Protein AF-0000000086187983 (afdb_homodimer)

Solvent-accessible surface area (backbone atoms only — not comparable to full-atom values): 62541 Å² total; per-residue (Å²): 116,78,70,62,81,81,54,65,48,66,53,49,62,38,44,38,61,68,25,40,53,49,27,27,38,53,52,40,39,47,38,56,24,41,35,38,50,60,63,46,42,76,66,40,73,38,88,91,38,87,52,28,30,36,44,61,20,70,83,64,60,54,38,35,35,32,39,43,46,84,44,76,66,56,34,48,51,56,46,49,88,50,54,45,35,81,78,67,68,79,44,50,64,57,53,50,63,36,28,26,71,57,59,58,41,47,70,84,48,36,51,59,51,47,40,31,42,28,27,23,42,46,46,37,7,39,56,61,58,44,94,72,70,48,25,67,55,45,67,76,42,56,41,66,58,46,54,29,64,61,71,79,64,52,85,66,44,70,52,44,58,13,52,53,74,50,22,44,65,46,41,59,32,48,33,18,63,50,63,33,79,38,51,41,30,34,29,34,31,24,50,92,39,36,49,78,33,49,25,91,89,56,50,71,69,61,47,46,43,71,74,46,45,70,55,47,55,50,49,39,48,55,34,44,75,71,74,41,64,51,89,52,41,43,79,46,57,35,36,55,65,31,41,43,51,38,46,50,38,62,38,30,68,41,41,43,67,59,40,35,36,68,70,35,63,46,88,56,37,24,30,36,33,87,78,47,39,34,28,43,31,69,69,47,51,72,42,49,26,42,33,32,14,34,84,32,35,41,64,23,30,64,40,50,28,43,24,79,67,39,54,34,31,12,51,33,32,50,51,50,52,52,50,44,72,69,33,66,68,42,48,68,37,52,50,42,74,40,42,42,45,29,23,37,18,44,56,58,62,71,48,52,74,44,38,64,90,84,40,68,78,48,8,64,44,18,32,35,30,26,50,38,68,57,74,74,55,56,90,82,50,43,49,34,46,44,45,46,51,72,32,56,23,96,87,63,43,37,27,42,59,36,21,38,60,63,41,67,54,55,53,68,59,45,48,49,38,36,41,46,18,52,49,46,46,51,49,47,35,33,62,76,42,28,32,36,62,60,68,42,37,80,32,28,34,33,34,30,47,68,47,33,42,62,22,28,33,43,38,67,52,65,84,32,42,38,32,48,37,85,85,46,86,64,60,82,66,35,47,80,39,53,46,94,55,59,79,91,55,55,58,41,51,48,52,42,49,40,40,60,61,40,46,45,56,44,34,49,52,34,30,74,68,69,63,38,54,48,68,58,48,37,46,52,53,28,47,53,55,49,50,52,32,68,76,34,64,93,46,42,83,76,59,72,84,46,40,63,55,46,75,28,72,27,67,54,61,33,40,48,72,29,50,70,64,48,65,56,83,91,38,66,73,81,44,59,38,72,63,66,65,33,62,34,71,29,31,88,53,51,79,82,76,85,76,76,80,78,75,84,74,137,120,79,71,63,81,80,55,63,46,66,52,49,63,38,43,38,61,69,26,41,52,50,27,27,36,53,51,40,39,48,38,55,22,42,35,37,50,60,63,44,44,78,66,40,72,37,89,91,39,88,52,28,31,35,44,61,20,71,82,63,60,52,38,36,36,32,39,42,47,82,44,74,66,57,35,48,52,54,47,50,89,50,55,46,35,81,77,63,70,81,45,50,63,60,51,51,64,37,30,26,71,58,59,58,42,46,68,82,49,36,49,60,51,47,41,31,42,28,26,22,40,47,47,36,6,39,55,59,60,43,94,72,68,48,24,67,57,46,66,77,41,54,43,66,59,47,52,28,64,60,71,78,63,50,83,66,43,70,51,43,58,13,52,51,75,50,22,44,64,46,41,59,32,46,32,20,65,51,61,33,79,38,51,41,30,34,29,35,31,26,49,93,40,36,51,77,32,49,26,92,89,58,48,73,69,61,47,46,44,71,75,47,45,71,55,48,56,52,50,38,48,54,33,42,75,71,73,40,64,52,89,52,41,43,80,45,59,36,38,53,66,31,42,43,50,38,47,50,36,63,41,33,67,41,41,45,66,60,39,34,36,70,71,36,63,46,90,55,37,24,30,36,34,88,79,48,39,32,27,44,32,71,67,47,50,72,42,49,26,43,33,30,14,34,85,32,33,43,66,23,30,65,41,48,28,44,25,79,66,38,52,33,30,13,52,34,32,50,51,48,52,51,50,44,71,68,32,66,68,41,48,70,35,51,50,42,74,41,44,43,45,28,24,37,17,42,56,60,60,70,47,54,73,43,39,64,91,84,39,69,77,48,8,65,44,17,31,35,32,25,50,37,68,58,76,74,55,58,89,83,51,45,50,35,46,43,45,46,50,71,32,55,25,94,88,64,43,38,27,43,58,36,22,38,60,62,41,70,55,56,54,68,59,46,49,49,39,36,39,48,17,52,49,47,47,52,48,49,36,33,62,75,40,28,33,37,62,59,66,42,37,82,32,27,34,33,34,29,48,69,47,31,42,63,23,27,34,42,38,67,52,65,84,32,44,37,33,48,38,85,82,47,88,65,59,82,66,34,48,81,38,52,46,93,56,59,78,90,54,53,58,42,51,46,52,41,51,42,40,59,62,41,45,46,55,45,34,50,50,34,31,74,67,71,63,40,54,47,69,60,48,37,46,52,52,29,48,52,54,49,50,52,32,68,76,36,64,92,43,43,85,75,61,72,84,46,40,62,56,45,74,30,71,29,66,53,61,32,40,49,71,30,49,70,64,46,65,56,86,89,38,66,72,79,45,59,39,71,63,67,64,33,62,34,71,30,31,86,52,50,79,81,77,85,75,74,79,77,76,81,70,133

Secondary structure (DSSP, 8-state):
---SPSSGGGGGTT--HHHHHHHHHHHHHHHHHHHHHTTS--PEEPTTSTTEEEEE-TTS--EEEEEEEEEGGGEEEE-GGG-EETTSS--HHHHHHHTTTTTT--TTTHHHHHHHHHHHHHHHHHHHHS----HHHHHTS-HHHHHHT--S-SSS-SS-S--BT--HHHHHHHSGGG---BPPEEEEEEGGGEEEEE-TT--HHHHHHHHHTHHHHHHHHHHHHTT--GGGEEEEEE-HHHIIIIIHHHTHHHHHTTSEEEEEE-SS-EEE-TTSSEEEESS-TTS-EEEE-EEEEETTEEE---HHHHTTHHHHHHHHHHHHHH-HHHHHHT-EE--EEEEEEE--HHHHHHS-TT-GGGSSSEEEEE--SGGGPPTT-EEEEGGGGG-B-TTS-BHHHHHHHHHTS-HHHHHHHHHHHHHHHHHHHHHHH-EEE---GGGEEEEEETTEEEEEEE--TTTSEEE--TTS---GGGGGGB----HHHHTHHHIIIIIIIIIHHHHHHHHHTTSS-HHHHHHHHHHHHHHHHHH-TTTTTS--TT-SEEEEE-HHHHHHH-SSS---TT-TTTT--EEEEEE-TTGGG-------------/---SPSSGGGGGTT--HHHHHHHHHHHHHHHHHHHHHTTS--PEEPTTSTTEEEEE-TTS--EEEEEEEEEGGGEEEE-GGG-EETTSS--HHHHHHHTTTTTT--TTTHHHHHHHHHHHHHHHHHHHHS----HHHHHTS-HHHHHHT--S-SSS-SS-S--BT--HHHHHHHSGGG---BPPEEEEEEGGGEEEEE-TT--HHHHHHHHHTHHHHHHHHHHHHTT--GGGEEEEEE-HHHIIIIIHHHTHHHHHTTSEEEEEE-SS-EEE-TTSSEEEESS-TTS-EEEE-EEEEETTEEE---HHHHTTHHHHHHHHHHHHHH-HHHHHHT-EE--EEEEEEE--HHHHHHS-TT-GGGSSSEEEEE--SGGGPPTT-EEEEGGGGG-B-TTS-BHHHHHHHHHTS-HHHHHHHHHHHHHHHHHHHHHHH-EEE---GGGEEEEEETTEEEEEEE--TTTSEEE--TTS---GGGGGGB----HHHHTHHHIIIIIIIIIHHHHHHHHHTTSS-HHHHHHHHHHHHHHHHHH-TTTTTS--TT-SEEEEE-HHHHHHH-SSS---TT-TTTT--EEEEEE-TTGGG-------------

Foldseek 3Di:
DDPFDDDPCVLVVLVDVVLLQVLLLLLVQLCVFQCVLQVLFPWDDDPVDPQKTWTAFPVRDKIWIFGWDADASRGTHTDSVGIAIPVGGRDNLVVCVRRVVSLVFDPVQSVVVSLLLVQLSVLLSNLSSDDADALLVLLPDAALNQQLRFRNAFSNASSFQGWAPDRSRRCCAQASNNQHWFWWWKKWAFPVFKDKAFAPVDDQVRQCCVQAPCVVVQLQVQCVVVVHHSVRTHMFTAGPSLCVPPCVPVVVVCPVVRNMDTRGTGPFIWHAGNVSQWTQGPRCNQFWIKGWADQIAGLQDGRFAARVLCRLQNQQQNVVQVVCVVDPQSVVLVEAEWGQGMKMAGHPPVVPVVDDPPDRVRGSGMMITTGRCVVVADPQKHKYQQSQQLDHTPVRDHSLLSLCVQLVDASLVLLLQVCSQPVLSQVCCCLVFVKFFLPRSRQKMFIDHSSGGNHIYGYPGLLGMAGADPPHDDPPSSCLRYDHDDLQCSCCSCVVRPVNRPVSSSQSSCCVVVRDHSLSSLLSVLVSLVVSCVVPVVRNPSDDLLDQKHWDWRSNSLCSVRSNHRDDSSHPPVNTDTDGIGGRSSNVNHDDDPPDPPPPDD/DDPFDDDPCVLVVLVDVVLLQVLLLLLVQLCVFQCCLQVLFPWDDDPVDPQKTWTAFPVRDKIWIWGWDADASRGTHTDSVGIAIPVGGRDNLVVCVRRVVSLVFDPVQSVVVSLLLVQLSVLLSNLSSDDADALLVLLPDAALNQQLRFRNAFSNASSFQGWAPDRSRRCCAQAQNNQHWFWWWKKWAFPVFKDKAFAPVDDQVRQCCVQQPCVVVQLQVQCVVVVHHSVRTHMFTAGPSLCVPPCVPVVVVCPVVRNMDTRGTGPFIWHAGNVSQWTQGPRCNQFWIKGWADQIAGLQDGRFAARVLCRLQNQLQNVVQVVCVVDPQSVVLVEAEWGQGMKMAGHPPVVPVVDDPPDRVRGSGMMITTGRCVVVADPQKHKYQQSQQLDHIPVRHHSLLSLCVQLVDASLVLLLQVCSQPVLSQVCCCLVFVKFFLPRSRQKMFIDHSSGGNHIYGYPGLLGMAGADPPHDDDPSSCLRYDHDDLLCSCCSCCVRPVVRPVSSSQSSCCVVVRDHSLSSLLSNLVSLVVSCVVPVVRNPSDDLLDQKHWDWRSNSQCSVRSNHRDDSSHPPVNTDTDGIGGRSSNVNHDDPPPDPPPPDD

Sequence (1204 aa):
MNPYPSPPSAAAAHYRPDAWDAANRILLAKALCEFAHERLIEPAPDPDAPGWFTVTSDDGTPAYRFAARRMPLRHWQIDPGSITCDGGRLDAVGFVLGLREALGLGPDMLPAYLEEISSTLSSLSFKLSLPQPSAADLVTADFQTVEAAMLAGHPCFVANSGRIGFGAHESQAFAPEAARDVRLIWLAAHRSHADFSSCRDTTYADFLRAELGPQREQFDADLRDRGLDPDDYLLIPVHPWQWWNRLSITFAADIAQDRLVPLGESRDVYQAQQSVRTFFNRTRQDRHYVKTAVSVVNMGFVRGLSAAYMAATPAINDWLADLFASDATLRATGALLIRERAAIGYHPEAYEAATPAGSPYRKMLAALWRESPVPLLEPDRRLATMAALLHRDPDGQSYAAALIAHAGVAPTTWLRSYLDAYLQPLLHALYRYGLAFMPHGENVILVLHQGNVERVILKDLAEEIVVMRPDTHLPTEAERVRAQVPSDLQALSIFTDVFDCFFRHLAALLNADGVLPWDDFWRTVADVVADYQAAHPELADRYDLFAAQFPLSCLNRLQLRDNRQMVDLADPAGALQLLGTLDNPLAAHAPVSAVSPVSAGRMNPYPSPPSAAAAHYRPDAWDAANRILLAKALCEFAHERLIEPAPDPDAPGWFTVTSDDGTPAYRFAARRMPLRHWQIDPGSITCDGGRLDAVGFVLGLREALGLGPDMLPAYLEEISSTLSSLSFKLSLPQPSAADLVTADFQTVEAAMLAGHPCFVANSGRIGFGAHESQAFAPEAARDVRLIWLAAHRSHADFSSCRDTTYADFLRAELGPQREQFDADLRDRGLDPDDYLLIPVHPWQWWNRLSITFAADIAQDRLVPLGESRDVYQAQQSVRTFFNRTRQDRHYVKTAVSVVNMGFVRGLSAAYMAATPAINDWLADLFASDATLRATGALLIRERAAIGYHPEAYEAATPAGSPYRKMLAALWRESPVPLLEPDRRLATMAALLHRDPDGQSYAAALIAHAGVAPTTWLRSYLDAYLQPLLHALYRYGLAFMPHGENVILVLHQGNVERVILKDLAEEIVVMRPDTHLPTEAERVRAQVPSDLQALSIFTDVFDCFFRHLAALLNADGVLPWDDFWRTVADVVADYQAAHPELADRYDLFAAQFPLSCLNRLQLRDNRQMVDLADPAGALQLLGTLDNPLAAHAPVSAVSPVSAGR

Structure (mmCIF, N/CA/C/O backbone):
data_AF-0000000086187983-model_v1
#
loop_
_entity.id
_entity.type
_entity.pdbx_description
1 polymer 'IucA/IucC family siderophore biosynthesis protein'
#
loop_
_atom_site.group_PDB
_atom_site.id
_atom_site.type_symbol
_atom_site.label_atom_id
_atom_site.label_alt_id
_atom_site.label_comp_id
_atom_site.label_asym_id
_atom_site.label_entity_id
_atom_site.label_seq_id
_atom_site.pdbx_PDB_ins_code
_atom_site.Cartn_x
_atom_site.Cartn_y
_atom_site.Cartn_z
_atom_site.occupancy
_atom_site.B_iso_or_equiv
_atom_site.auth_seq_id
_atom_site.auth_comp_id
_atom_site.auth_asym_id
_atom_site.auth_atom_id
_atom_site.pdbx_PDB_model_num
ATOM 1 N N . MET A 1 1 ? -4.262 16.812 -14.234 1 67.88 1 MET A N 1
ATOM 2 C CA . MET A 1 1 ? -4.855 15.734 -15.016 1 67.88 1 MET A CA 1
ATOM 3 C C . MET A 1 1 ? -5.27 14.578 -14.109 1 67.88 1 MET A C 1
ATOM 5 O O . MET A 1 1 ? -4.605 14.297 -13.109 1 67.88 1 MET A O 1
ATOM 9 N N . ASN A 1 2 ? -6.445 13.984 -14.297 1 82.62 2 ASN A N 1
ATOM 10 C CA . ASN A 1 2 ? -6.957 12.797 -13.625 1 82.62 2 ASN A CA 1
ATOM 11 C C . ASN A 1 2 ? -6.121 11.562 -13.945 1 82.62 2 ASN A C 1
ATOM 13 O O . ASN A 1 2 ? -5.992 11.18 -15.109 1 82.62 2 ASN A O 1
ATOM 17 N N . PRO A 1 3 ? -5.531 11.047 -12.938 1 88.19 3 PRO A N 1
ATOM 18 C CA . PRO A 1 3 ? -4.613 9.938 -13.219 1 88.19 3 PRO A CA 1
ATOM 19 C C . PRO A 1 3 ? -5.34 8.617 -13.445 1 88.19 3 PRO A C 1
ATOM 21 O O . PRO A 1 3 ? -4.695 7.578 -13.625 1 88.19 3 PRO A O 1
ATOM 24 N N . TYR A 1 4 ? -6.703 8.609 -13.43 1 92.06 4 TYR A N 1
ATOM 25 C CA . TYR A 1 4 ? -7.457 7.363 -13.539 1 92.06 4 TYR A CA 1
ATOM 26 C C . TYR A 1 4 ? -8.352 7.375 -14.773 1 92.06 4 TYR A C 1
ATOM 28 O O . TYR A 1 4 ? -8.695 8.438 -15.289 1 92.06 4 TYR A O 1
ATOM 36 N N . PRO A 1 5 ? -8.703 6.133 -15.266 1 87 5 PRO A N 1
ATOM 37 C CA . PRO A 1 5 ? -9.719 6.039 -16.312 1 87 5 PRO A CA 1
ATOM 38 C C . PRO A 1 5 ? -11.102 6.48 -15.828 1 87 5 PRO A C 1
ATOM 40 O O . PRO A 1 5 ? -11.492 6.18 -14.695 1 87 5 PRO A O 1
ATOM 43 N N . SER A 1 6 ? -11.805 7.391 -16.578 1 85.88 6 SER A N 1
ATOM 44 C CA . SER A 1 6 ? -13.195 7.738 -16.312 1 85.88 6 SER A CA 1
ATOM 45 C C . SER A 1 6 ? -14.148 6.805 -17.047 1 85.88 6 SER A C 1
ATOM 47 O O . SER A 1 6 ? -13.797 6.262 -18.109 1 85.88 6 SER A O 1
ATOM 49 N N . PRO A 1 7 ? -15.375 6.578 -16.656 1 94 7 PRO A N 1
ATOM 50 C CA . PRO A 1 7 ? -15.984 7.031 -15.398 1 94 7 PRO A CA 1
ATOM 51 C C . PRO A 1 7 ? -15.578 6.176 -14.203 1 94 7 PRO A C 1
ATOM 53 O O . PRO A 1 7 ? -15.023 5.086 -14.375 1 94 7 PRO A O 1
ATOM 56 N N . PRO A 1 8 ? -15.875 6.57 -12.969 1 93.5 8 PRO A N 1
ATOM 57 C CA . PRO A 1 8 ? -15.547 5.773 -11.789 1 93.5 8 PRO A CA 1
ATOM 58 C C . PRO A 1 8 ? -16.109 4.352 -11.859 1 93.5 8 PRO A C 1
ATOM 60 O O . PRO A 1 8 ? -15.523 3.426 -11.289 1 93.5 8 PRO A O 1
ATOM 63 N N . SER A 1 9 ? -17.172 4.191 -12.578 1 95.31 9 SER A N 1
ATOM 64 C CA . SER A 1 9 ? -17.812 2.885 -12.688 1 95.31 9 SER A CA 1
ATOM 65 C C . SER A 1 9 ? -16.906 1.886 -13.398 1 95.31 9 SER A C 1
ATOM 67 O O . SER A 1 9 ? -17.094 0.674 -13.281 1 95.31 9 SER A O 1
ATOM 69 N N . ALA A 1 10 ? -15.953 2.342 -14.148 1 93.88 10 ALA A N 1
ATOM 70 C CA . ALA A 1 10 ? -15.031 1.464 -14.859 1 93.88 10 ALA A CA 1
ATOM 71 C C . ALA A 1 10 ? -14.258 0.576 -13.883 1 93.88 10 ALA A C 1
ATOM 73 O O . ALA A 1 10 ? -13.906 -0.559 -14.211 1 93.88 10 ALA A O 1
ATOM 74 N N . ALA A 1 11 ? -14.016 1.055 -12.633 1 94.81 11 ALA A N 1
ATOM 75 C CA . ALA A 1 11 ? -13.289 0.297 -11.617 1 94.81 11 ALA A CA 1
ATOM 76 C C . ALA A 1 11 ? -14.094 -0.917 -11.156 1 94.81 11 ALA A C 1
ATOM 78 O O . ALA A 1 11 ? -13.531 -1.886 -10.641 1 94.81 11 ALA A O 1
ATOM 79 N N . ALA A 1 12 ? -15.406 -0.92 -11.367 1 95.38 12 ALA A N 1
ATOM 80 C CA . ALA A 1 12 ? -16.297 -1.93 -10.805 1 95.38 12 ALA A CA 1
ATOM 81 C C . ALA A 1 12 ? -17.094 -2.629 -11.898 1 95.38 12 ALA A C 1
ATOM 83 O O . ALA A 1 12 ? -18.016 -3.393 -11.609 1 95.38 12 ALA A O 1
ATOM 84 N N . ALA A 1 13 ? -16.812 -2.41 -13.133 1 94.5 13 ALA A N 1
ATOM 85 C CA . ALA A 1 13 ? -17.609 -2.891 -14.258 1 94.5 13 ALA A CA 1
ATOM 86 C C . ALA A 1 13 ? -17.656 -4.414 -14.281 1 94.5 13 ALA A C 1
ATOM 88 O O . ALA A 1 13 ? -18.625 -5.004 -14.742 1 94.5 13 ALA A O 1
ATOM 89 N N . HIS A 1 14 ? -16.656 -5.051 -13.695 1 95.5 14 HIS A N 1
ATOM 90 C CA . HIS A 1 14 ? -16.547 -6.504 -13.789 1 95.5 14 HIS A CA 1
ATOM 91 C C . HIS A 1 14 ? -17.297 -7.188 -12.656 1 95.5 14 HIS A C 1
ATOM 93 O O . HIS A 1 14 ? -17.391 -8.414 -12.617 1 95.5 14 HIS A O 1
ATOM 99 N N . TYR A 1 15 ? -17.906 -6.426 -11.781 1 96.94 15 TYR A N 1
ATOM 100 C CA . TYR A 1 15 ? -18.719 -7.012 -10.719 1 96.94 15 TYR A CA 1
ATOM 101 C C . TYR A 1 15 ? -20.156 -7.242 -11.188 1 96.94 15 TYR A C 1
ATOM 103 O O . TYR A 1 15 ? -21.109 -6.836 -10.516 1 96.94 15 TYR A O 1
ATOM 111 N N . ARG A 1 16 ? -20.312 -7.91 -12.297 1 94.81 16 ARG A N 1
ATOM 112 C CA . ARG A 1 16 ? -21.625 -8.367 -12.75 1 94.81 16 ARG A CA 1
ATOM 113 C C . ARG A 1 16 ? -22.188 -9.422 -11.812 1 94.81 16 ARG A C 1
ATOM 115 O O . ARG A 1 16 ? -21.453 -10.305 -11.352 1 94.81 16 ARG A O 1
ATOM 122 N N . PRO A 1 17 ? -23.469 -9.406 -11.617 1 93.12 17 PRO A N 1
ATOM 123 C CA . PRO A 1 17 ? -24.062 -10.375 -10.688 1 93.12 17 PRO A CA 1
ATOM 124 C C . PRO A 1 17 ? -23.734 -11.82 -11.055 1 93.12 17 PRO A C 1
ATOM 126 O O . PRO A 1 17 ? -23.391 -12.617 -10.18 1 93.12 17 PRO A O 1
ATOM 129 N N . ASP A 1 18 ? -23.812 -12.133 -12.32 1 93.56 18 ASP A N 1
ATOM 130 C CA . ASP A 1 18 ? -23.562 -13.5 -12.75 1 93.56 18 ASP A CA 1
ATOM 131 C C . ASP A 1 18 ? -22.094 -13.883 -12.508 1 93.56 18 ASP A C 1
ATOM 133 O O . ASP A 1 18 ? -21.812 -14.969 -11.992 1 93.56 18 ASP A O 1
ATOM 137 N N . ALA A 1 19 ? -21.156 -12.984 -12.836 1 95.31 19 ALA A N 1
ATOM 138 C CA . ALA A 1 19 ? -19.734 -13.234 -12.656 1 95.31 19 ALA A CA 1
ATOM 139 C C . ALA A 1 19 ? -19.375 -13.336 -11.172 1 95.31 19 ALA A C 1
ATOM 141 O O . ALA A 1 19 ? -18.594 -14.195 -10.773 1 95.31 19 ALA A O 1
ATOM 142 N N . TRP A 1 20 ? -19.969 -12.492 -10.383 1 96.69 20 TRP A N 1
ATOM 143 C CA . TRP A 1 20 ? -19.688 -12.477 -8.953 1 96.69 20 TRP A CA 1
ATOM 144 C C . TRP A 1 20 ? -20.188 -13.75 -8.281 1 96.69 20 TRP A C 1
ATOM 146 O O . TRP A 1 20 ? -19.484 -14.344 -7.461 1 96.69 20 TRP A O 1
ATOM 156 N N . ASP A 1 21 ? -21.391 -14.18 -8.633 1 95.5 21 ASP A N 1
ATOM 157 C CA . ASP A 1 21 ? -21.953 -15.406 -8.086 1 95.5 21 ASP A CA 1
ATOM 158 C C . ASP A 1 21 ? -21.094 -16.609 -8.461 1 95.5 21 ASP A C 1
ATOM 160 O O . ASP A 1 21 ? -20.828 -17.484 -7.625 1 95.5 21 ASP A O 1
ATOM 164 N N . ALA A 1 22 ? -20.734 -16.609 -9.703 1 94.75 22 ALA A N 1
ATOM 165 C CA . ALA A 1 22 ? -19.891 -17.703 -10.172 1 94.75 22 ALA A CA 1
ATOM 166 C C . ALA A 1 22 ? -18.547 -17.703 -9.445 1 94.75 22 ALA A C 1
ATOM 168 O O . ALA A 1 22 ? -18.016 -18.766 -9.086 1 94.75 22 ALA A O 1
ATOM 169 N N . ALA A 1 23 ? -17.953 -16.547 -9.242 1 95.88 23 ALA A N 1
ATOM 170 C CA . ALA A 1 23 ? -16.672 -16.406 -8.539 1 95.88 23 ALA A CA 1
ATOM 171 C C . ALA A 1 23 ? -16.766 -16.953 -7.121 1 95.88 23 ALA A C 1
ATOM 173 O O . ALA A 1 23 ? -15.883 -17.688 -6.676 1 95.88 23 ALA A O 1
ATOM 174 N N . ASN A 1 24 ? -17.844 -16.609 -6.441 1 97.31 24 ASN A N 1
ATOM 175 C CA . ASN A 1 24 ? -18.031 -17.094 -5.086 1 97.31 24 ASN A CA 1
ATOM 176 C C . ASN A 1 24 ? -18.172 -18.625 -5.055 1 97.31 24 ASN A C 1
ATOM 178 O O . ASN A 1 24 ? -17.578 -19.281 -4.195 1 97.31 24 ASN A O 1
ATOM 182 N N . ARG A 1 25 ? -18.906 -19.125 -5.969 1 95.94 25 ARG A N 1
ATOM 183 C CA . ARG A 1 25 ? -19.109 -20.578 -6.027 1 95.94 25 ARG A CA 1
ATOM 184 C C . ARG A 1 25 ? -17.797 -21.312 -6.285 1 95.94 25 ARG A C 1
ATOM 186 O O . ARG A 1 25 ? -17.516 -22.312 -5.637 1 95.94 25 ARG A O 1
ATOM 193 N N . ILE A 1 26 ? -17.047 -20.812 -7.188 1 95.56 26 ILE A N 1
ATOM 194 C CA . ILE A 1 26 ? -15.758 -21.406 -7.539 1 95.56 26 ILE A CA 1
ATOM 195 C C . ILE A 1 26 ? -14.828 -21.375 -6.332 1 95.56 26 ILE A C 1
ATOM 197 O O . ILE A 1 26 ? -14.211 -22.391 -5.984 1 95.56 26 ILE A O 1
ATOM 201 N N . LEU A 1 27 ? -14.727 -20.234 -5.695 1 97 27 LEU A N 1
ATOM 202 C CA . LEU A 1 27 ? -13.797 -20.094 -4.578 1 97 27 LEU A CA 1
ATOM 203 C C . LEU A 1 27 ? -14.25 -20.922 -3.383 1 97 27 LEU A C 1
ATOM 205 O O . LEU A 1 27 ? -13.422 -21.5 -2.674 1 97 27 LEU A O 1
ATOM 209 N N . LEU A 1 28 ? -15.57 -21 -3.139 1 97.75 28 LEU A N 1
ATOM 210 C CA . LEU A 1 28 ? -16.094 -21.781 -2.031 1 97.75 28 LEU A CA 1
ATOM 211 C C . LEU A 1 28 ? -15.828 -23.266 -2.256 1 97.75 28 LEU A C 1
ATOM 213 O O . LEU A 1 28 ? -15.484 -24 -1.316 1 97.75 28 LEU A O 1
ATOM 217 N N . ALA A 1 29 ? -16.031 -23.719 -3.471 1 97.38 29 ALA A N 1
ATOM 218 C CA . ALA A 1 29 ? -15.734 -25.109 -3.783 1 97.38 29 ALA A CA 1
ATOM 219 C C . ALA A 1 29 ? -14.266 -25.438 -3.494 1 97.38 29 ALA A C 1
ATOM 221 O O . ALA A 1 29 ? -13.953 -26.484 -2.916 1 97.38 29 ALA A O 1
ATOM 222 N N . LYS A 1 30 ? -13.414 -24.547 -3.867 1 97.44 30 LYS A N 1
ATOM 223 C CA . LYS A 1 30 ? -11.984 -24.719 -3.607 1 97.44 30 LYS A CA 1
ATOM 224 C C . LYS A 1 30 ? -11.695 -24.688 -2.109 1 97.44 30 LYS A C 1
ATOM 226 O O . LYS A 1 30 ? -10.922 -25.516 -1.609 1 97.44 30 LYS A O 1
ATOM 231 N N . ALA A 1 31 ? -12.289 -23.719 -1.431 1 98.25 31 ALA A N 1
ATOM 232 C CA . ALA A 1 31 ? -12.062 -23.594 0.005 1 98.25 31 ALA A CA 1
ATOM 233 C C . ALA A 1 31 ? -12.516 -24.844 0.751 1 98.25 31 ALA A C 1
ATOM 235 O O . ALA A 1 31 ? -11.789 -25.359 1.605 1 98.25 31 ALA A O 1
ATOM 236 N N . LEU A 1 32 ? -13.695 -25.312 0.408 1 98.56 32 LEU A N 1
ATOM 237 C CA . LEU A 1 32 ? -14.219 -26.516 1.041 1 98.56 32 LEU A CA 1
ATOM 238 C C . LEU A 1 32 ? -13.305 -27.719 0.773 1 98.56 32 LEU A C 1
ATOM 240 O O . LEU A 1 32 ? -13 -28.484 1.688 1 98.56 32 LEU A O 1
ATOM 244 N N . CYS A 1 33 ? -12.836 -27.812 -0.423 1 98.38 33 CYS A N 1
ATOM 245 C CA . CYS A 1 33 ? -11.969 -28.922 -0.815 1 98.38 33 CYS A CA 1
ATOM 246 C C . CYS A 1 33 ? -10.633 -28.844 -0.081 1 98.38 33 CYS A C 1
ATOM 248 O O . CYS A 1 33 ? -10.25 -29.797 0.601 1 98.38 33 CYS A O 1
ATOM 250 N N . GLU A 1 34 ? -9.977 -27.719 -0.107 1 98.31 34 GLU A N 1
ATOM 251 C CA . GLU A 1 34 ? -8.602 -27.609 0.363 1 98.31 34 GLU A CA 1
ATOM 252 C C . GLU A 1 34 ? -8.539 -27.531 1.886 1 98.31 34 GLU A C 1
ATOM 254 O O . GLU A 1 34 ? -7.613 -28.047 2.504 1 98.31 34 GLU A O 1
ATOM 259 N N . PHE A 1 35 ? -9.539 -26.844 2.523 1 98.38 35 PHE A N 1
ATOM 260 C CA . PHE A 1 35 ? -9.547 -26.812 3.98 1 98.38 35 PHE A CA 1
ATOM 261 C C . PHE A 1 35 ? -9.867 -28.188 4.551 1 98.38 35 PHE A C 1
ATOM 263 O O . PHE A 1 35 ? -9.359 -28.562 5.613 1 98.38 35 PHE A O 1
ATOM 270 N N . ALA A 1 36 ? -10.734 -28.953 3.863 1 98.38 36 ALA A N 1
ATOM 271 C CA . ALA A 1 36 ? -10.984 -30.328 4.281 1 98.38 36 ALA A CA 1
ATOM 272 C C . ALA A 1 36 ? -9.758 -31.203 4.055 1 98.38 36 ALA A C 1
ATOM 274 O O . ALA A 1 36 ? -9.391 -32 4.918 1 98.38 36 ALA A O 1
ATOM 275 N N . HIS A 1 37 ? -9.125 -31.031 2.928 1 98.25 37 HIS A N 1
ATOM 276 C CA . HIS A 1 37 ? -7.91 -31.766 2.592 1 98.25 37 HIS A CA 1
ATOM 277 C C . HIS A 1 37 ? -6.832 -31.578 3.652 1 98.25 37 HIS A C 1
ATOM 279 O O . HIS A 1 37 ? -6.172 -32.531 4.059 1 98.25 37 HIS A O 1
ATOM 285 N N . GLU A 1 38 ? -6.711 -30.391 4.137 1 97.44 38 GLU A N 1
ATOM 286 C CA . GLU A 1 38 ? -5.656 -30.047 5.086 1 97.44 38 GLU A CA 1
ATOM 287 C C . GLU A 1 38 ? -6.141 -30.203 6.527 1 97.44 38 GLU A C 1
ATOM 289 O O . GLU A 1 38 ? -5.461 -29.781 7.465 1 97.44 38 GLU A O 1
ATOM 294 N N . ARG A 1 39 ? -7.312 -30.719 6.707 1 96.88 39 ARG A N 1
ATOM 295 C CA . ARG A 1 39 ? -7.879 -31.062 8.008 1 96.88 39 ARG A CA 1
ATOM 296 C C . ARG A 1 39 ? -8.141 -29.812 8.836 1 96.88 39 ARG A C 1
ATOM 298 O O . ARG A 1 39 ? -8.016 -29.844 10.062 1 96.88 39 ARG A O 1
ATOM 305 N N . LEU A 1 40 ? -8.352 -28.719 8.18 1 97.19 40 LEU A N 1
ATOM 306 C CA . LEU A 1 40 ? -8.789 -27.5 8.852 1 97.19 40 LEU A CA 1
ATOM 307 C C . LEU A 1 40 ? -10.266 -27.578 9.219 1 97.19 40 LEU A C 1
ATOM 309 O O . LEU A 1 40 ? -10.695 -27.016 10.227 1 97.19 40 LEU A O 1
ATOM 313 N N . ILE A 1 41 ? -11.008 -28.203 8.312 1 97.81 41 ILE A N 1
ATOM 314 C CA . ILE A 1 41 ? -12.414 -28.484 8.57 1 97.81 41 ILE A CA 1
ATOM 315 C C . ILE A 1 41 ? -12.688 -29.969 8.344 1 97.81 41 ILE A C 1
ATOM 317 O O . ILE A 1 41 ? -11.922 -30.656 7.664 1 97.81 41 ILE A O 1
ATOM 321 N N . GLU A 1 42 ? -13.742 -30.469 8.914 1 97.25 42 GLU A N 1
ATOM 322 C CA . GLU A 1 42 ? -14.172 -31.859 8.773 1 97.25 42 GLU A CA 1
ATOM 323 C C . GLU A 1 42 ? -15.633 -31.938 8.359 1 97.25 42 GLU A C 1
ATOM 325 O O . GLU A 1 42 ? -16.531 -32.031 9.203 1 97.25 42 GLU A O 1
ATOM 330 N N . PRO A 1 43 ? -15.914 -31.938 7.055 1 98.12 43 PRO A N 1
ATOM 331 C CA . PRO A 1 43 ? -17.297 -32.031 6.602 1 98.12 43 PRO A CA 1
ATOM 332 C C . PRO A 1 43 ? -18.016 -33.281 7.133 1 98.12 43 PRO A C 1
ATOM 334 O O . PRO A 1 43 ? -17.453 -34.375 7.094 1 98.12 43 PRO A O 1
ATOM 337 N N . ALA A 1 44 ? -19.203 -33.094 7.621 1 97.81 44 ALA A N 1
ATOM 338 C CA . ALA A 1 44 ? -20 -34.188 8.172 1 97.81 44 ALA A CA 1
ATOM 339 C C . ALA A 1 44 ? -20.891 -34.812 7.094 1 97.81 44 ALA A C 1
ATOM 341 O O . ALA A 1 44 ? -21.609 -34.094 6.391 1 97.81 44 ALA A O 1
ATOM 342 N N . PRO A 1 45 ? -20.844 -36.125 6.969 1 97.44 45 PRO A N 1
ATOM 343 C CA . PRO A 1 45 ? -21.734 -36.75 6.004 1 97.44 45 PRO A CA 1
ATOM 344 C C . PRO A 1 45 ? -23.203 -36.625 6.414 1 97.44 45 PRO A C 1
ATOM 346 O O . PRO A 1 45 ? -23.531 -36.719 7.602 1 97.44 45 PRO A O 1
ATOM 349 N N . ASP A 1 46 ? -23.984 -36.375 5.434 1 94 46 ASP A N 1
ATOM 350 C CA . ASP A 1 46 ? -25.422 -36.438 5.664 1 94 46 ASP A CA 1
ATOM 351 C C . ASP A 1 46 ? -25.906 -37.875 5.773 1 94 46 ASP A C 1
ATOM 353 O O . ASP A 1 46 ? -25.812 -38.656 4.809 1 94 46 ASP A O 1
ATOM 357 N N . PRO A 1 47 ? -26.438 -38.312 6.848 1 92 47 PRO A N 1
ATOM 358 C CA . PRO A 1 47 ? -26.859 -39.688 7.012 1 92 47 PRO A CA 1
ATOM 359 C C . PRO A 1 47 ? -27.984 -40.094 6.059 1 92 47 PRO A C 1
ATOM 361 O O . PRO A 1 47 ? -28.109 -41.25 5.691 1 92 47 PRO A O 1
ATOM 364 N N . ASP A 1 48 ? -28.812 -39.188 5.633 1 93.56 48 ASP A N 1
ATOM 365 C CA . ASP A 1 48 ? -30 -39.469 4.84 1 93.56 48 ASP A CA 1
ATOM 366 C C . ASP A 1 48 ? -29.734 -39.25 3.352 1 93.56 48 ASP A C 1
ATOM 368 O O . ASP A 1 48 ? -30.594 -39.531 2.516 1 93.56 48 ASP A O 1
ATOM 372 N N . ALA A 1 49 ? -28.625 -38.75 3.035 1 95.31 49 ALA A N 1
ATOM 373 C CA . ALA A 1 49 ? -28.297 -38.469 1.638 1 95.31 49 ALA A CA 1
ATOM 374 C C . ALA A 1 49 ? -26.844 -38.812 1.329 1 95.31 49 ALA A C 1
ATOM 376 O O . ALA A 1 49 ? -25.969 -37.938 1.349 1 95.31 49 ALA A O 1
ATOM 377 N N . PRO A 1 50 ? -26.672 -40.062 0.914 1 94.31 50 PRO A N 1
ATOM 378 C CA . PRO A 1 50 ? -25.312 -40.5 0.602 1 94.31 50 PRO A CA 1
ATOM 379 C C . PRO A 1 50 ? -24.625 -39.562 -0.411 1 94.31 50 PRO A C 1
ATOM 381 O O . PRO A 1 50 ? -25.25 -39.188 -1.406 1 94.31 50 PRO A O 1
ATOM 384 N N . GLY A 1 51 ? -23.422 -39.125 -0.105 1 96.44 51 GLY A N 1
ATOM 385 C CA . GLY A 1 51 ? -22.656 -38.25 -0.997 1 96.44 51 GLY A CA 1
ATOM 386 C C . GLY A 1 51 ? -22.797 -36.781 -0.662 1 96.44 51 GLY A C 1
ATOM 387 O O . GLY A 1 51 ? -22.156 -35.938 -1.285 1 96.44 51 GLY A O 1
ATOM 388 N N . TRP A 1 52 ? -23.688 -36.531 0.286 1 97.81 52 TRP A N 1
ATOM 389 C CA . TRP A 1 52 ? -23.875 -35.156 0.71 1 97.81 52 TRP A CA 1
ATOM 390 C C . TRP A 1 52 ? -23.188 -34.906 2.045 1 97.81 52 TRP A C 1
ATOM 392 O O . TRP A 1 52 ? -23.125 -35.781 2.902 1 97.81 52 TRP A O 1
ATOM 402 N N . PHE A 1 53 ? -22.625 -33.719 2.193 1 98.38 53 PHE A N 1
ATOM 403 C CA . PHE A 1 53 ? -21.859 -33.312 3.377 1 98.38 53 PHE A CA 1
ATOM 404 C C . PHE A 1 53 ? -22.266 -31.922 3.846 1 98.38 53 PHE A C 1
ATOM 406 O O . PHE A 1 53 ? -22.844 -31.156 3.078 1 98.38 53 PHE A O 1
ATOM 413 N N . THR A 1 54 ? -21.984 -31.641 5.133 1 97.75 54 THR A N 1
ATOM 414 C CA . THR A 1 54 ? -22.297 -30.344 5.707 1 97.75 54 THR A CA 1
ATOM 415 C C . THR A 1 54 ? -21.109 -29.812 6.5 1 97.75 54 THR A C 1
ATOM 417 O O . THR A 1 54 ? -20.422 -30.562 7.195 1 97.75 54 THR A O 1
ATOM 420 N N . VAL A 1 55 ? -20.766 -28.594 6.316 1 97.75 55 VAL A N 1
ATOM 421 C CA . VAL A 1 55 ? -19.844 -27.844 7.16 1 97.75 55 VAL A CA 1
ATOM 422 C C . VAL A 1 55 ? -20.578 -26.703 7.855 1 97.75 55 VAL A C 1
ATOM 424 O O . VAL A 1 55 ? -21.234 -25.891 7.203 1 97.75 55 VAL A O 1
ATOM 427 N N . THR A 1 56 ? -20.5 -26.672 9.141 1 96.94 56 THR A N 1
ATOM 428 C CA . THR A 1 56 ? -21.156 -25.625 9.922 1 96.94 56 THR A CA 1
ATOM 429 C C . THR A 1 56 ? -20.141 -24.609 10.445 1 96.94 56 THR A C 1
ATOM 431 O O . THR A 1 56 ? -19.031 -24.984 10.836 1 96.94 56 THR A O 1
ATOM 434 N N . SER A 1 57 ? -20.516 -23.344 10.375 1 96.12 57 SER A N 1
ATOM 435 C CA . SER A 1 57 ? -19.672 -22.281 10.906 1 96.12 57 SER A CA 1
ATOM 436 C C . SER A 1 57 ? -19.375 -22.484 12.391 1 96.12 57 SER A C 1
ATOM 438 O O . SER A 1 57 ? -20.078 -23.25 13.062 1 96.12 57 SER A O 1
ATOM 440 N N . ASP A 1 58 ? -18.406 -21.812 12.883 1 96.94 58 ASP A N 1
ATOM 441 C CA . ASP A 1 58 ? -17.906 -21.969 14.242 1 96.94 58 ASP A CA 1
ATOM 442 C C . ASP A 1 58 ? -19.031 -21.766 15.266 1 96.94 58 ASP A C 1
ATOM 444 O O . ASP A 1 58 ? -19.094 -22.469 16.266 1 96.94 58 ASP A O 1
ATOM 448 N N . ASP A 1 59 ? -19.906 -20.812 14.961 1 94.38 59 ASP A N 1
ATOM 449 C CA . ASP A 1 59 ? -20.953 -20.469 15.922 1 94.38 59 ASP A CA 1
ATOM 450 C C . ASP A 1 59 ? -22.234 -21.266 15.641 1 94.38 59 ASP A C 1
ATOM 452 O O . ASP A 1 59 ? -23.281 -20.969 16.219 1 94.38 59 ASP A O 1
ATOM 456 N N . GLY A 1 60 ? -22.203 -22.141 14.711 1 93.44 60 GLY A N 1
ATOM 457 C CA . GLY A 1 60 ? -23.312 -23.047 14.461 1 93.44 60 GLY A CA 1
ATOM 458 C C . GLY A 1 60 ? -24.125 -22.656 13.234 1 93.44 60 GLY A C 1
ATOM 459 O O . GLY A 1 60 ? -24.906 -23.453 12.727 1 93.44 60 GLY A O 1
ATOM 460 N N . THR A 1 61 ? -24.062 -21.406 12.82 1 91.88 61 THR A N 1
ATOM 461 C CA . THR A 1 61 ? -24.734 -20.938 11.609 1 91.88 61 THR A CA 1
ATOM 462 C C . THR A 1 61 ? -23.875 -19.922 10.867 1 91.88 61 THR A C 1
ATOM 464 O O . THR A 1 61 ? -23.156 -19.125 11.492 1 91.88 61 THR A O 1
ATOM 467 N N . PRO A 1 62 ? -23.969 -20 9.508 1 94.25 62 PRO A N 1
ATOM 468 C CA . PRO A 1 62 ? -24.734 -20.875 8.617 1 94.25 62 PRO A CA 1
ATOM 469 C C . PRO A 1 62 ? -24.047 -22.234 8.391 1 94.25 62 PRO A C 1
ATOM 471 O O . PRO A 1 62 ? -22.906 -22.422 8.828 1 94.25 62 PRO A O 1
ATOM 474 N N . ALA A 1 63 ? -24.812 -23.062 7.848 1 96.5 63 ALA A N 1
ATOM 475 C CA . ALA A 1 63 ? -24.266 -24.344 7.402 1 96.5 63 ALA A CA 1
ATOM 476 C C . ALA A 1 63 ? -24.203 -24.422 5.879 1 96.5 63 ALA A C 1
ATOM 478 O O . ALA A 1 63 ? -25.109 -23.938 5.188 1 96.5 63 ALA A O 1
ATOM 479 N N . TYR A 1 64 ? -23.156 -24.969 5.398 1 97.44 64 TYR A N 1
ATOM 480 C CA . TYR A 1 64 ? -22.953 -25.203 3.971 1 97.44 64 TYR A CA 1
ATOM 481 C C . TYR A 1 64 ? -23.156 -26.672 3.629 1 97.44 64 TYR A C 1
ATOM 483 O O . TYR A 1 64 ? -22.594 -27.562 4.289 1 97.44 64 TYR A O 1
ATOM 491 N N . ARG A 1 65 ? -24 -26.922 2.713 1 97.44 65 ARG A N 1
ATOM 492 C CA . ARG A 1 65 ? -24.266 -28.266 2.232 1 97.44 65 ARG A CA 1
ATOM 493 C C . ARG A 1 65 ? -23.797 -28.438 0.792 1 97.44 65 ARG A C 1
ATOM 495 O O . ARG A 1 65 ? -23.953 -27.531 -0.03 1 97.44 65 ARG A O 1
ATOM 502 N N . PHE A 1 66 ? -23.234 -29.594 0.484 1 98.19 66 PHE A N 1
ATOM 503 C CA . PHE A 1 66 ? -22.703 -29.812 -0.857 1 98.19 66 PHE A CA 1
ATOM 504 C C . PHE A 1 66 ? -22.547 -31.297 -1.152 1 98.19 66 PHE A C 1
ATOM 506 O O . PHE A 1 66 ? -22.453 -32.125 -0.232 1 98.19 66 PHE A O 1
ATOM 513 N N . ALA A 1 67 ? -22.594 -31.609 -2.398 1 98.19 67 ALA A N 1
ATOM 514 C CA . ALA A 1 67 ? -22.297 -32.969 -2.867 1 98.19 67 ALA A CA 1
ATOM 515 C C . ALA A 1 67 ? -20.812 -33.125 -3.189 1 98.19 67 ALA A C 1
ATOM 517 O O . ALA A 1 67 ? -20.188 -32.219 -3.764 1 98.19 67 ALA A O 1
ATOM 518 N N . ALA A 1 68 ? -20.25 -34.219 -2.725 1 97.75 68 ALA A N 1
ATOM 519 C CA . ALA A 1 68 ? -18.828 -34.469 -2.982 1 97.75 68 ALA A CA 1
ATOM 520 C C . ALA A 1 68 ? -18.531 -35.938 -3.084 1 97.75 68 ALA A C 1
ATOM 522 O O . ALA A 1 68 ? -19.266 -36.781 -2.531 1 97.75 68 ALA A O 1
ATOM 523 N N . ARG A 1 69 ? -17.609 -36.219 -3.828 1 95.88 69 ARG A N 1
ATOM 524 C CA . ARG A 1 69 ? -17 -37.531 -3.859 1 95.88 69 ARG A CA 1
ATOM 525 C C . ARG A 1 69 ? -15.594 -37.5 -3.268 1 95.88 69 ARG A C 1
ATOM 527 O O . ARG A 1 69 ? -14.766 -36.688 -3.648 1 95.88 69 ARG A O 1
ATOM 534 N N . ARG A 1 70 ? -15.352 -38.375 -2.328 1 96 70 ARG A N 1
ATOM 535 C CA . ARG A 1 70 ? -14.016 -38.5 -1.746 1 96 70 ARG A CA 1
ATOM 536 C C . ARG A 1 70 ? -13.102 -39.344 -2.633 1 96 70 ARG A C 1
ATOM 538 O O . ARG A 1 70 ? -13.492 -40.406 -3.086 1 96 70 ARG A O 1
ATOM 545 N N . MET A 1 71 ? -11.961 -38.844 -2.885 1 96.88 71 MET A N 1
ATOM 546 C CA . MET A 1 71 ? -11 -39.469 -3.773 1 96.88 71 MET A CA 1
ATOM 547 C C . MET A 1 71 ? -9.664 -39.688 -3.072 1 96.88 71 MET A C 1
ATOM 549 O O . MET A 1 71 ? -9.492 -39.25 -1.926 1 96.88 71 MET A O 1
ATOM 553 N N . PRO A 1 72 ? -8.727 -40.406 -3.744 1 96.94 72 PRO A N 1
ATOM 554 C CA . PRO A 1 72 ? -7.406 -40.594 -3.145 1 96.94 72 PRO A CA 1
ATOM 555 C C . PRO A 1 72 ? -6.746 -39.281 -2.752 1 96.94 72 PRO A C 1
ATOM 557 O O . PRO A 1 72 ? -7.039 -38.219 -3.348 1 96.94 72 PRO A O 1
ATOM 560 N N . LEU A 1 73 ? -5.867 -39.344 -1.685 1 98.19 73 LEU A N 1
ATOM 561 C CA . LEU A 1 73 ? -5.125 -38.188 -1.149 1 98.19 73 LEU A CA 1
ATOM 562 C C . LEU A 1 73 ? -6.062 -37.219 -0.47 1 98.19 73 LEU A C 1
ATOM 564 O O . LEU A 1 73 ? -5.828 -36 -0.506 1 98.19 73 LEU A O 1
ATOM 568 N N . ARG A 1 74 ? -7.156 -37.719 0.011 1 97.38 74 ARG A N 1
ATOM 569 C CA . ARG A 1 74 ? -8.148 -36.938 0.732 1 97.38 74 ARG A CA 1
ATOM 570 C C . ARG A 1 74 ? -8.648 -35.75 -0.121 1 97.38 74 ARG A C 1
ATOM 572 O O . ARG A 1 74 ? -8.805 -34.656 0.375 1 97.38 74 ARG A O 1
ATOM 579 N N . HIS A 1 75 ? -8.719 -36.031 -1.416 1 98.19 75 HIS A N 1
ATOM 580 C CA . HIS A 1 75 ? -9.305 -35.031 -2.311 1 98.19 75 HIS A CA 1
ATOM 581 C C . HIS A 1 75 ? -10.828 -35.062 -2.242 1 98.19 75 HIS A C 1
ATOM 583 O O . HIS A 1 75 ? -11.438 -36.125 -2.252 1 98.19 75 HIS A O 1
ATOM 589 N N . TRP A 1 76 ? -11.398 -33.875 -2.113 1 97.69 76 TRP A N 1
ATOM 590 C CA . TRP A 1 76 ? -12.852 -33.719 -2.145 1 97.69 76 TRP A CA 1
ATOM 591 C C . TRP A 1 76 ? -13.312 -33.156 -3.484 1 97.69 76 TRP A C 1
ATOM 593 O O . TRP A 1 76 ? -13.195 -31.953 -3.734 1 97.69 76 TRP A O 1
ATOM 603 N N . GLN A 1 77 ? -13.758 -34.031 -4.312 1 96.62 77 GLN A N 1
ATOM 604 C CA . GLN A 1 77 ? -14.352 -33.562 -5.559 1 96.62 77 GLN A CA 1
ATOM 605 C C . GLN A 1 77 ? -15.75 -33 -5.324 1 96.62 77 GLN A C 1
ATOM 607 O O . GLN A 1 77 ? -16.719 -33.75 -5.27 1 96.62 77 GLN A O 1
ATOM 612 N N . ILE A 1 78 ? -15.836 -31.734 -5.363 1 96.75 78 ILE A N 1
ATOM 613 C CA . ILE A 1 78 ? -17.078 -31.062 -5.031 1 96.75 78 ILE A CA 1
ATOM 614 C C . ILE A 1 78 ? -17.719 -30.516 -6.301 1 96.75 78 ILE A C 1
ATOM 616 O O . ILE A 1 78 ? -17.047 -29.938 -7.152 1 96.75 78 ILE A O 1
ATOM 620 N N . ASP A 1 79 ? -18.984 -30.766 -6.457 1 93.69 79 ASP A N 1
ATOM 621 C CA . ASP A 1 79 ? -19.781 -30.094 -7.484 1 93.69 79 ASP A CA 1
ATOM 622 C C . ASP A 1 79 ? -20.125 -28.672 -7.066 1 93.69 79 ASP A C 1
ATOM 624 O O . ASP A 1 79 ? -20.984 -28.453 -6.211 1 93.69 79 ASP A O 1
ATOM 628 N N . PRO A 1 80 ? -19.5 -27.734 -7.727 1 93.81 80 PRO A N 1
ATOM 629 C CA . PRO A 1 80 ? -19.75 -26.359 -7.285 1 93.81 80 PRO A CA 1
ATOM 630 C C . PRO A 1 80 ? -21.234 -25.984 -7.328 1 93.81 80 PRO A C 1
ATOM 632 O O . PRO A 1 80 ? -21.703 -25.203 -6.492 1 93.81 80 PRO A O 1
ATOM 635 N N . GLY A 1 81 ? -21.984 -26.5 -8.273 1 94 81 GLY A N 1
ATOM 636 C CA . GLY A 1 81 ? -23.406 -26.188 -8.422 1 94 81 GLY A CA 1
ATOM 637 C C . GLY A 1 81 ? -24.25 -26.734 -7.281 1 94 81 GLY A C 1
ATOM 638 O O . GLY A 1 81 ? -25.375 -26.297 -7.078 1 94 81 GLY A O 1
ATOM 639 N N . SER A 1 82 ? -23.672 -27.656 -6.504 1 96.81 82 SER A N 1
ATOM 640 C CA . SER A 1 82 ? -24.422 -28.297 -5.426 1 96.81 82 SER A CA 1
ATOM 641 C C . SER A 1 82 ? -24.344 -27.469 -4.137 1 96.81 82 SER A C 1
ATOM 643 O O . SER A 1 82 ? -25.109 -27.703 -3.203 1 96.81 82 SER A O 1
ATOM 645 N N . ILE A 1 83 ? -23.438 -26.578 -4.039 1 97.75 83 ILE A N 1
ATOM 646 C CA . ILE A 1 83 ? -23.172 -25.891 -2.785 1 97.75 83 ILE A CA 1
ATOM 647 C C . ILE A 1 83 ? -24.344 -24.969 -2.439 1 97.75 83 ILE A C 1
ATOM 649 O O . ILE A 1 83 ? -24.766 -24.172 -3.27 1 97.75 83 ILE A O 1
ATOM 653 N N . THR A 1 84 ? -24.844 -25.094 -1.302 1 97.06 84 THR A N 1
ATOM 654 C CA . THR A 1 84 ? -25.875 -24.219 -0.777 1 97.06 84 THR A CA 1
ATOM 655 C C . THR A 1 84 ? -25.531 -23.75 0.637 1 97.06 84 THR A C 1
ATOM 657 O O . THR A 1 84 ? -24.703 -24.359 1.306 1 97.06 84 THR A O 1
ATOM 660 N N . CYS A 1 85 ? -26 -22.703 1.003 1 95.81 85 CYS A N 1
ATOM 661 C CA . CYS A 1 85 ? -25.844 -22.141 2.338 1 95.81 85 CYS A CA 1
ATOM 662 C C . CYS A 1 85 ? -27.203 -21.781 2.939 1 95.81 85 CYS A C 1
ATOM 664 O O . CYS A 1 85 ? -28.031 -21.156 2.275 1 95.81 85 CYS A O 1
ATOM 666 N N . ASP A 1 86 ? -27.641 -22.266 4.09 1 91.62 86 ASP A N 1
ATOM 667 C CA . ASP A 1 86 ? -28.938 -22 4.707 1 91.62 86 ASP A CA 1
ATOM 668 C C . ASP A 1 86 ? -29.156 -20.5 4.91 1 91.62 86 ASP A C 1
ATOM 670 O O . ASP A 1 86 ? -30.297 -20.031 5.02 1 91.62 86 ASP A O 1
ATOM 674 N N . GLY A 1 87 ? -28.312 -19.578 4.715 1 79.81 87 GLY A N 1
ATOM 675 C CA . GLY A 1 87 ? -28.469 -18.125 4.719 1 79.81 87 GLY A CA 1
ATOM 676 C C . GLY A 1 87 ? -28.781 -17.562 3.35 1 79.81 87 GLY A C 1
ATOM 677 O O . GLY A 1 87 ? -29.078 -16.375 3.221 1 79.81 87 GLY A O 1
ATOM 678 N N . GLY A 1 88 ? -28.859 -18.406 2.383 1 82.06 88 GLY A N 1
ATOM 679 C CA . GLY A 1 88 ? -29.297 -18.156 1.02 1 82.06 88 GLY A CA 1
ATOM 680 C C . GLY A 1 88 ? -28.172 -17.734 0.091 1 82.06 88 GLY A C 1
ATOM 681 O O . GLY A 1 88 ? -28.047 -18.25 -1.016 1 82.06 88 GLY A O 1
ATOM 682 N N . ARG A 1 89 ? -27.312 -16.703 0.377 1 87.88 89 ARG A N 1
ATOM 683 C CA . ARG A 1 89 ? -26.328 -16.266 -0.612 1 87.88 89 ARG A CA 1
ATOM 684 C C . ARG A 1 89 ? -24.953 -16.844 -0.312 1 87.88 89 ARG A C 1
ATOM 686 O O . ARG A 1 89 ? -24.531 -16.891 0.846 1 87.88 89 ARG A O 1
ATOM 693 N N . LEU A 1 90 ? -24.281 -17.422 -1.395 1 95.75 90 LEU A N 1
ATOM 694 C CA . LEU A 1 90 ? -22.906 -17.875 -1.251 1 95.75 90 LEU A CA 1
ATOM 695 C C . LEU A 1 90 ? -21.953 -16.688 -1.154 1 95.75 90 LEU A C 1
ATOM 697 O O . LEU A 1 90 ? -22 -15.789 -1.987 1 95.75 90 LEU A O 1
ATOM 701 N N . ASP A 1 91 ? -21.219 -16.672 -0.125 1 96 91 ASP A N 1
ATOM 702 C CA . ASP A 1 91 ? -20.297 -15.586 0.19 1 96 91 ASP A CA 1
ATOM 703 C C . ASP A 1 91 ? -19 -16.125 0.793 1 96 91 ASP A C 1
ATOM 705 O O . ASP A 1 91 ? -18.953 -16.469 1.976 1 96 91 ASP A O 1
ATOM 709 N N . ALA A 1 92 ? -17.969 -16.062 -0.017 1 97.44 92 ALA A N 1
ATOM 710 C CA . ALA A 1 92 ? -16.703 -16.656 0.418 1 97.44 92 ALA A CA 1
ATOM 711 C C . ALA A 1 92 ? -16.109 -15.875 1.595 1 97.44 92 ALA A C 1
ATOM 713 O O . ALA A 1 92 ? -15.492 -16.453 2.48 1 97.44 92 ALA A O 1
ATOM 714 N N . VAL A 1 93 ? -16.297 -14.547 1.591 1 97.19 93 VAL A N 1
ATOM 715 C CA . VAL A 1 93 ? -15.828 -13.727 2.703 1 97.19 93 VAL A CA 1
ATOM 716 C C . VAL A 1 93 ? -16.547 -14.133 3.986 1 97.19 93 VAL A C 1
ATOM 718 O O . VAL A 1 93 ? -15.914 -14.336 5.023 1 97.19 93 VAL A O 1
ATOM 721 N N . GLY A 1 94 ? -17.891 -14.281 3.898 1 96 94 GLY A N 1
ATOM 722 C CA . GLY A 1 94 ? -18.688 -14.734 5.031 1 96 94 GLY A CA 1
ATOM 723 C C . GLY A 1 94 ? -18.312 -16.141 5.492 1 96 94 GLY A C 1
ATOM 724 O O . GLY A 1 94 ? -18.328 -16.422 6.691 1 96 94 GLY A O 1
ATOM 725 N N . PHE A 1 95 ? -17.953 -17.016 4.566 1 97.31 95 PHE A N 1
ATOM 726 C CA . PHE A 1 95 ? -17.531 -18.375 4.863 1 97.31 95 PHE A CA 1
ATOM 727 C C . PHE A 1 95 ? -16.266 -18.391 5.715 1 97.31 95 PHE A C 1
ATOM 729 O O . PHE A 1 95 ? -16.219 -19.062 6.746 1 97.31 95 PHE A O 1
ATOM 736 N N . VAL A 1 96 ? -15.242 -17.578 5.32 1 97.5 96 VAL A N 1
ATOM 737 C CA . VAL A 1 96 ? -13.977 -17.5 6.055 1 97.5 96 VAL A CA 1
ATOM 738 C C . VAL A 1 96 ? -14.219 -16.891 7.43 1 97.5 96 VAL A C 1
ATOM 740 O O . VAL A 1 96 ? -13.711 -17.391 8.438 1 97.5 96 VAL A O 1
ATOM 743 N N . LEU A 1 97 ? -15.008 -15.844 7.441 1 96.38 97 LEU A N 1
ATOM 744 C CA . LEU A 1 97 ? -15.328 -15.172 8.695 1 96.38 97 LEU A CA 1
ATOM 745 C C . LEU A 1 97 ? -16.016 -16.125 9.664 1 96.38 97 LEU A C 1
ATOM 747 O O . LEU A 1 97 ? -15.703 -16.141 10.859 1 96.38 97 LEU A O 1
ATOM 751 N N . GLY A 1 98 ? -16.922 -16.922 9.172 1 96.19 98 GLY A N 1
ATOM 752 C CA . GLY A 1 98 ? -17.688 -17.859 9.992 1 96.19 98 GLY A CA 1
ATOM 753 C C . GLY A 1 98 ? -16.844 -19.016 10.516 1 96.19 98 GLY A C 1
ATOM 754 O O . GLY A 1 98 ? -17.234 -19.656 11.492 1 96.19 98 GLY A O 1
ATOM 755 N N . LEU A 1 99 ? -15.727 -19.266 9.859 1 97.44 99 LEU A N 1
ATOM 756 C CA . LEU A 1 99 ? -14.875 -20.406 10.227 1 97.44 99 LEU A CA 1
ATOM 757 C C . LEU A 1 99 ? -13.539 -19.922 10.773 1 97.44 99 LEU A C 1
ATOM 759 O O . LEU A 1 99 ? -12.555 -20.656 10.758 1 97.44 99 LEU A O 1
ATOM 763 N N . ARG A 1 100 ? -13.438 -18.672 11.219 1 96.38 100 ARG A N 1
ATOM 764 C CA . ARG A 1 100 ? -12.172 -18.062 11.609 1 96.38 100 ARG A CA 1
ATOM 765 C C . ARG A 1 100 ? -11.5 -18.859 12.719 1 96.38 100 ARG A C 1
ATOM 767 O O . ARG A 1 100 ? -10.273 -18.984 12.742 1 96.38 100 ARG A O 1
ATOM 774 N N . GLU A 1 101 ? -12.242 -19.484 13.641 1 96 101 GLU A N 1
ATOM 775 C CA . GLU A 1 101 ? -11.664 -20.297 14.711 1 96 101 GLU A CA 1
ATOM 776 C C . GLU A 1 101 ? -11.125 -21.625 14.172 1 96 101 GLU A C 1
ATOM 778 O O . GLU A 1 101 ? -10 -22.016 14.484 1 96 101 GLU A O 1
ATOM 783 N N . ALA A 1 102 ? -11.922 -22.25 13.367 1 96.38 102 ALA A N 1
ATOM 784 C CA . ALA A 1 102 ? -11.492 -23.516 12.773 1 96.38 102 ALA A CA 1
ATOM 785 C C . ALA A 1 102 ? -10.234 -23.328 11.938 1 96.38 102 ALA A C 1
ATOM 787 O O . ALA A 1 102 ? -9.375 -24.219 11.883 1 96.38 102 ALA A O 1
ATOM 788 N N . LEU A 1 103 ? -10.148 -22.188 11.289 1 96.5 103 LEU A N 1
ATOM 789 C CA . LEU A 1 103 ? -9.031 -21.906 10.398 1 96.5 103 LEU A CA 1
ATOM 790 C C . LEU A 1 103 ? -7.836 -21.359 11.172 1 96.5 103 LEU A C 1
ATOM 792 O O . LEU A 1 103 ? -6.754 -21.172 10.609 1 96.5 103 LEU A O 1
ATOM 796 N N . GLY A 1 104 ? -8.039 -21.078 12.414 1 93.62 104 GLY A N 1
ATOM 797 C CA . GLY A 1 104 ? -6.953 -20.578 13.242 1 93.62 104 GLY A CA 1
ATOM 798 C C . GLY A 1 104 ? -6.574 -19.141 12.922 1 93.62 104 GLY A C 1
ATOM 799 O O . GLY A 1 104 ? -5.414 -18.75 13.062 1 93.62 104 GLY A O 1
ATOM 800 N N . LEU A 1 105 ? -7.5 -18.344 12.438 1 93.06 105 LEU A N 1
ATOM 801 C CA . LEU A 1 105 ? -7.238 -16.953 12.086 1 93.06 105 LEU A CA 1
ATOM 802 C C . LEU A 1 105 ? -7.438 -16.047 13.289 1 93.06 105 LEU A C 1
ATOM 804 O O . LEU A 1 105 ? -8.562 -15.852 13.75 1 93.06 105 LEU A O 1
ATOM 808 N N . GLY A 1 106 ? -6.336 -15.508 13.773 1 88.06 106 GLY A N 1
ATOM 809 C CA . GLY A 1 106 ? -6.406 -14.547 14.867 1 88.06 106 GLY A CA 1
ATOM 810 C C . GLY A 1 106 ? -6.844 -13.164 14.414 1 88.06 106 GLY A C 1
ATOM 811 O O . GLY A 1 106 ? -6.945 -12.898 13.219 1 88.06 106 GLY A O 1
ATOM 812 N N . PRO A 1 107 ? -7.062 -12.297 15.367 1 86.31 107 PRO A N 1
ATOM 813 C CA . PRO A 1 107 ? -7.598 -10.969 15.07 1 86.31 107 PRO A CA 1
ATOM 814 C C . PRO A 1 107 ? -6.656 -10.133 14.203 1 86.31 107 PRO A C 1
ATOM 816 O O . PRO A 1 107 ? -7.113 -9.273 13.438 1 86.31 107 PRO A O 1
ATOM 819 N N . ASP A 1 108 ? -5.406 -10.398 14.297 1 84 108 ASP A N 1
ATOM 820 C CA . ASP A 1 108 ? -4.434 -9.602 13.562 1 84 108 ASP A CA 1
ATOM 821 C C . ASP A 1 108 ? -4.352 -10.039 12.102 1 84 108 ASP A C 1
ATOM 823 O O . ASP A 1 108 ? -4.113 -9.219 11.219 1 84 108 ASP A O 1
ATOM 827 N N . MET A 1 109 ? -4.66 -11.32 11.891 1 88.5 109 MET A N 1
ATOM 828 C CA . MET A 1 109 ? -4.469 -11.875 10.555 1 88.5 109 MET A CA 1
ATOM 829 C C . MET A 1 109 ? -5.785 -11.891 9.773 1 88.5 109 MET A C 1
ATOM 831 O O . MET A 1 109 ? -5.785 -11.805 8.547 1 88.5 109 MET A O 1
ATOM 835 N N . LEU A 1 110 ? -6.828 -11.945 10.5 1 94.06 110 LEU A N 1
ATOM 836 C CA . LEU A 1 110 ? -8.133 -12.188 9.898 1 94.06 110 LEU A CA 1
ATOM 837 C C . LEU A 1 110 ? -8.492 -11.086 8.906 1 94.06 110 LEU A C 1
ATOM 839 O O . LEU A 1 110 ? -8.828 -11.367 7.75 1 94.06 110 LEU A O 1
ATOM 843 N N . PRO A 1 111 ? -8.359 -9.773 9.266 1 92.56 111 PRO A N 1
ATOM 844 C CA . PRO A 1 111 ? -8.773 -8.75 8.305 1 92.56 111 PRO A CA 1
ATOM 845 C C . PRO A 1 111 ? -7.91 -8.742 7.047 1 92.56 111 PRO A C 1
ATOM 847 O O . PRO A 1 111 ? -8.422 -8.539 5.941 1 92.56 111 PRO A O 1
ATOM 850 N N . ALA A 1 112 ? -6.66 -8.984 7.211 1 90.75 112 ALA A N 1
ATOM 851 C CA . ALA A 1 112 ? -5.766 -9.039 6.059 1 90.75 112 ALA A CA 1
ATOM 852 C C . ALA A 1 112 ? -6.117 -10.211 5.145 1 90.75 112 ALA A C 1
ATOM 854 O O . ALA A 1 112 ? -6.047 -10.094 3.92 1 90.75 112 ALA A O 1
ATOM 855 N N . TYR A 1 113 ? -6.426 -11.344 5.727 1 94.31 113 TYR A N 1
ATOM 856 C CA . TYR A 1 113 ? -6.797 -12.5 4.926 1 94.31 113 TYR A CA 1
ATOM 857 C C . TYR A 1 113 ? -8.117 -12.258 4.195 1 94.31 113 TYR A C 1
ATOM 859 O O . TYR A 1 113 ? -8.266 -12.648 3.035 1 94.31 113 TYR A O 1
ATOM 867 N N . LEU A 1 114 ? -9.094 -11.602 4.84 1 95.69 114 LEU A N 1
ATOM 868 C CA . LEU A 1 114 ? -10.359 -11.273 4.191 1 95.69 114 LEU A CA 1
ATOM 869 C C . LEU A 1 114 ? -10.133 -10.352 2.996 1 95.69 114 LEU A C 1
ATOM 871 O O . LEU A 1 114 ? -10.805 -10.484 1.97 1 95.69 114 LEU A O 1
ATOM 875 N N . GLU A 1 115 ? -9.242 -9.445 3.188 1 93.69 115 GLU A N 1
ATOM 876 C CA . GLU A 1 115 ? -8.898 -8.562 2.074 1 93.69 115 GLU A CA 1
ATOM 877 C C . GLU A 1 115 ? -8.328 -9.359 0.899 1 93.69 115 GLU A C 1
ATOM 879 O O . GLU A 1 115 ? -8.648 -9.07 -0.258 1 93.69 115 GLU A O 1
ATOM 884 N N . GLU A 1 116 ? -7.539 -10.359 1.162 1 94.12 116 GLU A N 1
ATOM 885 C CA . GLU A 1 116 ? -6.984 -11.203 0.108 1 94.12 116 GLU A CA 1
ATOM 886 C C . GLU A 1 116 ? -8.078 -12.008 -0.581 1 94.12 116 GLU A C 1
ATOM 888 O O . GLU A 1 116 ? -8.039 -12.219 -1.796 1 94.12 116 GLU A O 1
ATOM 893 N N . ILE A 1 117 ? -9.008 -12.453 0.224 1 96.62 117 ILE A N 1
ATOM 894 C CA . ILE A 1 117 ? -10.133 -13.195 -0.338 1 96.62 117 ILE A CA 1
ATOM 895 C C . ILE A 1 117 ? -10.945 -12.281 -1.254 1 96.62 117 ILE A C 1
ATOM 897 O O . ILE A 1 117 ? -11.305 -12.664 -2.369 1 96.62 117 ILE A O 1
ATOM 901 N N . SER A 1 118 ? -11.148 -11.062 -0.8 1 96.69 118 SER A N 1
ATOM 902 C CA . SER A 1 118 ? -11.883 -10.094 -1.611 1 96.69 118 SER A CA 1
ATOM 903 C C . SER A 1 118 ? -11.148 -9.805 -2.918 1 96.69 118 SER A C 1
ATOM 905 O O . SER A 1 118 ? -11.773 -9.719 -3.979 1 96.69 118 SER A O 1
ATOM 907 N N . SER A 1 119 ? -9.891 -9.656 -2.803 1 95.62 119 SER A N 1
ATOM 908 C CA . SER A 1 119 ? -9.078 -9.391 -3.986 1 95.62 119 SER A CA 1
ATOM 909 C C . SER A 1 119 ? -9.086 -10.578 -4.941 1 95.62 119 SER A C 1
ATOM 911 O O . SER A 1 119 ? -9.094 -10.406 -6.16 1 95.62 119 SER A O 1
ATOM 913 N N . THR A 1 120 ? -9.039 -11.773 -4.402 1 96.56 120 THR A N 1
ATOM 914 C CA . THR A 1 120 ? -9.125 -12.992 -5.207 1 96.56 120 THR A CA 1
ATOM 915 C C . THR A 1 120 ? -10.469 -13.062 -5.938 1 96.56 120 THR A C 1
ATOM 917 O O . THR A 1 120 ? -10.516 -13.375 -7.129 1 96.56 120 THR A O 1
ATOM 920 N N . LEU A 1 121 ? -11.523 -12.727 -5.215 1 97.25 121 LEU A N 1
ATOM 921 C CA . LEU A 1 121 ? -12.852 -12.711 -5.816 1 97.25 121 LEU A CA 1
ATOM 922 C C . LEU A 1 121 ? -12.938 -11.656 -6.914 1 97.25 121 LEU A C 1
ATOM 924 O O . LEU A 1 121 ? -13.531 -11.898 -7.969 1 97.25 121 LEU A O 1
ATOM 928 N N . SER A 1 122 ? -12.367 -10.523 -6.613 1 96.69 122 SER A N 1
ATOM 929 C CA . SER A 1 122 ? -12.344 -9.453 -7.613 1 96.69 122 SER A CA 1
ATOM 930 C C . SER A 1 122 ? -11.648 -9.914 -8.891 1 96.69 122 SER A C 1
ATOM 932 O O . SER A 1 122 ? -12.156 -9.703 -9.992 1 96.69 122 SER A O 1
ATOM 934 N N . SER A 1 123 ? -10.539 -10.562 -8.734 1 95.44 123 SER A N 1
ATOM 935 C CA . SER A 1 123 ? -9.789 -11.078 -9.875 1 95.44 123 SER A CA 1
ATOM 936 C C . SER A 1 123 ? -10.586 -12.133 -10.633 1 95.44 123 SER A C 1
ATOM 938 O O . SER A 1 123 ? -10.633 -12.117 -11.867 1 95.44 123 SER A O 1
ATOM 940 N N . LEU A 1 124 ? -11.219 -13.023 -9.914 1 95.5 124 LEU A N 1
ATOM 941 C CA . LEU A 1 124 ? -12.023 -14.07 -10.531 1 95.5 124 LEU A CA 1
ATOM 942 C C . LEU A 1 124 ? -13.203 -13.477 -11.289 1 95.5 124 LEU A C 1
ATOM 944 O O . LEU A 1 124 ? -13.508 -13.898 -12.406 1 95.5 124 LEU A O 1
ATOM 948 N N . SER A 1 125 ? -13.844 -12.523 -10.641 1 96.44 125 SER A N 1
ATOM 949 C CA . SER A 1 125 ? -14.961 -11.852 -11.297 1 96.44 125 SER A CA 1
ATOM 950 C C . SER A 1 125 ? -14.523 -11.188 -12.594 1 96.44 125 SER A C 1
ATOM 952 O O . SER A 1 125 ? -15.25 -11.211 -13.586 1 96.44 125 SER A O 1
ATOM 954 N N . PHE A 1 126 ? -13.406 -10.586 -12.594 1 96.12 126 PHE A N 1
ATOM 955 C CA . PHE A 1 126 ? -12.867 -9.945 -13.789 1 96.12 126 PHE A CA 1
ATOM 956 C C . PHE A 1 126 ? -12.633 -10.969 -14.891 1 96.12 126 PHE A C 1
ATOM 958 O O . PHE A 1 126 ? -13.062 -10.773 -16.031 1 96.12 126 PHE A O 1
ATOM 965 N N . LYS A 1 127 ? -11.977 -12.055 -14.539 1 95.25 127 LYS A N 1
ATOM 966 C CA . LYS A 1 127 ? -11.719 -13.117 -15.508 1 95.25 127 LYS A CA 1
ATOM 967 C C . LYS A 1 127 ? -13.023 -13.625 -16.125 1 95.25 127 LYS A C 1
ATOM 969 O O . LYS A 1 127 ? -13.109 -13.805 -17.344 1 95.25 127 LYS A O 1
ATOM 974 N N . LEU A 1 128 ? -14.008 -13.789 -15.328 1 94.69 128 LEU A N 1
ATOM 975 C CA . LEU A 1 128 ? -15.281 -14.352 -15.75 1 94.69 128 LEU A CA 1
ATOM 976 C C . LEU A 1 128 ? -16.078 -13.336 -16.562 1 94.69 128 LEU A C 1
ATOM 978 O O . LEU A 1 128 ? -17.031 -13.711 -17.266 1 94.69 128 LEU A O 1
ATOM 982 N N . SER A 1 129 ? -15.727 -12.078 -16.391 1 93.75 129 SER A N 1
ATOM 983 C CA . SER A 1 129 ? -16.438 -11.031 -17.125 1 93.75 129 SER A CA 1
ATOM 984 C C . SER A 1 129 ? -15.906 -10.883 -18.547 1 93.75 129 SER A C 1
ATOM 986 O O . SER A 1 129 ? -16.562 -10.266 -19.391 1 93.75 129 SER A O 1
ATOM 988 N N . LEU A 1 130 ? -14.75 -11.398 -18.844 1 92 130 LEU A N 1
ATOM 989 C CA . LEU A 1 130 ? -14.133 -11.32 -20.156 1 92 130 LEU A CA 1
ATOM 990 C C . LEU A 1 130 ? -14.562 -12.492 -21.031 1 92 130 LEU A C 1
ATOM 992 O O . LEU A 1 130 ? -14.938 -13.547 -20.516 1 92 130 LEU A O 1
ATOM 996 N N . PRO A 1 131 ? -14.523 -12.234 -22.359 1 91.19 131 PRO A N 1
ATOM 997 C CA . PRO A 1 131 ? -14.688 -13.406 -23.219 1 91.19 131 PRO A CA 1
ATOM 998 C C . PRO A 1 131 ? -13.602 -14.461 -23 1 91.19 131 PRO A C 1
ATOM 1000 O O . PRO A 1 131 ? -12.414 -14.125 -22.953 1 91.19 131 PRO A O 1
ATOM 1003 N N . GLN A 1 132 ? -13.984 -15.703 -22.781 1 92.25 132 GLN A N 1
ATOM 1004 C CA . GLN A 1 132 ? -13.047 -16.797 -22.516 1 92.25 132 GLN A CA 1
ATOM 1005 C C . GLN A 1 132 ? -13.094 -17.828 -23.641 1 92.25 132 GLN A C 1
ATOM 1007 O O . GLN A 1 132 ? -14.164 -18.156 -24.141 1 92.25 132 GLN A O 1
ATOM 1012 N N . PRO A 1 133 ? -11.93 -18.266 -24.031 1 95.94 133 PRO A N 1
ATOM 1013 C CA . PRO A 1 133 ? -11.93 -19.359 -25.016 1 95.94 133 PRO A CA 1
ATOM 1014 C C . PRO A 1 133 ? -12.438 -20.672 -24.453 1 95.94 133 PRO A C 1
ATOM 1016 O O . PRO A 1 133 ? -12.305 -20.922 -23.25 1 95.94 133 PRO A O 1
ATOM 1019 N N . SER A 1 134 ? -13 -21.5 -25.312 1 97.25 134 SER A N 1
ATOM 1020 C CA . SER A 1 134 ? -13.359 -22.844 -24.906 1 97.25 134 SER A CA 1
ATOM 1021 C C . SER A 1 134 ? -12.117 -23.719 -24.734 1 97.25 134 SER A C 1
ATOM 1023 O O . SER A 1 134 ? -11.047 -23.391 -25.25 1 97.25 134 SER A O 1
ATOM 1025 N N . ALA A 1 135 ? -12.289 -24.781 -24 1 97.69 135 ALA A N 1
ATOM 1026 C CA . ALA A 1 135 ? -11.195 -25.75 -23.859 1 97.69 135 ALA A CA 1
ATOM 1027 C C . ALA A 1 135 ? -10.75 -26.266 -25.219 1 97.69 135 ALA A C 1
ATOM 1029 O O . ALA A 1 135 ? -9.555 -26.438 -25.469 1 97.69 135 ALA A O 1
ATOM 1030 N N . ALA A 1 136 ? -11.68 -26.547 -26.094 1 97.31 136 ALA A N 1
ATOM 1031 C CA . ALA A 1 136 ? -11.375 -27.047 -27.438 1 97.31 136 ALA A CA 1
ATOM 1032 C C . ALA A 1 136 ? -10.578 -26.031 -28.234 1 97.31 136 ALA A C 1
ATOM 1034 O O . ALA A 1 136 ? -9.641 -26.375 -28.953 1 97.31 136 ALA A O 1
ATOM 1035 N N . ASP A 1 137 ? -10.977 -24.734 -28.094 1 97.5 137 ASP A N 1
ATOM 1036 C CA . ASP A 1 137 ? -10.266 -23.672 -28.797 1 97.5 137 ASP A CA 1
ATOM 1037 C C . ASP A 1 137 ? -8.836 -23.531 -28.281 1 97.5 137 ASP A C 1
ATOM 1039 O O . ASP A 1 137 ? -7.922 -23.219 -29.031 1 97.5 137 ASP A O 1
ATOM 1043 N N . LEU A 1 138 ? -8.641 -23.75 -27.016 1 97.94 138 LEU A N 1
ATOM 1044 C CA . LEU A 1 138 ? -7.336 -23.594 -26.391 1 97.94 138 LEU A CA 1
ATOM 1045 C C . LEU A 1 138 ? -6.355 -24.641 -26.891 1 97.94 138 LEU A C 1
ATOM 1047 O O . LEU A 1 138 ? -5.141 -24.422 -26.891 1 97.94 138 LEU A O 1
ATOM 1051 N N . VAL A 1 139 ? -6.848 -25.797 -27.312 1 97.75 139 VAL A N 1
ATOM 1052 C CA . VAL A 1 139 ? -6.004 -26.906 -27.766 1 97.75 139 VAL A CA 1
ATOM 1053 C C . VAL A 1 139 ? -5.121 -26.438 -28.922 1 97.75 139 VAL A C 1
ATOM 1055 O O . VAL A 1 139 ? -3.967 -26.859 -29.047 1 97.75 139 VAL A O 1
ATOM 1058 N N . THR A 1 140 ? -5.641 -25.578 -29.719 1 96.25 140 THR A N 1
ATOM 1059 C CA . THR A 1 140 ? -4.883 -25.141 -30.891 1 96.25 140 THR A CA 1
ATOM 1060 C C . THR A 1 140 ? -4.488 -23.672 -30.766 1 96.25 140 THR A C 1
ATOM 1062 O O . THR A 1 140 ? -4.008 -23.062 -31.719 1 96.25 140 THR A O 1
ATOM 1065 N N . ALA A 1 141 ? -4.727 -23.062 -29.625 1 96.94 141 ALA A N 1
ATOM 1066 C CA . ALA A 1 141 ? -4.402 -21.656 -29.406 1 96.94 141 ALA A CA 1
ATOM 1067 C C . ALA A 1 141 ? -2.896 -21.453 -29.25 1 96.94 141 ALA A C 1
ATOM 1069 O O . ALA A 1 141 ? -2.16 -22.422 -29.016 1 96.94 141 ALA A O 1
ATOM 1070 N N . ASP A 1 142 ? -2.463 -20.219 -29.484 1 95.94 142 ASP A N 1
ATOM 1071 C CA . ASP A 1 142 ? -1.052 -19.906 -29.281 1 95.94 142 ASP A CA 1
ATOM 1072 C C . ASP A 1 142 ? -0.706 -19.875 -27.797 1 95.94 142 ASP A C 1
ATOM 1074 O O . ASP A 1 142 ? -1.597 -19.781 -26.938 1 95.94 142 ASP A O 1
ATOM 1078 N N . PHE A 1 143 ? 0.561 -19.891 -27.516 1 97.25 143 PHE A N 1
ATOM 1079 C CA . PHE A 1 143 ? 1.133 -20.031 -26.188 1 97.25 143 PHE A CA 1
ATOM 1080 C C . PHE A 1 143 ? 0.57 -18.984 -25.234 1 97.25 143 PHE A C 1
ATOM 1082 O O . PHE A 1 143 ? 0.064 -19.328 -24.156 1 97.25 143 PHE A O 1
ATOM 1089 N N . GLN A 1 144 ? 0.592 -17.719 -25.594 1 97.19 144 GLN A N 1
ATOM 1090 C CA . GLN A 1 144 ? 0.221 -16.641 -24.688 1 97.19 144 GLN A CA 1
ATOM 1091 C C . GLN A 1 144 ? -1.294 -16.547 -24.516 1 97.19 144 GLN A C 1
ATOM 1093 O O . GLN A 1 144 ? -1.786 -16.078 -23.484 1 97.19 144 GLN A O 1
ATOM 1098 N N . THR A 1 145 ? -2.041 -17 -25.5 1 97.06 145 THR A N 1
ATOM 1099 C CA . THR A 1 145 ? -3.482 -17.125 -25.328 1 97.06 145 THR A CA 1
ATOM 1100 C C . THR A 1 145 ? -3.811 -18.125 -24.234 1 97.06 145 THR A C 1
ATOM 1102 O O . THR A 1 145 ? -4.664 -17.875 -23.391 1 97.06 145 THR A O 1
ATOM 1105 N N . VAL A 1 146 ? -3.135 -19.297 -24.25 1 97.19 146 VAL A N 1
ATOM 1106 C CA . VAL A 1 146 ? -3.334 -20.297 -23.219 1 97.19 146 VAL A CA 1
ATOM 1107 C C . VAL A 1 146 ? -2.934 -19.734 -21.859 1 97.19 146 VAL A C 1
ATOM 1109 O O . VAL A 1 146 ? -3.654 -19.906 -20.859 1 97.19 146 VAL A O 1
ATOM 1112 N N . GLU A 1 147 ? -1.84 -19.016 -21.859 1 96 147 GLU A N 1
ATOM 1113 C CA . GLU A 1 147 ? -1.322 -18.406 -20.641 1 96 147 GLU A CA 1
ATOM 1114 C C . GLU A 1 147 ? -2.342 -17.453 -20.016 1 96 147 GLU A C 1
ATOM 1116 O O . GLU A 1 147 ? -2.531 -17.453 -18.797 1 96 147 GLU A O 1
ATOM 1121 N N . ALA A 1 148 ? -3.018 -16.703 -20.766 1 95.38 148 ALA A N 1
ATOM 1122 C CA . ALA A 1 148 ? -3.906 -15.648 -20.281 1 95.38 148 ALA A CA 1
ATOM 1123 C C . ALA A 1 148 ? -5.277 -16.219 -19.922 1 95.38 148 ALA A C 1
ATOM 1125 O O . ALA A 1 148 ? -6.059 -15.555 -19.219 1 95.38 148 ALA A O 1
ATOM 1126 N N . ALA A 1 149 ? -5.562 -17.438 -20.328 1 95.62 149 ALA A N 1
ATOM 1127 C CA . ALA A 1 149 ? -6.91 -17.984 -20.188 1 95.62 149 ALA A CA 1
ATOM 1128 C C . ALA A 1 149 ? -7.086 -18.672 -18.844 1 95.62 149 ALA A C 1
ATOM 1130 O O . ALA A 1 149 ? -8.18 -19.125 -18.516 1 95.62 149 ALA A O 1
ATOM 1131 N N . MET A 1 150 ? -6.023 -18.703 -18 1 93.69 150 MET A N 1
ATOM 1132 C CA . MET A 1 150 ? -6.066 -19.422 -16.719 1 93.69 150 MET A CA 1
ATOM 1133 C C . MET A 1 150 ? -6.992 -18.719 -15.734 1 93.69 150 MET A C 1
ATOM 1135 O O . MET A 1 150 ? -6.801 -17.547 -15.414 1 93.69 150 MET A O 1
ATOM 1139 N N . LEU A 1 151 ? -7.945 -19.453 -15.211 1 90.5 151 LEU A N 1
ATOM 1140 C CA . LEU A 1 151 ? -8.984 -18.859 -14.367 1 90.5 151 LEU A CA 1
ATOM 1141 C C . LEU A 1 151 ? -8.703 -19.141 -12.891 1 90.5 151 LEU A C 1
ATOM 1143 O O . LEU A 1 151 ? -8.797 -18.234 -12.062 1 90.5 151 LEU A O 1
ATOM 1147 N N . ALA A 1 152 ? -8.258 -20.297 -12.539 1 86.81 152 ALA A N 1
ATOM 1148 C CA . ALA A 1 152 ? -8.391 -20.781 -11.164 1 86.81 152 ALA A CA 1
ATOM 1149 C C . ALA A 1 152 ? -7.164 -20.422 -10.336 1 86.81 152 ALA A C 1
ATOM 1151 O O . ALA A 1 152 ? -7.207 -20.469 -9.102 1 86.81 152 ALA A O 1
ATOM 1152 N N . GLY A 1 153 ? -6.074 -20.031 -10.953 1 87.75 153 GLY A N 1
ATOM 1153 C CA . GLY A 1 153 ? -4.859 -19.812 -10.188 1 87.75 153 GLY A CA 1
ATOM 1154 C C . GLY A 1 153 ? -4.277 -21.094 -9.602 1 87.75 153 GLY A C 1
ATOM 1155 O O . GLY A 1 153 ? -4.484 -22.172 -10.148 1 87.75 153 GLY A O 1
ATOM 1156 N N . HIS A 1 154 ? -3.475 -20.953 -8.562 1 91.62 154 HIS A N 1
ATOM 1157 C CA . HIS A 1 154 ? -2.881 -22.109 -7.914 1 91.62 154 HIS A CA 1
ATOM 1158 C C . HIS A 1 154 ? -3.955 -23.062 -7.406 1 91.62 154 HIS A C 1
ATOM 1160 O O . HIS A 1 154 ? -4.902 -22.641 -6.738 1 91.62 154 HIS A O 1
ATOM 1166 N N . PRO A 1 155 ? -3.828 -24.281 -7.656 1 94.75 155 PRO A N 1
ATOM 1167 C CA . PRO A 1 155 ? -4.926 -25.203 -7.359 1 94.75 155 PRO A CA 1
ATOM 1168 C C . PRO A 1 155 ? -5.137 -25.406 -5.859 1 94.75 155 PRO A C 1
ATOM 1170 O O . PRO A 1 155 ? -6.25 -25.719 -5.426 1 94.75 155 PRO A O 1
ATOM 1173 N N . CYS A 1 156 ? -4.145 -25.172 -5.059 1 95.88 156 CYS A N 1
ATOM 1174 C CA . CYS A 1 156 ? -4.223 -25.531 -3.646 1 95.88 156 CYS A CA 1
ATOM 1175 C C . CYS A 1 156 ? -4.555 -24.312 -2.791 1 95.88 156 CYS A C 1
ATOM 1177 O O . CYS A 1 156 ? -5.344 -24.406 -1.851 1 95.88 156 CYS A O 1
ATOM 1179 N N . PHE A 1 157 ? -3.982 -23.203 -3.074 1 94.75 157 PHE A N 1
ATOM 1180 C CA . PHE A 1 157 ? -4.18 -22.016 -2.262 1 94.75 157 PHE A CA 1
ATOM 1181 C C . PHE A 1 157 ? -5.562 -21.422 -2.5 1 94.75 157 PHE A C 1
ATOM 1183 O O . PHE A 1 157 ? -5.969 -21.203 -3.645 1 94.75 157 PHE A O 1
ATOM 1190 N N . VAL A 1 158 ? -6.207 -21.078 -1.403 1 96.19 158 VAL A N 1
ATOM 1191 C CA . VAL A 1 158 ? -7.527 -20.469 -1.52 1 96.19 158 VAL A CA 1
ATOM 1192 C C . VAL A 1 158 ? -7.395 -19 -1.905 1 96.19 158 VAL A C 1
ATOM 1194 O O . VAL A 1 158 ? -7.953 -18.562 -2.916 1 96.19 158 VAL A O 1
ATOM 1197 N N . ALA A 1 159 ? -6.703 -18.234 -1.094 1 94.06 159 ALA A N 1
ATOM 1198 C CA . ALA A 1 159 ? -6.332 -16.891 -1.511 1 94.06 159 ALA A CA 1
ATOM 1199 C C . ALA A 1 159 ? -5.145 -16.922 -2.469 1 94.06 159 ALA A C 1
ATOM 1201 O O . ALA A 1 159 ? -3.992 -16.969 -2.035 1 94.06 159 ALA A O 1
ATOM 1202 N N . ASN A 1 160 ? -5.395 -16.812 -3.74 1 92 160 ASN A N 1
ATOM 1203 C CA . ASN A 1 160 ? -4.309 -17.188 -4.633 1 92 160 ASN A CA 1
ATOM 1204 C C . ASN A 1 160 ? -4.07 -16.141 -5.715 1 92 160 ASN A C 1
ATOM 1206 O O . ASN A 1 160 ? -3.023 -16.141 -6.363 1 92 160 ASN A O 1
ATOM 1210 N N . SER A 1 161 ? -4.996 -15.234 -5.926 1 89.75 161 SER A N 1
ATOM 1211 C CA . SER A 1 161 ? -4.809 -14.312 -7.035 1 89.75 161 SER A CA 1
ATOM 1212 C C . SER A 1 161 ? -5.09 -12.875 -6.609 1 89.75 161 SER A C 1
ATOM 1214 O O . SER A 1 161 ? -5.402 -12.023 -7.445 1 89.75 161 SER A O 1
ATOM 1216 N N . GLY A 1 162 ? -5.074 -12.711 -5.387 1 89.12 162 GLY A N 1
ATOM 1217 C CA . GLY A 1 162 ? -5.152 -11.344 -4.895 1 89.12 162 GLY A CA 1
ATOM 1218 C C . GLY A 1 162 ? -3.846 -10.586 -5.035 1 89.12 162 GLY A C 1
ATOM 1219 O O . GLY A 1 162 ? -2.773 -11.125 -4.75 1 89.12 162 GLY A O 1
ATOM 1220 N N . ARG A 1 163 ? -3.914 -9.422 -5.594 1 91.94 163 ARG A N 1
ATOM 1221 C CA . ARG A 1 163 ? -2.736 -8.578 -5.742 1 91.94 163 ARG A CA 1
ATOM 1222 C C . ARG A 1 163 ? -2.896 -7.273 -4.969 1 91.94 163 ARG A C 1
ATOM 1224 O O . ARG A 1 163 ? -3.182 -6.227 -5.551 1 91.94 163 ARG A O 1
ATOM 1231 N N . ILE A 1 164 ? -2.6 -7.371 -3.678 1 89.81 164 ILE A N 1
ATOM 1232 C CA . ILE A 1 164 ? -2.773 -6.207 -2.812 1 89.81 164 ILE A CA 1
ATOM 1233 C C . ILE A 1 164 ? -1.681 -5.184 -3.102 1 89.81 164 ILE A C 1
ATOM 1235 O O . ILE A 1 164 ? -0.491 -5.484 -2.992 1 89.81 164 ILE A O 1
ATOM 1239 N N . GLY A 1 165 ? -2.047 -4.047 -3.467 1 91.56 165 GLY A N 1
ATOM 1240 C CA . GLY A 1 165 ? -1.175 -2.98 -3.939 1 91.56 165 GLY A CA 1
ATOM 1241 C C . GLY A 1 165 ? -1.647 -2.355 -5.238 1 91.56 165 GLY A C 1
ATOM 1242 O O . GLY A 1 165 ? -1.604 -1.133 -5.395 1 91.56 165 GLY A O 1
ATOM 1243 N N . PHE A 1 166 ? -2.109 -3.279 -6.176 1 94.81 166 PHE A N 1
ATOM 1244 C CA . PHE A 1 166 ? -2.678 -2.783 -7.422 1 94.81 166 PHE A CA 1
ATOM 1245 C C . PHE A 1 166 ? -4.02 -2.104 -7.172 1 94.81 166 PHE A C 1
ATOM 1247 O O . PHE A 1 166 ? -4.879 -2.654 -6.484 1 94.81 166 PHE A O 1
ATOM 1254 N N . GLY A 1 167 ? -4.168 -0.906 -7.652 1 95 167 GLY A N 1
ATOM 1255 C CA . GLY A 1 167 ? -5.516 -0.39 -7.824 1 95 167 GLY A CA 1
ATOM 1256 C C . GLY A 1 167 ? -6.281 -1.082 -8.938 1 95 167 GLY A C 1
ATOM 1257 O O . GLY A 1 167 ? -5.719 -1.886 -9.68 1 95 167 GLY A O 1
ATOM 1258 N N . ALA A 1 168 ? -7.551 -0.809 -9.031 1 95.62 168 ALA A N 1
ATOM 1259 C CA . ALA A 1 168 ? -8.383 -1.434 -10.055 1 95.62 168 ALA A CA 1
ATOM 1260 C C . ALA A 1 168 ? -7.828 -1.168 -11.453 1 95.62 168 ALA A C 1
ATOM 1262 O O . ALA A 1 168 ? -7.797 -2.066 -12.297 1 95.62 168 ALA A O 1
ATOM 1263 N N . HIS A 1 169 ? -7.383 0.076 -11.695 1 94.88 169 HIS A N 1
ATOM 1264 C CA . HIS A 1 169 ? -6.863 0.469 -13 1 94.88 169 HIS A CA 1
ATOM 1265 C C . HIS A 1 169 ? -5.551 -0.244 -13.305 1 94.88 169 HIS A C 1
ATOM 1267 O O . HIS A 1 169 ? -5.285 -0.597 -14.461 1 94.88 169 HIS A O 1
ATOM 1273 N N . GLU A 1 170 ? -4.785 -0.466 -12.297 1 95.88 170 GLU A N 1
ATOM 1274 C CA . GLU A 1 170 ? -3.508 -1.15 -12.461 1 95.88 170 GLU A CA 1
ATOM 1275 C C . GLU A 1 170 ? -3.705 -2.65 -12.648 1 95.88 170 GLU A C 1
ATOM 1277 O O . GLU A 1 170 ? -3.016 -3.277 -13.461 1 95.88 170 GLU A O 1
ATOM 1282 N N . SER A 1 171 ? -4.668 -3.244 -11.898 1 94.38 171 SER A N 1
ATOM 1283 C CA . SER A 1 171 ? -5.004 -4.648 -12.102 1 94.38 171 SER A CA 1
ATOM 1284 C C . SER A 1 171 ? -5.465 -4.906 -13.531 1 94.38 171 SER A C 1
ATOM 1286 O O . SER A 1 171 ? -5.102 -5.922 -14.133 1 94.38 171 SER A O 1
ATOM 1288 N N . GLN A 1 172 ? -6.211 -4.012 -14.086 1 93 172 GLN A N 1
ATOM 1289 C CA . GLN A 1 172 ? -6.742 -4.16 -15.438 1 93 172 GLN A CA 1
ATOM 1290 C C . GLN A 1 172 ? -5.645 -3.979 -16.484 1 93 172 GLN A C 1
ATOM 1292 O O . GLN A 1 172 ? -5.777 -4.438 -17.625 1 93 172 GLN A O 1
ATOM 1297 N N . ALA A 1 173 ? -4.559 -3.344 -16.047 1 94.5 173 ALA A N 1
ATOM 1298 C CA . ALA A 1 173 ? -3.479 -3.061 -16.984 1 94.5 173 ALA A CA 1
ATOM 1299 C C . ALA A 1 173 ? -2.406 -4.145 -16.938 1 94.5 173 ALA A C 1
ATOM 1301 O O . ALA A 1 173 ? -1.797 -4.477 -17.953 1 94.5 173 ALA A O 1
ATOM 1302 N N . PHE A 1 174 ? -2.182 -4.734 -15.727 1 95.69 174 PHE A N 1
ATOM 1303 C CA . PHE A 1 174 ? -0.934 -5.473 -15.578 1 95.69 174 PHE A CA 1
ATOM 1304 C C . PHE A 1 174 ? -1.205 -6.918 -15.18 1 95.69 174 PHE A C 1
ATOM 1306 O O . PHE A 1 174 ? -0.294 -7.75 -15.18 1 95.69 174 PHE A O 1
ATOM 1313 N N . ALA A 1 175 ? -2.465 -7.27 -14.812 1 93.88 175 ALA A N 1
ATOM 1314 C CA . ALA A 1 175 ? -2.77 -8.648 -14.445 1 93.88 175 ALA A CA 1
ATOM 1315 C C . ALA A 1 175 ? -2.615 -9.586 -15.641 1 93.88 175 ALA A C 1
ATOM 1317 O O . ALA A 1 175 ? -2.916 -9.203 -16.781 1 93.88 175 ALA A O 1
ATOM 1318 N N . PRO A 1 176 ? -2.193 -10.82 -15.398 1 94.38 176 PRO A N 1
ATOM 1319 C CA . PRO A 1 176 ? -2.012 -11.797 -16.484 1 94.38 176 PRO A CA 1
ATOM 1320 C C . PRO A 1 176 ? -3.287 -12.023 -17.281 1 94.38 176 PRO A C 1
ATOM 1322 O O . PRO A 1 176 ? -3.234 -12.133 -18.516 1 94.38 176 PRO A O 1
ATOM 1325 N N . GLU A 1 177 ? -4.414 -12.047 -16.594 1 93.06 177 GLU A N 1
ATOM 1326 C CA . GLU A 1 177 ? -5.688 -12.352 -17.234 1 93.06 177 GLU A CA 1
ATOM 1327 C C . GLU A 1 177 ? -6.145 -11.195 -18.125 1 93.06 177 GLU A C 1
ATOM 1329 O O . GLU A 1 177 ? -7.023 -11.367 -18.969 1 93.06 177 GLU A O 1
ATOM 1334 N N . ALA A 1 178 ? -5.602 -10.047 -17.891 1 92.19 178 ALA A N 1
ATOM 1335 C CA . ALA A 1 178 ? -5.938 -8.914 -18.75 1 92.19 178 ALA A CA 1
ATOM 1336 C C . ALA A 1 178 ? -5.316 -9.062 -20.125 1 92.19 178 ALA A C 1
ATOM 1338 O O . ALA A 1 178 ? -5.836 -8.523 -21.109 1 92.19 178 ALA A O 1
ATOM 1339 N N . ALA A 1 179 ? -4.176 -9.742 -20.219 1 94.12 179 ALA A N 1
ATOM 1340 C CA . ALA A 1 179 ? -3.455 -10 -21.469 1 94.12 179 ALA A CA 1
ATOM 1341 C C . ALA A 1 179 ? -3.217 -8.703 -22.234 1 94.12 179 ALA A C 1
ATOM 1343 O O . ALA A 1 179 ? -3.371 -8.664 -23.453 1 94.12 179 ALA A O 1
ATOM 1344 N N . ARG A 1 180 ? -2.887 -7.613 -21.531 1 94.5 180 ARG A N 1
ATOM 1345 C CA . ARG A 1 180 ? -2.672 -6.316 -22.172 1 94.5 180 ARG A CA 1
ATOM 1346 C C . ARG A 1 180 ? -1.196 -6.105 -22.5 1 94.5 180 ARG A C 1
ATOM 1348 O O . ARG A 1 180 ? -0.33 -6.777 -21.938 1 94.5 180 ARG A O 1
ATOM 1355 N N . ASP A 1 181 ? -0.979 -5.18 -23.438 1 96.81 181 ASP A N 1
ATOM 1356 C CA . ASP A 1 181 ? 0.378 -4.781 -23.797 1 96.81 181 ASP A CA 1
ATOM 1357 C C . ASP A 1 181 ? 1.045 -4.023 -22.656 1 96.81 181 ASP A C 1
ATOM 1359 O O . ASP A 1 181 ? 0.474 -3.07 -22.109 1 96.81 181 ASP A O 1
ATOM 1363 N N . VAL A 1 182 ? 2.193 -4.488 -22.266 1 97.25 182 VAL A N 1
ATOM 1364 C CA . VAL A 1 182 ? 2.967 -3.801 -21.234 1 97.25 182 VAL A CA 1
ATOM 1365 C C . VAL A 1 182 ? 4.312 -3.363 -21.797 1 97.25 182 VAL A C 1
ATOM 1367 O O . VAL A 1 182 ? 4.992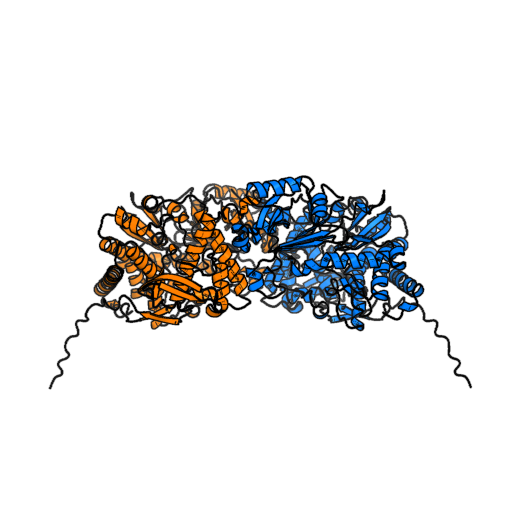 -4.145 -22.469 1 97.25 182 VAL A O 1
ATOM 1370 N N . ARG A 1 183 ? 4.688 -2.189 -21.688 1 97.75 183 ARG A N 1
ATOM 1371 C CA . ARG A 1 183 ? 6.039 -1.708 -21.953 1 97.75 183 ARG A CA 1
ATOM 1372 C C . ARG A 1 183 ? 6.82 -1.511 -20.656 1 97.75 183 ARG A C 1
ATOM 1374 O O . ARG A 1 183 ? 6.395 -0.766 -19.781 1 97.75 183 ARG A O 1
ATOM 1381 N N . LEU A 1 184 ? 7.934 -2.17 -20.484 1 98.06 184 LEU A N 1
ATOM 1382 C CA . LEU A 1 184 ? 8.766 -2.047 -19.297 1 98.06 184 LEU A CA 1
ATOM 1383 C C . LEU A 1 184 ? 9.5 -0.71 -19.281 1 98.06 184 LEU A C 1
ATOM 1385 O O . LEU A 1 184 ? 9.742 -0.118 -20.344 1 98.06 184 LEU A O 1
ATOM 1389 N N . ILE A 1 185 ? 9.773 -0.263 -18.156 1 98.19 185 ILE A N 1
ATOM 1390 C CA . ILE A 1 185 ? 10.531 0.969 -18 1 98.19 185 ILE A CA 1
ATOM 1391 C C . ILE A 1 185 ? 12.008 0.636 -17.75 1 98.19 185 ILE A C 1
ATOM 1393 O O . ILE A 1 185 ? 12.328 -0.25 -16.953 1 98.19 185 ILE A O 1
ATOM 1397 N N . TRP A 1 186 ? 12.836 1.306 -18.438 1 98.62 186 TRP A N 1
ATOM 1398 C CA . TRP A 1 186 ? 14.266 1.059 -18.281 1 98.62 186 TRP A CA 1
ATOM 1399 C C . TRP A 1 186 ? 14.93 2.176 -17.484 1 98.62 186 TRP A C 1
ATOM 1401 O O . TRP A 1 186 ? 14.641 3.355 -17.703 1 98.62 186 TRP A O 1
ATOM 1411 N N . LEU A 1 187 ? 15.766 1.807 -16.562 1 98.69 187 LEU A N 1
ATOM 1412 C CA . LEU A 1 187 ? 16.609 2.711 -15.781 1 98.69 187 LEU A CA 1
ATOM 1413 C C . LEU A 1 187 ? 18.078 2.428 -16.016 1 98.69 187 LEU A C 1
ATOM 1415 O O . LEU A 1 187 ? 18.453 1.303 -16.359 1 98.69 187 LEU A O 1
ATOM 1419 N N . ALA A 1 188 ? 18.891 3.418 -15.945 1 98.81 188 ALA A N 1
ATOM 1420 C CA . ALA A 1 188 ? 20.344 3.262 -15.836 1 98.81 188 ALA A CA 1
ATOM 1421 C C . ALA A 1 188 ? 20.781 3.314 -14.375 1 98.81 188 ALA A C 1
ATOM 1423 O O . ALA A 1 188 ? 20.516 4.293 -13.672 1 98.81 188 ALA A O 1
ATOM 1424 N N . ALA A 1 189 ? 21.375 2.271 -13.906 1 98.62 189 ALA A N 1
ATOM 1425 C CA . ALA A 1 189 ? 21.891 2.178 -12.547 1 98.62 189 ALA A CA 1
ATOM 1426 C C . ALA A 1 189 ? 23.406 2.318 -12.523 1 98.62 189 ALA A C 1
ATOM 1428 O O . ALA A 1 189 ? 24.109 1.607 -13.25 1 98.62 189 ALA A O 1
ATOM 1429 N N . HIS A 1 190 ? 23.922 3.215 -11.758 1 98.5 190 HIS A N 1
ATOM 1430 C CA . HIS A 1 190 ? 25.359 3.41 -11.688 1 98.5 190 HIS A CA 1
ATOM 1431 C C . HIS A 1 190 ? 26.062 2.133 -11.242 1 98.5 190 HIS A C 1
ATOM 1433 O O . HIS A 1 190 ? 25.625 1.472 -10.297 1 98.5 190 HIS A O 1
ATOM 1439 N N . ARG A 1 191 ? 27.172 1.789 -11.828 1 97.44 191 ARG A N 1
ATOM 1440 C CA . ARG A 1 191 ? 27.875 0.523 -11.656 1 97.44 191 ARG A CA 1
ATOM 1441 C C . ARG A 1 191 ? 28.344 0.337 -10.219 1 97.44 191 ARG A C 1
ATOM 1443 O O . ARG A 1 191 ? 28.469 -0.794 -9.742 1 97.44 191 ARG A O 1
ATOM 1450 N N . SER A 1 192 ? 28.531 1.456 -9.547 1 97.19 192 SER A N 1
ATOM 1451 C CA . SER A 1 192 ? 28.984 1.367 -8.164 1 97.19 192 SER A CA 1
ATOM 1452 C C . SER A 1 192 ? 27.875 0.85 -7.254 1 97.19 192 SER A C 1
ATOM 1454 O O . SER A 1 192 ? 28.141 0.453 -6.113 1 97.19 192 SER A O 1
ATOM 1456 N N . HIS A 1 193 ? 26.641 0.795 -7.715 1 97 193 HIS A N 1
ATOM 1457 C CA . HIS A 1 193 ? 25.516 0.384 -6.879 1 97 193 HIS A CA 1
ATOM 1458 C C . HIS A 1 193 ? 24.734 -0.76 -7.523 1 97 193 HIS A C 1
ATOM 1460 O O . HIS A 1 193 ? 23.609 -1.055 -7.117 1 97 193 HIS A O 1
ATOM 1466 N N . ALA A 1 194 ? 25.219 -1.309 -8.523 1 97.12 194 ALA A N 1
ATOM 1467 C CA . ALA A 1 194 ? 24.5 -2.365 -9.227 1 97.12 194 ALA A CA 1
ATOM 1468 C C . ALA A 1 194 ? 25.438 -3.486 -9.648 1 97.12 194 ALA A C 1
ATOM 1470 O O . ALA A 1 194 ? 26.625 -3.248 -9.906 1 97.12 194 ALA A O 1
ATOM 1471 N N . ASP A 1 195 ? 24.875 -4.625 -9.688 1 95.75 195 ASP A N 1
ATOM 1472 C CA . ASP A 1 195 ? 25.641 -5.789 -10.133 1 95.75 195 ASP A CA 1
ATOM 1473 C C . ASP A 1 195 ? 24.906 -6.504 -11.273 1 95.75 195 ASP A C 1
ATOM 1475 O O . ASP A 1 195 ? 23.688 -6.668 -11.234 1 95.75 195 ASP A O 1
ATOM 1479 N N . PHE A 1 196 ? 25.688 -6.797 -12.289 1 96.88 196 PHE A N 1
ATOM 1480 C CA . PHE A 1 196 ? 25.203 -7.617 -13.391 1 96.88 196 PHE A CA 1
ATOM 1481 C C . PHE A 1 196 ? 25.922 -8.969 -13.422 1 96.88 196 PHE A C 1
ATOM 1483 O O . PHE A 1 196 ? 27.125 -9.047 -13.188 1 96.88 196 PHE A O 1
ATOM 1490 N N . SER A 1 197 ? 25.172 -10.008 -13.547 1 96.31 197 SER A N 1
ATOM 1491 C CA . SER A 1 197 ? 25.703 -11.352 -13.727 1 96.31 197 SER A CA 1
ATOM 1492 C C . SER A 1 197 ? 25.109 -12.023 -14.961 1 96.31 197 SER A C 1
ATOM 1494 O O . SER A 1 197 ? 23.969 -11.734 -15.336 1 96.31 197 SER A O 1
ATOM 1496 N N . SER A 1 198 ? 25.844 -12.828 -15.602 1 96.75 198 SER A N 1
ATOM 1497 C CA . SER A 1 198 ? 25.375 -13.547 -16.781 1 96.75 198 SER A CA 1
ATOM 1498 C C . SER A 1 198 ? 25.984 -14.938 -16.875 1 96.75 198 SER A C 1
ATOM 1500 O O . SER A 1 198 ? 26.969 -15.234 -16.172 1 96.75 198 SER A O 1
ATOM 1502 N N . CYS A 1 199 ? 25.359 -15.742 -17.672 1 96.25 199 CYS A N 1
ATOM 1503 C CA . CYS A 1 199 ? 25.922 -17.047 -18 1 96.25 199 CYS A CA 1
ATOM 1504 C C . CYS A 1 199 ? 27.281 -16.891 -18.688 1 96.25 199 CYS A C 1
ATOM 1506 O O . CYS A 1 199 ? 27.609 -15.82 -19.203 1 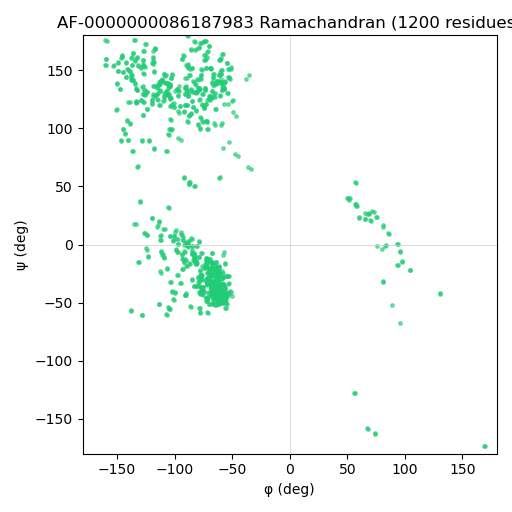96.25 199 CYS A O 1
ATOM 1508 N N . ARG A 1 200 ? 28.078 -17.953 -18.641 1 94.38 200 ARG A N 1
ATOM 1509 C CA . ARG A 1 200 ? 29.469 -17.938 -19.062 1 94.38 200 ARG A CA 1
ATOM 1510 C C . ARG A 1 200 ? 29.594 -17.625 -20.547 1 94.38 200 ARG A C 1
ATOM 1512 O O . ARG A 1 200 ? 30.625 -17.109 -20.984 1 94.38 200 ARG A O 1
ATOM 1519 N N . ASP A 1 201 ? 28.609 -17.766 -21.312 1 93.44 201 ASP A N 1
ATOM 1520 C CA . ASP A 1 201 ? 28.719 -17.688 -22.766 1 93.44 201 ASP A CA 1
ATOM 1521 C C . ASP A 1 201 ? 28.297 -16.328 -23.281 1 93.44 201 ASP A C 1
ATOM 1523 O O . ASP A 1 201 ? 28.031 -16.156 -24.484 1 93.44 201 ASP A O 1
ATOM 1527 N N . THR A 1 202 ? 28.109 -15.375 -22.422 1 94.44 202 THR A N 1
ATOM 1528 C CA . THR A 1 202 ? 27.719 -14.039 -22.875 1 94.44 202 THR A CA 1
ATOM 1529 C C . THR A 1 202 ? 28.344 -12.969 -21.969 1 94.44 202 THR A C 1
ATOM 1531 O O . THR A 1 202 ? 28.906 -13.281 -20.922 1 94.44 202 THR A O 1
ATOM 1534 N N . THR A 1 203 ? 28.406 -11.727 -22.453 1 95.75 203 THR A N 1
ATOM 1535 C CA . THR A 1 203 ? 28.844 -10.539 -21.719 1 95.75 203 THR A CA 1
ATOM 1536 C C . THR A 1 203 ? 27.719 -9.516 -21.625 1 95.75 203 THR A C 1
ATOM 1538 O O . THR A 1 203 ? 26.719 -9.617 -22.328 1 95.75 203 THR A O 1
ATOM 1541 N N . TYR A 1 204 ? 27.938 -8.578 -20.781 1 96.62 204 TYR A N 1
ATOM 1542 C CA . TYR A 1 204 ? 26.953 -7.523 -20.625 1 96.62 204 TYR A CA 1
ATOM 1543 C C . TYR A 1 204 ? 26.672 -6.836 -21.953 1 96.62 204 TYR A C 1
ATOM 1545 O O . TYR A 1 204 ? 25.516 -6.668 -22.344 1 96.62 204 TYR A O 1
ATOM 1553 N N . ALA A 1 205 ? 27.703 -6.441 -22.625 1 95.75 205 ALA A N 1
ATOM 1554 C CA . ALA A 1 205 ? 27.578 -5.688 -23.859 1 95.75 205 ALA A CA 1
ATOM 1555 C C . ALA A 1 205 ? 26.844 -6.5 -24.922 1 95.75 205 ALA A C 1
ATOM 1557 O O . ALA A 1 205 ? 25.938 -5.992 -25.594 1 95.75 205 ALA A O 1
ATOM 1558 N N . ASP A 1 206 ? 27.234 -7.75 -25.109 1 96.25 206 ASP A N 1
ATOM 1559 C CA . ASP A 1 206 ? 26.625 -8.609 -26.109 1 96.25 206 ASP A CA 1
ATOM 1560 C C . ASP A 1 206 ? 25.156 -8.891 -25.766 1 96.25 206 ASP A C 1
ATOM 1562 O O . ASP A 1 206 ? 24.297 -8.898 -26.656 1 96.25 206 ASP A O 1
ATOM 1566 N N . PHE A 1 207 ? 24.984 -9.117 -24.531 1 96.56 207 PHE A N 1
ATOM 1567 C CA . PHE A 1 207 ? 23.656 -9.453 -24.047 1 96.56 207 PHE A CA 1
ATOM 1568 C C . PHE A 1 207 ? 22.688 -8.305 -24.328 1 96.56 207 PHE A C 1
ATOM 1570 O O . PHE A 1 207 ? 21.609 -8.508 -24.891 1 96.56 207 PHE A O 1
ATOM 1577 N N . LEU A 1 208 ? 23.031 -7.09 -23.938 1 95.94 208 LEU A N 1
ATOM 1578 C CA . LEU A 1 208 ? 22.141 -5.941 -24.062 1 95.94 208 LEU A CA 1
ATOM 1579 C C . LEU A 1 208 ? 21.938 -5.578 -25.531 1 95.94 208 LEU A C 1
ATOM 1581 O O . LEU A 1 208 ? 20.875 -5.109 -25.922 1 95.94 208 LEU A O 1
ATOM 1585 N N . ARG A 1 209 ? 22.969 -5.719 -26.297 1 94.94 209 ARG A N 1
ATOM 1586 C CA . ARG A 1 209 ? 22.812 -5.488 -27.734 1 94.94 209 ARG A CA 1
ATOM 1587 C C . ARG A 1 209 ? 21.781 -6.418 -28.344 1 94.94 209 ARG A C 1
ATOM 1589 O O . ARG A 1 209 ? 20.953 -5.996 -29.156 1 94.94 209 ARG A O 1
ATOM 1596 N N . ALA A 1 210 ? 21.844 -7.617 -27.922 1 95.44 210 ALA A N 1
ATOM 1597 C CA . ALA A 1 210 ? 20.891 -8.602 -28.438 1 95.44 210 ALA A CA 1
ATOM 1598 C C . ALA A 1 210 ? 19.484 -8.312 -27.953 1 95.44 210 ALA A C 1
ATOM 1600 O O . ALA A 1 210 ? 18.5 -8.5 -28.688 1 95.44 210 ALA A O 1
ATOM 1601 N N . GLU A 1 211 ? 19.328 -7.844 -26.719 1 96.06 211 GLU A N 1
ATOM 1602 C CA . GLU A 1 211 ? 18.031 -7.664 -26.078 1 96.06 211 GLU A CA 1
ATOM 1603 C C . GLU A 1 211 ? 17.375 -6.355 -26.516 1 96.06 211 GLU A C 1
ATOM 1605 O O . GLU A 1 211 ? 16.156 -6.27 -26.609 1 96.06 211 GLU A O 1
ATOM 1610 N N . LEU A 1 212 ? 18.188 -5.309 -26.734 1 96 212 LEU A N 1
ATOM 1611 C CA . LEU A 1 212 ? 17.625 -3.979 -26.938 1 96 212 LEU A CA 1
ATOM 1612 C C . LEU A 1 212 ? 17.844 -3.502 -28.375 1 96 212 LEU A C 1
ATOM 1614 O O . LEU A 1 212 ? 17.141 -2.607 -28.844 1 96 212 LEU A O 1
ATOM 1618 N N . GLY A 1 213 ? 18.844 -4 -29.078 1 94.06 213 GLY A N 1
ATOM 1619 C CA . GLY A 1 213 ? 19.172 -3.521 -30.406 1 94.06 213 GLY A CA 1
ATOM 1620 C C . GLY A 1 213 ? 19.453 -2.031 -30.453 1 94.06 213 GLY A C 1
ATOM 1621 O O . GLY A 1 213 ? 20.234 -1.514 -29.656 1 94.06 213 GLY A O 1
ATOM 1622 N N . PRO A 1 214 ? 18.766 -1.334 -31.359 1 94.62 214 PRO A N 1
ATOM 1623 C CA . PRO A 1 214 ? 19.016 0.097 -31.547 1 94.62 214 PRO A CA 1
ATOM 1624 C C . PRO A 1 214 ? 18.609 0.928 -30.328 1 94.62 214 PRO A C 1
ATOM 1626 O O . PRO A 1 214 ? 19.109 2.047 -30.156 1 94.62 214 PRO A O 1
ATOM 1629 N N . GLN A 1 215 ? 17.734 0.406 -29.609 1 97 215 GLN A N 1
ATOM 1630 C CA . GLN A 1 215 ? 17.266 1.156 -28.438 1 97 215 GLN A CA 1
ATOM 1631 C C . GLN A 1 215 ? 18.406 1.375 -27.453 1 97 215 GLN A C 1
ATOM 1633 O O . GLN A 1 215 ? 18.406 2.354 -26.703 1 97 215 GLN A O 1
ATOM 1638 N N . ARG A 1 216 ? 19.375 0.448 -27.422 1 96.81 216 ARG A N 1
ATOM 1639 C CA . ARG A 1 216 ? 20.547 0.616 -26.578 1 96.81 216 ARG A CA 1
ATOM 1640 C C . ARG A 1 216 ? 21.297 1.905 -26.906 1 96.81 216 ARG A C 1
ATOM 1642 O O . ARG A 1 216 ? 21.703 2.641 -26.016 1 96.81 216 ARG A O 1
ATOM 1649 N N . GLU A 1 217 ? 21.406 2.201 -28.156 1 96.56 217 GLU A N 1
ATOM 1650 C CA . GLU A 1 217 ? 22.078 3.418 -28.609 1 96.56 217 GLU A CA 1
ATOM 1651 C C . GLU A 1 217 ? 21.312 4.664 -28.188 1 96.56 217 GLU A C 1
ATOM 1653 O O . GLU A 1 217 ? 21.906 5.68 -27.828 1 96.56 217 GLU A O 1
ATOM 1658 N N . GLN A 1 218 ? 20.094 4.539 -28.297 1 97.38 218 GLN A N 1
ATOM 1659 C CA . GLN A 1 218 ? 19.25 5.648 -27.859 1 97.38 218 GLN A CA 1
ATOM 1660 C C . GLN A 1 218 ? 19.422 5.922 -26.375 1 97.38 218 GLN A C 1
ATOM 1662 O O . GLN A 1 218 ? 19.5 7.078 -25.953 1 97.38 218 GLN A O 1
ATOM 1667 N N . PHE A 1 219 ? 19.438 4.867 -25.531 1 98.06 219 PHE A N 1
ATOM 1668 C CA . PHE A 1 219 ? 19.625 5.023 -24.094 1 98.06 219 PHE A CA 1
ATOM 1669 C C . PHE A 1 219 ? 21 5.641 -23.812 1 98.06 219 PHE A C 1
ATOM 1671 O O . PHE A 1 219 ? 21.125 6.492 -22.922 1 98.06 219 PHE A O 1
ATOM 1678 N N . ASP A 1 220 ? 21.984 5.184 -24.578 1 97.88 220 ASP A N 1
ATOM 1679 C CA . ASP A 1 220 ? 23.312 5.777 -24.438 1 97.88 220 ASP A CA 1
ATOM 1680 C C . ASP A 1 220 ? 23.281 7.27 -24.766 1 97.88 220 ASP A C 1
ATOM 1682 O O . ASP A 1 220 ? 23.906 8.078 -24.078 1 97.88 220 ASP A O 1
ATOM 1686 N N . ALA A 1 221 ? 22.641 7.594 -25.812 1 98.06 221 ALA A N 1
ATOM 1687 C CA . ALA A 1 221 ? 22.516 8.992 -26.219 1 98.06 221 ALA A CA 1
ATOM 1688 C C . ALA A 1 221 ? 21.812 9.812 -25.141 1 98.06 221 ALA A C 1
ATOM 1690 O O . ALA A 1 221 ? 22.188 10.953 -24.859 1 98.06 221 ALA A O 1
ATOM 1691 N N . ASP A 1 222 ? 20.75 9.219 -24.594 1 97.56 222 ASP A N 1
ATOM 1692 C CA . ASP A 1 222 ? 20.016 9.891 -23.531 1 97.56 222 ASP A CA 1
ATOM 1693 C C . ASP A 1 222 ? 20.922 10.195 -22.344 1 97.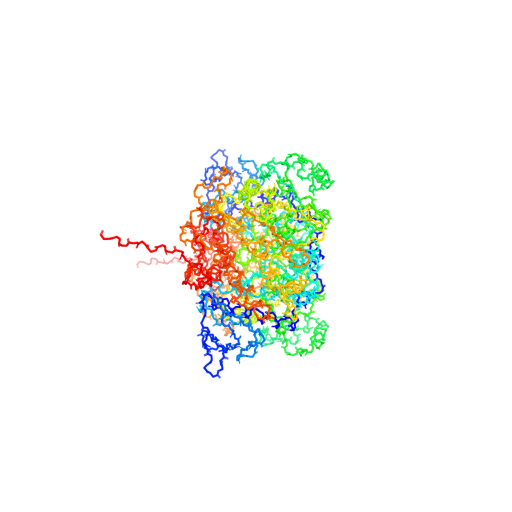56 222 ASP A C 1
ATOM 1695 O O . ASP A 1 222 ? 20.828 11.273 -21.75 1 97.56 222 ASP A O 1
ATOM 1699 N N . LEU A 1 223 ? 21.75 9.227 -21.938 1 98.38 223 LEU A N 1
ATOM 1700 C CA . LEU A 1 223 ? 22.688 9.43 -20.844 1 98.38 223 LEU A CA 1
ATOM 1701 C C . LEU A 1 223 ? 23.688 10.531 -21.188 1 98.38 223 LEU A C 1
ATOM 1703 O O . LEU A 1 223 ? 23.969 11.414 -20.375 1 98.38 223 LEU A O 1
ATOM 1707 N N . ARG A 1 224 ? 24.219 10.492 -22.422 1 98.38 224 ARG A N 1
ATOM 1708 C CA . ARG A 1 224 ? 25.188 11.5 -22.859 1 98.38 224 ARG A CA 1
ATOM 1709 C C . ARG A 1 224 ? 24.562 12.891 -22.875 1 98.38 224 ARG A C 1
ATOM 1711 O O . ARG A 1 224 ? 25.203 13.875 -22.5 1 98.38 224 ARG A O 1
ATOM 1718 N N . ASP A 1 225 ? 23.375 12.969 -23.297 1 97.31 225 ASP A N 1
ATOM 1719 C CA . ASP A 1 225 ? 22.656 14.242 -23.328 1 97.31 225 ASP A CA 1
ATOM 1720 C C . ASP A 1 225 ? 22.547 14.836 -21.922 1 97.31 225 ASP A C 1
ATOM 1722 O O . ASP A 1 225 ? 22.453 16.047 -21.766 1 97.31 225 ASP A O 1
ATOM 1726 N N . ARG A 1 226 ? 22.578 13.977 -20.922 1 95.56 226 ARG A N 1
ATOM 1727 C CA . ARG A 1 226 ? 22.5 14.422 -19.531 1 95.56 226 ARG A CA 1
ATOM 1728 C C . ARG A 1 226 ? 23.906 14.664 -18.969 1 95.56 226 ARG A C 1
ATOM 1730 O O . ARG A 1 226 ? 24.047 14.977 -17.797 1 95.56 226 ARG A O 1
ATOM 1737 N N . GLY A 1 227 ? 24.891 14.477 -19.797 1 97.44 227 GLY A N 1
ATOM 1738 C CA . GLY A 1 227 ? 26.266 14.672 -19.375 1 97.44 227 GLY A CA 1
ATOM 1739 C C . GLY A 1 227 ? 26.844 13.484 -18.625 1 97.44 227 GLY A C 1
ATOM 1740 O O . GLY A 1 227 ? 27.828 13.625 -17.891 1 97.44 227 GLY A O 1
ATOM 1741 N N . LEU A 1 228 ? 26.156 12.352 -18.734 1 98.44 228 LEU A N 1
ATOM 1742 C CA . LEU A 1 228 ? 26.594 11.148 -18.047 1 98.44 228 LEU A CA 1
ATOM 1743 C C . LEU A 1 228 ? 27.281 10.188 -19.016 1 98.44 228 LEU A C 1
ATOM 1745 O O . LEU A 1 228 ? 26.906 10.109 -20.188 1 98.44 228 LEU A O 1
ATOM 1749 N N . ASP A 1 229 ? 28.281 9.445 -18.594 1 98.56 229 ASP A N 1
ATOM 1750 C CA . ASP A 1 229 ? 28.969 8.445 -19.391 1 98.56 229 ASP A CA 1
ATOM 1751 C C . ASP A 1 229 ? 28.219 7.109 -19.359 1 98.56 229 ASP A C 1
ATOM 1753 O O . ASP A 1 229 ? 28.156 6.457 -18.312 1 98.56 229 ASP A O 1
ATOM 1757 N N . PRO A 1 230 ? 27.781 6.676 -20.484 1 98.19 230 PRO A N 1
ATOM 1758 C CA . PRO A 1 230 ? 27.047 5.41 -20.5 1 98.19 230 PRO A CA 1
ATOM 1759 C C . PRO A 1 230 ? 27.844 4.246 -19.922 1 98.19 230 PRO A C 1
ATOM 1761 O O . PRO A 1 230 ? 27.266 3.311 -19.359 1 98.19 230 PRO A O 1
ATOM 1764 N N . ASP A 1 231 ? 29.141 4.258 -19.984 1 97.69 231 ASP A N 1
ATOM 1765 C CA . ASP A 1 231 ? 29.984 3.17 -19.516 1 97.69 231 ASP A CA 1
ATOM 1766 C C . ASP A 1 231 ? 29.969 3.086 -17.984 1 97.69 231 ASP A C 1
ATOM 1768 O O . ASP A 1 231 ? 30.391 2.084 -17.422 1 97.69 231 ASP A O 1
ATOM 1772 N N . ASP A 1 232 ? 29.469 4.105 -17.344 1 98.44 232 ASP A N 1
ATOM 1773 C CA . ASP A 1 232 ? 29.406 4.113 -15.883 1 98.44 232 ASP A CA 1
ATOM 1774 C C . ASP A 1 232 ? 28.094 3.502 -15.391 1 98.44 232 ASP A C 1
ATOM 1776 O O . ASP A 1 232 ? 27.844 3.43 -14.188 1 98.44 232 ASP A O 1
ATOM 1780 N N . TYR A 1 233 ? 27.266 3.057 -16.328 1 98.62 233 TYR A N 1
ATOM 1781 C CA . TYR A 1 233 ? 25.922 2.625 -15.922 1 98.62 233 TYR A CA 1
ATOM 1782 C C . TYR A 1 233 ? 25.609 1.236 -16.469 1 98.62 233 TYR A C 1
ATOM 1784 O O . TYR A 1 233 ? 26.172 0.825 -17.484 1 98.62 233 TYR A O 1
ATOM 1792 N N . LEU A 1 234 ? 24.766 0.523 -15.758 1 98.38 234 LEU A N 1
ATOM 1793 C CA . LEU A 1 234 ? 24.109 -0.702 -16.203 1 98.38 234 LEU A CA 1
ATOM 1794 C C . LEU A 1 234 ? 22.609 -0.475 -16.406 1 98.38 234 LEU A C 1
ATOM 1796 O O . LEU A 1 234 ? 21.984 0.252 -15.633 1 98.38 234 LEU A O 1
ATOM 1800 N N . LEU A 1 235 ? 22.047 -1.071 -17.438 1 98.62 235 LEU A N 1
ATOM 1801 C CA . LEU A 1 235 ? 20.641 -0.896 -17.734 1 98.62 235 LEU A CA 1
ATOM 1802 C C . LEU A 1 235 ? 19.797 -1.952 -17.031 1 98.62 235 LEU A C 1
ATOM 1804 O O . LEU A 1 235 ? 20.141 -3.135 -17.031 1 98.62 235 LEU A O 1
ATOM 1808 N N . ILE A 1 236 ? 18.703 -1.549 -16.375 1 98.31 236 ILE A N 1
ATOM 1809 C CA . ILE A 1 236 ? 17.844 -2.459 -15.617 1 98.31 236 ILE A CA 1
ATOM 1810 C C . ILE A 1 236 ? 16.375 -2.197 -15.977 1 98.31 236 ILE A C 1
ATOM 1812 O O . ILE A 1 236 ? 15.906 -1.064 -15.875 1 98.31 236 ILE A O 1
ATOM 1816 N N . PRO A 1 237 ? 15.641 -3.189 -16.453 1 98.5 237 PRO A N 1
ATOM 1817 C CA . PRO A 1 237 ? 14.203 -3.043 -16.688 1 98.5 237 PRO A CA 1
ATOM 1818 C C . PRO A 1 237 ? 13.383 -3.119 -15.398 1 98.5 237 PRO A C 1
ATOM 1820 O O . PRO A 1 237 ? 13.75 -3.854 -14.477 1 98.5 237 PRO A O 1
ATOM 1823 N N . VAL A 1 238 ? 12.32 -2.369 -15.359 1 98.19 238 VAL A N 1
ATOM 1824 C CA . VAL A 1 238 ? 11.5 -2.266 -14.156 1 98.19 238 VAL A CA 1
ATOM 1825 C C . VAL A 1 238 ? 10.023 -2.342 -14.531 1 98.19 238 VAL A C 1
ATOM 1827 O O . VAL A 1 238 ? 9.617 -1.839 -15.586 1 98.19 238 VAL A O 1
ATOM 1830 N N . HIS A 1 239 ? 9.227 -3.031 -13.695 1 97.75 239 HIS A N 1
ATOM 1831 C CA . HIS A 1 239 ? 7.773 -3 -13.836 1 97.75 239 HIS A CA 1
ATOM 1832 C C . HIS A 1 239 ? 7.242 -1.572 -13.758 1 97.75 239 HIS A C 1
ATOM 1834 O O . HIS A 1 239 ? 7.633 -0.81 -12.867 1 97.75 239 HIS A O 1
ATOM 1840 N N . PRO A 1 240 ? 6.301 -1.186 -14.688 1 97.56 240 PRO A N 1
ATOM 1841 C CA . PRO A 1 240 ? 5.789 0.185 -14.641 1 97.56 240 PRO A CA 1
ATOM 1842 C C . PRO A 1 240 ? 5.188 0.544 -13.289 1 97.56 240 PRO A C 1
ATOM 1844 O O . PRO A 1 240 ? 5.438 1.634 -12.766 1 97.56 240 PRO A O 1
ATOM 1847 N N . TRP A 1 241 ? 4.391 -0.348 -12.688 1 97.06 241 TRP A N 1
ATOM 1848 C CA . TRP A 1 241 ? 3.811 -0.093 -11.375 1 97.06 241 TRP A CA 1
ATOM 1849 C C . TRP A 1 241 ? 4.898 0.171 -10.344 1 97.06 241 TRP A C 1
ATOM 1851 O O . TRP A 1 241 ? 4.773 1.083 -9.523 1 97.06 241 TRP A O 1
ATOM 1861 N N . GLN A 1 242 ? 5.941 -0.654 -10.328 1 97.56 242 GLN A N 1
ATOM 1862 C CA . GLN A 1 242 ? 7.039 -0.537 -9.375 1 97.56 242 GLN A CA 1
ATOM 1863 C C . GLN A 1 242 ? 7.719 0.823 -9.484 1 97.56 242 GLN A C 1
ATOM 1865 O O . GLN A 1 242 ? 8.086 1.425 -8.477 1 97.56 242 GLN A O 1
ATOM 1870 N N . TRP A 1 243 ? 7.918 1.261 -10.711 1 98 243 TRP A N 1
ATOM 1871 C CA . TRP A 1 243 ? 8.562 2.551 -10.938 1 98 243 TRP A CA 1
ATOM 1872 C C . TRP A 1 243 ? 7.703 3.689 -10.398 1 98 243 TRP A C 1
ATOM 1874 O O . TRP A 1 243 ? 8.164 4.5 -9.594 1 98 243 TRP A O 1
ATOM 1884 N N . TRP A 1 244 ? 6.477 3.73 -10.766 1 97.19 244 TRP A N 1
ATOM 1885 C CA . TRP A 1 244 ? 5.621 4.887 -10.516 1 97.19 244 TRP A CA 1
ATOM 1886 C C . TRP A 1 244 ? 5.16 4.918 -9.062 1 97.19 244 TRP A C 1
ATOM 1888 O O . TRP A 1 244 ? 4.926 5.992 -8.508 1 97.19 244 TRP A O 1
ATOM 1898 N N . ASN A 1 245 ? 5.078 3.756 -8.414 1 96.5 245 ASN A N 1
ATOM 1899 C CA . ASN A 1 245 ? 4.449 3.709 -7.098 1 96.5 245 ASN A CA 1
ATOM 1900 C C . ASN A 1 245 ? 5.484 3.537 -5.988 1 96.5 245 ASN A C 1
ATOM 1902 O O . ASN A 1 245 ? 5.207 3.828 -4.824 1 96.5 245 ASN A O 1
ATOM 1906 N N . ARG A 1 246 ? 6.691 3.041 -6.312 1 96.5 246 ARG A N 1
ATOM 1907 C CA . ARG A 1 246 ? 7.617 2.707 -5.234 1 96.5 246 ARG A CA 1
ATOM 1908 C C . ARG A 1 246 ? 8.977 3.357 -5.461 1 96.5 246 ARG A C 1
ATOM 1910 O O . ARG A 1 246 ? 9.352 4.289 -4.746 1 96.5 246 ARG A O 1
ATOM 1917 N N . LEU A 1 247 ? 9.664 3.055 -6.555 1 97.81 247 LEU A N 1
ATOM 1918 C CA . LEU A 1 247 ? 11.062 3.424 -6.742 1 97.81 247 LEU A CA 1
ATOM 1919 C C . LEU A 1 247 ? 11.219 4.934 -6.879 1 97.81 247 LEU A C 1
ATOM 1921 O O . LEU A 1 247 ? 12.141 5.523 -6.32 1 97.81 247 LEU A O 1
ATOM 1925 N N . SER A 1 248 ? 10.32 5.551 -7.602 1 97.69 248 SER A N 1
ATOM 1926 C CA . SER A 1 248 ? 10.43 6.977 -7.887 1 97.69 248 SER A CA 1
ATOM 1927 C C . SER A 1 248 ? 10.336 7.809 -6.609 1 97.69 248 SER A C 1
ATOM 1929 O O . SER A 1 248 ? 10.719 8.977 -6.598 1 97.69 248 SER A O 1
ATOM 1931 N N . ILE A 1 249 ? 9.875 7.211 -5.512 1 96.56 249 ILE A N 1
ATOM 1932 C CA . ILE A 1 249 ? 9.719 7.949 -4.262 1 96.56 249 ILE A CA 1
ATOM 1933 C C . ILE A 1 249 ? 10.695 7.414 -3.219 1 96.56 249 ILE A C 1
ATOM 1935 O O . ILE A 1 249 ? 11.5 8.172 -2.668 1 96.56 249 ILE A O 1
ATOM 1939 N N . THR A 1 250 ? 10.695 6.113 -3.041 1 96.25 250 THR A N 1
ATOM 1940 C CA . THR A 1 250 ? 11.516 5.48 -2.012 1 96.25 250 THR A CA 1
ATOM 1941 C C . THR A 1 250 ? 13 5.648 -2.318 1 96.25 250 THR A C 1
ATOM 1943 O O . THR A 1 250 ? 13.82 5.773 -1.403 1 96.25 250 THR A O 1
ATOM 1946 N N . PHE A 1 251 ? 13.336 5.68 -3.602 1 97.38 251 PHE A N 1
ATOM 1947 C CA . PHE A 1 251 ? 14.727 5.832 -4.008 1 97.38 251 PHE A CA 1
ATOM 1948 C C . PHE A 1 251 ? 14.984 7.238 -4.531 1 97.38 251 PHE A C 1
ATOM 1950 O O . PHE A 1 251 ? 15.797 7.426 -5.445 1 97.38 251 PHE A O 1
ATOM 1957 N N . ALA A 1 252 ? 14.297 8.219 -4.012 1 97.19 252 ALA A N 1
ATOM 1958 C CA . ALA A 1 252 ? 14.391 9.602 -4.469 1 97.19 252 ALA A CA 1
ATOM 1959 C C . ALA A 1 252 ? 15.836 10.094 -4.441 1 97.19 252 ALA A C 1
ATOM 1961 O O . ALA A 1 252 ? 16.297 10.758 -5.375 1 97.19 252 ALA A O 1
ATOM 1962 N N . ALA A 1 253 ? 16.594 9.82 -3.406 1 96.69 253 ALA A N 1
ATOM 1963 C CA . ALA A 1 253 ? 17.984 10.266 -3.279 1 96.69 253 ALA A CA 1
ATOM 1964 C C . ALA A 1 253 ? 18.844 9.688 -4.395 1 96.69 253 ALA A C 1
ATOM 1966 O O . ALA A 1 253 ? 19.688 10.383 -4.957 1 96.69 253 ALA A O 1
ATOM 1967 N N . ASP A 1 254 ? 18.641 8.406 -4.703 1 97 254 ASP A N 1
ATOM 1968 C CA . ASP A 1 254 ? 19.391 7.742 -5.762 1 97 254 ASP A CA 1
ATOM 1969 C C . ASP A 1 254 ? 19.109 8.383 -7.117 1 97 254 ASP A C 1
ATOM 1971 O O . ASP A 1 254 ? 20.016 8.523 -7.941 1 97 254 ASP A O 1
ATOM 1975 N N . ILE A 1 255 ? 17.906 8.734 -7.344 1 97.69 255 ILE A N 1
ATOM 1976 C CA . ILE A 1 255 ? 17.5 9.352 -8.602 1 97.69 255 ILE A CA 1
ATOM 1977 C C . ILE A 1 255 ? 18.062 10.773 -8.672 1 97.69 255 ILE A C 1
ATOM 1979 O O . ILE A 1 255 ? 18.656 11.156 -9.688 1 97.69 255 ILE A O 1
ATOM 1983 N N . ALA A 1 256 ? 17.938 11.523 -7.578 1 96.5 256 ALA A N 1
ATOM 1984 C CA . ALA A 1 256 ? 18.406 12.906 -7.535 1 96.5 256 ALA A CA 1
ATOM 1985 C C . ALA A 1 256 ? 19.906 12.977 -7.738 1 96.5 256 ALA A C 1
ATOM 1987 O O . ALA A 1 256 ? 20.422 13.969 -8.266 1 96.5 256 ALA A O 1
ATOM 1988 N N . GLN A 1 257 ? 20.641 11.961 -7.391 1 95.12 257 GLN A N 1
ATOM 1989 C CA . GLN A 1 257 ? 22.094 11.945 -7.461 1 95.12 257 GLN A CA 1
ATOM 1990 C C . GLN A 1 257 ? 22.578 11.195 -8.703 1 95.12 257 GLN A C 1
ATOM 1992 O O . GLN A 1 257 ? 23.75 10.836 -8.805 1 95.12 257 GLN A O 1
ATOM 1997 N N . ASP A 1 258 ? 21.734 10.805 -9.594 1 96.88 258 ASP A N 1
ATOM 1998 C CA . ASP A 1 258 ? 22 10.156 -10.875 1 96.88 258 ASP A CA 1
ATOM 1999 C C . ASP A 1 258 ? 22.625 8.773 -10.672 1 96.88 258 ASP A C 1
ATOM 2001 O O . ASP A 1 258 ? 23.359 8.281 -11.523 1 96.88 258 ASP A O 1
ATOM 2005 N N . ARG A 1 259 ? 22.406 8.203 -9.461 1 97.5 259 ARG A N 1
ATOM 2006 C CA . ARG A 1 259 ? 22.734 6.797 -9.297 1 97.5 259 ARG A CA 1
ATOM 2007 C C . ARG A 1 259 ? 21.75 5.902 -10.031 1 97.5 259 ARG A C 1
ATOM 2009 O O . ARG A 1 259 ? 22.109 4.805 -10.469 1 97.5 259 ARG A O 1
ATOM 2016 N N . LEU A 1 260 ? 20.516 6.344 -10.07 1 98.06 260 LEU A N 1
ATOM 2017 C CA . LEU A 1 260 ? 19.438 5.777 -10.891 1 98.06 260 LEU A CA 1
ATOM 2018 C C . LEU A 1 260 ? 18.891 6.816 -11.859 1 98.06 260 LEU A C 1
ATOM 2020 O O . LEU A 1 260 ? 18.469 7.898 -11.438 1 98.06 260 LEU A O 1
ATOM 2024 N N . VAL A 1 261 ? 18.891 6.527 -13.133 1 98.38 261 VAL A N 1
ATOM 2025 C CA . VAL A 1 261 ? 18.453 7.473 -14.156 1 98.38 261 VAL A CA 1
ATOM 2026 C C . VAL A 1 261 ? 17.344 6.852 -14.992 1 98.38 261 VAL A C 1
ATOM 2028 O O . VAL A 1 261 ? 17.531 5.816 -15.633 1 98.38 261 VAL A O 1
ATOM 2031 N N . PRO A 1 262 ? 16.141 7.465 -14.93 1 98.12 262 PRO A N 1
ATOM 2032 C CA . PRO A 1 262 ? 15.094 6.938 -15.812 1 98.12 262 PRO A CA 1
ATOM 2033 C C . PRO A 1 262 ? 15.391 7.195 -17.297 1 98.12 262 PRO A C 1
ATOM 2035 O O . PRO A 1 262 ? 15.758 8.312 -17.656 1 98.12 262 PRO A O 1
ATOM 2038 N N . LEU A 1 263 ? 15.312 6.387 -18.141 1 97.69 263 LEU A N 1
ATOM 2039 C CA . LEU A 1 263 ? 15.609 6.527 -19.562 1 97.69 263 LEU A CA 1
ATOM 2040 C C . LEU A 1 263 ? 14.328 6.539 -20.391 1 97.69 263 LEU A C 1
ATOM 2042 O O . LEU A 1 263 ? 14.133 7.434 -21.219 1 97.69 263 LEU A O 1
ATOM 2046 N N . GLY A 1 264 ? 13.445 5.426 -20.344 1 95.88 264 GLY A N 1
ATOM 2047 C CA . GLY A 1 264 ? 12.211 5.352 -21.094 1 95.88 264 GLY A CA 1
ATOM 2048 C C . GLY A 1 264 ? 11.586 3.971 -21.094 1 95.88 264 GLY A C 1
ATOM 2049 O O . GLY A 1 264 ? 12.031 3.086 -20.359 1 95.88 264 GLY A O 1
ATOM 2050 N N . GLU A 1 265 ? 10.539 3.883 -21.906 1 97.19 265 GLU A N 1
ATOM 2051 C CA . GLU A 1 265 ? 9.836 2.611 -22.062 1 97.19 265 GLU A CA 1
ATOM 2052 C C . GLU A 1 265 ? 10.5 1.732 -23.109 1 97.19 265 GLU A C 1
ATOM 2054 O O . GLU A 1 265 ? 11.156 2.238 -24.031 1 97.19 265 GLU A O 1
ATOM 2059 N N . SER A 1 266 ? 10.344 0.488 -22.922 1 97.44 266 SER A N 1
ATOM 2060 C CA . SER A 1 266 ? 10.812 -0.444 -23.938 1 97.44 266 SER A CA 1
ATOM 2061 C C . SER A 1 266 ? 10.094 -0.218 -25.266 1 97.44 266 SER A C 1
ATOM 2063 O O . SER A 1 266 ? 8.914 0.131 -25.297 1 97.44 266 SER A O 1
ATOM 2065 N N . ARG A 1 267 ? 10.805 -0.419 -26.375 1 96.75 267 ARG A N 1
ATOM 2066 C CA . ARG A 1 267 ? 10.172 -0.434 -27.688 1 96.75 267 ARG A CA 1
ATOM 2067 C C . ARG A 1 267 ? 9.312 -1.678 -27.875 1 96.75 267 ARG A C 1
ATOM 2069 O O . ARG A 1 267 ? 8.219 -1.606 -28.438 1 96.75 267 ARG A O 1
ATOM 2076 N N . ASP A 1 268 ? 9.852 -2.822 -27.391 1 97.44 268 ASP A N 1
ATOM 2077 C CA . ASP A 1 268 ? 9.102 -4.074 -27.453 1 97.44 268 ASP A CA 1
ATOM 2078 C C . ASP A 1 268 ? 7.91 -4.035 -26.5 1 97.44 268 ASP A C 1
ATOM 2080 O O . ASP A 1 268 ? 7.945 -3.344 -25.469 1 97.44 268 ASP A O 1
ATOM 2084 N N . VAL A 1 269 ? 6.914 -4.797 -26.891 1 97.38 269 VAL A N 1
ATOM 2085 C CA . VAL A 1 269 ? 5.723 -4.988 -26.078 1 97.38 269 VAL A CA 1
ATOM 2086 C C . VAL A 1 269 ? 5.77 -6.363 -25.406 1 97.38 269 VAL A C 1
ATOM 2088 O O . VAL A 1 269 ? 6.176 -7.348 -26.031 1 97.38 269 VAL A O 1
ATOM 2091 N N . TYR A 1 270 ? 5.402 -6.324 -24.125 1 98 270 TYR A N 1
ATOM 2092 C CA . TYR A 1 270 ? 5.453 -7.555 -23.344 1 98 270 TYR A CA 1
ATOM 2093 C C . TYR A 1 270 ? 4.07 -7.93 -22.828 1 98 270 TYR A C 1
ATOM 2095 O O . TYR A 1 270 ? 3.152 -7.109 -22.844 1 98 270 TYR A O 1
ATOM 2103 N N . GLN A 1 271 ? 3.889 -9.164 -22.453 1 97.81 271 GLN A N 1
ATOM 2104 C CA . GLN A 1 271 ? 2.693 -9.672 -21.781 1 97.81 271 GLN A CA 1
ATOM 2105 C C . GLN A 1 271 ? 3.045 -10.336 -20.453 1 97.81 271 GLN A C 1
ATOM 2107 O O . GLN A 1 271 ? 3.963 -11.156 -20.391 1 97.81 271 GLN A O 1
ATOM 2112 N N . ALA A 1 272 ? 2.273 -9.922 -19.438 1 97 272 ALA A N 1
ATOM 2113 C CA . ALA A 1 272 ? 2.494 -10.516 -18.125 1 97 272 ALA A CA 1
ATOM 2114 C C . ALA A 1 272 ? 2.131 -12 -18.125 1 97 272 ALA A C 1
ATOM 2116 O O . ALA A 1 272 ? 1.12 -12.391 -18.703 1 97 272 ALA A O 1
ATOM 2117 N N . GLN A 1 273 ? 3.014 -12.82 -17.469 1 96.5 273 GLN A N 1
ATOM 2118 C CA . GLN A 1 273 ? 2.723 -14.234 -17.25 1 96.5 273 GLN A CA 1
ATOM 2119 C C . GLN A 1 273 ? 1.97 -14.438 -15.938 1 96.5 273 GLN A C 1
ATOM 2121 O O . GLN A 1 273 ? 1.704 -13.469 -15.211 1 96.5 273 GLN A O 1
ATOM 2126 N N . GLN A 1 274 ? 1.616 -15.633 -15.562 1 93.06 274 GLN A N 1
ATOM 2127 C CA . GLN A 1 274 ? 0.772 -15.945 -14.414 1 93.06 274 GLN A CA 1
ATOM 2128 C C . GLN A 1 274 ? 1.419 -15.477 -13.109 1 93.06 274 GLN A C 1
ATOM 2130 O O . GLN A 1 274 ? 0.725 -15.211 -12.125 1 93.06 274 GLN A O 1
ATOM 2135 N N . SER A 1 275 ? 2.701 -15.242 -13.117 1 90.44 275 SER A N 1
ATOM 2136 C CA . SER A 1 275 ? 3.391 -14.781 -11.922 1 90.44 275 SER A CA 1
ATOM 2137 C C . SER A 1 275 ? 3.254 -13.273 -11.742 1 90.44 275 SER A C 1
ATOM 2139 O O . SER A 1 275 ? 3.639 -12.727 -10.703 1 90.44 275 SER A O 1
ATOM 2141 N N . VAL A 1 276 ? 2.76 -12.516 -12.672 1 92.31 276 VAL A N 1
ATOM 2142 C CA . VAL A 1 276 ? 2.48 -11.086 -12.656 1 92.31 276 VAL A CA 1
ATOM 2143 C C . VAL A 1 276 ? 3.764 -10.305 -12.93 1 92.31 276 VAL A C 1
ATOM 2145 O O . VAL A 1 276 ? 3.732 -9.25 -13.562 1 92.31 276 VAL A O 1
ATOM 2148 N N . ARG A 1 277 ? 4.902 -10.828 -12.523 1 95.12 277 ARG A N 1
ATOM 2149 C CA . ARG A 1 277 ? 6.129 -10.039 -12.586 1 95.12 277 ARG A CA 1
ATOM 2150 C C . ARG A 1 277 ? 7.098 -10.609 -13.609 1 95.12 277 ARG A C 1
ATOM 2152 O O . ARG A 1 277 ? 8.273 -10.234 -13.648 1 95.12 277 ARG A O 1
ATOM 2159 N N . THR A 1 278 ? 6.738 -11.633 -14.344 1 97.19 278 THR A N 1
ATOM 2160 C CA . THR A 1 278 ? 7.469 -12.156 -15.492 1 97.19 278 THR A CA 1
ATOM 2161 C C . THR A 1 278 ? 6.754 -11.797 -16.797 1 97.19 278 THR A C 1
ATOM 2163 O O . THR A 1 278 ? 5.527 -11.914 -16.891 1 97.19 278 THR A O 1
ATOM 2166 N N . PHE A 1 279 ? 7.547 -11.414 -17.844 1 98.31 279 PHE A N 1
ATOM 2167 C CA . PHE A 1 279 ? 6.957 -10.875 -19.062 1 98.31 279 PHE A CA 1
ATOM 2168 C C . PHE A 1 279 ? 7.469 -11.625 -20.297 1 98.31 279 PHE A C 1
ATOM 2170 O O . PHE A 1 279 ? 8.672 -11.805 -20.453 1 98.31 279 PHE A O 1
ATOM 2177 N N . PHE A 1 280 ? 6.566 -12.055 -21.109 1 98.5 280 PHE A N 1
ATOM 2178 C CA . PHE A 1 280 ? 6.867 -12.633 -22.422 1 98.5 280 PHE A CA 1
ATOM 2179 C C . PHE A 1 280 ? 6.934 -11.547 -23.484 1 98.5 280 PHE A C 1
ATOM 2181 O O . PHE A 1 280 ? 6.043 -10.695 -23.562 1 98.5 280 PHE A O 1
ATOM 2188 N N . ASN A 1 281 ? 8.023 -11.492 -24.266 1 98.5 281 ASN A N 1
ATOM 2189 C CA . ASN A 1 281 ? 8.164 -10.516 -25.344 1 98.5 281 ASN A CA 1
ATOM 2190 C C . ASN A 1 281 ? 7.258 -10.852 -26.531 1 98.5 281 ASN A C 1
ATOM 2192 O O . ASN A 1 281 ? 7.562 -11.758 -27.312 1 98.5 281 ASN A O 1
ATOM 2196 N N . ARG A 1 282 ? 6.215 -10.125 -26.703 1 97.62 282 ARG A N 1
ATOM 2197 C CA . ARG A 1 282 ? 5.262 -10.398 -27.781 1 97.62 282 ARG A CA 1
ATOM 2198 C C . ARG A 1 282 ? 5.793 -9.906 -29.125 1 97.62 282 ARG A C 1
ATOM 2200 O O . ARG A 1 282 ? 5.449 -10.453 -30.172 1 97.62 282 ARG A O 1
ATOM 2207 N N . THR A 1 283 ? 6.598 -8.828 -29.078 1 97.56 283 THR A N 1
ATOM 2208 C CA . THR A 1 283 ? 7.156 -8.25 -30.297 1 97.56 283 THR A CA 1
ATOM 2209 C C . THR A 1 283 ? 8.242 -9.156 -30.875 1 97.56 283 THR A C 1
ATOM 2211 O O . THR A 1 283 ? 8.266 -9.406 -32.094 1 97.56 283 THR A O 1
ATOM 2214 N N . ARG A 1 284 ? 9.109 -9.555 -30.062 1 97.69 284 ARG A N 1
ATOM 2215 C CA . ARG A 1 284 ? 10.219 -10.445 -30.406 1 97.69 284 ARG A CA 1
ATOM 2216 C C . ARG A 1 284 ? 10.188 -11.711 -29.547 1 97.69 284 ARG A C 1
ATOM 2218 O O . ARG A 1 284 ? 10.906 -11.805 -28.547 1 97.69 284 ARG A O 1
ATOM 2225 N N . GLN A 1 285 ? 9.477 -12.672 -30.062 1 97.38 285 GLN A N 1
ATOM 2226 C CA . GLN A 1 285 ? 9.203 -13.859 -29.266 1 97.38 285 GLN A CA 1
ATOM 2227 C C . GLN A 1 285 ? 10.453 -14.719 -29.094 1 97.38 285 GLN A C 1
ATOM 2229 O O . GLN A 1 285 ? 10.5 -15.617 -28.266 1 97.38 285 GLN A O 1
ATOM 2234 N N . ASP A 1 286 ? 11.484 -14.469 -29.891 1 96.75 286 ASP A N 1
ATOM 2235 C CA . ASP A 1 286 ? 12.75 -15.18 -29.797 1 96.75 286 ASP A CA 1
ATOM 2236 C C . ASP A 1 286 ? 13.625 -14.617 -28.672 1 96.75 286 ASP A C 1
ATOM 2238 O O . ASP A 1 286 ? 14.609 -15.242 -28.281 1 96.75 286 ASP A O 1
ATOM 2242 N N . ARG A 1 287 ? 13.312 -13.445 -28.188 1 97.44 287 ARG A N 1
ATOM 2243 C CA . ARG A 1 287 ? 14.086 -12.812 -27.109 1 97.44 287 ARG A CA 1
ATOM 2244 C C . ARG A 1 287 ? 13.641 -13.328 -25.75 1 97.44 287 ARG A C 1
ATOM 2246 O O . ARG A 1 287 ? 12.75 -14.18 -25.656 1 97.44 287 ARG A O 1
ATOM 2253 N N . HIS A 1 288 ? 14.336 -12.898 -24.75 1 98.31 288 HIS A N 1
ATOM 2254 C CA . HIS A 1 288 ? 14.195 -13.461 -23.406 1 98.31 288 HIS A CA 1
ATOM 2255 C C . HIS A 1 288 ? 12.938 -12.953 -22.734 1 98.31 288 HIS A C 1
ATOM 2257 O O . HIS A 1 288 ? 12.469 -11.844 -23.016 1 98.31 288 HIS A O 1
ATOM 2263 N N . TYR A 1 289 ? 12.352 -13.828 -21.797 1 98.19 289 TYR A N 1
ATOM 2264 C CA . TYR A 1 289 ? 11.477 -13.305 -20.75 1 98.19 289 TYR A CA 1
ATOM 2265 C C . TYR A 1 289 ? 12.211 -12.289 -19.891 1 98.19 289 TYR A C 1
ATOM 2267 O O . TYR A 1 289 ? 13.422 -12.391 -19.688 1 98.19 289 TYR A O 1
ATOM 2275 N N . VAL A 1 290 ? 11.445 -11.359 -19.375 1 98.44 290 VAL A N 1
ATOM 2276 C CA . VAL A 1 290 ? 12 -10.445 -18.375 1 98.44 290 VAL A CA 1
ATOM 2277 C C . VAL A 1 290 ? 11.227 -10.578 -17.062 1 98.44 290 VAL A C 1
ATOM 2279 O O . VAL A 1 290 ? 10 -10.484 -17.047 1 98.44 290 VAL A O 1
ATOM 2282 N N . LYS A 1 291 ? 11.867 -10.898 -16.031 1 97.44 291 LYS A N 1
ATOM 2283 C CA . LYS A 1 291 ? 11.289 -10.938 -14.688 1 97.44 291 LYS A CA 1
ATOM 2284 C C . LYS A 1 291 ? 11.758 -9.75 -13.852 1 97.44 291 LYS A C 1
ATOM 2286 O O . LYS A 1 291 ? 12.953 -9.461 -13.797 1 97.44 291 LYS A O 1
ATOM 2291 N N . THR A 1 292 ? 10.852 -9.039 -13.234 1 97.56 292 THR A N 1
ATOM 2292 C CA . THR A 1 292 ? 11.18 -7.855 -12.453 1 97.56 292 THR A CA 1
ATOM 2293 C C . THR A 1 292 ? 10.594 -7.953 -11.047 1 97.56 292 THR A C 1
ATOM 2295 O O . THR A 1 292 ? 9.797 -8.852 -10.766 1 97.56 292 THR A O 1
ATOM 2298 N N . ALA A 1 293 ? 11.062 -7.062 -10.188 1 95.94 293 ALA A N 1
ATOM 2299 C CA . ALA A 1 293 ? 10.461 -6.941 -8.859 1 95.94 293 ALA A CA 1
ATOM 2300 C C . ALA A 1 293 ? 9.18 -6.117 -8.914 1 95.94 293 ALA A C 1
ATOM 2302 O O . ALA A 1 293 ? 9.078 -5.16 -9.688 1 95.94 293 ALA A O 1
ATOM 2303 N N . VAL A 1 294 ? 8.219 -6.477 -8.172 1 95.56 294 VAL A N 1
ATOM 2304 C CA . VAL A 1 294 ? 7.012 -5.688 -7.961 1 95.56 294 VAL A CA 1
ATOM 2305 C C . VAL A 1 294 ? 6.586 -5.777 -6.496 1 95.56 294 VAL A C 1
ATOM 2307 O O . VAL A 1 294 ? 6.402 -6.871 -5.961 1 95.56 294 VAL A O 1
ATOM 2310 N N . SER A 1 295 ? 6.461 -4.68 -5.758 1 93.69 295 SER A N 1
ATOM 2311 C CA . SER A 1 295 ? 6.18 -4.629 -4.328 1 93.69 295 SER A CA 1
ATOM 2312 C C . SER A 1 295 ? 4.688 -4.77 -4.051 1 93.69 295 SER A C 1
ATOM 2314 O O . SER A 1 295 ? 4.109 -3.967 -3.314 1 93.69 295 SER A O 1
ATOM 2316 N N . VAL A 1 296 ? 4.035 -5.742 -4.598 1 91.75 296 VAL A N 1
ATOM 2317 C CA . VAL A 1 296 ? 2.641 -6.094 -4.367 1 91.75 296 VAL A CA 1
ATOM 2318 C C . VAL A 1 296 ? 2.559 -7.402 -3.58 1 91.75 296 VAL A C 1
ATOM 2320 O O . VAL A 1 296 ? 3.416 -8.273 -3.727 1 91.75 296 VAL A O 1
ATOM 2323 N N . VAL A 1 297 ? 1.537 -7.484 -2.758 1 84.44 297 VAL A N 1
ATOM 2324 C CA . VAL A 1 297 ? 1.349 -8.695 -1.968 1 84.44 297 VAL A CA 1
ATOM 2325 C C . VAL A 1 297 ? 0.455 -9.672 -2.729 1 84.44 297 VAL A C 1
ATOM 2327 O O . VAL A 1 297 ? -0.673 -9.336 -3.094 1 84.44 297 VAL A O 1
ATOM 2330 N N . ASN A 1 298 ? 1.002 -10.742 -2.955 1 80.81 298 ASN A N 1
ATOM 2331 C CA . ASN A 1 298 ? 0.31 -11.875 -3.568 1 80.81 298 ASN A CA 1
ATOM 2332 C C . ASN A 1 298 ? 0.595 -13.172 -2.824 1 80.81 298 ASN A C 1
ATOM 2334 O O . ASN A 1 298 ? 1.754 -13.562 -2.668 1 80.81 298 ASN A O 1
ATOM 2338 N N . MET A 1 299 ? -0.46 -13.805 -2.369 1 70.81 299 MET A N 1
ATOM 2339 C CA . MET A 1 299 ? -0.382 -15.055 -1.621 1 70.81 299 MET A CA 1
ATOM 2340 C C . MET A 1 299 ? 0.479 -14.891 -0.374 1 70.81 299 MET A C 1
ATOM 2342 O O . MET A 1 299 ? 1.312 -15.75 -0.072 1 70.81 299 MET A O 1
ATOM 2346 N N . GLY A 1 300 ? 0.396 -13.688 0.208 1 66.19 300 GLY A N 1
ATOM 2347 C CA . GLY A 1 300 ? 1.056 -13.438 1.479 1 66.19 300 GLY A CA 1
ATOM 2348 C C . GLY A 1 300 ? 2.51 -13.039 1.33 1 66.19 300 GLY A C 1
ATOM 2349 O O . GLY A 1 300 ? 3.25 -12.984 2.314 1 66.19 300 GLY A O 1
ATOM 2350 N N . PHE A 1 301 ? 2.934 -12.758 0.035 1 69.5 301 PHE A N 1
ATOM 2351 C CA . PHE A 1 301 ? 4.324 -12.391 -0.207 1 69.5 301 PHE A CA 1
ATOM 2352 C C . PHE A 1 301 ? 4.406 -11.102 -1.01 1 69.5 301 PHE A C 1
ATOM 2354 O O . PHE A 1 301 ? 3.621 -10.883 -1.935 1 69.5 301 PHE A O 1
ATOM 2361 N N . VAL A 1 302 ? 5.383 -10.289 -0.446 1 69.31 302 VAL A N 1
ATOM 2362 C CA . VAL A 1 302 ? 5.793 -9.219 -1.346 1 69.31 302 VAL A CA 1
ATOM 2363 C C . VAL A 1 302 ? 6.652 -9.789 -2.473 1 69.31 302 VAL A C 1
ATOM 2365 O O . VAL A 1 302 ? 7.586 -10.555 -2.223 1 69.31 302 VAL A O 1
ATOM 2368 N N . ARG A 1 303 ? 6.363 -9.414 -3.672 1 76.88 303 ARG A N 1
ATOM 2369 C CA . ARG A 1 303 ? 6.996 -10.031 -4.836 1 76.88 303 ARG A CA 1
ATOM 2370 C C . ARG A 1 303 ? 8.25 -9.266 -5.246 1 76.88 303 ARG A C 1
ATOM 2372 O O . ARG A 1 303 ? 8.414 -8.914 -6.418 1 76.88 303 ARG A O 1
ATOM 2379 N N . GLY A 1 304 ? 9.203 -9.141 -4.289 1 81.88 304 GLY A N 1
ATOM 2380 C CA . GLY A 1 304 ? 10.492 -8.516 -4.527 1 81.88 304 GLY A CA 1
ATOM 2381 C C . GLY A 1 304 ? 11.523 -9.477 -5.098 1 81.88 304 GLY A C 1
ATOM 2382 O O . GLY A 1 304 ? 11.211 -10.633 -5.367 1 81.88 304 GLY A O 1
ATOM 2383 N N . LEU A 1 305 ? 12.609 -8.922 -5.562 1 83.38 305 LEU A N 1
ATOM 2384 C CA . LEU A 1 305 ? 13.773 -9.672 -6.016 1 83.38 305 LEU A CA 1
ATOM 2385 C C . LEU A 1 305 ? 15.055 -9.148 -5.363 1 83.38 305 LEU A C 1
ATOM 2387 O O . LEU A 1 305 ? 15.367 -7.961 -5.469 1 83.38 305 LEU A O 1
ATOM 2391 N N . SER A 1 306 ? 15.781 -10.031 -4.719 1 79.56 306 SER A N 1
ATOM 2392 C CA . SER A 1 306 ? 17 -9.617 -4.023 1 79.56 306 SER A CA 1
ATOM 2393 C C . SER A 1 306 ? 18.188 -9.562 -4.973 1 79.56 306 SER A C 1
ATOM 2395 O O . SER A 1 306 ? 18.453 -10.523 -5.699 1 79.56 306 SER A O 1
ATOM 2397 N N . ALA A 1 307 ? 18.844 -8.516 -4.91 1 81 307 ALA A N 1
ATOM 2398 C CA . ALA A 1 307 ? 20.047 -8.359 -5.734 1 81 307 ALA A CA 1
ATOM 2399 C C . ALA A 1 307 ? 21.094 -9.414 -5.391 1 81 307 ALA A C 1
ATOM 2401 O O . ALA A 1 307 ? 21.656 -10.055 -6.281 1 81 307 ALA A O 1
ATOM 2402 N N . ALA A 1 308 ? 21.281 -9.609 -4.145 1 77.94 308 ALA A N 1
ATOM 2403 C CA . ALA A 1 308 ? 22.281 -10.578 -3.693 1 77.94 308 ALA A CA 1
ATOM 2404 C C . ALA A 1 308 ? 21.891 -12 -4.109 1 77.94 308 ALA A C 1
ATOM 2406 O O . ALA A 1 308 ? 22.734 -12.781 -4.531 1 77.94 308 ALA A O 1
ATOM 2407 N N . TYR A 1 309 ? 20.656 -12.203 -4.066 1 75.19 309 TYR A N 1
ATOM 2408 C CA . TYR A 1 309 ? 20.125 -13.523 -4.402 1 75.19 309 TYR A CA 1
ATOM 2409 C C . TYR A 1 309 ? 20.234 -13.789 -5.898 1 75.19 309 TYR A C 1
ATOM 2411 O O . TYR A 1 309 ? 20.562 -14.898 -6.316 1 75.19 309 TYR A O 1
ATOM 2419 N N . MET A 1 310 ? 20.109 -12.742 -6.676 1 84.19 310 MET A N 1
ATOM 2420 C CA . MET A 1 310 ? 20.047 -12.883 -8.125 1 84.19 310 MET A CA 1
ATOM 2421 C C . MET A 1 310 ? 21.453 -13.031 -8.711 1 84.19 310 MET A C 1
ATOM 2423 O O . MET A 1 310 ? 21.625 -13.531 -9.828 1 84.19 310 MET A O 1
ATOM 2427 N N . ALA A 1 311 ? 22.422 -12.727 -7.953 1 87.19 311 ALA A N 1
ATOM 2428 C CA . ALA A 1 311 ? 23.781 -12.695 -8.461 1 87.19 311 ALA A CA 1
ATOM 2429 C C . ALA A 1 311 ? 24.25 -14.094 -8.859 1 87.19 311 ALA A C 1
ATOM 2431 O O . ALA A 1 311 ? 25 -14.25 -9.828 1 87.19 311 ALA A O 1
ATOM 2432 N N . ALA A 1 312 ? 23.812 -15.086 -8.211 1 91 312 ALA A N 1
ATOM 2433 C CA . ALA A 1 312 ? 24.266 -16.453 -8.438 1 91 312 ALA A CA 1
ATOM 2434 C C . ALA A 1 312 ? 23.406 -17.156 -9.477 1 91 312 ALA A C 1
ATOM 2436 O O . ALA A 1 312 ? 23.734 -18.266 -9.938 1 91 312 ALA A O 1
ATOM 2437 N N . THR A 1 313 ? 22.391 -16.531 -9.883 1 93.88 313 THR A N 1
ATOM 2438 C CA . THR A 1 313 ? 21.344 -17.156 -10.688 1 93.88 313 THR A CA 1
ATOM 2439 C C . THR A 1 313 ? 21.922 -17.703 -11.984 1 93.88 313 THR A C 1
ATOM 2441 O O . THR A 1 313 ? 21.734 -18.891 -12.305 1 93.88 313 THR A O 1
ATOM 2444 N N . PRO A 1 314 ? 22.781 -16.969 -12.758 1 95.69 314 PRO A N 1
ATOM 2445 C CA . PRO A 1 314 ? 23.297 -17.5 -14.023 1 95.69 314 PRO A CA 1
ATOM 2446 C C . PRO A 1 314 ? 24.219 -18.703 -13.836 1 95.69 314 PRO A C 1
ATOM 2448 O O . PRO A 1 314 ? 24.156 -19.656 -14.625 1 95.69 314 PRO A O 1
ATOM 2451 N N . ALA A 1 315 ? 24.969 -18.688 -12.773 1 95.69 315 ALA A N 1
ATOM 2452 C CA . ALA A 1 315 ? 25.891 -19.797 -12.516 1 95.69 315 ALA A CA 1
ATOM 2453 C C . ALA A 1 315 ? 25.125 -21.078 -12.219 1 95.69 315 ALA A C 1
ATOM 2455 O O . ALA A 1 315 ? 25.531 -22.172 -12.633 1 95.69 315 ALA A O 1
ATOM 2456 N N . ILE A 1 316 ? 24.094 -20.969 -11.516 1 96.81 316 ILE A N 1
ATOM 2457 C CA . ILE A 1 316 ? 23.234 -22.109 -11.211 1 96.81 316 ILE A CA 1
ATOM 2458 C C . ILE A 1 316 ? 22.641 -22.672 -12.5 1 96.81 316 ILE A C 1
ATOM 2460 O O . ILE A 1 316 ? 22.594 -23.891 -12.688 1 96.81 316 ILE A O 1
ATOM 2464 N N . ASN A 1 317 ? 22.25 -21.797 -13.344 1 97.44 317 ASN A N 1
ATOM 2465 C CA . ASN A 1 317 ? 21.672 -22.219 -14.617 1 97.44 317 ASN A CA 1
ATOM 2466 C C . ASN A 1 317 ? 22.703 -22.891 -15.508 1 97.44 317 ASN A C 1
ATOM 2468 O O . ASN A 1 317 ? 22.391 -23.859 -16.203 1 97.44 317 ASN A O 1
ATOM 2472 N N . ASP A 1 318 ? 23.953 -22.375 -15.531 1 97.25 318 ASP A N 1
ATOM 2473 C CA . ASP A 1 318 ? 25.031 -23.031 -16.266 1 97.25 318 ASP A CA 1
ATOM 2474 C C . ASP A 1 318 ? 25.25 -24.453 -15.758 1 97.25 318 ASP A C 1
ATOM 2476 O O . ASP A 1 318 ? 25.391 -25.391 -16.562 1 97.25 318 ASP A O 1
ATOM 2480 N N . TRP A 1 319 ? 25.281 -24.578 -14.477 1 97.38 319 TRP A N 1
ATOM 2481 C CA . TRP A 1 319 ? 25.469 -25.891 -13.867 1 97.38 319 TRP A CA 1
ATOM 2482 C C . TRP A 1 319 ? 24.344 -26.844 -14.281 1 97.38 319 TRP A C 1
ATOM 2484 O O . TRP A 1 319 ? 24.609 -27.984 -14.672 1 97.38 319 TRP A O 1
ATOM 2494 N N . LEU A 1 320 ? 23.141 -26.406 -14.188 1 97.38 320 LEU A N 1
ATOM 2495 C CA . LEU A 1 320 ? 22 -27.234 -14.539 1 97.38 320 LEU A CA 1
ATOM 2496 C C . LEU A 1 320 ? 22.031 -27.625 -16.016 1 97.38 320 LEU A C 1
ATOM 2498 O O . LEU A 1 320 ? 21.719 -28.75 -16.375 1 97.38 320 LEU A O 1
ATOM 2502 N N . ALA A 1 321 ? 22.328 -26.641 -16.844 1 96.88 321 ALA A N 1
ATOM 2503 C CA . ALA A 1 321 ? 22.422 -26.906 -18.266 1 96.88 321 ALA A CA 1
ATOM 2504 C C . ALA A 1 321 ? 23.469 -28 -18.562 1 96.88 321 ALA A C 1
ATOM 2506 O O . ALA A 1 321 ? 23.219 -28.891 -19.375 1 96.88 321 ALA A O 1
ATOM 2507 N N . ASP A 1 322 ? 24.625 -27.875 -17.922 1 97.25 322 ASP A N 1
ATOM 2508 C CA . ASP A 1 322 ? 25.672 -28.875 -18.094 1 97.25 322 ASP A CA 1
ATOM 2509 C C . ASP A 1 322 ? 25.219 -30.25 -17.609 1 97.25 322 ASP A C 1
ATOM 2511 O O . ASP A 1 322 ? 25.5 -31.266 -18.25 1 97.25 322 ASP A O 1
ATOM 2515 N N . LEU A 1 323 ? 24.562 -30.219 -16.484 1 97.12 323 LEU A N 1
ATOM 2516 C CA . LEU A 1 323 ? 24.062 -31.469 -15.922 1 97.12 323 LEU A CA 1
ATOM 2517 C C . LEU A 1 323 ? 23.094 -32.156 -16.875 1 97.12 323 LEU A C 1
ATOM 2519 O O . LEU A 1 323 ? 23.219 -33.344 -17.156 1 97.12 323 LEU A O 1
ATOM 2523 N N . PHE A 1 324 ? 22.109 -31.469 -17.406 1 97.38 324 PHE A N 1
ATOM 2524 C CA . PHE A 1 324 ? 21.109 -32.031 -18.312 1 97.38 324 PHE A CA 1
ATOM 2525 C C . PHE A 1 324 ? 21.75 -32.5 -19.609 1 97.38 324 PHE A C 1
ATOM 2527 O O . PHE A 1 324 ? 21.344 -33.5 -20.188 1 97.38 324 PHE A O 1
ATOM 2534 N N . ALA A 1 325 ? 22.734 -31.781 -20.062 1 96.62 325 ALA A N 1
ATOM 2535 C CA . ALA A 1 325 ? 23.406 -32.125 -21.312 1 96.62 325 ALA A CA 1
ATOM 2536 C C . ALA A 1 325 ? 24.266 -33.375 -21.141 1 96.62 325 ALA A C 1
ATOM 2538 O O . ALA A 1 325 ? 24.438 -34.156 -22.094 1 96.62 325 ALA A O 1
ATOM 2539 N N . SER A 1 326 ? 24.75 -33.594 -19.984 1 97.06 326 SER A N 1
ATOM 2540 C CA . SER A 1 326 ? 25.734 -34.656 -19.781 1 97.06 326 SER A CA 1
ATOM 2541 C C . SER A 1 326 ? 25.047 -35.969 -19.359 1 97.06 326 SER A C 1
ATOM 2543 O O . SER A 1 326 ? 25.625 -37.062 -19.5 1 97.06 326 SER A O 1
ATOM 2545 N N . ASP A 1 327 ? 23.891 -35.875 -18.859 1 97.75 327 ASP A N 1
ATOM 2546 C CA . ASP A 1 327 ? 23.203 -37.062 -18.344 1 97.75 327 ASP A CA 1
ATOM 2547 C C . ASP A 1 327 ? 22.391 -37.75 -19.438 1 97.75 327 ASP A C 1
ATOM 2549 O O . ASP A 1 327 ? 21.422 -37.156 -19.938 1 97.75 327 ASP A O 1
ATOM 2553 N N . ALA A 1 328 ? 22.656 -38.906 -19.719 1 97.56 328 ALA A N 1
ATOM 2554 C CA . ALA A 1 328 ? 22.031 -39.625 -20.828 1 97.56 328 ALA A CA 1
ATOM 2555 C C . ALA A 1 328 ? 20.547 -39.844 -20.562 1 97.56 328 ALA A C 1
ATOM 2557 O O . ALA A 1 328 ? 19.734 -39.812 -21.484 1 97.56 328 ALA A O 1
ATOM 2558 N N . THR A 1 329 ? 20.219 -40.156 -19.344 1 97.25 329 THR A N 1
ATOM 2559 C CA . THR A 1 329 ? 18.828 -40.375 -19 1 97.25 329 THR A CA 1
ATOM 2560 C C . THR A 1 329 ? 18 -39.125 -19.172 1 97.25 329 THR A C 1
ATOM 2562 O O . THR A 1 329 ? 16.906 -39.156 -19.75 1 97.25 329 THR A O 1
ATOM 2565 N N . LEU A 1 330 ? 18.516 -38 -18.641 1 97.56 330 LEU A N 1
ATOM 2566 C CA . LEU A 1 330 ? 17.812 -36.719 -18.781 1 97.56 330 LEU A CA 1
ATOM 2567 C C . LEU A 1 330 ? 17.672 -36.344 -20.25 1 97.56 330 LEU A C 1
ATOM 2569 O O . LEU A 1 330 ? 16.609 -35.906 -20.688 1 97.56 330 LEU A O 1
ATOM 2573 N N . ARG A 1 331 ? 18.688 -36.562 -21.016 1 97.25 331 ARG A N 1
ATOM 2574 C CA . ARG A 1 331 ? 18.625 -36.281 -22.453 1 97.25 331 ARG A CA 1
ATOM 2575 C C . ARG A 1 331 ? 17.562 -37.125 -23.141 1 97.25 331 ARG A C 1
ATOM 2577 O O . ARG A 1 331 ? 16.844 -36.656 -24.016 1 97.25 331 ARG A O 1
ATOM 2584 N N . ALA A 1 332 ? 17.484 -38.344 -22.703 1 96.69 332 ALA A N 1
ATOM 2585 C CA . ALA A 1 332 ? 16.562 -39.312 -23.344 1 96.69 332 ALA A CA 1
ATOM 2586 C C . ALA A 1 332 ? 15.117 -38.906 -23.078 1 96.69 332 ALA A C 1
ATOM 2588 O O . ALA A 1 332 ? 14.242 -39.188 -23.906 1 96.69 332 ALA A O 1
ATOM 2589 N N . THR A 1 333 ? 14.836 -38.312 -22 1 95.31 333 THR A N 1
ATOM 2590 C CA . THR A 1 333 ? 13.477 -37.875 -21.688 1 95.31 333 THR A CA 1
ATOM 2591 C C . THR A 1 333 ? 13.055 -36.719 -22.625 1 95.31 333 THR A C 1
ATOM 2593 O O . THR A 1 333 ? 11.859 -36.5 -22.812 1 95.31 333 THR A O 1
ATOM 2596 N N . GLY A 1 334 ? 14.016 -36 -23.125 1 95.88 334 GLY A N 1
ATOM 2597 C CA . GLY A 1 334 ? 13.742 -34.844 -23.953 1 95.88 334 GLY A CA 1
ATOM 2598 C C . GLY A 1 334 ? 13.445 -33.594 -23.156 1 95.88 334 GLY A C 1
ATOM 2599 O O . GLY A 1 334 ? 13.172 -32.531 -23.734 1 95.88 334 GLY A O 1
ATOM 2600 N N . ALA A 1 335 ? 13.438 -33.656 -21.812 1 97.25 335 ALA A N 1
ATOM 2601 C CA . ALA A 1 335 ? 13.18 -32.469 -20.969 1 97.25 335 ALA A CA 1
ATOM 2602 C C . ALA A 1 335 ? 14.188 -31.359 -21.25 1 97.25 335 ALA A C 1
ATOM 2604 O O . ALA A 1 335 ? 15.375 -31.641 -21.453 1 97.25 335 ALA A O 1
ATOM 2605 N N . LEU A 1 336 ? 13.688 -30.156 -21.344 1 96.88 336 LEU A N 1
ATOM 2606 C CA . LEU A 1 336 ? 14.539 -29 -21.625 1 96.88 336 LEU A CA 1
ATOM 2607 C C . LEU A 1 336 ? 14.492 -27.984 -20.484 1 96.88 336 LEU A C 1
ATOM 2609 O O . LEU A 1 336 ? 13.594 -28.047 -19.641 1 96.88 336 LEU A O 1
ATOM 2613 N N . LEU A 1 337 ? 15.461 -27.203 -20.406 1 97.31 337 LEU A N 1
ATOM 2614 C CA . LEU A 1 337 ? 15.547 -26.078 -19.484 1 97.31 337 LEU A CA 1
ATOM 2615 C C . LEU A 1 337 ? 15.586 -24.766 -20.25 1 97.31 337 LEU A C 1
ATOM 2617 O O . LEU A 1 337 ? 16.219 -24.672 -21.312 1 97.31 337 LEU A O 1
ATOM 2621 N N . ILE A 1 338 ? 14.844 -23.828 -19.828 1 97.81 338 ILE A N 1
ATOM 2622 C CA . ILE A 1 338 ? 15.133 -22.469 -20.266 1 97.81 338 ILE A CA 1
ATOM 2623 C C . ILE A 1 338 ? 15.836 -21.688 -19.156 1 97.81 338 ILE A C 1
ATOM 2625 O O . ILE A 1 338 ? 15.266 -21.469 -18.094 1 97.81 338 ILE A O 1
ATOM 2629 N N . ARG A 1 339 ? 17.047 -21.25 -19.469 1 97.44 339 ARG A N 1
ATOM 2630 C CA . ARG A 1 339 ? 17.984 -20.734 -18.484 1 97.44 339 ARG A CA 1
ATOM 2631 C C . ARG A 1 339 ? 17.719 -19.25 -18.203 1 97.44 339 ARG A C 1
ATOM 2633 O O . ARG A 1 339 ? 17.359 -18.5 -19.109 1 97.44 339 ARG A O 1
ATOM 2640 N N . GLU A 1 340 ? 17.844 -18.922 -16.922 1 97.5 340 GLU A N 1
ATOM 2641 C CA . GLU A 1 340 ? 18.062 -17.516 -16.594 1 97.5 340 GLU A CA 1
ATOM 2642 C C . GLU A 1 340 ? 19.453 -17.062 -16.984 1 97.5 340 GLU A C 1
ATOM 2644 O O . GLU A 1 340 ? 20.422 -17.312 -16.25 1 97.5 340 GLU A O 1
ATOM 2649 N N . ARG A 1 341 ? 19.516 -16.297 -18.047 1 97.06 341 ARG A N 1
ATOM 2650 C CA . ARG A 1 341 ? 20.766 -16.031 -18.75 1 97.06 341 ARG A CA 1
ATOM 2651 C C . ARG A 1 341 ? 21.516 -14.875 -18.094 1 97.06 341 ARG A C 1
ATOM 2653 O O . ARG A 1 341 ? 22.75 -14.797 -18.172 1 97.06 341 ARG A O 1
ATOM 2660 N N . ALA A 1 342 ? 20.797 -14.023 -17.547 1 97.69 342 ALA A N 1
ATOM 2661 C CA . ALA A 1 342 ? 21.391 -12.836 -16.938 1 97.69 342 ALA A CA 1
ATOM 2662 C C . ALA A 1 342 ? 20.516 -12.297 -15.805 1 97.69 342 ALA A C 1
ATOM 2664 O O . ALA A 1 342 ? 19.312 -12.57 -15.758 1 97.69 342 ALA A O 1
ATOM 2665 N N . ALA A 1 343 ? 21.094 -11.625 -14.891 1 97.06 343 ALA A N 1
ATOM 2666 C CA . ALA A 1 343 ? 20.422 -10.969 -13.773 1 97.06 343 ALA A CA 1
ATOM 2667 C C . ALA A 1 343 ? 21.109 -9.664 -13.406 1 97.06 343 ALA A C 1
ATOM 2669 O O . ALA A 1 343 ? 22.312 -9.5 -13.648 1 97.06 343 ALA A O 1
ATOM 2670 N N . ILE A 1 344 ? 20.375 -8.797 -12.961 1 97.5 344 ILE A N 1
ATOM 2671 C CA . ILE A 1 344 ? 20.906 -7.523 -12.492 1 97.5 344 ILE A CA 1
ATOM 2672 C C . ILE A 1 344 ? 20.203 -7.121 -11.195 1 97.5 344 ILE A C 1
ATOM 2674 O O . ILE A 1 344 ? 19.031 -7.43 -10.992 1 97.5 344 ILE A O 1
ATOM 2678 N N . GLY A 1 345 ? 20.922 -6.551 -10.266 1 96.81 345 GLY A N 1
ATOM 2679 C CA . GLY A 1 345 ? 20.391 -6.066 -9.008 1 96.81 345 GLY A CA 1
ATOM 2680 C C . GLY A 1 345 ? 20.953 -4.719 -8.594 1 96.81 345 GLY A C 1
ATOM 2681 O O . GLY A 1 345 ? 22.109 -4.414 -8.883 1 96.81 345 GLY A O 1
ATOM 2682 N N . TYR A 1 346 ? 20.141 -3.893 -7.996 1 97.38 346 TYR A N 1
ATOM 2683 C CA . TYR A 1 346 ? 20.531 -2.59 -7.469 1 97.38 346 TYR A CA 1
ATOM 2684 C C . TYR A 1 346 ? 20.656 -2.631 -5.949 1 97.38 346 TYR A C 1
ATOM 2686 O O . TYR A 1 346 ? 19.844 -3.262 -5.273 1 97.38 346 TYR A O 1
ATOM 2694 N N . HIS A 1 347 ? 21.656 -2.018 -5.441 1 95.62 347 HIS A N 1
ATOM 2695 C CA . HIS A 1 347 ? 21.922 -1.975 -4.008 1 95.62 347 HIS A CA 1
ATOM 2696 C C . HIS A 1 347 ? 21.594 -0.606 -3.426 1 95.62 347 HIS A C 1
ATOM 2698 O O . HIS A 1 347 ? 22.422 0.311 -3.465 1 95.62 347 HIS A O 1
ATOM 2704 N N . PRO A 1 348 ? 20.375 -0.505 -2.893 1 93.69 348 PRO A N 1
ATOM 2705 C CA . PRO A 1 348 ? 20.062 0.752 -2.207 1 93.69 348 PRO A CA 1
ATOM 2706 C C . PRO A 1 348 ? 20.812 0.9 -0.882 1 93.69 348 PRO A C 1
ATOM 2708 O O . PRO A 1 348 ? 20.328 0.432 0.154 1 93.69 348 PRO A O 1
ATOM 2711 N N . GLU A 1 349 ? 21.844 1.599 -0.848 1 93.56 349 GLU A N 1
ATOM 2712 C CA . GLU A 1 349 ? 22.828 1.627 0.227 1 93.56 349 GLU A CA 1
ATOM 2713 C C . GLU A 1 349 ? 22.172 1.962 1.565 1 93.56 349 GLU A C 1
ATOM 2715 O O . GLU A 1 349 ? 22.422 1.291 2.568 1 93.56 349 GLU A O 1
ATOM 2720 N N . ALA A 1 350 ? 21.359 2.957 1.608 1 93.44 350 ALA A N 1
ATOM 2721 C CA . ALA A 1 350 ? 20.75 3.395 2.861 1 93.44 350 ALA A CA 1
ATOM 2722 C C . ALA A 1 350 ? 19.859 2.303 3.455 1 93.44 350 ALA A C 1
ATOM 2724 O O . ALA A 1 350 ? 19.891 2.061 4.664 1 93.44 350 ALA A O 1
ATOM 2725 N N . TYR A 1 351 ? 19.125 1.61 2.646 1 94.19 351 TYR A N 1
ATOM 2726 C CA . TYR A 1 351 ? 18.203 0.588 3.129 1 94.19 351 TYR A CA 1
ATOM 2727 C C . TYR A 1 351 ? 18.938 -0.705 3.449 1 94.19 351 TYR A C 1
ATOM 2729 O O . TYR A 1 351 ? 18.547 -1.444 4.355 1 94.19 351 TYR A O 1
ATOM 2737 N N . GLU A 1 352 ? 20 -0.991 2.707 1 94.25 352 GLU A N 1
ATOM 2738 C CA . GLU A 1 352 ? 20.828 -2.137 3.076 1 94.25 352 GLU A CA 1
ATOM 2739 C C . GLU A 1 352 ? 21.484 -1.928 4.438 1 94.25 352 GLU A C 1
ATOM 2741 O O . GLU A 1 352 ? 21.594 -2.867 5.227 1 94.25 352 GLU A O 1
ATOM 2746 N N . ALA A 1 353 ? 21.875 -0.689 4.688 1 93.88 353 ALA A N 1
ATOM 2747 C CA . ALA A 1 353 ? 22.469 -0.364 5.977 1 93.88 353 ALA A CA 1
ATOM 2748 C C . ALA A 1 353 ? 21.438 -0.422 7.094 1 93.88 353 ALA A C 1
ATOM 2750 O O . ALA A 1 353 ? 21.766 -0.752 8.234 1 93.88 353 ALA A O 1
ATOM 2751 N N . ALA A 1 354 ? 20.203 -0.165 6.766 1 94.62 354 ALA A N 1
ATOM 2752 C CA . ALA A 1 354 ? 19.141 -0 7.762 1 94.62 354 ALA A CA 1
ATOM 2753 C C . ALA A 1 354 ? 18.469 -1.332 8.062 1 94.62 354 ALA A C 1
ATOM 2755 O O . ALA A 1 354 ? 17.734 -1.45 9.047 1 94.62 354 ALA A O 1
ATOM 2756 N N . THR A 1 355 ? 18.688 -2.354 7.281 1 93.31 355 THR A N 1
ATOM 2757 C CA . THR A 1 355 ? 17.859 -3.559 7.402 1 93.31 355 THR A CA 1
ATOM 2758 C C . THR A 1 355 ? 18.734 -4.809 7.316 1 93.31 355 THR A C 1
ATOM 2760 O O . THR A 1 355 ? 19.828 -4.773 6.762 1 93.31 355 THR A O 1
ATOM 2763 N N . PRO A 1 356 ? 18.203 -5.895 7.938 1 89.06 356 PRO A N 1
ATOM 2764 C CA . PRO A 1 356 ? 18.891 -7.172 7.758 1 89.06 356 PRO A CA 1
ATOM 2765 C C . PRO A 1 356 ? 18.672 -7.777 6.375 1 89.06 356 PRO A C 1
ATOM 2767 O O . PRO A 1 356 ? 17.828 -7.285 5.613 1 89.06 356 PRO A O 1
ATOM 2770 N N . ALA A 1 357 ? 19.375 -8.852 6.191 1 83.81 357 ALA A N 1
ATOM 2771 C CA . ALA A 1 357 ? 19.172 -9.602 4.957 1 83.81 357 ALA A CA 1
ATOM 2772 C C . ALA A 1 357 ? 17.75 -10.133 4.859 1 83.81 357 ALA A C 1
ATOM 2774 O O . ALA A 1 357 ? 17.172 -10.57 5.859 1 83.81 357 ALA A O 1
ATOM 2775 N N . GLY A 1 358 ? 17.188 -10.055 3.697 1 82.12 358 GLY A N 1
ATOM 2776 C CA . GLY A 1 358 ? 15.844 -10.57 3.496 1 82.12 358 GLY A CA 1
ATOM 2777 C C . GLY A 1 358 ? 14.773 -9.5 3.566 1 82.12 358 GLY A C 1
ATOM 2778 O O . GLY A 1 358 ? 13.641 -9.719 3.127 1 82.12 358 GLY A O 1
ATOM 2779 N N . SER A 1 359 ? 15.133 -8.344 4.082 1 88.31 359 SER A N 1
ATOM 2780 C CA . SER A 1 359 ? 14.164 -7.258 4.18 1 88.31 359 SER A CA 1
ATOM 2781 C C . SER A 1 359 ? 13.562 -6.93 2.816 1 88.31 359 SER A C 1
ATOM 2783 O O . SER A 1 359 ? 14.266 -6.926 1.806 1 88.31 359 SER A O 1
ATOM 2785 N N . PRO A 1 360 ? 12.258 -6.652 2.793 1 88.62 360 PRO A N 1
ATOM 2786 C CA . PRO A 1 360 ? 11.625 -6.254 1.533 1 88.62 360 PRO A CA 1
ATOM 2787 C C . PRO A 1 360 ? 12.258 -5 0.928 1 88.62 360 PRO A C 1
ATOM 2789 O O . PRO A 1 360 ? 12.234 -4.824 -0.293 1 88.62 360 PRO A O 1
ATOM 2792 N N . TYR A 1 361 ? 12.906 -4.168 1.715 1 91.25 361 TYR A N 1
ATOM 2793 C CA . TYR A 1 361 ? 13.492 -2.924 1.23 1 91.25 361 TYR A CA 1
ATOM 2794 C C . TYR A 1 361 ? 14.727 -3.199 0.387 1 91.25 361 TYR A C 1
ATOM 2796 O O . TYR A 1 361 ? 15.195 -2.324 -0.347 1 91.25 361 TYR A O 1
ATOM 2804 N N . ARG A 1 362 ? 15.211 -4.418 0.479 1 91.88 362 ARG A N 1
ATOM 2805 C CA . ARG A 1 362 ? 16.391 -4.805 -0.287 1 91.88 362 ARG A CA 1
ATOM 2806 C C . ARG A 1 362 ? 16 -5.516 -1.578 1 91.88 362 ARG A C 1
ATOM 2808 O O . ARG A 1 362 ? 16.859 -5.863 -2.389 1 91.88 362 ARG A O 1
ATOM 2815 N N . LYS A 1 363 ? 14.68 -5.652 -1.771 1 93.31 363 LYS A N 1
ATOM 2816 C CA . LYS A 1 363 ? 14.195 -6.492 -2.867 1 93.31 363 LYS A CA 1
ATOM 2817 C C . LYS A 1 363 ? 13.359 -5.688 -3.85 1 93.31 363 LYS A C 1
ATOM 2819 O O . LYS A 1 363 ? 12.609 -6.254 -4.648 1 93.31 363 LYS A O 1
ATOM 2824 N N . MET A 1 364 ? 13.555 -4.402 -3.879 1 95.19 364 MET A N 1
ATOM 2825 C CA . MET A 1 364 ? 12.641 -3.541 -4.621 1 95.19 364 MET A CA 1
ATOM 2826 C C . MET A 1 364 ? 13.109 -3.367 -6.062 1 95.19 364 MET A C 1
ATOM 2828 O O . MET A 1 364 ? 12.32 -2.975 -6.93 1 95.19 364 MET A O 1
ATOM 2832 N N . LEU A 1 365 ? 14.438 -3.668 -6.324 1 97.44 365 LEU A N 1
ATOM 2833 C CA . LEU A 1 365 ? 14.922 -3.367 -7.664 1 97.44 365 LEU A CA 1
ATOM 2834 C C . LEU A 1 365 ? 15.938 -4.406 -8.125 1 97.44 365 LEU A C 1
ATOM 2836 O O . LEU A 1 365 ? 17.125 -4.309 -7.797 1 97.44 365 LEU A O 1
ATOM 2840 N N . ALA A 1 366 ? 15.5 -5.289 -8.867 1 97.19 366 ALA A N 1
ATOM 2841 C CA . ALA A 1 366 ? 16.281 -6.328 -9.547 1 97.19 366 ALA A CA 1
ATOM 2842 C C . ALA A 1 366 ? 15.508 -6.895 -10.734 1 97.19 366 ALA A C 1
ATOM 2844 O O . ALA A 1 366 ? 14.297 -6.68 -10.867 1 97.19 366 ALA A O 1
ATOM 2845 N N . ALA A 1 367 ? 16.188 -7.504 -11.648 1 97.56 367 ALA A N 1
ATOM 2846 C CA . ALA A 1 367 ? 15.586 -8.141 -12.812 1 97.56 367 ALA A CA 1
ATOM 2847 C C . ALA A 1 367 ? 16.406 -9.336 -13.281 1 97.56 367 ALA A C 1
ATOM 2849 O O . ALA A 1 367 ? 17.594 -9.445 -12.945 1 97.56 367 ALA A O 1
ATOM 2850 N N . LEU A 1 368 ? 15.805 -10.203 -13.953 1 97.31 368 LEU A N 1
ATOM 2851 C CA . LEU A 1 368 ? 16.516 -11.297 -14.617 1 97.31 368 LEU A CA 1
ATOM 2852 C C . LEU A 1 368 ? 15.898 -11.594 -15.977 1 97.31 368 LEU A C 1
ATOM 2854 O O . LEU A 1 368 ? 14.742 -11.25 -16.234 1 97.31 368 LEU A O 1
ATOM 2858 N N . TRP A 1 369 ? 16.703 -12.086 -16.891 1 98.12 369 TRP A N 1
ATOM 2859 C CA . TRP A 1 369 ? 16.297 -12.492 -18.234 1 98.12 369 TRP A CA 1
ATOM 2860 C C . TRP A 1 369 ? 16.359 -14.008 -18.391 1 98.12 369 TRP A C 1
ATOM 2862 O O . TRP A 1 369 ? 17.391 -14.625 -18.141 1 98.12 369 TRP A O 1
ATOM 2872 N N . ARG A 1 370 ? 15.234 -14.57 -18.766 1 98.06 370 ARG A N 1
ATOM 2873 C CA . ARG A 1 370 ? 15.102 -16.016 -18.984 1 98.06 370 ARG A CA 1
ATOM 2874 C C . ARG A 1 370 ? 14.875 -16.328 -20.453 1 98.06 370 ARG A C 1
ATOM 2876 O O . ARG A 1 370 ? 14.102 -15.648 -21.125 1 98.06 370 ARG A O 1
ATOM 2883 N N . GLU A 1 371 ? 15.516 -17.344 -20.969 1 98.06 371 GLU A N 1
ATOM 2884 C CA . GLU A 1 371 ? 15.375 -17.734 -22.359 1 98.06 371 GLU A CA 1
ATOM 2885 C C . GLU A 1 371 ? 13.906 -17.953 -22.734 1 98.06 371 GLU A C 1
ATOM 2887 O O . GLU A 1 371 ? 13.117 -18.406 -21.906 1 98.06 371 GLU A O 1
ATOM 2892 N N . SER A 1 372 ? 13.562 -17.594 -23.953 1 98.25 372 SER A N 1
ATOM 2893 C CA . SER A 1 372 ? 12.258 -17.938 -24.516 1 98.25 372 SER A CA 1
ATOM 2894 C C . SER A 1 372 ? 12.211 -19.391 -24.953 1 98.25 372 SER A C 1
ATOM 2896 O O . SER A 1 372 ? 13.188 -19.906 -25.5 1 98.25 372 SER A O 1
ATOM 2898 N N . PRO A 1 373 ? 11.094 -20.047 -24.766 1 98.12 373 PRO A N 1
ATOM 2899 C CA . PRO A 1 373 ? 10.977 -21.422 -25.25 1 98.12 373 PRO A CA 1
ATOM 2900 C C . PRO A 1 373 ? 10.711 -21.484 -26.766 1 98.12 373 PRO A C 1
ATOM 2902 O O . PRO A 1 373 ? 10.828 -22.562 -27.359 1 98.12 373 PRO A O 1
ATOM 2905 N N . VAL A 1 374 ? 10.414 -20.406 -27.359 1 97.69 374 VAL A N 1
ATOM 2906 C CA . VAL A 1 374 ? 9.891 -20.391 -28.719 1 97.69 374 VAL A CA 1
ATOM 2907 C C . VAL A 1 374 ? 10.969 -20.875 -29.688 1 97.69 374 VAL A C 1
ATOM 2909 O O . VAL A 1 374 ? 10.688 -21.703 -30.578 1 97.69 374 VAL A O 1
ATOM 2912 N N . PRO A 1 375 ? 12.227 -20.422 -29.516 1 96.56 375 PRO A N 1
ATOM 2913 C CA . PRO A 1 375 ? 13.258 -20.875 -30.453 1 96.56 375 PRO A CA 1
ATOM 2914 C C . PRO A 1 375 ? 13.539 -22.375 -30.344 1 96.56 375 PRO A C 1
ATOM 2916 O O . PRO A 1 375 ? 14.172 -22.953 -31.234 1 96.56 375 PRO A O 1
ATOM 2919 N N . LEU A 1 376 ? 13.141 -23.016 -29.281 1 95.06 376 LEU A N 1
ATOM 2920 C CA . LEU A 1 376 ? 13.406 -24.438 -29.047 1 95.06 376 LEU A CA 1
ATOM 2921 C C . LEU A 1 376 ? 12.359 -25.297 -29.734 1 95.06 376 LEU A C 1
ATOM 2923 O O . LEU A 1 376 ? 12.484 -26.531 -29.766 1 95.06 376 LEU A O 1
ATOM 2927 N N . LEU A 1 377 ? 11.398 -24.719 -30.297 1 94.69 377 LEU A N 1
ATOM 2928 C CA . LEU A 1 377 ? 10.242 -25.438 -30.781 1 94.69 377 LEU A CA 1
ATOM 2929 C C . LEU A 1 377 ? 10.461 -25.891 -32.219 1 94.69 377 LEU A C 1
ATOM 2931 O O . LEU A 1 377 ? 10.875 -25.109 -33.062 1 94.69 377 LEU A O 1
ATOM 2935 N N . GLU A 1 378 ? 10.203 -27.156 -32.5 1 93.81 378 GLU A N 1
ATOM 2936 C CA . GLU A 1 378 ? 10.125 -27.672 -33.844 1 93.81 378 GLU A CA 1
ATOM 2937 C C . GLU A 1 378 ? 8.828 -27.234 -34.531 1 93.81 378 GLU A C 1
ATOM 2939 O O . GLU A 1 378 ? 7.852 -26.891 -33.875 1 93.81 378 GLU A O 1
ATOM 2944 N N . PRO A 1 379 ? 8.844 -27.359 -35.875 1 92.75 379 PRO A N 1
ATOM 2945 C CA . PRO A 1 379 ? 7.602 -27.016 -36.562 1 92.75 379 PRO A CA 1
ATOM 2946 C C . PRO A 1 379 ? 6.422 -27.875 -36.125 1 92.75 379 PRO A C 1
ATOM 2948 O O . PRO A 1 379 ? 6.598 -29.062 -35.812 1 92.75 379 PRO A O 1
ATOM 2951 N N . ASP A 1 380 ? 5.219 -27.438 -36.062 1 92.88 380 ASP A N 1
ATOM 2952 C CA . ASP A 1 380 ? 3.949 -28.109 -35.781 1 92.88 380 ASP A CA 1
ATOM 2953 C C . ASP A 1 380 ? 3.805 -28.406 -34.281 1 92.88 380 ASP A C 1
ATOM 2955 O O . ASP A 1 380 ? 2.857 -29.078 -33.875 1 92.88 380 ASP A O 1
ATOM 2959 N N . ARG A 1 381 ? 4.816 -28.062 -33.438 1 96.44 381 ARG A N 1
ATOM 2960 C CA . ARG A 1 381 ? 4.664 -28.156 -32 1 96.44 381 ARG A CA 1
ATOM 2961 C C . ARG A 1 381 ? 4.094 -26.875 -31.422 1 96.44 381 ARG A C 1
ATOM 2963 O O . ARG A 1 381 ? 4.277 -25.797 -31.984 1 96.44 381 ARG A O 1
ATOM 2970 N N . ARG A 1 382 ? 3.424 -27.031 -30.359 1 96.44 382 ARG A N 1
ATOM 2971 C CA . ARG A 1 382 ? 2.822 -25.922 -29.641 1 96.44 382 ARG A CA 1
ATOM 2972 C C . ARG A 1 382 ? 3.217 -25.938 -28.172 1 96.44 382 ARG A C 1
ATOM 2974 O O . ARG A 1 382 ? 3.607 -26.969 -27.625 1 96.44 382 ARG A O 1
ATOM 2981 N N . LEU A 1 383 ? 3.164 -24.75 -27.609 1 98.12 383 LEU A N 1
ATOM 2982 C CA . LEU A 1 383 ? 3.498 -24.609 -26.188 1 98.12 383 LEU A CA 1
ATOM 2983 C C . LEU A 1 383 ? 2.248 -24.344 -25.359 1 98.12 383 LEU A C 1
ATOM 2985 O O . LEU A 1 383 ? 1.319 -23.672 -25.828 1 98.12 383 LEU A O 1
ATOM 2989 N N . ALA A 1 384 ? 2.221 -24.859 -24.141 1 98.19 384 ALA A N 1
ATOM 2990 C CA . ALA A 1 384 ? 1.195 -24.547 -23.156 1 98.19 384 ALA A CA 1
ATOM 2991 C C . ALA A 1 384 ? 1.756 -24.641 -21.734 1 98.19 384 ALA A C 1
ATOM 2993 O O . ALA A 1 384 ? 2.568 -25.516 -21.438 1 98.19 384 ALA A O 1
ATOM 2994 N N . THR A 1 385 ? 1.362 -23.672 -20.891 1 97.75 385 THR A N 1
ATOM 2995 C CA . THR A 1 385 ? 1.686 -23.844 -19.469 1 97.75 385 THR A CA 1
ATOM 2996 C C . THR A 1 385 ? 1.063 -25.125 -18.938 1 97.75 385 THR A C 1
ATOM 2998 O O . THR A 1 385 ? -0.069 -25.469 -19.281 1 97.75 385 THR A O 1
ATOM 3001 N N . MET A 1 386 ? 1.759 -25.875 -18.094 1 98.25 386 MET A N 1
ATOM 3002 C CA . MET A 1 386 ? 1.194 -27.094 -17.516 1 98.25 386 MET A CA 1
ATOM 3003 C C . MET A 1 386 ? -0.001 -26.766 -16.625 1 98.25 386 MET A C 1
ATOM 3005 O O . MET A 1 386 ? -0.897 -27.594 -16.469 1 98.25 386 MET A O 1
ATOM 3009 N N . ALA A 1 387 ? -0.025 -25.578 -16.094 1 97.25 387 ALA A N 1
ATOM 3010 C CA . ALA A 1 387 ? -1.161 -25.141 -15.281 1 97.25 387 ALA A CA 1
ATOM 3011 C C . ALA A 1 387 ? -2.473 -25.312 -16.031 1 97.25 387 ALA A C 1
ATOM 3013 O O . ALA A 1 387 ? -3.523 -25.531 -15.438 1 97.25 387 ALA A O 1
ATOM 3014 N N . ALA A 1 388 ? -2.432 -25.266 -17.312 1 97.88 388 ALA A N 1
ATOM 3015 C CA . ALA A 1 388 ? -3.627 -25.328 -18.156 1 97.88 388 ALA A CA 1
ATOM 3016 C C . ALA A 1 388 ? -4.273 -26.703 -18.078 1 97.88 388 ALA A C 1
ATOM 3018 O O . ALA A 1 388 ? -5.461 -26.859 -18.375 1 97.88 388 ALA A O 1
ATOM 3019 N N . LEU A 1 389 ? -3.49 -27.703 -17.703 1 98.44 389 LEU A N 1
ATOM 3020 C CA . LEU A 1 389 ? -4.047 -29.047 -17.625 1 98.44 389 LEU A CA 1
ATOM 3021 C C . LEU A 1 389 ? -5.164 -29.109 -16.578 1 98.44 389 LEU A C 1
ATOM 3023 O O . LEU A 1 389 ? -6.027 -29.984 -16.641 1 98.44 389 LEU A O 1
ATOM 3027 N N . LEU A 1 390 ? -5.16 -28.141 -15.672 1 97.81 390 LEU A N 1
ATOM 3028 C CA . LEU A 1 390 ? -6.184 -28.109 -14.633 1 97.81 390 LEU A CA 1
ATOM 3029 C C . LEU A 1 390 ? -7.27 -27.094 -14.953 1 97.81 390 LEU A C 1
ATOM 3031 O O . LEU A 1 390 ? -8.195 -26.891 -14.164 1 97.81 390 LEU A O 1
ATOM 3035 N N . HIS A 1 391 ? -7.184 -26.469 -16.078 1 97.19 391 HIS A N 1
ATOM 3036 C CA . HIS A 1 391 ? -8.117 -25.422 -16.469 1 97.19 391 HIS A CA 1
ATOM 3037 C C . HIS A 1 391 ? -9.438 -26 -16.953 1 97.19 391 HIS A C 1
ATOM 3039 O O . HIS A 1 391 ? -9.453 -27 -17.672 1 97.19 391 HIS A O 1
ATOM 3045 N N . ARG A 1 392 ? -10.5 -25.438 -16.484 1 95.5 392 ARG A N 1
ATOM 3046 C CA . ARG A 1 392 ? -11.844 -25.641 -17.016 1 95.5 392 ARG A CA 1
ATOM 3047 C C . ARG A 1 392 ? -12.398 -24.359 -17.625 1 95.5 392 ARG A C 1
ATOM 3049 O O . ARG A 1 392 ? -12.336 -23.297 -17.016 1 95.5 392 ARG A O 1
ATOM 3056 N N . ASP A 1 393 ? -12.883 -24.484 -18.812 1 94.12 393 ASP A N 1
ATOM 3057 C CA . ASP A 1 393 ? -13.469 -23.312 -19.438 1 94.12 393 ASP A CA 1
ATOM 3058 C C . ASP A 1 393 ? -14.828 -22.969 -18.797 1 94.12 393 ASP A C 1
ATOM 3060 O O . ASP A 1 393 ? -15.281 -23.672 -17.906 1 94.12 393 ASP A O 1
ATOM 3064 N N . PRO A 1 394 ? -15.461 -21.906 -19.141 1 86.25 394 PRO A N 1
ATOM 3065 C CA . PRO A 1 394 ? -16.703 -21.469 -18.484 1 86.25 394 PRO A CA 1
ATOM 3066 C C . PRO A 1 394 ? -17.828 -22.484 -18.641 1 86.25 394 PRO A C 1
ATOM 3068 O O . PRO A 1 394 ? -18.766 -22.5 -17.844 1 86.25 394 PRO A O 1
ATOM 3071 N N . ASP A 1 395 ? -17.781 -23.328 -19.625 1 88.5 395 ASP A N 1
ATOM 3072 C CA . ASP A 1 395 ? -18.812 -24.344 -19.828 1 88.5 395 ASP A CA 1
ATOM 3073 C C . ASP A 1 395 ? -18.484 -25.625 -19.062 1 88.5 395 ASP A C 1
ATOM 3075 O O . ASP A 1 395 ? -19.219 -26.609 -19.141 1 88.5 395 ASP A O 1
ATOM 3079 N N . GLY A 1 396 ? -17.344 -25.609 -18.375 1 90.81 396 GLY A N 1
ATOM 3080 C CA . GLY A 1 396 ? -16.984 -26.719 -17.5 1 90.81 396 GLY A CA 1
ATOM 3081 C C . GLY A 1 396 ? -16.109 -27.766 -18.188 1 90.81 396 GLY A C 1
ATOM 3082 O O . GLY A 1 396 ? -15.727 -28.75 -17.562 1 90.81 396 GLY A O 1
ATOM 3083 N N . GLN A 1 397 ? -15.805 -27.531 -19.438 1 95.56 397 GLN A N 1
ATOM 3084 C CA . GLN A 1 397 ? -14.945 -28.484 -20.141 1 95.56 397 GLN A CA 1
ATOM 3085 C C . GLN A 1 397 ? -13.477 -28.266 -19.781 1 95.56 397 GLN A C 1
ATOM 3087 O O . GLN A 1 397 ? -13.023 -27.141 -19.625 1 95.56 397 GLN A O 1
ATOM 3092 N N . SER A 1 398 ? -12.836 -29.391 -19.516 1 97.44 398 SER A N 1
ATOM 3093 C CA . SER A 1 398 ? -11.445 -29.266 -19.094 1 97.44 398 SER A CA 1
ATOM 3094 C C . SER A 1 398 ? -10.492 -29.281 -20.281 1 97.44 398 SER A C 1
ATOM 3096 O O . SER A 1 398 ? -10.781 -29.906 -21.312 1 97.44 398 SER A O 1
ATOM 3098 N N . TYR A 1 399 ? -9.469 -28.562 -20.281 1 98.06 399 TYR A N 1
ATOM 3099 C CA . TYR A 1 399 ? -8.422 -28.484 -21.297 1 98.06 399 TYR A CA 1
ATOM 3100 C C . TYR A 1 399 ? -7.762 -29.859 -21.484 1 98.06 399 TYR A C 1
ATOM 3102 O O . T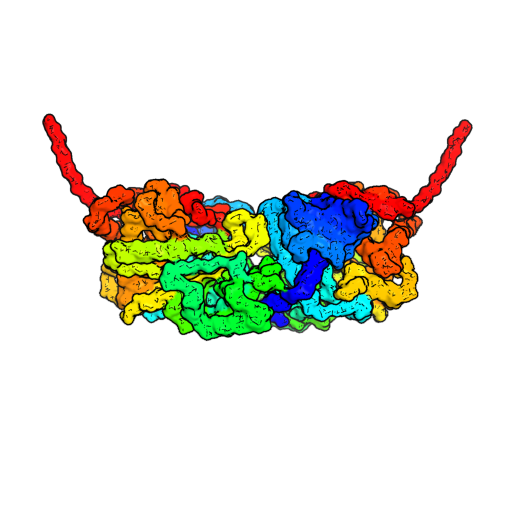YR A 1 399 ? -7.535 -30.281 -22.625 1 98.06 399 TYR A O 1
ATOM 3110 N N . ALA A 1 400 ? -7.426 -30.578 -20.359 1 98.62 400 ALA A N 1
ATOM 3111 C CA . ALA A 1 400 ? -6.789 -31.891 -20.422 1 98.62 400 ALA A CA 1
ATOM 3112 C C . ALA A 1 400 ? -7.641 -32.875 -21.219 1 98.62 400 ALA A C 1
ATOM 3114 O O . ALA A 1 400 ? -7.125 -33.594 -22.062 1 98.62 400 ALA A O 1
ATOM 3115 N N . ALA A 1 401 ? -8.914 -32.844 -20.922 1 98.56 401 ALA A N 1
ATOM 3116 C CA . ALA A 1 401 ? -9.812 -33.75 -21.672 1 98.56 401 ALA A CA 1
ATOM 3117 C C . ALA A 1 401 ? -9.828 -33.375 -23.156 1 98.56 401 ALA A C 1
ATOM 3119 O O . ALA A 1 401 ? -9.859 -34.281 -24.016 1 98.56 401 ALA A O 1
ATOM 3120 N N . ALA A 1 402 ? -9.867 -32.094 -23.391 1 98.62 402 ALA A N 1
ATOM 3121 C CA . ALA A 1 402 ? -9.859 -31.609 -24.781 1 98.62 402 ALA A CA 1
ATOM 3122 C C . ALA A 1 402 ? -8.57 -32.031 -25.484 1 98.62 402 ALA A C 1
ATOM 3124 O O . ALA A 1 402 ? -8.602 -32.406 -26.672 1 98.62 402 ALA A O 1
ATOM 3125 N N . LEU A 1 403 ? -7.457 -31.969 -24.812 1 98.62 403 LEU A N 1
ATOM 3126 C CA . LEU A 1 403 ? -6.184 -32.406 -25.375 1 98.62 403 LEU A CA 1
ATOM 3127 C C . LEU A 1 403 ? -6.219 -33.906 -25.703 1 98.62 403 LEU A C 1
ATOM 3129 O O . LEU A 1 403 ? -5.766 -34.312 -26.781 1 98.62 403 LEU A O 1
ATOM 3133 N N . ILE A 1 404 ? -6.715 -34.719 -24.797 1 98.62 404 ILE A N 1
ATOM 3134 C CA . ILE A 1 404 ? -6.789 -36.156 -24.969 1 98.62 404 ILE A CA 1
ATOM 3135 C C . ILE A 1 404 ? -7.68 -36.5 -26.172 1 98.62 404 ILE A C 1
ATOM 3137 O O . ILE A 1 404 ? -7.324 -37.312 -27 1 98.62 404 ILE A O 1
ATOM 3141 N N . ALA A 1 405 ? -8.773 -35.781 -26.234 1 98.31 405 ALA A N 1
ATOM 3142 C CA . ALA A 1 405 ? -9.688 -36 -27.359 1 98.31 405 ALA A CA 1
ATOM 3143 C C . ALA A 1 405 ? -9.008 -35.625 -28.672 1 98.31 405 ALA A C 1
ATOM 3145 O O . ALA A 1 405 ? -9.164 -36.344 -29.672 1 98.31 405 ALA A O 1
ATOM 3146 N N . HIS A 1 406 ? -8.336 -34.594 -28.688 1 98.06 406 HIS A N 1
ATOM 3147 C CA . HIS A 1 406 ? -7.648 -34.125 -29.891 1 98.06 406 HIS A CA 1
ATOM 3148 C C . HIS A 1 406 ? -6.555 -35.094 -30.297 1 98.06 406 HIS A C 1
ATOM 3150 O O . HIS A 1 406 ? -6.328 -35.312 -31.484 1 98.06 406 HIS A O 1
ATOM 3156 N N . ALA A 1 407 ? -5.844 -35.594 -29.312 1 97.88 407 ALA A N 1
ATOM 3157 C CA . ALA A 1 407 ? -4.777 -36.562 -29.594 1 97.88 407 ALA A CA 1
ATOM 3158 C C . ALA A 1 407 ? -5.336 -37.812 -30.219 1 97.88 407 ALA A C 1
ATOM 3160 O O . ALA A 1 407 ? -4.645 -38.5 -30.984 1 97.88 407 ALA A O 1
ATOM 3161 N N . GLY A 1 408 ? -6.504 -38.219 -29.875 1 97.75 408 GLY A N 1
ATOM 3162 C CA . GLY A 1 408 ? -7.168 -39.375 -30.453 1 97.75 408 GLY A CA 1
ATOM 3163 C C . GLY A 1 408 ? -6.602 -40.719 -29.969 1 97.75 408 GLY A C 1
ATOM 3164 O O . GLY A 1 408 ? -6.664 -41.719 -30.688 1 97.75 408 GLY A O 1
ATOM 3165 N N . VAL A 1 409 ? -6.008 -40.75 -28.859 1 98.06 409 VAL A N 1
ATOM 3166 C CA . VAL A 1 409 ? -5.469 -41.969 -28.281 1 98.06 409 VAL A CA 1
ATOM 3167 C C . VAL A 1 409 ? -6.188 -42.281 -26.969 1 98.06 409 VAL A C 1
ATOM 3169 O O . VAL A 1 409 ? -6.969 -41.469 -26.469 1 98.06 409 VAL A O 1
ATOM 3172 N N . ALA A 1 410 ? -5.934 -43.5 -26.5 1 98.12 410 ALA A N 1
ATOM 3173 C CA . ALA A 1 410 ? -6.508 -43.875 -25.203 1 98.12 410 ALA A CA 1
ATOM 3174 C C . ALA A 1 410 ? -5.984 -42.938 -24.094 1 98.12 410 ALA A C 1
ATOM 3176 O O . ALA A 1 410 ? -4.809 -42.562 -24.094 1 98.12 410 ALA A O 1
ATOM 3177 N N . PRO A 1 411 ? -6.871 -42.562 -23.172 1 98.56 411 PRO A N 1
ATOM 3178 C CA . PRO A 1 411 ? -6.461 -41.656 -22.094 1 98.56 411 PRO A CA 1
ATOM 3179 C C . PRO A 1 411 ? -5.211 -42.125 -21.375 1 98.56 411 PRO A C 1
ATOM 3181 O O . PRO A 1 411 ? -4.352 -41.312 -21.016 1 98.56 411 PRO A O 1
ATOM 3184 N N . THR A 1 412 ? -5.07 -43.406 -21.109 1 98.5 412 THR A N 1
ATOM 3185 C CA . THR A 1 412 ? -3.906 -43.938 -20.422 1 98.5 412 THR A CA 1
ATOM 3186 C C . THR A 1 412 ? -2.646 -43.75 -21.266 1 98.5 412 THR A C 1
ATOM 3188 O O . THR A 1 412 ? -1.559 -43.531 -20.719 1 98.5 412 THR A O 1
ATOM 3191 N N . THR A 1 413 ? -2.805 -43.938 -22.594 1 98.38 413 THR A N 1
ATOM 3192 C CA . THR A 1 413 ? -1.684 -43.688 -23.5 1 98.38 413 THR A CA 1
ATOM 3193 C C . THR A 1 413 ? -1.24 -42.25 -23.453 1 98.38 413 THR A C 1
ATOM 3195 O O . THR A 1 413 ? -0.043 -41.938 -23.406 1 98.38 413 THR A O 1
ATOM 3198 N N . TRP A 1 414 ? -2.195 -41.312 -23.5 1 98.75 414 TRP A N 1
ATOM 3199 C CA . TRP A 1 414 ? -1.897 -39.906 -23.375 1 98.75 414 TRP A CA 1
ATOM 3200 C C . TRP A 1 414 ? -1.205 -39.594 -22.062 1 98.75 414 TRP A C 1
ATOM 3202 O O . TRP A 1 414 ? -0.194 -38.875 -22.031 1 98.75 414 TRP A O 1
ATOM 3212 N N . LEU A 1 415 ? -1.782 -40.156 -20.953 1 98.81 415 LEU A N 1
ATOM 3213 C CA . LEU A 1 415 ? -1.218 -39.938 -19.625 1 98.81 415 LEU A CA 1
ATOM 3214 C C . LEU A 1 415 ? 0.215 -40.438 -19.547 1 98.81 415 LEU A C 1
ATOM 3216 O O . LEU A 1 415 ? 1.085 -39.812 -18.969 1 98.81 415 LEU A O 1
ATOM 3220 N N . ARG A 1 416 ? 0.464 -41.625 -20.109 1 98.31 416 ARG A N 1
ATOM 3221 C CA . ARG A 1 416 ? 1.804 -42.188 -20.109 1 98.31 416 ARG A CA 1
ATOM 3222 C C . ARG A 1 416 ? 2.799 -41.25 -20.797 1 98.31 416 ARG A C 1
ATOM 3224 O O . ARG A 1 416 ? 3.895 -41.031 -20.297 1 98.31 416 ARG A O 1
ATOM 3231 N N . SER A 1 417 ? 2.389 -40.75 -21.938 1 97.88 417 SER A N 1
ATOM 3232 C CA . SER A 1 417 ? 3.26 -39.812 -22.656 1 97.88 417 SER A CA 1
ATOM 3233 C C . SER A 1 417 ? 3.568 -38.594 -21.828 1 97.88 417 SER A C 1
ATOM 3235 O O . SER A 1 417 ? 4.711 -38.125 -21.797 1 97.88 417 SER A O 1
ATOM 3237 N N . TYR A 1 418 ? 2.578 -38.062 -21.172 1 98.56 418 TYR A N 1
ATOM 3238 C CA . TYR A 1 418 ? 2.736 -36.906 -20.297 1 98.56 418 TYR A CA 1
ATOM 3239 C C . TYR A 1 418 ? 3.666 -37.219 -19.141 1 98.56 418 TYR A C 1
ATOM 3241 O O . TYR A 1 418 ? 4.562 -36.438 -18.812 1 98.56 418 TYR A O 1
ATOM 3249 N N . LEU A 1 419 ? 3.475 -38.344 -18.453 1 98.69 419 LEU A N 1
ATOM 3250 C CA . LEU A 1 419 ? 4.262 -38.719 -17.281 1 98.69 419 LEU A CA 1
ATOM 3251 C C . LEU A 1 419 ? 5.715 -39 -17.672 1 98.69 419 LEU A C 1
ATOM 3253 O O . LEU A 1 419 ? 6.633 -38.656 -16.938 1 98.69 419 LEU A O 1
ATOM 3257 N N . ASP A 1 420 ? 5.926 -39.594 -18.828 1 97.94 420 ASP A N 1
ATOM 3258 C CA . ASP A 1 420 ? 7.281 -39.812 -19.312 1 97.94 420 ASP A CA 1
ATOM 3259 C C . ASP A 1 420 ? 8 -38.5 -19.547 1 97.94 420 ASP A C 1
ATOM 3261 O O . ASP A 1 420 ? 9.195 -38.375 -19.266 1 97.94 420 ASP A O 1
ATOM 3265 N N . ALA A 1 421 ? 7.25 -37.562 -20.031 1 97.94 421 ALA A N 1
ATOM 3266 C CA . ALA A 1 421 ? 7.82 -36.25 -20.344 1 97.94 421 ALA A CA 1
ATOM 3267 C C . ALA A 1 421 ? 8.062 -35.438 -19.078 1 97.94 421 ALA A C 1
ATOM 3269 O O . ALA A 1 421 ? 9.047 -34.719 -18.969 1 97.94 421 ALA A O 1
ATOM 3270 N N . TYR A 1 422 ? 7.184 -35.562 -18.109 1 98.38 422 TYR A N 1
ATOM 3271 C CA . TYR A 1 422 ? 7.164 -34.688 -16.953 1 98.38 422 TYR A CA 1
ATOM 3272 C C . TYR A 1 422 ? 7.734 -35.375 -15.727 1 98.38 422 TYR A C 1
ATOM 3274 O O . TYR A 1 422 ? 8.727 -34.938 -15.148 1 98.38 422 TYR A O 1
ATOM 3282 N N . LEU A 1 423 ? 7.266 -36.5 -15.305 1 98.5 423 LEU A N 1
ATOM 3283 C CA . LEU A 1 423 ? 7.59 -37.156 -14.039 1 98.5 423 LEU A CA 1
ATOM 3284 C C . LEU A 1 423 ? 8.969 -37.812 -14.102 1 98.5 423 LEU A C 1
ATOM 3286 O O . LEU A 1 423 ? 9.742 -37.75 -13.148 1 98.5 423 LEU A O 1
ATOM 3290 N N . GLN A 1 424 ? 9.297 -38.5 -15.227 1 98 424 GLN A N 1
ATOM 3291 C CA . GLN A 1 424 ? 10.531 -39.281 -15.32 1 98 424 GLN A CA 1
ATOM 3292 C C . GLN A 1 424 ? 11.758 -38.406 -15.094 1 98 424 GLN A C 1
ATOM 3294 O O . GLN A 1 424 ? 12.656 -38.75 -14.336 1 98 424 GLN A O 1
ATOM 3299 N N . PRO A 1 425 ? 11.82 -37.219 -15.781 1 98.19 425 PRO A N 1
ATOM 3300 C CA . PRO A 1 425 ? 12.992 -36.406 -15.508 1 98.19 425 PRO A CA 1
ATOM 3301 C C . PRO A 1 425 ? 13.062 -35.938 -14.055 1 98.19 425 PRO A C 1
ATOM 3303 O O . PRO A 1 425 ? 14.156 -35.781 -13.5 1 98.19 425 PRO A O 1
ATOM 3306 N N . LEU A 1 426 ? 11.961 -35.656 -13.406 1 98.38 426 LEU A N 1
ATOM 3307 C CA . LEU A 1 426 ? 11.953 -35.25 -12.008 1 98.38 426 LEU A CA 1
ATOM 3308 C C . LEU A 1 426 ? 12.445 -36.406 -11.117 1 98.38 426 LEU A C 1
ATOM 3310 O O . LEU A 1 426 ? 13.203 -36.156 -10.172 1 98.38 426 LEU A O 1
ATOM 3314 N N . LEU A 1 427 ? 12 -37.594 -11.422 1 98 427 LEU A N 1
ATOM 3315 C CA . LEU A 1 427 ? 12.469 -38.781 -10.68 1 98 427 LEU A CA 1
ATOM 3316 C C . LEU A 1 427 ? 13.977 -38.938 -10.797 1 98 427 LEU A C 1
ATOM 3318 O O . LEU A 1 427 ? 14.672 -39.094 -9.789 1 98 427 LEU A O 1
ATOM 3322 N N . HIS A 1 428 ? 14.445 -38.875 -12.031 1 98.12 428 HIS A N 1
ATOM 3323 C CA . HIS A 1 428 ? 15.867 -39.094 -12.25 1 98.12 428 HIS A CA 1
ATOM 3324 C C . HIS A 1 428 ? 16.703 -38.031 -11.555 1 98.12 428 HIS A C 1
ATOM 3326 O O . HIS A 1 428 ? 17.734 -38.344 -10.953 1 98.12 428 HIS A O 1
ATOM 3332 N N . ALA A 1 429 ? 16.281 -36.781 -11.672 1 97.94 429 ALA A N 1
ATOM 3333 C CA . ALA A 1 429 ? 17 -35.688 -10.992 1 97.94 429 ALA A CA 1
ATOM 3334 C C . ALA A 1 429 ? 17.062 -35.969 -9.484 1 97.94 429 ALA A C 1
ATOM 3336 O O . ALA A 1 429 ? 18.109 -35.75 -8.867 1 97.94 429 ALA A O 1
ATOM 3337 N N . LEU A 1 430 ? 15.969 -36.344 -8.898 1 97.44 430 LEU A N 1
ATOM 3338 C CA . LEU A 1 430 ? 15.93 -36.594 -7.465 1 97.44 430 LEU A CA 1
ATOM 3339 C C . LEU A 1 430 ? 16.781 -37.812 -7.117 1 97.44 430 LEU A C 1
ATOM 3341 O O . LEU A 1 430 ? 17.641 -37.75 -6.234 1 97.44 430 LEU A O 1
ATOM 3345 N N . TYR A 1 431 ? 16.594 -38.969 -7.836 1 97 431 TYR A N 1
ATOM 3346 C CA . TYR A 1 431 ? 17.234 -40.25 -7.508 1 97 431 TYR A CA 1
ATOM 3347 C C . TYR A 1 431 ? 18.75 -40.156 -7.715 1 97 431 TYR A C 1
ATOM 3349 O O . TYR A 1 431 ? 19.516 -40.594 -6.867 1 97 431 TYR A O 1
ATOM 3357 N N . ARG A 1 432 ? 19.109 -39.594 -8.82 1 97.25 432 ARG A N 1
ATOM 3358 C CA . ARG A 1 432 ? 20.516 -39.625 -9.188 1 97.25 432 ARG A CA 1
ATOM 3359 C C . ARG A 1 432 ? 21.281 -38.5 -8.484 1 97.25 432 ARG A C 1
ATOM 3361 O O . ARG A 1 432 ? 22.438 -38.688 -8.07 1 97.25 432 ARG A O 1
ATOM 3368 N N . TYR A 1 433 ? 20.672 -37.344 -8.289 1 96.94 433 TYR A N 1
ATOM 3369 C CA . TYR A 1 433 ? 21.453 -36.156 -7.898 1 96.94 433 TYR A CA 1
ATOM 3370 C C . TYR A 1 433 ? 20.922 -35.562 -6.605 1 96.94 433 TYR A C 1
ATOM 3372 O O . TYR A 1 433 ? 21.516 -34.656 -6.047 1 96.94 433 TYR A O 1
ATOM 3380 N N . GLY A 1 434 ? 19.859 -36.031 -6.047 1 96.75 434 GLY A N 1
ATOM 3381 C CA . GLY A 1 434 ? 19.219 -35.344 -4.941 1 96.75 434 GLY A CA 1
ATOM 3382 C C . GLY A 1 434 ? 18.75 -33.938 -5.309 1 96.75 434 GLY A C 1
ATOM 3383 O O . GLY A 1 434 ? 18.703 -33.062 -4.457 1 96.75 434 GLY A O 1
ATOM 3384 N N . LEU A 1 435 ? 18.531 -33.688 -6.559 1 97.44 435 LEU A N 1
ATOM 3385 C CA . LEU A 1 435 ? 18.062 -32.438 -7.098 1 97.44 435 LEU A CA 1
ATOM 3386 C C . LEU A 1 435 ? 16.547 -32.406 -7.199 1 97.44 435 LEU A C 1
ATOM 3388 O O . LEU A 1 435 ? 15.953 -33.25 -7.887 1 97.44 435 LEU A O 1
ATOM 3392 N N . ALA A 1 436 ? 15.953 -31.562 -6.438 1 96.94 436 ALA A N 1
ATOM 3393 C CA . ALA A 1 436 ? 14.5 -31.391 -6.484 1 96.94 436 ALA A CA 1
ATOM 3394 C C . ALA A 1 436 ? 14.125 -30.078 -7.148 1 96.94 436 ALA A C 1
ATOM 3396 O O . ALA A 1 436 ? 14.703 -29.031 -6.844 1 96.94 436 ALA A O 1
ATOM 3397 N N . PHE A 1 437 ? 13.219 -30.109 -8.102 1 95.75 437 PHE A N 1
ATOM 3398 C CA . PHE A 1 437 ? 12.594 -28.922 -8.68 1 95.75 437 PHE A CA 1
ATOM 3399 C C . PHE A 1 437 ? 11.297 -28.594 -7.953 1 95.75 437 PHE A C 1
ATOM 3401 O O . PHE A 1 437 ? 10.844 -29.359 -7.102 1 95.75 437 PHE A O 1
ATOM 3408 N N . MET A 1 438 ? 10.766 -27.406 -8.094 1 90.19 438 MET A N 1
ATOM 3409 C CA . MET A 1 438 ? 9.43 -27 -7.68 1 90.19 438 MET A CA 1
ATOM 3410 C C . MET A 1 438 ? 8.516 -26.812 -8.883 1 90.19 438 MET A C 1
ATOM 3412 O O . MET A 1 438 ? 8.164 -25.688 -9.234 1 90.19 438 MET A O 1
ATOM 3416 N N . PRO A 1 439 ? 8.07 -27.953 -9.281 1 88.62 439 PRO A N 1
ATOM 3417 C CA . PRO A 1 439 ? 7.457 -27.969 -10.609 1 88.62 439 PRO A CA 1
ATOM 3418 C C . PRO A 1 439 ? 5.977 -27.609 -10.578 1 88.62 439 PRO A C 1
ATOM 3420 O O . PRO A 1 439 ? 5.145 -28.344 -11.125 1 88.62 439 PRO A O 1
ATOM 3423 N N . HIS A 1 440 ? 5.664 -26.469 -9.992 1 88.06 440 HIS A N 1
ATOM 3424 C CA . HIS A 1 440 ? 4.301 -25.953 -10.078 1 88.06 440 HIS A CA 1
ATOM 3425 C C . HIS A 1 440 ? 3.852 -25.844 -11.531 1 88.06 440 HIS A C 1
ATOM 3427 O O . HIS A 1 440 ? 4.68 -25.766 -12.438 1 88.06 440 HIS A O 1
ATOM 3433 N N . GLY A 1 441 ? 2.611 -25.875 -11.672 1 92 441 GLY A N 1
ATOM 3434 C CA . GLY A 1 441 ? 2.064 -25.844 -13.023 1 92 441 GLY A CA 1
ATOM 3435 C C . GLY A 1 441 ? 2.57 -24.688 -13.852 1 92 441 GLY A C 1
ATOM 3436 O O . GLY A 1 441 ? 2.83 -24.828 -15.047 1 92 441 GLY A O 1
ATOM 3437 N N . GLU A 1 442 ? 2.809 -23.609 -13.258 1 92.81 442 GLU A N 1
ATOM 3438 C CA . GLU A 1 442 ? 3.217 -22.422 -13.992 1 92.81 442 GLU A CA 1
ATOM 3439 C C . GLU A 1 442 ? 4.711 -22.453 -14.305 1 92.81 442 GLU A C 1
ATOM 3441 O O . GLU A 1 442 ? 5.188 -21.703 -15.156 1 92.81 442 GLU A O 1
ATOM 3446 N N . ASN A 1 443 ? 5.445 -23.312 -13.688 1 96.19 443 ASN A N 1
ATOM 3447 C CA . ASN A 1 443 ? 6.887 -23.391 -13.891 1 96.19 443 ASN A CA 1
ATOM 3448 C C . ASN A 1 443 ? 7.258 -24.469 -14.898 1 96.19 443 ASN A C 1
ATOM 3450 O O . ASN A 1 443 ? 8.438 -24.766 -15.102 1 96.19 443 ASN A O 1
ATOM 3454 N N . VAL A 1 444 ? 6.289 -25.078 -15.484 1 98 444 VAL A N 1
ATOM 3455 C CA . VAL A 1 444 ? 6.496 -26.125 -16.5 1 98 444 VAL A CA 1
ATOM 3456 C C . VAL A 1 444 ? 5.738 -25.75 -17.766 1 98 444 VAL A C 1
ATOM 3458 O O . VAL A 1 444 ? 4.555 -25.406 -17.719 1 98 444 VAL A O 1
ATOM 3461 N N . ILE A 1 445 ? 6.434 -25.797 -18.859 1 98.44 445 ILE A N 1
ATOM 3462 C CA . ILE A 1 445 ? 5.824 -25.578 -20.156 1 98.44 445 ILE A CA 1
ATOM 3463 C C . ILE A 1 445 ? 5.73 -26.906 -20.922 1 98.44 445 ILE A C 1
ATOM 3465 O O . ILE A 1 445 ? 6.715 -27.641 -21 1 98.44 445 ILE A O 1
ATOM 3469 N N . LEU A 1 446 ? 4.582 -27.234 -21.422 1 98.5 446 LEU A N 1
ATOM 3470 C CA . LEU A 1 446 ? 4.375 -28.422 -22.25 1 98.5 446 LEU A CA 1
ATOM 3471 C C . LEU A 1 446 ? 4.691 -28.141 -23.703 1 98.5 446 LEU A C 1
ATOM 3473 O O . LEU A 1 446 ? 4.352 -27.078 -24.219 1 98.5 446 LEU A O 1
ATOM 3477 N N . VAL A 1 447 ? 5.406 -29.016 -24.281 1 98.44 447 VAL A N 1
ATOM 3478 C CA . VAL A 1 447 ? 5.516 -29.047 -25.75 1 98.44 447 VAL A CA 1
ATOM 3479 C C . VAL A 1 447 ? 4.535 -30.078 -26.312 1 98.44 447 VAL A C 1
ATOM 3481 O O . VAL A 1 447 ? 4.691 -31.281 -26.094 1 98.44 447 VAL A O 1
ATOM 3484 N N . LEU A 1 448 ? 3.592 -29.578 -27.031 1 98.25 448 LEU A N 1
ATOM 3485 C CA . LEU A 1 448 ? 2.492 -30.406 -27.516 1 98.25 448 LEU A CA 1
ATOM 3486 C C . LEU A 1 448 ? 2.65 -30.688 -29.016 1 98.25 448 LEU A C 1
ATOM 3488 O O . LEU A 1 448 ? 3.062 -29.828 -29.781 1 98.25 448 LEU A O 1
ATOM 3492 N N . HIS A 1 449 ? 2.404 -31.906 -29.391 1 97.25 449 HIS A N 1
ATOM 3493 C CA . HIS A 1 449 ? 2.307 -32.344 -30.781 1 97.25 449 HIS A CA 1
ATOM 3494 C C . HIS A 1 449 ? 1.012 -33.094 -31.031 1 97.25 449 HIS A C 1
ATOM 3496 O O . HIS A 1 449 ? 0.848 -34.219 -30.547 1 97.25 449 HIS A O 1
ATOM 3502 N N . GLN A 1 450 ? 0.077 -32.594 -31.766 1 95.69 450 GLN A N 1
ATOM 3503 C CA . GLN A 1 450 ? -1.229 -33.156 -32.062 1 95.69 450 GLN A CA 1
ATOM 3504 C C . GLN A 1 450 ? -1.947 -33.594 -30.797 1 95.69 450 GLN A C 1
ATOM 3506 O O . GLN A 1 450 ? -2.467 -34.688 -30.719 1 95.69 450 GLN A O 1
ATOM 3511 N N . GLY A 1 451 ? -1.784 -32.75 -29.781 1 96.25 451 GLY A N 1
ATOM 3512 C CA . GLY A 1 451 ? -2.512 -32.969 -28.547 1 96.25 451 GLY A CA 1
ATOM 3513 C C . GLY A 1 451 ? -1.73 -33.781 -27.531 1 96.25 451 GLY A C 1
ATOM 3514 O O . GLY A 1 451 ? -2.08 -33.812 -26.344 1 96.25 451 GLY A O 1
ATOM 3515 N N . ASN A 1 452 ? -0.699 -34.469 -27.969 1 97.44 452 ASN A N 1
ATOM 3516 C CA . ASN A 1 452 ? 0.134 -35.25 -27.062 1 97.44 452 ASN A CA 1
ATOM 3517 C C . ASN A 1 452 ? 1.241 -34.406 -26.438 1 97.44 452 ASN A C 1
ATOM 3519 O O . ASN A 1 452 ? 1.768 -33.5 -27.078 1 97.44 452 ASN A O 1
ATOM 3523 N N . VAL A 1 453 ? 1.566 -34.719 -25.203 1 98.25 453 VAL A N 1
ATOM 3524 C CA . VAL A 1 453 ? 2.73 -34.094 -24.594 1 98.25 453 VAL A CA 1
ATOM 3525 C C . VAL A 1 453 ? 4.004 -34.812 -25.047 1 98.25 453 VAL A C 1
ATOM 3527 O O . VAL A 1 453 ? 4.191 -36 -24.766 1 98.25 453 VAL A O 1
ATOM 3530 N N . GLU A 1 454 ? 4.816 -34.156 -25.75 1 97.62 454 GLU A N 1
ATOM 3531 C CA . GLU A 1 454 ? 6.047 -34.75 -26.266 1 97.62 454 GLU A CA 1
ATOM 3532 C C . GLU A 1 454 ? 7.199 -34.562 -25.281 1 97.62 454 GLU A C 1
ATOM 3534 O O . GLU A 1 454 ? 7.984 -35.5 -25.078 1 97.62 454 GLU A O 1
ATOM 3539 N N . ARG A 1 455 ? 7.348 -33.5 -24.703 1 97.38 455 ARG A N 1
ATOM 3540 C CA . ARG A 1 455 ? 8.352 -33.188 -23.703 1 97.38 455 ARG A CA 1
ATOM 3541 C C . ARG A 1 455 ? 7.938 -31.953 -22.875 1 97.38 455 ARG A C 1
ATOM 3543 O O . ARG A 1 455 ? 6.871 -31.391 -23.109 1 97.38 455 ARG A O 1
ATOM 3550 N N . VAL A 1 456 ? 8.727 -31.625 -21.875 1 98.31 456 VAL A N 1
ATOM 3551 C CA . VAL A 1 456 ? 8.438 -30.469 -21.031 1 98.31 456 VAL A CA 1
ATOM 3552 C C . VAL A 1 456 ? 9.664 -29.547 -20.984 1 98.31 456 VAL A C 1
ATOM 3554 O O . VAL A 1 456 ? 10.781 -30 -21.234 1 98.31 456 VAL A O 1
ATOM 3557 N N . ILE A 1 457 ? 9.406 -28.281 -20.75 1 98.31 457 ILE A N 1
ATOM 3558 C CA . ILE A 1 457 ? 10.43 -27.266 -20.5 1 98.31 457 ILE A CA 1
ATOM 3559 C C . ILE A 1 457 ? 10.312 -26.766 -19.062 1 98.31 457 ILE A C 1
ATOM 3561 O O . ILE A 1 457 ? 9.258 -26.281 -18.656 1 98.31 457 ILE A O 1
ATOM 3565 N N . LEU A 1 458 ? 11.391 -26.938 -18.281 1 98.06 458 LEU A N 1
ATOM 3566 C CA . LEU A 1 458 ? 11.43 -26.438 -16.906 1 98.06 458 LEU A CA 1
ATOM 3567 C C . LEU A 1 458 ? 11.977 -25.016 -16.859 1 98.06 458 LEU A C 1
ATOM 3569 O O . LEU A 1 458 ? 12.922 -24.688 -17.578 1 98.06 458 LEU A O 1
ATOM 3573 N N . LYS A 1 459 ? 11.305 -24.219 -16.062 1 96.62 459 LYS A N 1
ATOM 3574 C CA . LYS A 1 459 ? 11.734 -22.828 -15.914 1 96.62 459 LYS A CA 1
ATOM 3575 C C . LYS A 1 459 ? 11.727 -22.406 -14.453 1 96.62 459 LYS A C 1
ATOM 3577 O O . LYS A 1 459 ? 11.297 -23.172 -13.586 1 96.62 459 LYS A O 1
ATOM 3582 N N . ASP A 1 460 ? 12.211 -21.125 -14.203 1 93.75 460 ASP A N 1
ATOM 3583 C CA . ASP A 1 460 ? 12.375 -20.578 -12.852 1 93.75 460 ASP A CA 1
ATOM 3584 C C . ASP A 1 460 ? 13.297 -21.469 -12.023 1 93.75 460 ASP A C 1
ATOM 3586 O O . ASP A 1 460 ? 12.945 -21.875 -10.914 1 93.75 460 ASP A O 1
ATOM 3590 N N . LEU A 1 461 ? 14.422 -21.734 -12.523 1 92.94 461 LEU A N 1
ATOM 3591 C CA . LEU A 1 461 ? 15.312 -22.781 -12.062 1 92.94 461 LEU A CA 1
ATOM 3592 C C . LEU A 1 461 ? 16.062 -22.359 -10.805 1 92.94 461 LEU A C 1
ATOM 3594 O O . LEU A 1 461 ? 15.93 -22.984 -9.758 1 92.94 461 LEU A O 1
ATOM 3598 N N . ALA A 1 462 ? 16.719 -21.266 -10.844 1 89.38 462 ALA A N 1
ATOM 3599 C CA . ALA A 1 462 ? 17.625 -20.891 -9.758 1 89.38 462 ALA A CA 1
ATOM 3600 C C . ALA A 1 462 ? 16.844 -20.672 -8.461 1 89.38 462 ALA A C 1
ATOM 3602 O O . ALA A 1 462 ? 17.359 -20.922 -7.371 1 89.38 462 ALA A O 1
ATOM 3603 N N . GLU A 1 463 ? 15.625 -20.234 -8.602 1 85.62 463 GLU A N 1
ATOM 3604 C CA . GLU A 1 463 ? 14.844 -19.906 -7.414 1 85.62 463 GLU A CA 1
ATOM 3605 C C . GLU A 1 463 ? 14.008 -21.094 -6.957 1 85.62 463 GLU A C 1
ATOM 3607 O O . GLU A 1 463 ? 13.516 -21.125 -5.828 1 85.62 463 GLU A O 1
ATOM 3612 N N . GLU A 1 464 ? 13.883 -22.094 -7.754 1 90.06 464 GLU A N 1
ATOM 3613 C CA . GLU A 1 464 ? 12.891 -23.125 -7.48 1 90.06 464 GLU A CA 1
ATOM 3614 C C . GLU A 1 464 ? 13.516 -24.516 -7.555 1 90.06 464 GLU A C 1
ATOM 3616 O O . GLU A 1 464 ? 12.922 -25.438 -8.117 1 90.06 464 GLU A O 1
ATOM 3621 N N . ILE A 1 465 ? 14.797 -24.625 -7.059 1 94.25 465 ILE A N 1
ATOM 3622 C CA . ILE A 1 465 ? 15.398 -25.953 -6.945 1 94.25 465 ILE A CA 1
ATOM 3623 C C . ILE A 1 465 ? 16.109 -26.078 -5.602 1 94.25 465 ILE A C 1
ATOM 3625 O O . ILE A 1 465 ? 16.359 -25.078 -4.926 1 94.25 465 ILE A O 1
ATOM 3629 N N . VAL A 1 466 ? 16.422 -27.297 -5.234 1 95.19 466 VAL A N 1
ATOM 3630 C CA . VAL A 1 466 ? 17.219 -27.594 -4.055 1 95.19 466 VAL A CA 1
ATOM 3631 C C . VAL A 1 466 ? 18.062 -28.859 -4.305 1 95.19 466 VAL A C 1
ATOM 3633 O O . VAL A 1 466 ? 17.578 -29.812 -4.934 1 95.19 466 VAL A O 1
ATOM 3636 N N . VAL A 1 467 ? 19.266 -28.797 -3.967 1 96.62 467 VAL A N 1
ATOM 3637 C CA . VAL A 1 467 ? 20.125 -29.969 -3.982 1 96.62 467 VAL A CA 1
ATOM 3638 C C . VAL A 1 467 ? 20.281 -30.516 -2.566 1 96.62 467 VAL A C 1
ATOM 3640 O O . VAL A 1 467 ? 20.859 -29.859 -1.698 1 96.62 467 VAL A O 1
ATOM 3643 N N . MET A 1 468 ? 19.828 -31.75 -2.408 1 95.69 468 MET A N 1
ATOM 3644 C CA . MET A 1 468 ? 19.703 -32.25 -1.048 1 95.69 468 MET A CA 1
ATOM 3645 C C . MET A 1 468 ? 20.766 -33.312 -0.76 1 95.69 468 MET A C 1
ATOM 3647 O O . MET A 1 468 ? 20.938 -33.719 0.389 1 95.69 468 MET A O 1
ATOM 3651 N N . ARG A 1 469 ? 21.469 -33.812 -1.736 1 92.38 469 ARG A N 1
ATOM 3652 C CA . ARG A 1 469 ? 22.516 -34.812 -1.531 1 92.38 469 ARG A CA 1
ATOM 3653 C C . ARG A 1 469 ? 23.891 -34.156 -1.454 1 92.38 469 ARG A C 1
ATOM 3655 O O . ARG A 1 469 ? 24.266 -33.344 -2.332 1 92.38 469 ARG A O 1
ATOM 3662 N N . PRO A 1 470 ? 24.641 -34.531 -0.481 1 90.81 470 PRO A N 1
ATOM 3663 C CA . PRO A 1 470 ? 25.953 -33.906 -0.307 1 90.81 470 PRO A CA 1
ATOM 3664 C C . PRO A 1 470 ? 26.953 -34.312 -1.386 1 90.81 470 PRO A C 1
ATOM 3666 O O . PRO A 1 470 ? 27.906 -33.562 -1.658 1 90.81 470 PRO A O 1
ATOM 3669 N N . ASP A 1 471 ? 26.75 -35.406 -1.97 1 92.06 471 ASP A N 1
ATOM 3670 C CA . ASP A 1 471 ? 27.734 -35.938 -2.914 1 92.06 471 ASP A CA 1
ATOM 3671 C C . ASP A 1 471 ? 27.516 -35.344 -4.309 1 92.06 471 ASP A C 1
ATOM 3673 O O . ASP A 1 471 ? 28.328 -35.562 -5.211 1 92.06 471 ASP A O 1
ATOM 3677 N N . THR A 1 472 ? 26.484 -34.625 -4.461 1 95.12 472 THR A N 1
ATOM 3678 C CA . THR A 1 472 ? 26.297 -33.938 -5.727 1 95.12 472 THR A CA 1
ATOM 3679 C C . THR A 1 472 ? 27.219 -32.719 -5.793 1 95.12 472 THR A C 1
ATOM 3681 O O . THR A 1 472 ? 27.094 -31.797 -4.969 1 95.12 472 THR A O 1
ATOM 3684 N N . HIS A 1 473 ? 28.062 -32.688 -6.766 1 94.12 473 HIS A N 1
ATOM 3685 C CA . HIS A 1 473 ? 29.047 -31.625 -6.887 1 94.12 473 HIS A CA 1
ATOM 3686 C C . HIS A 1 473 ? 28.406 -30.359 -7.453 1 94.12 473 HIS A C 1
ATOM 3688 O O . HIS A 1 473 ? 27.781 -30.406 -8.508 1 94.12 473 HIS A O 1
ATOM 3694 N N . LEU A 1 474 ? 28.547 -29.312 -6.75 1 95.19 474 LEU A N 1
ATOM 3695 C CA . LEU A 1 474 ? 28.125 -27.984 -7.164 1 95.19 474 LEU A CA 1
ATOM 3696 C C . LEU A 1 474 ? 29.312 -27.031 -7.266 1 95.19 474 LEU A C 1
ATOM 3698 O O . LEU A 1 474 ? 30.219 -27.078 -6.438 1 95.19 474 LEU A O 1
ATOM 3702 N N . PRO A 1 475 ? 29.312 -26.266 -8.328 1 93.38 475 PRO A N 1
ATOM 3703 C CA . PRO A 1 475 ? 30.312 -25.172 -8.273 1 93.38 475 PRO A CA 1
ATOM 3704 C C . PRO A 1 475 ? 30.078 -24.234 -7.09 1 93.38 475 PRO A C 1
ATOM 3706 O O . PRO A 1 475 ? 28.969 -24.141 -6.574 1 93.38 475 PRO A O 1
ATOM 3709 N N . THR A 1 476 ? 31.109 -23.516 -6.727 1 93.19 476 THR A N 1
ATOM 3710 C CA . THR A 1 476 ? 31.094 -22.641 -5.562 1 93.19 476 THR A CA 1
ATOM 3711 C C . THR A 1 476 ? 29.969 -21.609 -5.664 1 93.19 476 THR A C 1
ATOM 3713 O O . THR A 1 476 ? 29.266 -21.359 -4.691 1 93.19 476 THR A O 1
ATOM 3716 N N . GLU A 1 477 ? 29.719 -21.094 -6.809 1 91.62 477 GLU A N 1
ATOM 3717 C CA . GLU A 1 477 ? 28.75 -20.031 -7.023 1 91.62 477 GLU A CA 1
ATOM 3718 C C . GLU A 1 477 ? 27.312 -20.562 -6.91 1 91.62 477 GLU A C 1
ATOM 3720 O O . GLU A 1 477 ? 26.375 -19.797 -6.695 1 91.62 477 GLU A O 1
ATOM 3725 N N . ALA A 1 478 ? 27.156 -21.859 -6.988 1 92.69 478 ALA A N 1
ATOM 3726 C CA . ALA A 1 478 ? 25.828 -22.453 -7.012 1 92.69 478 ALA A CA 1
ATOM 3727 C C . ALA A 1 478 ? 25.484 -23.078 -5.668 1 92.69 478 ALA A C 1
ATOM 3729 O O . ALA A 1 478 ? 24.406 -23.672 -5.508 1 92.69 478 ALA A O 1
ATOM 3730 N N . GLU A 1 479 ? 26.312 -22.875 -4.695 1 92.88 479 GLU A N 1
ATOM 3731 C CA . GLU A 1 479 ? 26.172 -23.578 -3.422 1 92.88 479 GLU A CA 1
ATOM 3732 C C . GLU A 1 479 ? 24.922 -23.125 -2.674 1 92.88 479 GLU A C 1
ATOM 3734 O O . GLU A 1 479 ? 24.438 -23.828 -1.775 1 92.88 479 GLU A O 1
ATOM 3739 N N . ARG A 1 480 ? 24.391 -22.062 -3.066 1 88.69 480 ARG A N 1
ATOM 3740 C CA . ARG A 1 480 ? 23.234 -21.531 -2.357 1 88.69 480 ARG A CA 1
ATOM 3741 C C . ARG A 1 480 ? 22.031 -22.469 -2.488 1 88.69 480 ARG A C 1
ATOM 3743 O O . ARG A 1 480 ? 21.109 -22.406 -1.674 1 88.69 480 ARG A O 1
ATOM 3750 N N . VAL A 1 481 ? 22 -23.344 -3.533 1 92.94 481 VAL A N 1
ATOM 3751 C CA . VAL A 1 481 ? 20.828 -24.188 -3.756 1 92.94 481 VAL A CA 1
ATOM 3752 C C . VAL A 1 481 ? 20.984 -25.484 -2.959 1 92.94 481 VAL A C 1
ATOM 3754 O O . VAL A 1 481 ? 20.125 -26.359 -3.027 1 92.94 481 VAL A O 1
ATOM 3757 N N . ARG A 1 482 ? 22.062 -25.594 -2.189 1 94.44 482 ARG A N 1
ATOM 3758 C CA . ARG A 1 482 ? 22.25 -26.75 -1.317 1 94.44 482 ARG A CA 1
ATOM 3759 C C . ARG A 1 482 ? 21.453 -26.594 -0.024 1 94.44 482 ARG A C 1
ATOM 3761 O O . ARG A 1 482 ? 21.422 -25.516 0.565 1 94.44 482 ARG A O 1
ATOM 3768 N N . ALA A 1 483 ? 20.75 -27.594 0.323 1 91.31 483 ALA A N 1
ATOM 3769 C CA . ALA A 1 483 ? 20.031 -27.594 1.589 1 91.31 483 ALA A CA 1
ATOM 3770 C C . ALA A 1 483 ? 20.141 -28.938 2.289 1 91.31 483 ALA A C 1
ATOM 3772 O O . ALA A 1 483 ? 20.188 -29.984 1.633 1 91.31 483 ALA A O 1
ATOM 3773 N N . GLN A 1 484 ? 20.172 -28.875 3.586 1 90.31 484 GLN A N 1
ATOM 3774 C CA . GLN A 1 484 ? 20.109 -30.094 4.387 1 90.31 484 GLN A CA 1
ATOM 3775 C C . GLN A 1 484 ? 18.672 -30.5 4.688 1 90.31 484 GLN A C 1
ATOM 3777 O O . GLN A 1 484 ? 17.984 -29.844 5.477 1 90.31 484 GLN A O 1
ATOM 3782 N N . VAL A 1 485 ? 18.266 -31.5 4.004 1 90.81 485 VAL A N 1
ATOM 3783 C CA . VAL A 1 485 ? 16.922 -32.031 4.199 1 90.81 485 VAL A CA 1
ATOM 3784 C C . VAL A 1 485 ? 17 -33.438 4.719 1 90.81 485 VAL A C 1
ATOM 3786 O O . VAL A 1 485 ? 17.703 -34.281 4.148 1 90.81 485 VAL A O 1
ATOM 3789 N N . PRO A 1 486 ? 16.266 -33.688 5.832 1 89.5 486 PRO A N 1
ATOM 3790 C CA . PRO A 1 486 ? 16.234 -35.094 6.316 1 89.5 486 PRO A CA 1
ATOM 3791 C C . PRO A 1 486 ? 15.82 -36.094 5.234 1 89.5 486 PRO A C 1
ATOM 3793 O O . PRO A 1 486 ? 14.938 -35.781 4.422 1 89.5 486 PRO A O 1
ATOM 3796 N N . SER A 1 487 ? 16.438 -37.25 5.289 1 87.88 487 SER A N 1
ATOM 3797 C CA . SER A 1 487 ? 16.266 -38.25 4.242 1 87.88 487 SER A CA 1
ATOM 3798 C C . SER A 1 487 ? 14.805 -38.625 4.098 1 87.88 487 SER A C 1
ATOM 3800 O O . SER A 1 487 ? 14.328 -38.875 2.988 1 87.88 487 SER A O 1
ATOM 3802 N N . ASP A 1 488 ? 14.133 -38.625 5.215 1 87.5 488 ASP A N 1
ATOM 3803 C CA . ASP A 1 488 ? 12.75 -39.062 5.211 1 87.5 488 ASP A CA 1
ATOM 3804 C C . ASP A 1 488 ? 11.82 -38 4.645 1 87.5 488 ASP A C 1
ATOM 3806 O O . ASP A 1 488 ? 10.664 -38.281 4.32 1 87.5 488 ASP A O 1
ATOM 3810 N N . LEU A 1 489 ? 12.359 -36.812 4.395 1 92 489 LEU A N 1
ATOM 3811 C CA . LEU A 1 489 ? 11.523 -35.719 3.889 1 92 489 LEU A CA 1
ATOM 3812 C C . LEU A 1 489 ? 11.859 -35.406 2.438 1 92 489 LEU A C 1
ATOM 3814 O O . LEU A 1 489 ? 11.133 -34.688 1.773 1 92 489 LEU A O 1
ATOM 3818 N N . GLN A 1 490 ? 12.891 -36 1.938 1 94.12 490 GLN A N 1
ATOM 3819 C CA . GLN A 1 490 ? 13.375 -35.625 0.609 1 94.12 490 GLN A CA 1
ATOM 3820 C C . GLN A 1 490 ? 12.375 -36.062 -0.47 1 94.12 490 GLN A C 1
ATOM 3822 O O . GLN A 1 490 ? 12.172 -35.312 -1.444 1 94.12 490 GLN A O 1
ATOM 3827 N N . ALA A 1 491 ? 11.664 -37.188 -0.234 1 95.19 491 ALA A N 1
ATOM 3828 C CA . ALA A 1 491 ? 10.711 -37.688 -1.218 1 95.19 491 ALA A CA 1
ATOM 3829 C C . ALA A 1 491 ? 9.469 -36.812 -1.298 1 95.19 491 ALA A C 1
ATOM 3831 O O . ALA A 1 491 ? 8.68 -36.938 -2.24 1 95.19 491 ALA A O 1
ATOM 3832 N N . LEU A 1 492 ? 9.289 -35.875 -0.343 1 95.19 492 LEU A N 1
ATOM 3833 C CA . LEU A 1 492 ? 8.148 -34.969 -0.363 1 95.19 492 LEU A CA 1
ATOM 3834 C C . LEU A 1 492 ? 8.203 -34.062 -1.58 1 95.19 492 LEU A C 1
ATOM 3836 O O . LEU A 1 492 ? 7.18 -33.5 -2.002 1 95.19 492 LEU A O 1
ATOM 3840 N N . SER A 1 493 ? 9.414 -33.938 -2.162 1 95.44 493 SER A N 1
ATOM 3841 C CA . SER A 1 493 ? 9.531 -33.156 -3.389 1 95.44 493 SER A CA 1
ATOM 3842 C C . SER A 1 493 ? 8.727 -33.781 -4.523 1 95.44 493 SER A C 1
ATOM 3844 O O . SER A 1 493 ? 8.32 -33.094 -5.461 1 95.44 493 SER A O 1
ATOM 3846 N N . ILE A 1 494 ? 8.438 -35.094 -4.422 1 97.44 494 ILE A N 1
ATOM 3847 C CA . ILE A 1 494 ? 7.582 -35.781 -5.383 1 97.44 494 ILE A CA 1
ATOM 3848 C C . ILE A 1 494 ? 6.184 -35.938 -4.793 1 97.44 494 ILE A C 1
ATOM 3850 O O . ILE A 1 494 ? 5.188 -35.562 -5.414 1 97.44 494 ILE A O 1
ATOM 3854 N N . PHE A 1 495 ? 6.113 -36.406 -3.547 1 97.44 495 PHE A N 1
ATOM 3855 C CA . PHE A 1 495 ? 4.84 -36.719 -2.908 1 97.44 495 PHE A CA 1
ATOM 3856 C C . PHE A 1 495 ? 3.984 -35.469 -2.775 1 97.44 495 PHE A C 1
ATOM 3858 O O . PHE A 1 495 ? 2.797 -35.469 -3.107 1 97.44 495 PHE A O 1
ATOM 3865 N N . THR A 1 496 ? 4.57 -34.375 -2.336 1 95.94 496 THR A N 1
ATOM 3866 C CA . THR A 1 496 ? 3.814 -33.156 -2.111 1 95.94 496 THR A CA 1
ATOM 3867 C C . THR A 1 496 ? 3.707 -32.344 -3.396 1 95.94 496 THR A C 1
ATOM 3869 O O . THR A 1 496 ? 2.605 -32.062 -3.873 1 95.94 496 THR A O 1
ATOM 3872 N N . ASP A 1 497 ? 4.809 -32.062 -4.043 1 95.44 497 ASP A N 1
ATOM 3873 C CA . ASP A 1 497 ? 4.848 -31.062 -5.121 1 95.44 497 ASP A CA 1
ATOM 3874 C C . ASP A 1 497 ? 4.234 -31.625 -6.398 1 95.44 497 ASP A C 1
ATOM 3876 O O . ASP A 1 497 ? 3.666 -30.875 -7.199 1 95.44 497 ASP A O 1
ATOM 3880 N N . VAL A 1 498 ? 4.324 -32.938 -6.605 1 98 498 VAL A N 1
ATOM 3881 C CA . VAL A 1 498 ? 3.84 -33.531 -7.844 1 98 498 VAL A CA 1
ATOM 3882 C C . VAL A 1 498 ? 2.52 -34.281 -7.59 1 98 498 VAL A C 1
ATOM 3884 O O . VAL A 1 498 ? 1.5 -33.938 -8.203 1 98 498 VAL A O 1
ATOM 3887 N N . PHE A 1 499 ? 2.52 -35.188 -6.617 1 98.19 499 PHE A N 1
ATOM 3888 C CA . PHE A 1 499 ? 1.336 -36 -6.379 1 98.19 499 PHE A CA 1
ATOM 3889 C C . PHE A 1 499 ? 0.219 -35.188 -5.758 1 98.19 499 PHE A C 1
ATOM 3891 O O . PHE A 1 499 ? -0.838 -35 -6.363 1 98.19 499 PHE A O 1
ATOM 3898 N N . ASP A 1 500 ? 0.496 -34.625 -4.648 1 97.81 500 ASP A N 1
ATOM 3899 C CA . ASP A 1 500 ? -0.552 -34 -3.852 1 97.81 500 ASP A CA 1
ATOM 3900 C C . ASP A 1 500 ? -0.964 -32.656 -4.449 1 97.81 500 ASP A C 1
ATOM 3902 O O . ASP A 1 500 ? -2.148 -32.312 -4.465 1 97.81 500 ASP A O 1
ATOM 3906 N N . CYS A 1 501 ? -0.021 -31.891 -4.969 1 97.06 501 CYS A N 1
ATOM 3907 C CA . CYS A 1 501 ? -0.317 -30.516 -5.336 1 97.06 501 CYS A CA 1
ATOM 3908 C C . CYS A 1 501 ? -0.71 -30.406 -6.805 1 97.06 501 CYS A C 1
ATOM 3910 O O . CYS A 1 501 ? -1.242 -29.391 -7.238 1 97.06 501 CYS A O 1
ATOM 3912 N N . PHE A 1 502 ? -0.574 -31.484 -7.594 1 98 502 PHE A N 1
ATOM 3913 C CA . PHE A 1 502 ? -0.943 -31.344 -9 1 98 502 PHE A CA 1
ATOM 3914 C C . PHE A 1 502 ? -1.703 -32.562 -9.477 1 98 502 PHE A C 1
ATOM 3916 O O . PHE A 1 502 ? -2.82 -32.469 -9.992 1 98 502 PHE A O 1
ATOM 3923 N N . PHE A 1 503 ? -1.094 -33.812 -9.344 1 98.62 503 PHE A N 1
ATOM 3924 C CA . PHE A 1 503 ? -1.732 -35.031 -9.836 1 98.62 503 PHE A CA 1
ATOM 3925 C C . PHE A 1 503 ? -3.061 -35.281 -9.133 1 98.62 503 PHE A C 1
ATOM 3927 O O . PHE A 1 503 ? -4.008 -35.781 -9.734 1 98.62 503 PHE A O 1
ATOM 3934 N N . ARG A 1 504 ? -3.129 -34.938 -7.84 1 98.56 504 ARG A N 1
ATOM 3935 C CA . ARG A 1 504 ? -4.375 -35.062 -7.094 1 98.56 504 ARG A CA 1
ATOM 3936 C C . ARG A 1 504 ? -5.516 -34.344 -7.828 1 98.56 504 ARG A C 1
ATOM 3938 O O . ARG A 1 504 ? -6.586 -34.938 -8.016 1 98.56 504 ARG A O 1
ATOM 3945 N N . HIS A 1 505 ? -5.273 -33.219 -8.336 1 98.12 505 HIS A N 1
ATOM 3946 C CA . HIS A 1 505 ? -6.277 -32.406 -9.016 1 98.12 505 HIS A CA 1
ATOM 3947 C C . HIS A 1 505 ? -6.527 -32.906 -10.43 1 98.12 505 HIS A C 1
ATOM 3949 O O . HIS A 1 505 ? -7.672 -32.938 -10.898 1 98.12 505 HIS A O 1
ATOM 3955 N N . LEU A 1 506 ? -5.469 -33.281 -11.141 1 98.56 506 LEU A N 1
ATOM 3956 C CA . LEU A 1 506 ? -5.617 -33.781 -12.508 1 98.56 506 LEU A CA 1
ATOM 3957 C C . LEU A 1 506 ? -6.383 -35.094 -12.539 1 98.56 506 LEU A C 1
ATOM 3959 O O . LEU A 1 506 ? -7.254 -35.281 -13.391 1 98.56 506 LEU A O 1
ATOM 3963 N N . ALA A 1 507 ? -6.023 -36.031 -11.617 1 98.5 507 ALA A N 1
ATOM 3964 C CA . ALA A 1 507 ? -6.723 -37.281 -11.523 1 98.5 507 ALA A CA 1
ATOM 3965 C C . ALA A 1 507 ? -8.211 -37.094 -11.25 1 98.5 507 ALA A C 1
ATOM 3967 O O . ALA A 1 507 ? -9.055 -37.75 -11.867 1 98.5 507 ALA A O 1
ATOM 3968 N N . ALA A 1 508 ? -8.477 -36.188 -10.344 1 97.5 508 ALA A N 1
ATOM 3969 C CA . ALA A 1 508 ? -9.867 -35.906 -10.008 1 97.5 508 ALA A CA 1
ATOM 3970 C C . ALA A 1 508 ? -10.609 -35.312 -11.203 1 97.5 508 ALA A C 1
ATOM 3972 O O . ALA A 1 508 ? -11.766 -35.656 -11.461 1 97.5 508 ALA A O 1
ATOM 3973 N N . LEU A 1 509 ? -9.969 -34.406 -11.891 1 97.25 509 LEU A N 1
ATOM 3974 C CA . LEU A 1 509 ? -10.562 -33.75 -13.039 1 97.25 509 LEU A CA 1
ATOM 3975 C C . LEU A 1 509 ? -10.906 -34.75 -14.141 1 97.25 509 LEU A C 1
ATOM 3977 O O . LEU A 1 509 ? -12.031 -34.75 -14.641 1 97.25 509 LEU A O 1
ATOM 3981 N N . LEU A 1 510 ? -9.992 -35.625 -14.516 1 98.31 510 LEU A N 1
ATOM 3982 C CA . LEU A 1 510 ? -10.203 -36.594 -15.586 1 98.31 510 LEU A CA 1
ATOM 3983 C C . LEU A 1 510 ? -11.25 -37.625 -15.18 1 98.31 510 LEU A C 1
ATOM 3985 O O . LEU A 1 510 ? -12.039 -38.062 -16.016 1 98.31 510 LEU A O 1
ATOM 3989 N N . ASN A 1 511 ? -11.18 -38 -13.906 1 97.31 511 ASN A N 1
ATOM 3990 C CA . ASN A 1 511 ? -12.18 -38.906 -13.391 1 97.31 511 ASN A CA 1
ATOM 3991 C C . ASN A 1 511 ? -13.586 -38.312 -13.477 1 97.31 511 ASN A C 1
ATOM 3993 O O . ASN A 1 511 ? -14.516 -39 -13.93 1 97.31 511 ASN A O 1
ATOM 3997 N N . ALA A 1 512 ? -13.758 -37.125 -13.047 1 94.88 512 ALA A N 1
ATOM 3998 C CA . ALA A 1 512 ? -15.047 -36.438 -13.047 1 94.88 512 ALA A CA 1
ATOM 3999 C C . ALA A 1 512 ? -15.594 -36.281 -14.461 1 94.88 512 ALA A C 1
ATOM 4001 O O . ALA A 1 512 ? -16.812 -36.344 -14.672 1 94.88 512 ALA A O 1
ATOM 4002 N N . ASP A 1 513 ? -14.703 -36.156 -15.422 1 96.31 513 ASP A N 1
ATOM 4003 C CA . ASP A 1 513 ? -15.109 -35.969 -16.812 1 96.31 513 ASP A CA 1
ATOM 4004 C C . ASP A 1 513 ? -15.383 -37.312 -17.484 1 96.31 513 ASP A C 1
ATOM 4006 O O . ASP A 1 513 ? -15.789 -37.344 -18.656 1 96.31 513 ASP A O 1
ATOM 4010 N N . GLY A 1 514 ? -15.203 -38.344 -16.797 1 96.81 514 GLY A N 1
ATOM 4011 C CA . GLY A 1 514 ? -15.398 -39.656 -17.359 1 96.81 514 GLY A CA 1
ATOM 4012 C C . GLY A 1 514 ? -14.352 -40.031 -18.391 1 96.81 514 GLY A C 1
ATOM 4013 O O . GLY A 1 514 ? -14.594 -40.875 -19.25 1 96.81 514 GLY A O 1
ATOM 4014 N N . VAL A 1 515 ? -13.227 -39.375 -18.328 1 98.31 515 VAL A N 1
ATOM 4015 C CA . VAL A 1 515 ? -12.18 -39.594 -19.312 1 98.31 515 VAL A CA 1
ATOM 4016 C C . VAL A 1 515 ? -11.242 -40.688 -18.844 1 98.31 515 VAL A C 1
ATOM 4018 O O . VAL A 1 515 ? -10.82 -41.531 -19.641 1 98.31 515 VAL A O 1
ATOM 4021 N N . LEU A 1 516 ? -10.852 -40.688 -17.594 1 98.56 516 LEU A N 1
ATOM 4022 C CA . LEU A 1 516 ? -9.914 -41.656 -17 1 98.56 516 LEU A CA 1
ATOM 4023 C C . LEU A 1 516 ? -10.211 -41.875 -15.523 1 98.56 516 LEU A C 1
ATOM 4025 O O . LEU A 1 516 ? -10.094 -40.938 -14.719 1 98.56 516 LEU A O 1
ATOM 4029 N N . PRO A 1 517 ? -10.602 -43.125 -15.117 1 97.94 517 PRO A N 1
ATOM 4030 C CA . PRO A 1 517 ? -10.789 -43.375 -13.695 1 97.94 517 PRO A CA 1
ATOM 4031 C C . PRO A 1 517 ? -9.508 -43.156 -12.883 1 97.94 517 PRO A C 1
ATOM 4033 O O . PRO A 1 517 ? -8.414 -43.438 -13.367 1 97.94 517 PRO A O 1
ATOM 4036 N N . TRP A 1 518 ? -9.656 -42.719 -11.602 1 97.38 518 TRP A N 1
ATOM 4037 C CA . TRP A 1 518 ? -8.492 -42.344 -10.805 1 97.38 518 TRP A CA 1
ATOM 4038 C C . TRP A 1 518 ? -7.602 -43.562 -10.562 1 97.38 518 TRP A C 1
ATOM 4040 O O . TRP A 1 518 ? -6.379 -43.438 -10.461 1 97.38 518 TRP A O 1
ATOM 4050 N N . ASP A 1 519 ? -8.195 -44.75 -10.484 1 97.19 519 ASP A N 1
ATOM 4051 C CA . ASP A 1 519 ? -7.391 -45.969 -10.266 1 97.19 519 ASP A CA 1
ATOM 4052 C C . ASP A 1 519 ? -6.445 -46.188 -11.445 1 97.19 519 ASP A C 1
ATOM 4054 O O . ASP A 1 519 ? -5.281 -46.562 -11.25 1 97.19 519 ASP A O 1
ATOM 4058 N N . ASP A 1 520 ? -6.984 -46.031 -12.641 1 98.31 520 ASP A N 1
ATOM 4059 C CA . ASP A 1 520 ? -6.148 -46.156 -13.828 1 98.31 520 ASP A CA 1
ATOM 4060 C C . ASP A 1 520 ? -5.078 -45.062 -13.883 1 98.31 520 ASP A C 1
ATOM 4062 O O . ASP A 1 520 ? -3.959 -45.312 -14.328 1 98.31 520 ASP A O 1
ATOM 4066 N N . PHE A 1 521 ? -5.48 -43.875 -13.469 1 98.69 521 PHE A N 1
ATOM 4067 C CA . PHE A 1 521 ? -4.523 -42.781 -13.406 1 98.69 521 PHE A CA 1
ATOM 4068 C C . PHE A 1 521 ? -3.332 -43.156 -12.531 1 98.69 521 PHE A C 1
ATOM 4070 O O . PHE A 1 521 ? -2.186 -43.094 -12.984 1 98.69 521 PHE A O 1
ATOM 4077 N N . TRP A 1 522 ? -3.543 -43.562 -11.312 1 98.62 522 TRP A N 1
ATOM 4078 C CA . TRP A 1 522 ? -2.486 -43.844 -10.344 1 98.62 522 TRP A CA 1
ATOM 4079 C C . TRP A 1 522 ? -1.734 -45.125 -10.711 1 98.62 522 TRP A C 1
ATOM 4081 O O . TRP A 1 522 ? -0.53 -45.219 -10.469 1 98.62 522 TRP A O 1
ATOM 4091 N N . ARG A 1 523 ? -2.43 -46.062 -11.336 1 98.19 523 ARG A N 1
ATOM 4092 C CA . ARG A 1 523 ? -1.738 -47.25 -11.859 1 98.19 523 ARG A CA 1
ATOM 4093 C C . ARG A 1 523 ? -0.715 -46.844 -12.914 1 98.19 523 ARG A C 1
ATOM 4095 O O . ARG A 1 523 ? 0.396 -47.375 -12.945 1 98.19 523 ARG A O 1
ATOM 4102 N N . THR A 1 524 ? -1.157 -45.969 -13.773 1 98.56 524 THR A N 1
ATOM 4103 C CA . THR A 1 524 ? -0.241 -45.531 -14.812 1 98.56 524 THR A CA 1
ATOM 4104 C C . THR A 1 524 ? 0.954 -44.812 -14.195 1 98.56 524 THR A C 1
ATOM 4106 O O . THR A 1 524 ? 2.088 -44.969 -14.648 1 98.56 524 THR A O 1
ATOM 4109 N N . VAL A 1 525 ? 0.717 -43.969 -13.148 1 98.75 525 VAL A N 1
ATOM 4110 C CA . VAL A 1 525 ? 1.805 -43.312 -12.438 1 98.75 525 VAL A CA 1
ATOM 4111 C C . VAL A 1 525 ? 2.736 -44.344 -11.828 1 98.75 525 VAL A C 1
ATOM 4113 O O . VAL A 1 525 ? 3.959 -44.219 -11.938 1 98.75 525 VAL A O 1
ATOM 4116 N N . ALA A 1 526 ? 2.178 -45.344 -11.211 1 98.31 526 ALA A N 1
ATOM 4117 C CA . ALA A 1 526 ? 2.947 -46.438 -10.602 1 98.31 526 ALA A CA 1
ATOM 4118 C C . ALA A 1 526 ? 3.809 -47.156 -11.633 1 98.31 526 ALA A C 1
ATOM 4120 O O . ALA A 1 526 ? 4.961 -47.469 -11.367 1 98.31 526 ALA A O 1
ATOM 4121 N N . ASP A 1 527 ? 3.244 -47.375 -12.742 1 98 527 ASP A N 1
ATOM 4122 C CA . ASP A 1 527 ? 3.973 -48.031 -13.82 1 98 527 ASP A CA 1
ATOM 4123 C C . ASP A 1 527 ? 5.203 -47.219 -14.234 1 98 527 ASP A C 1
ATOM 4125 O O . ASP A 1 527 ? 6.27 -47.781 -14.469 1 98 527 ASP A O 1
ATOM 4129 N N . VAL A 1 528 ? 5.039 -45.969 -14.344 1 97.88 528 VAL A N 1
ATOM 4130 C CA . VAL A 1 528 ? 6.141 -45.094 -14.75 1 97.88 528 VAL A CA 1
ATOM 4131 C C . VAL A 1 528 ? 7.242 -45.125 -13.688 1 97.88 528 VAL A C 1
ATOM 4133 O O . VAL A 1 528 ? 8.43 -45.188 -14.023 1 97.88 528 VAL A O 1
ATOM 4136 N N . VAL A 1 529 ? 6.852 -45.062 -12.438 1 97.81 529 VAL A N 1
ATOM 4137 C CA . VAL A 1 529 ? 7.816 -45.094 -11.344 1 97.81 529 VAL A CA 1
ATOM 4138 C C . VAL A 1 529 ? 8.531 -46.469 -11.359 1 97.81 529 VAL A C 1
ATOM 4140 O O . VAL A 1 529 ? 9.758 -46.5 -11.242 1 97.81 529 VAL A O 1
ATOM 4143 N N . ALA A 1 530 ? 7.801 -47.531 -11.516 1 97 530 ALA A N 1
ATOM 4144 C CA . ALA A 1 530 ? 8.367 -48.875 -11.547 1 97 530 ALA A CA 1
ATOM 4145 C C . ALA A 1 530 ? 9.312 -49.031 -12.727 1 97 530 ALA A C 1
ATOM 4147 O O . ALA A 1 530 ? 10.383 -49.656 -12.594 1 97 530 ALA A O 1
ATOM 4148 N N . ASP A 1 531 ? 8.867 -48.625 -13.852 1 97.19 531 ASP A N 1
ATOM 4149 C CA . ASP A 1 531 ? 9.695 -48.719 -15.047 1 97.19 531 ASP A CA 1
ATOM 4150 C C . ASP A 1 531 ? 11.008 -47.969 -14.859 1 97.19 531 ASP A C 1
ATOM 4152 O O . ASP A 1 531 ? 12.07 -48.438 -15.266 1 97.19 531 ASP A O 1
ATOM 4156 N N . TYR A 1 532 ? 10.938 -46.781 -14.328 1 97.25 532 TYR A N 1
ATOM 4157 C CA . TYR A 1 532 ? 12.148 -46.031 -14.062 1 97.25 532 TYR A CA 1
ATOM 4158 C C . TYR A 1 532 ? 13.086 -46.781 -13.125 1 97.25 532 TYR A C 1
ATOM 4160 O O . TYR A 1 532 ? 14.289 -46.844 -13.367 1 97.25 532 TYR A O 1
ATOM 4168 N N . GLN A 1 533 ? 12.531 -47.312 -12.047 1 96.25 533 GLN A N 1
ATOM 4169 C CA . GLN A 1 533 ? 13.336 -48.031 -11.078 1 96.25 533 GLN A CA 1
ATOM 4170 C C . GLN A 1 533 ? 13.961 -49.281 -11.711 1 96.25 533 GLN A C 1
ATOM 4172 O O . GLN A 1 533 ? 15.109 -49.625 -11.422 1 96.25 533 GLN A O 1
ATOM 4177 N N . ALA A 1 534 ? 13.242 -49.906 -12.539 1 96.06 534 ALA A N 1
ATOM 4178 C CA . ALA A 1 534 ? 13.75 -51.094 -13.234 1 96.06 534 ALA A CA 1
ATOM 4179 C C . ALA A 1 534 ? 14.883 -50.719 -14.18 1 96.06 534 ALA A C 1
ATOM 4181 O O . ALA A 1 534 ? 15.836 -51.5 -14.359 1 96.06 534 ALA A O 1
ATOM 4182 N N . ALA A 1 535 ? 14.758 -49.594 -14.766 1 96.75 535 ALA A N 1
ATOM 4183 C CA . ALA A 1 535 ? 15.766 -49.125 -15.711 1 96.75 535 ALA A CA 1
ATOM 4184 C C . ALA A 1 535 ? 17.016 -48.625 -14.992 1 96.75 535 ALA A C 1
ATOM 4186 O O . ALA A 1 535 ? 18.078 -48.531 -15.586 1 96.75 535 ALA A O 1
ATOM 4187 N N . HIS A 1 536 ? 16.859 -48.344 -13.711 1 96.88 536 HIS A N 1
ATOM 4188 C CA . HIS A 1 536 ? 17.969 -47.844 -12.914 1 96.88 536 HIS A CA 1
ATOM 4189 C C . HIS A 1 536 ? 18.078 -48.594 -11.586 1 96.88 536 HIS A C 1
ATOM 4191 O O . HIS A 1 536 ? 17.984 -47.969 -10.516 1 96.88 536 HIS A O 1
ATOM 4197 N N . PRO A 1 537 ? 18.391 -49.812 -11.57 1 95.31 537 PRO A N 1
ATOM 4198 C CA . PRO A 1 537 ? 18.391 -50.625 -10.344 1 95.31 537 PRO A CA 1
ATOM 4199 C C . PRO A 1 537 ? 19.422 -50.125 -9.32 1 95.31 537 PRO A C 1
ATOM 4201 O O . PRO A 1 537 ? 19.219 -50.281 -8.117 1 95.31 537 PRO A O 1
ATOM 4204 N N . GLU A 1 538 ? 20.438 -49.5 -9.758 1 94.94 538 GLU A N 1
ATOM 4205 C CA . GLU A 1 538 ? 21.484 -48.969 -8.891 1 94.94 538 GLU A CA 1
ATOM 4206 C C . GLU A 1 538 ? 20.969 -47.812 -8.031 1 94.94 538 GLU A C 1
ATOM 4208 O O . GLU A 1 538 ? 21.578 -47.5 -7.012 1 94.94 538 GLU A O 1
ATOM 4213 N N . LEU A 1 539 ? 19.828 -47.219 -8.398 1 94 539 LEU A N 1
ATOM 4214 C CA . LEU A 1 539 ? 19.281 -46.062 -7.695 1 94 539 LEU A CA 1
ATOM 4215 C C . LEU A 1 539 ? 18 -46.438 -6.969 1 94 539 LEU A C 1
ATOM 4217 O O . LEU A 1 539 ? 17.484 -45.656 -6.164 1 94 539 LEU A O 1
ATOM 4221 N N . ALA A 1 540 ? 17.516 -47.562 -7.129 1 85.88 540 ALA A N 1
ATOM 4222 C CA . ALA A 1 540 ? 16.141 -47.938 -6.816 1 85.88 540 ALA A CA 1
ATOM 4223 C C . ALA A 1 540 ? 15.875 -47.875 -5.316 1 85.88 540 ALA A C 1
ATOM 4225 O O . ALA A 1 540 ? 14.758 -47.594 -4.883 1 85.88 540 ALA A O 1
ATOM 4226 N N . ASP A 1 541 ? 16.906 -48.031 -4.461 1 85.31 541 ASP A N 1
ATOM 4227 C CA . ASP A 1 541 ? 16.688 -48.125 -3.021 1 85.31 541 ASP A CA 1
ATOM 4228 C C . ASP A 1 541 ? 16.844 -46.75 -2.354 1 85.31 541 ASP A C 1
ATOM 4230 O O . ASP A 1 541 ? 16.734 -46.656 -1.132 1 85.31 541 ASP A O 1
ATOM 4234 N N . ARG A 1 542 ? 16.953 -45.781 -3.096 1 90.25 542 ARG A N 1
ATOM 4235 C CA . ARG A 1 542 ? 17.219 -44.469 -2.518 1 90.25 542 ARG A CA 1
ATOM 4236 C C . ARG A 1 542 ? 15.961 -43.844 -1.907 1 90.25 542 ARG A C 1
ATOM 4238 O O . ARG A 1 542 ? 16.016 -43.188 -0.872 1 90.25 542 ARG A O 1
ATOM 4245 N N . TYR A 1 543 ? 14.812 -43.969 -2.613 1 94.25 543 TYR A N 1
ATOM 4246 C CA . TYR A 1 543 ? 13.531 -43.469 -2.133 1 94.25 543 TYR A CA 1
ATOM 4247 C C . TYR A 1 543 ? 12.43 -44.5 -2.334 1 94.25 543 TYR A C 1
ATOM 4249 O O . TYR A 1 543 ? 12.398 -45.188 -3.354 1 94.25 543 TYR A O 1
ATOM 4257 N N . ASP A 1 544 ? 11.602 -44.625 -1.361 1 94.31 544 ASP A N 1
ATOM 4258 C CA . ASP A 1 544 ? 10.453 -45.5 -1.478 1 94.31 544 ASP A CA 1
ATOM 4259 C C . ASP A 1 544 ? 9.211 -44.75 -1.923 1 94.31 544 ASP A C 1
ATOM 4261 O O . ASP A 1 544 ? 8.383 -44.344 -1.095 1 94.31 544 ASP A O 1
ATOM 4265 N N . LEU A 1 545 ? 8.969 -44.656 -3.225 1 96.81 545 LEU A N 1
ATOM 4266 C CA . LEU A 1 545 ? 7.816 -43.938 -3.758 1 96.81 545 LEU A CA 1
ATOM 4267 C C . LEU A 1 545 ? 6.555 -44.781 -3.68 1 96.81 545 LEU A C 1
ATOM 4269 O O . LEU A 1 545 ? 5.461 -44.312 -3.998 1 96.81 545 LEU A O 1
ATOM 4273 N N . PHE A 1 546 ? 6.645 -46 -3.188 1 97.12 546 PHE A N 1
ATOM 4274 C CA . PHE A 1 546 ? 5.488 -46.875 -3.016 1 97.12 546 PHE A CA 1
ATOM 4275 C C . PHE A 1 546 ? 5.16 -47.062 -1.537 1 97.12 546 PHE A C 1
ATOM 4277 O O . PHE A 1 546 ? 4.434 -47.969 -1.163 1 97.12 546 PHE A O 1
ATOM 4284 N N . ALA A 1 547 ? 5.773 -46.188 -0.674 1 96.12 547 ALA A N 1
ATOM 4285 C CA . ALA A 1 547 ? 5.438 -46.219 0.747 1 96.12 547 ALA A CA 1
ATOM 4286 C C . ALA A 1 547 ? 3.926 -46.156 0.956 1 96.12 547 ALA A C 1
ATOM 4288 O O . ALA A 1 547 ? 3.209 -45.531 0.159 1 96.12 547 ALA A O 1
ATOM 4289 N N . ALA A 1 548 ? 3.42 -46.688 2.037 1 97.25 548 ALA A N 1
ATOM 4290 C CA . ALA A 1 548 ? 1.986 -46.75 2.305 1 97.25 548 ALA A CA 1
ATOM 4291 C C . ALA A 1 548 ? 1.403 -45.375 2.516 1 97.25 548 ALA A C 1
ATOM 4293 O O . ALA A 1 548 ? 0.281 -45.094 2.09 1 97.25 548 ALA A O 1
ATOM 4294 N N . GLN A 1 549 ? 2.156 -44.562 3.262 1 97.75 549 GLN A N 1
ATOM 4295 C CA . GLN A 1 549 ? 1.728 -43.188 3.598 1 97.75 549 GLN A CA 1
ATOM 4296 C C . GLN A 1 549 ? 2.883 -42.219 3.475 1 97.75 549 GLN A C 1
ATOM 4298 O O . GLN A 1 549 ? 4.047 -42.625 3.4 1 97.75 549 GLN A O 1
ATOM 4303 N N . PHE A 1 550 ? 2.633 -41.031 3.365 1 97 550 PHE A N 1
ATOM 4304 C CA . PHE A 1 550 ? 3.609 -39.938 3.449 1 97 550 PHE A CA 1
ATOM 4305 C C . PHE A 1 550 ? 3.02 -38.75 4.164 1 97 550 PHE A C 1
ATOM 4307 O O . PHE A 1 550 ? 1.799 -38.594 4.242 1 97 550 PHE A O 1
ATOM 4314 N N . PRO A 1 551 ? 3.852 -37.875 4.738 1 96.19 551 PRO A N 1
ATOM 4315 C CA . PRO A 1 551 ? 3.367 -36.719 5.496 1 96.19 551 PRO A CA 1
ATOM 4316 C C . PRO A 1 551 ? 2.57 -35.75 4.637 1 96.19 551 PRO A C 1
ATOM 4318 O O . PRO A 1 551 ? 2.924 -35.5 3.48 1 96.19 551 PRO A O 1
ATOM 4321 N N . LEU A 1 552 ? 1.5 -35.188 5.18 1 96.94 552 LEU A N 1
ATOM 4322 C CA . LEU A 1 552 ? 0.699 -34.156 4.527 1 96.94 552 LEU A CA 1
ATOM 4323 C C . LEU A 1 552 ? 1.288 -32.781 4.773 1 96.94 552 LEU A C 1
ATOM 4325 O O . LEU A 1 552 ? 1.338 -32.312 5.914 1 96.94 552 LEU A O 1
ATOM 4329 N N . SER A 1 553 ? 1.786 -32.188 3.717 1 94.44 553 SER A N 1
ATOM 4330 C CA . SER A 1 553 ? 2.211 -30.797 3.766 1 94.44 553 SER A CA 1
ATOM 4331 C C . SER A 1 553 ? 1.036 -29.859 3.527 1 94.44 553 SER A C 1
ATOM 4333 O O . SER A 1 553 ? 0.356 -29.953 2.504 1 94.44 553 SER A O 1
ATOM 4335 N N . CYS A 1 554 ? 0.776 -28.938 4.453 1 94.5 554 CYS A N 1
ATOM 4336 C CA . CYS A 1 554 ? -0.407 -28.094 4.422 1 94.5 554 CYS A CA 1
ATOM 4337 C C . CYS A 1 554 ? -0.053 -26.688 3.951 1 94.5 554 CYS A C 1
ATOM 4339 O O . CYS A 1 554 ? 0.478 -25.875 4.723 1 94.5 554 CYS A O 1
ATOM 4341 N N . LEU A 1 555 ? -0.446 -26.359 2.756 1 92.31 555 LEU A N 1
ATOM 4342 C CA . LEU A 1 555 ? -0.084 -25.094 2.127 1 92.31 555 LEU A CA 1
ATOM 4343 C C . LEU A 1 555 ? -0.932 -23.953 2.678 1 92.31 555 LEU A C 1
ATOM 4345 O O . LEU A 1 555 ? -0.418 -22.875 2.943 1 92.31 555 LEU A O 1
ATOM 4349 N N . ASN A 1 556 ? -2.201 -24.188 2.887 1 94.31 556 ASN A N 1
ATOM 4350 C CA . ASN A 1 556 ? -3.074 -23.125 3.387 1 94.31 556 ASN A CA 1
ATOM 4351 C C . ASN A 1 556 ? -2.795 -22.812 4.855 1 94.31 556 ASN A C 1
ATOM 4353 O O . ASN A 1 556 ? -2.918 -21.672 5.285 1 94.31 556 ASN A O 1
ATOM 4357 N N . ARG A 1 557 ? -2.41 -23.844 5.594 1 92.12 557 ARG A N 1
ATOM 4358 C CA . ARG A 1 557 ? -2.041 -23.594 6.984 1 92.12 557 ARG A CA 1
ATOM 4359 C C . ARG A 1 557 ? -0.842 -22.656 7.066 1 92.12 557 ARG A C 1
ATOM 4361 O O . ARG A 1 557 ? -0.747 -21.844 7.984 1 92.12 557 ARG A O 1
ATOM 4368 N N . LEU A 1 558 ? 0.002 -22.812 6.133 1 87.94 558 LEU A N 1
ATOM 4369 C CA . LEU A 1 558 ? 1.144 -21.906 6.043 1 87.94 558 LEU A CA 1
ATOM 4370 C C . LEU A 1 558 ? 0.687 -20.484 5.762 1 87.94 558 LEU A C 1
ATOM 4372 O O . LEU A 1 558 ? 1.174 -19.531 6.383 1 87.94 558 LEU A O 1
ATOM 4376 N N . GLN A 1 559 ? -0.208 -20.266 4.871 1 87.06 559 GLN A N 1
ATOM 4377 C CA . GLN A 1 559 ? -0.734 -18.953 4.492 1 87.06 559 GLN A CA 1
ATOM 4378 C C . GLN A 1 559 ? -1.533 -18.328 5.633 1 87.06 559 GLN A C 1
ATOM 4380 O O . GLN A 1 559 ? -1.46 -17.125 5.859 1 87.06 559 GLN A O 1
ATOM 4385 N N . LEU A 1 560 ? -2.25 -19.141 6.379 1 89.31 560 LEU A N 1
ATOM 4386 C CA . LEU A 1 560 ? -3.145 -18.672 7.43 1 89.31 560 LEU A CA 1
ATOM 4387 C C . LEU A 1 560 ? -2.359 -18.297 8.68 1 89.31 560 LEU A C 1
ATOM 4389 O O . LEU A 1 560 ? -2.818 -17.469 9.484 1 89.31 560 LEU A O 1
ATOM 4393 N N . ARG A 1 561 ? -1.194 -18.875 8.891 1 79.81 561 ARG A N 1
ATOM 4394 C CA . ARG A 1 561 ? -0.367 -18.578 10.055 1 79.81 561 ARG A CA 1
ATOM 4395 C C . ARG A 1 561 ? 0.255 -17.188 9.953 1 79.81 561 ARG A C 1
ATOM 4397 O O . ARG A 1 561 ? 0.276 -16.438 10.938 1 79.81 561 ARG A O 1
ATOM 4404 N N . ASP A 1 562 ? 0.796 -16.906 8.852 1 71.44 562 ASP A N 1
ATOM 4405 C CA . ASP A 1 562 ? 1.379 -15.594 8.594 1 71.44 562 ASP A CA 1
ATOM 4406 C C . ASP A 1 562 ? 1.141 -15.156 7.152 1 71.44 562 ASP A C 1
ATOM 4408 O O . ASP A 1 562 ? 1.929 -15.477 6.262 1 71.44 562 ASP A O 1
ATOM 4412 N N . ASN A 1 563 ? 0.158 -14.453 7.039 1 58.41 563 ASN A N 1
ATOM 4413 C CA . ASN A 1 563 ? -0.228 -14.07 5.684 1 58.41 563 ASN A CA 1
ATOM 4414 C C . ASN A 1 563 ? 0.538 -12.844 5.207 1 58.41 563 ASN A C 1
ATOM 4416 O O . ASN A 1 563 ? 0.302 -12.344 4.102 1 58.41 563 ASN A O 1
ATOM 4420 N N . ARG A 1 564 ? 1.456 -12.391 5.984 1 58.5 564 ARG A N 1
ATOM 4421 C CA . ARG A 1 564 ? 2.279 -11.266 5.562 1 58.5 564 ARG A CA 1
ATOM 4422 C C . ARG A 1 564 ? 3.662 -11.727 5.121 1 58.5 564 ARG A C 1
ATOM 4424 O O . ARG A 1 564 ? 4.281 -11.117 4.25 1 58.5 564 ARG A O 1
ATOM 4431 N N . GLN A 1 565 ? 4.164 -12.781 5.727 1 50.97 565 GLN A N 1
ATOM 4432 C CA . GLN A 1 565 ? 5.422 -13.414 5.344 1 50.97 565 GLN A CA 1
ATOM 4433 C C . GLN A 1 565 ? 5.371 -14.922 5.582 1 50.97 565 GLN A C 1
ATOM 4435 O O . GLN A 1 565 ? 5.766 -15.398 6.645 1 50.97 565 GLN A O 1
ATOM 4440 N N . MET A 1 566 ? 4.922 -15.633 4.547 1 45.78 566 MET A N 1
ATOM 4441 C CA . MET A 1 566 ? 4.594 -17.047 4.715 1 45.78 566 MET A CA 1
ATOM 4442 C C . MET A 1 566 ? 5.855 -17.875 4.914 1 45.78 566 MET A C 1
ATOM 4444 O O . MET A 1 566 ? 5.895 -18.766 5.773 1 45.78 566 MET A O 1
ATOM 4448 N N . VAL A 1 567 ? 6.895 -17.719 3.99 1 48.91 567 VAL A N 1
ATOM 4449 C CA . VAL A 1 567 ? 8.016 -18.656 3.98 1 48.91 567 VAL A CA 1
ATOM 4450 C C . VAL A 1 567 ? 9.336 -17.891 3.93 1 48.91 567 VAL A C 1
ATOM 4452 O O . VAL A 1 567 ? 9.414 -16.812 3.33 1 48.91 567 VAL A O 1
ATOM 4455 N N . ASP A 1 568 ? 10.234 -18.328 4.812 1 49.94 568 ASP A N 1
ATOM 4456 C CA . ASP A 1 568 ? 11.633 -17.938 4.629 1 49.94 568 ASP A CA 1
ATOM 4457 C C . ASP A 1 568 ? 12.305 -18.812 3.566 1 49.94 568 ASP A C 1
ATOM 4459 O O . ASP A 1 568 ? 12.547 -20 3.791 1 49.94 568 ASP A O 1
ATOM 4463 N N . LEU A 1 569 ? 12.492 -18.312 2.391 1 49.62 569 LEU A N 1
ATOM 4464 C CA . LEU A 1 569 ? 13.062 -19.094 1.291 1 49.62 569 LEU A CA 1
ATOM 4465 C C . LEU A 1 569 ? 14.414 -19.672 1.687 1 49.62 569 LEU A C 1
ATOM 4467 O O . LEU A 1 569 ? 14.875 -20.641 1.073 1 49.62 569 LEU A O 1
ATOM 4471 N N . ALA A 1 570 ? 15.016 -19.156 2.764 1 48.25 570 ALA A N 1
ATOM 4472 C CA . ALA A 1 570 ? 16.328 -19.609 3.213 1 48.25 570 ALA A CA 1
ATOM 4473 C C . ALA A 1 570 ? 16.219 -20.875 4.059 1 48.25 570 ALA A C 1
ATOM 4475 O O . ALA A 1 570 ? 17.203 -21.562 4.289 1 48.25 570 ALA A O 1
ATOM 4476 N N . ASP A 1 571 ? 15 -21.219 4.449 1 58.31 571 ASP A N 1
ATOM 4477 C CA . ASP A 1 571 ? 14.789 -22.453 5.195 1 58.31 571 ASP A CA 1
ATOM 4478 C C . ASP A 1 571 ? 13.562 -23.203 4.68 1 58.31 571 ASP A C 1
ATOM 4480 O O . ASP A 1 571 ? 12.539 -23.281 5.355 1 58.31 571 ASP A O 1
ATOM 4484 N N . PRO A 1 572 ? 13.805 -23.891 3.611 1 54.03 572 PRO A N 1
ATOM 4485 C CA . PRO A 1 572 ? 12.656 -24.547 2.967 1 54.03 572 PRO A CA 1
ATOM 4486 C C . PRO A 1 572 ? 11.992 -25.594 3.857 1 54.03 572 PRO A C 1
ATOM 4488 O O . PRO A 1 572 ? 10.766 -25.734 3.824 1 54.03 572 PRO A O 1
ATOM 4491 N N . ALA A 1 573 ? 12.727 -26.312 4.629 1 52.25 573 ALA A N 1
ATOM 4492 C CA . ALA A 1 573 ? 12.148 -27.344 5.48 1 52.25 573 ALA A CA 1
ATOM 4493 C C . ALA A 1 573 ? 11.414 -26.734 6.672 1 52.25 573 ALA A C 1
ATOM 4495 O O . ALA A 1 573 ? 10.359 -27.219 7.074 1 52.25 573 ALA A O 1
ATOM 4496 N N . GLY A 1 574 ? 11.977 -25.766 7.207 1 56.06 574 GLY A N 1
ATOM 4497 C CA . GLY A 1 574 ? 11.391 -25.125 8.367 1 56.06 574 GLY A CA 1
ATOM 4498 C C . GLY A 1 574 ? 10.086 -24.406 8.047 1 56.06 574 GLY A C 1
ATOM 4499 O O . GLY A 1 574 ? 9.281 -24.141 8.945 1 56.06 574 GLY A O 1
ATOM 4500 N N . ALA A 1 575 ? 9.898 -24.406 6.797 1 64.31 575 ALA A N 1
ATOM 4501 C CA . ALA A 1 575 ? 8.727 -23.625 6.395 1 64.31 575 ALA A CA 1
ATOM 4502 C C . ALA A 1 575 ? 7.52 -24.531 6.164 1 64.31 575 ALA A C 1
ATOM 4504 O O . ALA A 1 575 ? 6.395 -24.047 6.031 1 64.31 575 ALA A O 1
ATOM 4505 N N . LEU A 1 576 ? 7.766 -25.844 6.281 1 73.56 576 LEU A N 1
ATOM 4506 C CA . LEU A 1 576 ? 6.668 -26.75 5.98 1 73.56 576 LEU A CA 1
ATOM 4507 C C . LEU A 1 576 ? 5.734 -26.891 7.18 1 73.56 576 LEU A C 1
ATOM 4509 O O . LEU A 1 576 ? 6.188 -26.938 8.32 1 73.56 576 LEU A O 1
ATOM 4513 N N . GLN A 1 577 ? 4.465 -26.891 6.957 1 83.56 577 GLN A N 1
ATOM 4514 C CA . GLN A 1 577 ? 3.447 -27.25 7.938 1 83.56 577 GLN A CA 1
ATOM 4515 C C . GLN A 1 577 ? 2.91 -28.656 7.68 1 83.56 577 GLN A C 1
ATOM 4517 O O . GLN A 1 577 ? 2.137 -28.875 6.742 1 83.56 577 GLN A O 1
ATOM 4522 N N . LEU A 1 578 ? 3.473 -29.578 8.445 1 90.38 578 LEU A N 1
ATOM 4523 C CA . LEU A 1 578 ? 3.07 -30.969 8.273 1 90.38 578 LEU A CA 1
ATOM 4524 C C . LEU A 1 578 ? 2.016 -31.359 9.297 1 90.38 578 LEU A C 1
ATOM 4526 O O . LEU A 1 578 ? 2.146 -31.031 10.484 1 90.38 578 LEU A O 1
ATOM 4530 N N . LEU A 1 579 ? 0.933 -31.922 8.828 1 93.12 579 LEU A N 1
ATOM 4531 C CA . LEU A 1 579 ? -0.125 -32.375 9.719 1 93.12 579 LEU A CA 1
ATOM 4532 C C . LEU A 1 579 ? -0.685 -33.719 9.273 1 93.12 579 LEU A C 1
ATOM 4534 O O . LEU A 1 579 ? -1.498 -33.781 8.344 1 93.12 579 LEU A O 1
ATOM 4538 N N . GLY A 1 580 ? -0.275 -34.719 9.977 1 94.38 580 GLY A N 1
ATOM 4539 C CA . GLY A 1 580 ? -0.746 -36.062 9.648 1 94.38 580 GLY A CA 1
ATOM 4540 C C . GLY A 1 580 ? -0.114 -36.625 8.383 1 94.38 580 GLY A C 1
ATOM 4541 O O . GLY A 1 580 ? 0.993 -36.219 8.016 1 94.38 580 GLY A O 1
ATOM 4542 N N . THR A 1 581 ? -0.796 -37.688 7.824 1 97.12 581 THR A N 1
ATOM 4543 C CA . THR A 1 581 ? -0.296 -38.375 6.637 1 97.12 581 THR A CA 1
ATOM 4544 C C . THR A 1 581 ? -1.413 -38.562 5.617 1 97.12 581 THR A C 1
ATOM 4546 O O . THR A 1 581 ? -2.59 -38.375 5.934 1 97.12 581 THR A O 1
ATOM 4549 N N . LEU A 1 582 ? -1.047 -38.781 4.48 1 98 582 LEU A N 1
ATOM 4550 C CA . LEU A 1 582 ? -1.931 -39.219 3.398 1 98 582 LEU A CA 1
ATOM 4551 C C . LEU A 1 582 ? -1.635 -40.656 2.979 1 98 582 LEU A C 1
ATOM 4553 O O . LEU A 1 582 ? -0.476 -41.062 2.969 1 98 582 LEU A O 1
ATOM 4557 N N . ASP A 1 583 ? -2.689 -41.375 2.674 1 98.06 583 ASP A N 1
ATOM 4558 C CA . ASP A 1 583 ? -2.484 -42.688 2.035 1 98.06 583 ASP A CA 1
ATOM 4559 C C . ASP A 1 583 ? -1.902 -42.531 0.633 1 98.06 583 ASP A C 1
ATOM 4561 O O . ASP A 1 583 ? -2.402 -41.719 -0.163 1 98.06 583 ASP A O 1
ATOM 4565 N N . ASN A 1 584 ? -0.839 -43.188 0.378 1 98.19 584 ASN A N 1
ATOM 4566 C CA . ASN A 1 584 ? -0.189 -43.156 -0.927 1 98.19 584 ASN A CA 1
ATOM 4567 C C . ASN A 1 584 ? -0.955 -43.969 -1.966 1 98.19 584 ASN A C 1
ATOM 4569 O O . ASN A 1 584 ? -1.058 -45.188 -1.85 1 98.19 584 ASN A O 1
ATOM 4573 N N . PRO A 1 585 ? -1.41 -43.312 -3.002 1 97.88 585 PRO A N 1
ATOM 4574 C CA . PRO A 1 585 ? -2.186 -44.062 -4 1 97.88 585 PRO A CA 1
ATOM 4575 C C . PRO A 1 585 ? -1.343 -45.062 -4.773 1 97.88 585 PRO A C 1
ATOM 4577 O O . PRO A 1 585 ? -1.887 -45.969 -5.406 1 97.88 585 PRO A O 1
ATOM 4580 N N . LEU A 1 586 ? -0.058 -44.938 -4.801 1 97.88 586 LEU A N 1
ATOM 4581 C CA . LEU A 1 586 ? 0.805 -45.844 -5.539 1 97.88 586 LEU A CA 1
ATOM 4582 C C . LEU A 1 586 ? 0.996 -47.156 -4.773 1 97.88 586 LEU A C 1
ATOM 4584 O O . LEU A 1 586 ? 1.451 -48.156 -5.336 1 97.88 586 LEU A O 1
ATOM 4588 N N . ALA A 1 587 ? 0.792 -47.125 -3.471 1 96.81 587 ALA A N 1
ATOM 4589 C CA . ALA A 1 587 ? 1.109 -48.281 -2.609 1 96.81 587 ALA A CA 1
ATOM 4590 C C . ALA A 1 587 ? 0.437 -49.531 -3.113 1 96.81 587 ALA A C 1
ATOM 4592 O O . ALA A 1 587 ? 1.034 -50.625 -3.082 1 96.81 587 ALA A O 1
ATOM 4593 N N . ALA A 1 588 ? -0.774 -49.438 -3.541 1 94 588 ALA A N 1
ATOM 4594 C CA . ALA A 1 588 ? -1.556 -50.594 -3.969 1 94 588 ALA A CA 1
ATOM 4595 C C . ALA A 1 588 ? -1.028 -51.156 -5.285 1 94 588 ALA A C 1
ATOM 4597 O O . ALA A 1 588 ? -1.357 -52.281 -5.66 1 94 588 ALA A O 1
ATOM 4598 N N . HIS A 1 589 ? -0.181 -50.438 -5.934 1 94.62 589 HIS A N 1
ATOM 4599 C CA . HIS A 1 589 ? 0.31 -50.844 -7.25 1 94.62 589 HIS A CA 1
ATOM 4600 C C . HIS A 1 589 ? 1.804 -51.156 -7.211 1 94.62 589 HIS A C 1
ATOM 4602 O O . HIS A 1 589 ? 2.461 -51.188 -8.25 1 94.62 589 HIS A O 1
ATOM 4608 N N . ALA A 1 590 ? 2.334 -51.344 -6.102 1 92.88 590 ALA A N 1
ATOM 4609 C CA . ALA A 1 590 ? 3.754 -51.656 -5.945 1 92.88 590 ALA A CA 1
ATOM 4610 C C . ALA A 1 590 ? 4.121 -52.938 -6.68 1 92.88 590 ALA A C 1
ATOM 4612 O O . ALA A 1 590 ? 3.359 -53.906 -6.668 1 92.88 590 ALA A O 1
ATOM 4613 N N . PRO A 1 591 ? 5.277 -52.969 -7.344 1 88.5 591 PRO A N 1
ATOM 4614 C CA . PRO A 1 591 ? 5.699 -54.219 -7.984 1 88.5 591 PRO A CA 1
ATOM 4615 C C . PRO A 1 591 ? 5.957 -55.312 -6.977 1 88.5 591 PRO A C 1
ATOM 4617 O O . PRO A 1 591 ? 6.395 -55.062 -5.852 1 88.5 591 PRO A O 1
ATOM 4620 N N . VAL A 1 592 ? 5.57 -56.562 -7.211 1 77.75 592 VAL A N 1
ATOM 4621 C CA . VAL A 1 592 ? 5.746 -57.719 -6.359 1 77.75 592 VAL A CA 1
ATOM 4622 C C . VAL A 1 592 ? 7.234 -58.062 -6.227 1 77.75 592 VAL A C 1
ATOM 4624 O O . VAL A 1 592 ? 7.953 -58.125 -7.227 1 77.75 592 VAL A O 1
ATOM 4627 N N . SER A 1 593 ? 7.891 -57.781 -5.117 1 59.03 593 SER A N 1
ATOM 4628 C CA . SER A 1 593 ? 9.281 -58.156 -4.879 1 59.03 593 SER A CA 1
ATOM 4629 C C . SER A 1 593 ? 9.492 -59.625 -5.168 1 59.03 593 SER A C 1
ATOM 4631 O O . SER A 1 593 ? 8.688 -60.469 -4.77 1 59.03 593 SER A O 1
ATOM 4633 N N . ALA A 1 594 ? 10.438 -60.094 -6.082 1 48.97 594 ALA A N 1
ATOM 4634 C CA . ALA A 1 594 ? 10.906 -61.469 -6.234 1 48.97 594 ALA A CA 1
ATOM 4635 C C . ALA A 1 594 ? 11.562 -62 -4.949 1 48.97 594 ALA A C 1
ATOM 4637 O O . ALA A 1 594 ? 12.711 -61.625 -4.66 1 48.97 594 ALA A O 1
ATOM 4638 N N . VAL A 1 595 ? 11.102 -62.125 -3.73 1 46.16 595 VAL A N 1
ATOM 4639 C CA . VAL A 1 595 ? 11.773 -62.781 -2.613 1 46.16 595 VAL A CA 1
ATOM 4640 C C . VAL A 1 595 ? 12.055 -64.25 -2.969 1 46.16 595 VAL A C 1
ATOM 4642 O O . VAL A 1 595 ? 11.148 -64.938 -3.371 1 46.16 595 VAL A O 1
ATOM 4645 N N . SER A 1 596 ? 13.391 -64.438 -3.264 1 39 596 SER A N 1
ATOM 4646 C CA . SER A 1 596 ? 13.938 -65.812 -3.297 1 39 596 SER A CA 1
ATOM 4647 C C . SER A 1 596 ? 13.711 -66.5 -1.974 1 39 596 SER A C 1
ATOM 4649 O O . SER A 1 596 ? 13.938 -65.938 -0.902 1 39 596 SER A O 1
ATOM 4651 N N . PRO A 1 597 ? 13.016 -67.625 -1.884 1 36.62 597 PRO A N 1
ATOM 4652 C CA . PRO A 1 597 ? 12.922 -68.5 -0.693 1 36.62 597 PRO A CA 1
ATOM 4653 C C . PRO A 1 597 ? 14.281 -69 -0.213 1 36.62 597 PRO A C 1
ATOM 4655 O O . PRO A 1 597 ? 15.047 -69.562 -0.999 1 36.62 597 PRO A O 1
ATOM 4658 N N . VAL A 1 598 ? 15.086 -68.25 0.584 1 39.44 598 VAL A N 1
ATOM 4659 C CA . VAL A 1 598 ? 16.281 -68.875 1.149 1 39.44 598 VAL A CA 1
ATOM 4660 C C . VAL A 1 598 ? 15.906 -70.188 1.774 1 39.44 598 VAL A C 1
ATOM 4662 O O . VAL A 1 598 ? 14.922 -70.312 2.51 1 39.44 598 VAL A O 1
ATOM 4665 N N . SER A 1 599 ? 16.391 -71.375 1.218 1 25.77 599 SER A N 1
ATOM 4666 C CA . SER A 1 599 ? 16.484 -72.75 1.642 1 25.77 599 SER A CA 1
ATOM 4667 C C . SER A 1 599 ? 16.984 -72.875 3.074 1 25.77 599 SER A C 1
ATOM 4669 O O . SER A 1 599 ? 18.047 -72.312 3.41 1 25.77 599 SER A O 1
ATOM 4671 N N . ALA A 1 600 ? 16.188 -72.625 4.141 1 39.81 600 ALA A N 1
ATOM 4672 C CA . ALA A 1 600 ? 16.594 -73.125 5.441 1 39.81 600 ALA A CA 1
ATOM 4673 C C . ALA A 1 600 ? 17.281 -74.5 5.285 1 39.81 600 ALA A C 1
ATOM 4675 O O . ALA A 1 600 ? 16.641 -75.5 4.906 1 39.81 600 ALA A O 1
ATOM 4676 N N . GLY A 1 601 ? 18.531 -74.562 4.621 1 22.19 601 GLY A N 1
ATOM 4677 C CA . GLY A 1 601 ? 19.359 -75.75 4.68 1 22.19 601 GLY A CA 1
ATOM 4678 C C . GLY A 1 601 ? 19.281 -76.438 6.016 1 22.19 601 GLY A C 1
ATOM 4679 O O . GLY A 1 601 ? 19.031 -75.812 7.047 1 22.19 601 GLY A O 1
ATOM 4680 N N . ARG A 1 602 ? 19.375 -77.938 6.027 1 26 602 ARG A N 1
ATOM 4681 C CA . ARG A 1 602 ? 19.672 -79 7 1 26 602 ARG A CA 1
ATOM 4682 C C . ARG A 1 602 ? 20.938 -78.688 7.777 1 26 602 ARG A C 1
ATOM 4684 O O . ARG A 1 602 ? 21.953 -78.25 7.188 1 26 602 ARG A O 1
ATOM 4691 N N . MET B 1 1 ? -4.418 -0.055 -22.094 1 68 1 MET B N 1
ATOM 4692 C CA . MET B 1 1 ? -4.004 1.34 -21.953 1 68 1 MET B CA 1
ATOM 4693 C C . MET B 1 1 ? -3.059 1.517 -20.766 1 68 1 MET B C 1
ATOM 4695 O O . MET B 1 1 ? -3.211 0.853 -19.75 1 68 1 MET B O 1
ATOM 4699 N N . ASN B 1 2 ? -1.974 2.268 -20.906 1 82.81 2 ASN B N 1
ATOM 4700 C CA . ASN B 1 2 ? -1.024 2.656 -19.859 1 82.81 2 ASN B CA 1
ATOM 4701 C C . ASN B 1 2 ? -1.676 3.555 -18.812 1 82.81 2 ASN B C 1
ATOM 4703 O O . ASN B 1 2 ? -2.182 4.629 -19.141 1 82.81 2 ASN B O 1
ATOM 4707 N N . PRO B 1 3 ? -1.709 3.051 -17.641 1 88.38 3 PRO B N 1
ATOM 4708 C CA . PRO B 1 3 ? -2.439 3.822 -16.625 1 88.38 3 PRO B CA 1
ATOM 4709 C C . PRO B 1 3 ? -1.632 5 -16.078 1 88.38 3 PRO B C 1
ATOM 4711 O O . PRO B 1 3 ? -2.096 5.711 -15.188 1 88.38 3 PRO B O 1
ATOM 4714 N N . TYR B 1 4 ? -0.395 5.23 -16.609 1 92.19 4 TYR B N 1
ATOM 4715 C CA . TYR B 1 4 ? 0.474 6.27 -16.078 1 92.19 4 TYR B CA 1
ATOM 4716 C C . TYR B 1 4 ? 0.781 7.324 -17.125 1 92.19 4 TYR B C 1
ATOM 4718 O O . TYR B 1 4 ? 0.691 7.059 -18.328 1 92.19 4 TYR B O 1
ATOM 4726 N N . PRO B 1 5 ? 1.13 8.578 -16.625 1 87.25 5 PRO B N 1
ATOM 4727 C CA . PRO B 1 5 ? 1.647 9.586 -17.547 1 87.25 5 PRO B CA 1
ATOM 4728 C C . PRO B 1 5 ? 2.996 9.203 -18.156 1 87.25 5 PRO B C 1
ATOM 4730 O O . PRO B 1 5 ? 3.846 8.633 -17.469 1 87.25 5 PRO B O 1
ATOM 4733 N N . SER B 1 6 ? 3.158 9.297 -19.516 1 86.06 6 SER B N 1
ATOM 4734 C CA . SER B 1 6 ? 4.445 9.133 -20.188 1 86.06 6 SER B CA 1
ATOM 4735 C C . SER B 1 6 ? 5.172 10.469 -20.312 1 86.06 6 SER B C 1
ATOM 4737 O O . SER B 1 6 ? 4.539 11.523 -20.375 1 86.06 6 SER B O 1
ATOM 4739 N N . PRO B 1 7 ? 6.484 10.539 -20.406 1 94 7 PRO B N 1
ATOM 4740 C CA . PRO B 1 7 ? 7.441 9.438 -20.266 1 94 7 PRO B CA 1
ATOM 4741 C C . PRO B 1 7 ? 7.703 9.062 -18.812 1 94 7 PRO B C 1
ATOM 4743 O O . PRO B 1 7 ? 7.336 9.812 -17.891 1 94 7 PRO B O 1
ATOM 4746 N N . PRO B 1 8 ? 8.375 7.957 -18.516 1 93.69 8 PRO B N 1
ATOM 4747 C CA . PRO B 1 8 ? 8.695 7.562 -17.141 1 93.69 8 PRO B CA 1
ATOM 4748 C C . PRO B 1 8 ? 9.438 8.656 -16.375 1 93.69 8 PRO B C 1
ATOM 4750 O O . PRO B 1 8 ? 9.312 8.742 -15.156 1 93.69 8 PRO B O 1
ATOM 4753 N N . SER B 1 9 ? 10.148 9.469 -17.094 1 95.5 9 SER B N 1
ATOM 4754 C CA . SER B 1 9 ? 10.922 10.531 -16.453 1 95.5 9 SER B CA 1
ATOM 4755 C C . SER B 1 9 ? 10.016 11.547 -15.773 1 95.5 9 SER B C 1
ATOM 4757 O O . SER B 1 9 ? 10.461 12.305 -14.906 1 95.5 9 SER B O 1
ATOM 4759 N N . ALA B 1 10 ? 8.773 11.625 -16.156 1 94.06 10 ALA B N 1
ATOM 4760 C CA . ALA B 1 10 ? 7.824 12.555 -15.547 1 94.06 10 ALA B CA 1
ATOM 4761 C C . ALA B 1 10 ? 7.684 12.297 -14.047 1 94.06 10 ALA B C 1
ATOM 4763 O O . ALA B 1 10 ? 7.441 13.227 -13.273 1 94.06 10 ALA B O 1
ATOM 4764 N N . ALA B 1 11 ? 7.871 11.023 -13.586 1 94.94 11 ALA B N 1
ATOM 4765 C CA . ALA B 1 11 ? 7.766 10.656 -12.18 1 94.94 11 ALA B CA 1
ATOM 4766 C C . ALA B 1 11 ? 8.898 11.281 -11.367 1 94.94 11 ALA B C 1
ATOM 4768 O O . ALA B 1 11 ? 8.773 11.453 -10.148 1 94.94 11 ALA B O 1
ATOM 4769 N N . ALA B 1 12 ? 10 11.68 -12 1 95.44 12 ALA B N 1
ATOM 4770 C CA . ALA B 1 12 ? 11.211 12.102 -11.305 1 95.44 12 ALA B CA 1
ATOM 4771 C C . ALA B 1 12 ? 11.625 13.508 -11.727 1 95.44 12 ALA B C 1
ATOM 4773 O O . ALA B 1 12 ? 12.703 13.984 -11.375 1 95.44 12 ALA B O 1
ATOM 4774 N N . ALA B 1 13 ? 10.828 14.203 -12.469 1 94.62 13 ALA B N 1
ATOM 4775 C CA . ALA B 1 13 ? 11.18 15.484 -13.062 1 94.62 13 ALA B CA 1
ATOM 4776 C C . ALA B 1 13 ? 11.492 16.531 -11.984 1 94.62 13 ALA B C 1
ATOM 4778 O O . ALA B 1 13 ? 12.297 17.438 -12.203 1 94.62 13 ALA B O 1
ATOM 4779 N N . HIS B 1 14 ? 10.953 16.328 -10.797 1 95.56 14 HIS B N 1
ATOM 4780 C CA . HIS B 1 14 ? 11.078 17.328 -9.75 1 95.56 14 HIS B CA 1
ATOM 4781 C C . HIS B 1 14 ? 12.336 17.109 -8.914 1 95.56 14 HIS B C 1
ATOM 4783 O O . HIS B 1 14 ? 12.648 17.906 -8.031 1 95.56 14 HIS B O 1
ATOM 4789 N N . TYR B 1 15 ? 13.102 16.094 -9.227 1 97 15 TYR B N 1
ATOM 4790 C CA . TYR B 1 15 ? 14.359 15.859 -8.531 1 97 15 TYR B CA 1
ATOM 4791 C C . TYR B 1 15 ? 15.5 16.625 -9.195 1 97 15 TYR B C 1
ATOM 4793 O O . TYR B 1 15 ? 16.547 16.047 -9.492 1 97 15 TYR B O 1
ATOM 4801 N N . ARG B 1 16 ? 15.312 17.906 -9.398 1 94.88 16 ARG B N 1
ATOM 4802 C CA . ARG B 1 16 ? 16.391 18.781 -9.844 1 94.88 16 ARG B CA 1
ATOM 4803 C C . ARG B 1 16 ? 17.469 18.906 -8.766 1 94.88 16 ARG B C 1
ATOM 4805 O O . ARG B 1 16 ? 17.156 19.016 -7.582 1 94.88 16 ARG B O 1
ATOM 4812 N N . PRO B 1 17 ? 18.703 18.969 -9.18 1 93.19 17 PRO B N 1
ATOM 4813 C CA . PRO B 1 17 ? 19.781 19.047 -8.195 1 93.19 17 PRO B CA 1
ATOM 4814 C C . PRO B 1 17 ? 19.609 20.203 -7.215 1 93.19 17 PRO B C 1
ATOM 4816 O O . PRO B 1 17 ? 19.797 20.047 -6.008 1 93.19 17 PRO B O 1
ATOM 4819 N N . ASP B 1 18 ? 19.25 21.359 -7.734 1 93.56 18 ASP B N 1
ATOM 4820 C CA . ASP B 1 18 ? 19.094 22.531 -6.879 1 93.56 18 ASP B CA 1
ATOM 4821 C C . ASP B 1 18 ? 17.953 22.328 -5.887 1 93.56 18 ASP B C 1
ATOM 4823 O O . ASP B 1 18 ? 18.094 22.625 -4.695 1 93.56 18 ASP B O 1
ATOM 4827 N N . ALA B 1 19 ? 16.812 21.797 -6.344 1 95.31 19 ALA B N 1
ATOM 4828 C CA . ALA B 1 19 ? 15.648 21.578 -5.488 1 95.31 19 ALA B CA 1
ATOM 4829 C C . ALA B 1 19 ? 15.938 20.5 -4.445 1 95.31 19 ALA B C 1
ATOM 4831 O O . ALA B 1 19 ? 15.539 20.625 -3.285 1 95.31 19 ALA B O 1
ATOM 4832 N N . TRP B 1 20 ? 16.625 19.484 -4.852 1 96.69 20 TRP B N 1
ATOM 4833 C CA . TRP B 1 20 ? 16.938 18.375 -3.949 1 96.69 20 TRP B CA 1
ATOM 4834 C C . TRP B 1 20 ? 17.891 18.828 -2.846 1 96.69 20 TRP B C 1
ATOM 4836 O O . TRP B 1 20 ? 17.703 18.5 -1.675 1 96.69 20 TRP B O 1
ATOM 4846 N N . ASP B 1 21 ? 18.922 19.578 -3.211 1 95.5 21 ASP B N 1
ATOM 4847 C CA . ASP B 1 21 ? 19.859 20.109 -2.23 1 95.5 21 ASP B CA 1
ATOM 4848 C C . ASP B 1 21 ? 19.172 21.016 -1.227 1 95.5 21 ASP B C 1
ATOM 4850 O O . ASP B 1 21 ? 19.422 20.938 -0.022 1 95.5 21 ASP B O 1
ATOM 4854 N N . ALA B 1 22 ? 18.344 21.859 -1.777 1 94.75 22 ALA B N 1
ATOM 4855 C CA . ALA B 1 22 ? 17.609 22.766 -0.908 1 94.75 22 ALA B CA 1
ATOM 4856 C C . ALA B 1 22 ? 16.688 21.984 0.029 1 94.75 22 ALA B C 1
ATOM 4858 O O . ALA B 1 22 ? 16.547 22.328 1.207 1 94.75 22 ALA B O 1
ATOM 4859 N N . ALA B 1 23 ? 16.016 20.953 -0.465 1 95.88 23 ALA B N 1
ATOM 4860 C CA . ALA B 1 23 ? 15.125 20.125 0.337 1 95.88 23 ALA B CA 1
ATOM 4861 C C . ALA B 1 23 ? 15.875 19.469 1.496 1 95.88 23 ALA B C 1
ATOM 4863 O O . ALA B 1 23 ? 15.391 19.469 2.631 1 95.88 23 ALA B O 1
ATOM 4864 N N . ASN B 1 24 ? 17.047 18.953 1.189 1 97.38 24 ASN B N 1
ATOM 4865 C CA . ASN B 1 24 ? 17.859 18.328 2.234 1 97.38 24 ASN B CA 1
ATOM 4866 C C . ASN B 1 24 ? 18.266 19.328 3.305 1 97.38 24 ASN B C 1
ATOM 4868 O O . ASN B 1 24 ? 18.203 19.031 4.5 1 97.38 24 ASN B O 1
ATOM 4872 N N . ARG B 1 25 ? 18.656 20.469 2.875 1 95.94 25 ARG B N 1
ATOM 4873 C CA . ARG B 1 25 ? 19.094 21.516 3.807 1 95.94 25 ARG B CA 1
ATOM 4874 C C . ARG B 1 25 ? 17.953 21.938 4.715 1 95.94 25 ARG B C 1
ATOM 4876 O O . ARG B 1 25 ? 18.125 22.078 5.926 1 95.94 25 ARG B O 1
ATOM 4883 N N . ILE B 1 26 ? 16.812 22.125 4.145 1 95.5 26 ILE B N 1
ATOM 4884 C CA . ILE B 1 26 ? 15.633 22.547 4.898 1 95.5 26 ILE B CA 1
ATOM 4885 C C . ILE B 1 26 ? 15.258 21.469 5.918 1 95.5 26 ILE B C 1
ATOM 4887 O O . ILE B 1 26 ? 15.031 21.766 7.094 1 95.5 26 ILE B O 1
ATOM 4891 N N . LEU B 1 27 ? 15.219 20.234 5.492 1 97 27 LEU B N 1
ATOM 4892 C CA . LEU B 1 27 ? 14.797 19.141 6.379 1 97 27 LEU B CA 1
ATOM 4893 C C . LEU B 1 27 ? 15.828 18.906 7.473 1 97 27 LEU B C 1
ATOM 4895 O O . LEU B 1 27 ? 15.477 18.625 8.617 1 97 27 LEU B O 1
ATOM 4899 N N . LEU B 1 28 ? 17.125 19.031 7.141 1 97.75 28 LEU B N 1
ATOM 4900 C CA . LEU B 1 28 ? 18.188 18.844 8.133 1 97.75 28 LEU B CA 1
ATOM 4901 C C . LEU B 1 28 ? 18.141 19.953 9.188 1 97.75 28 LEU B C 1
ATOM 4903 O O . LEU B 1 28 ? 18.328 19.688 10.375 1 97.75 28 LEU B O 1
ATOM 4907 N N . ALA B 1 29 ? 17.922 21.172 8.75 1 97.38 29 ALA B N 1
ATOM 4908 C CA . ALA B 1 29 ? 17.781 22.266 9.703 1 97.38 29 ALA B CA 1
ATOM 4909 C C . ALA B 1 29 ? 16.641 21.984 10.68 1 97.38 29 ALA B C 1
ATOM 4911 O O . ALA B 1 29 ? 16.781 22.203 11.891 1 97.38 29 ALA B O 1
ATOM 4912 N N . LYS B 1 30 ? 15.562 21.516 10.172 1 97.44 30 LYS B N 1
ATOM 4913 C CA . LYS B 1 30 ? 14.414 21.172 11.008 1 97.44 30 LYS B CA 1
ATOM 4914 C C . LYS B 1 30 ? 14.75 20.016 11.945 1 97.44 30 LYS B C 1
ATOM 4916 O O . LYS B 1 30 ? 14.406 20.062 13.133 1 97.44 30 LYS B O 1
ATOM 4921 N N . ALA B 1 31 ? 15.375 18.984 11.383 1 98.25 31 ALA B N 1
ATOM 4922 C CA . ALA B 1 31 ? 15.711 17.812 12.188 1 98.25 31 ALA B CA 1
ATOM 4923 C C . ALA B 1 31 ? 16.641 18.188 13.328 1 98.25 31 ALA B C 1
ATOM 4925 O O . ALA B 1 31 ? 16.438 17.766 14.469 1 98.25 31 ALA B O 1
ATOM 4926 N N . LEU B 1 32 ? 17.656 18.969 13.008 1 98.56 32 LEU B N 1
ATOM 4927 C CA . LEU B 1 32 ? 18.609 19.406 14.031 1 98.56 32 LEU B CA 1
ATOM 4928 C C . LEU B 1 32 ? 17.906 20.219 15.109 1 98.56 32 LEU B C 1
ATOM 4930 O O . LEU B 1 32 ? 18.141 20.016 16.297 1 98.56 32 LEU B O 1
ATOM 4934 N N . CYS B 1 33 ? 17.016 21.062 14.703 1 98.38 33 CYS B N 1
ATOM 4935 C CA . CYS B 1 33 ? 16.297 21.922 15.633 1 98.38 33 CYS B CA 1
ATOM 4936 C C . CYS B 1 33 ? 15.375 21.094 16.531 1 98.38 33 CYS B C 1
ATOM 4938 O O . CYS B 1 33 ? 15.477 21.156 17.75 1 98.38 33 CYS B O 1
ATOM 4940 N N . GLU B 1 34 ? 14.562 20.25 15.953 1 98.31 34 GLU B N 1
ATOM 4941 C CA . GLU B 1 34 ? 13.492 19.578 16.688 1 98.31 34 GLU B CA 1
ATOM 4942 C C . GLU B 1 34 ? 14.031 18.406 17.5 1 98.31 34 GLU B C 1
ATOM 4944 O O . GLU B 1 34 ? 13.531 18.125 18.594 1 98.31 34 GLU B O 1
ATOM 4949 N N . PHE B 1 35 ? 15.055 17.672 16.969 1 98.38 35 PHE B N 1
ATOM 4950 C CA . PHE B 1 35 ? 15.641 16.594 17.75 1 98.38 35 PHE B CA 1
ATOM 4951 C C . PHE B 1 35 ? 16.406 17.156 18.938 1 98.38 35 PHE B C 1
ATOM 4953 O O . PHE B 1 35 ? 16.453 16.531 20 1 98.38 35 PHE B O 1
ATOM 4960 N N . ALA B 1 36 ? 17.047 18.312 18.766 1 98.38 36 ALA B N 1
ATOM 4961 C CA . ALA B 1 36 ? 17.703 18.969 19.891 1 98.38 36 ALA B CA 1
ATOM 4962 C C . ALA B 1 36 ? 16.672 19.484 20.891 1 98.38 36 ALA B C 1
ATOM 4964 O O . ALA B 1 36 ? 16.828 19.312 22.109 1 98.38 36 ALA B O 1
ATOM 4965 N N . HIS B 1 37 ? 15.617 20.062 20.406 1 98.25 37 HIS B N 1
ATOM 4966 C CA . HIS B 1 37 ? 14.523 20.578 21.234 1 98.25 37 HIS B CA 1
ATOM 4967 C C . HIS B 1 37 ? 13.945 19.469 22.109 1 98.25 37 HIS B C 1
ATOM 4969 O O . HIS B 1 37 ? 13.688 19.688 23.297 1 98.25 37 HIS B O 1
ATOM 4975 N N . GLU B 1 38 ? 13.82 18.312 21.562 1 97.44 38 GLU B N 1
ATOM 4976 C CA . GLU B 1 38 ? 13.188 17.203 22.266 1 97.44 38 GLU B CA 1
ATOM 4977 C C . GLU B 1 38 ? 14.227 16.344 22.984 1 97.44 38 GLU B C 1
ATOM 4979 O O . GLU B 1 38 ? 13.914 15.258 23.469 1 97.44 38 GLU B O 1
ATOM 4984 N N . ARG B 1 39 ? 15.438 16.781 23.016 1 96.88 39 ARG B N 1
ATOM 4985 C CA . ARG B 1 39 ? 16.531 16.172 23.766 1 96.88 39 ARG B CA 1
ATOM 4986 C C . ARG B 1 39 ? 16.859 14.789 23.219 1 96.88 39 ARG B C 1
ATOM 4988 O O . ARG B 1 39 ? 17.25 13.891 23.969 1 96.88 39 ARG B O 1
ATOM 4995 N N . LEU B 1 40 ? 16.594 14.578 21.953 1 97.19 40 LEU B N 1
ATOM 4996 C CA . LEU B 1 40 ? 17.016 13.367 21.266 1 97.19 40 LEU B CA 1
ATOM 4997 C C . LEU B 1 40 ? 18.516 13.43 20.938 1 97.19 40 LEU B C 1
ATOM 4999 O O . LEU B 1 40 ? 19.188 12.398 20.922 1 97.19 40 LEU B O 1
ATOM 5003 N N . ILE B 1 41 ? 18.938 14.633 20.594 1 97.81 41 ILE B N 1
ATOM 5004 C CA . ILE B 1 41 ? 20.359 14.898 20.391 1 97.81 41 ILE B CA 1
ATOM 5005 C C . ILE B 1 41 ? 20.781 16.094 21.234 1 97.81 41 ILE B C 1
ATOM 5007 O O . ILE B 1 41 ? 19.953 16.906 21.656 1 97.81 41 ILE B O 1
ATOM 5011 N N . GLU B 1 42 ? 22.047 16.203 21.5 1 97.25 42 GLU B N 1
ATOM 5012 C CA . GLU B 1 42 ? 22.625 17.312 22.266 1 97.25 42 GLU B CA 1
ATOM 5013 C C . GLU B 1 42 ? 23.797 17.938 21.5 1 97.25 42 GLU B C 1
ATOM 5015 O O . GLU B 1 42 ? 24.953 17.562 21.703 1 97.25 42 GLU B O 1
ATOM 5020 N N . PRO B 1 43 ? 23.531 18.938 20.672 1 98.12 43 PRO B N 1
ATOM 5021 C CA . PRO B 1 43 ? 24.609 19.594 19.938 1 98.12 43 PRO B CA 1
ATOM 5022 C C . PRO B 1 43 ? 25.688 20.172 20.859 1 98.12 43 PRO B C 1
ATOM 5024 O O . PRO B 1 43 ? 25.375 20.812 21.859 1 98.12 43 PRO B O 1
ATOM 5027 N N . ALA B 1 44 ? 26.922 19.922 20.531 1 97.75 44 ALA B N 1
ATOM 5028 C CA . ALA B 1 44 ? 28.062 20.406 21.312 1 97.75 44 ALA B CA 1
ATOM 5029 C C . ALA B 1 44 ? 28.547 21.766 20.812 1 97.75 44 ALA B C 1
ATOM 5031 O O . ALA B 1 44 ? 28.781 21.938 19.609 1 97.75 44 ALA B O 1
ATOM 5032 N N . PRO B 1 45 ? 28.688 22.688 21.688 1 97.38 45 PRO B N 1
ATOM 5033 C CA . PRO B 1 45 ? 29.219 23.969 21.25 1 97.38 45 PRO B CA 1
ATOM 5034 C C . PRO B 1 45 ? 30.688 23.875 20.812 1 97.38 45 PRO B C 1
ATOM 5036 O O . PRO B 1 45 ? 31.469 23.141 21.422 1 97.38 45 PRO B O 1
ATOM 5039 N N . ASP B 1 46 ? 30.953 24.562 19.766 1 94 46 ASP B N 1
ATOM 5040 C CA . ASP B 1 46 ? 32.344 24.703 19.359 1 94 46 ASP B CA 1
ATOM 5041 C C . ASP B 1 46 ? 33.094 25.672 20.281 1 94 46 ASP B C 1
ATOM 5043 O O . ASP B 1 46 ? 32.781 26.859 20.328 1 94 46 ASP B O 1
ATOM 5047 N N . PRO B 1 47 ? 34.062 25.281 20.969 1 91.88 47 PRO B N 1
ATOM 5048 C CA . PRO B 1 47 ? 34.781 26.156 21.906 1 91.88 47 PRO B CA 1
ATOM 5049 C C . PRO B 1 47 ? 35.469 27.328 21.203 1 91.88 47 PRO B C 1
ATOM 5051 O O . PRO B 1 47 ? 35.656 28.391 21.797 1 91.88 47 PRO B O 1
ATOM 5054 N N . ASP B 1 48 ? 35.906 27.188 19.984 1 93.5 48 ASP B N 1
ATOM 5055 C CA . ASP B 1 48 ? 36.719 28.172 19.266 1 93.5 48 ASP B CA 1
ATOM 5056 C C . ASP B 1 48 ? 35.844 29.047 18.375 1 93.5 48 ASP B C 1
ATOM 5058 O O . ASP B 1 48 ? 36.312 30.016 17.781 1 93.5 48 ASP B O 1
ATOM 5062 N N . ALA B 1 49 ? 34.594 28.734 18.281 1 95.25 49 ALA B N 1
ATOM 5063 C CA . ALA B 1 49 ? 33.688 29.5 17.422 1 95.25 49 ALA B CA 1
ATOM 5064 C C . ALA B 1 49 ? 32.344 29.688 18.078 1 95.25 49 ALA B C 1
ATOM 5066 O O . ALA B 1 49 ? 31.406 28.922 17.828 1 95.25 49 ALA B O 1
ATOM 5067 N N . PRO B 1 50 ? 32.25 30.797 18.828 1 94.25 50 PRO B N 1
ATOM 5068 C CA . PRO B 1 50 ? 30.984 31.047 19.5 1 94.25 50 PRO B CA 1
ATOM 5069 C C . PRO B 1 50 ? 29.797 31.047 18.547 1 94.25 50 PRO B C 1
ATOM 5071 O O . PRO B 1 50 ? 29.875 31.625 17.453 1 94.25 50 PRO B O 1
ATOM 5074 N N . GLY B 1 51 ? 28.75 30.312 18.875 1 96.38 51 GLY B N 1
ATOM 5075 C CA . GLY B 1 51 ? 27.547 30.234 18.062 1 96.38 51 GLY B CA 1
ATOM 5076 C C . GLY B 1 51 ? 27.531 29.047 17.125 1 96.38 51 GLY B C 1
ATOM 5077 O O . GLY B 1 51 ? 26.547 28.812 16.422 1 96.38 51 GLY B O 1
ATOM 5078 N N . TRP B 1 52 ? 28.656 28.359 17.125 1 97.75 52 TRP B N 1
ATOM 5079 C CA . TRP B 1 52 ? 28.734 27.172 16.281 1 97.75 52 TRP B CA 1
ATOM 5080 C C . TRP B 1 52 ? 28.594 25.891 17.109 1 97.75 52 TRP B C 1
ATOM 5082 O O . TRP B 1 52 ? 29.047 25.844 18.266 1 97.75 52 TRP B O 1
ATOM 5092 N N . PHE B 1 53 ? 27.938 24.906 16.562 1 98.38 53 PHE B N 1
ATOM 5093 C CA . PHE B 1 53 ? 27.656 23.641 17.234 1 98.38 53 PHE B CA 1
ATOM 5094 C C . PHE B 1 53 ? 27.953 22.453 16.328 1 98.38 53 PHE B C 1
ATOM 5096 O O . PHE B 1 53 ? 28.016 22.609 15.109 1 98.38 53 PHE B O 1
ATOM 5103 N N . THR B 1 54 ? 28.156 21.281 16.953 1 97.69 54 THR B N 1
ATOM 5104 C CA . THR B 1 54 ? 28.422 20.062 16.203 1 97.69 54 THR B CA 1
ATOM 5105 C C . THR B 1 54 ? 27.562 18.906 16.75 1 97.69 54 THR B C 1
ATOM 5107 O O . THR B 1 54 ? 27.375 18.781 17.953 1 97.69 54 THR B O 1
ATOM 5110 N N . VAL B 1 55 ? 26.969 18.172 15.883 1 97.75 55 VAL B N 1
ATOM 5111 C CA . VAL B 1 55 ? 26.344 16.891 16.188 1 97.75 55 VAL B CA 1
ATOM 5112 C C . VAL B 1 55 ? 27.078 15.766 15.453 1 97.75 55 VAL B C 1
ATOM 5114 O O . VAL B 1 55 ? 27.25 15.82 14.234 1 97.75 55 VAL B O 1
ATOM 5117 N N . THR B 1 56 ? 27.5 14.797 16.203 1 96.88 56 THR B N 1
ATOM 5118 C CA . THR B 1 56 ? 28.203 13.664 15.617 1 96.88 56 THR B CA 1
ATOM 5119 C C . THR B 1 56 ? 27.312 12.43 15.578 1 96.88 56 THR B C 1
ATOM 5121 O O . THR B 1 56 ? 26.547 12.18 16.516 1 96.88 5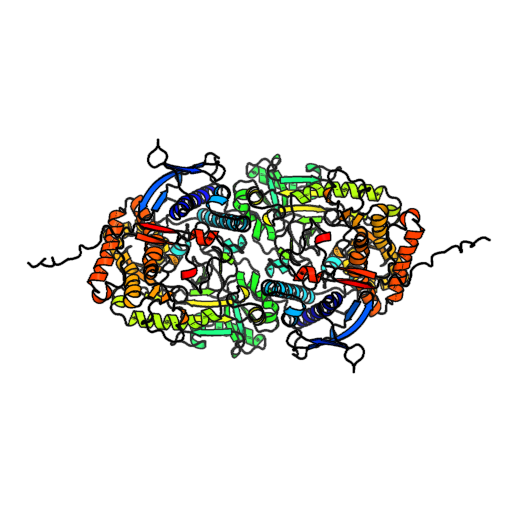6 THR B O 1
ATOM 5124 N N . SER B 1 57 ? 27.391 11.695 14.469 1 96.06 57 SER B N 1
ATOM 5125 C CA . SER B 1 57 ? 26.641 10.453 14.328 1 96.06 57 SER B CA 1
ATOM 5126 C C . SER B 1 57 ? 27.016 9.461 15.422 1 96.06 57 SER B C 1
ATOM 5128 O O . SER B 1 57 ? 28.047 9.609 16.078 1 96.06 57 SER B O 1
ATOM 5130 N N . ASP B 1 58 ? 26.219 8.484 15.594 1 96.94 58 ASP B N 1
ATOM 5131 C CA . ASP B 1 58 ? 26.344 7.504 16.672 1 96.94 58 ASP B CA 1
ATOM 5132 C C . ASP B 1 58 ? 27.703 6.836 16.656 1 96.94 58 ASP B C 1
ATOM 5134 O O . ASP B 1 58 ? 28.297 6.582 17.703 1 96.94 58 ASP B O 1
ATOM 5138 N N . ASP B 1 59 ? 28.203 6.586 15.445 1 94.25 59 ASP B N 1
ATOM 5139 C CA . ASP B 1 59 ? 29.453 5.863 15.32 1 94.25 59 ASP B CA 1
ATOM 5140 C C . ASP B 1 59 ? 30.641 6.828 15.242 1 94.25 59 ASP B C 1
ATOM 5142 O O . ASP B 1 59 ? 31.766 6.418 14.938 1 94.25 59 ASP B O 1
ATOM 5146 N N . GLY B 1 60 ? 30.406 8.078 15.367 1 93.31 60 GLY B N 1
ATOM 5147 C CA . GLY B 1 60 ? 31.469 9.062 15.438 1 93.31 60 GLY B CA 1
ATOM 5148 C C . GLY B 1 60 ? 31.641 9.844 14.148 1 93.31 60 GLY B C 1
ATOM 5149 O O . GLY B 1 60 ? 32.281 10.898 14.133 1 93.31 60 GLY B O 1
ATOM 5150 N N . THR B 1 61 ? 31.188 9.312 13.031 1 91.69 61 THR B N 1
ATOM 5151 C CA . THR B 1 61 ? 31.234 10 11.742 1 91.69 61 THR B CA 1
ATOM 5152 C C . THR B 1 61 ? 29.969 9.703 10.93 1 91.69 61 THR B C 1
ATOM 5154 O O . THR B 1 61 ? 29.438 8.594 10.992 1 91.69 61 THR B O 1
ATOM 5157 N N . PRO B 1 62 ? 29.531 10.766 10.172 1 94.19 62 PRO B N 1
ATOM 5158 C CA . PRO B 1 62 ? 30.031 12.133 10.016 1 94.19 62 PRO B CA 1
ATOM 5159 C C . PRO B 1 62 ? 29.578 13.062 11.141 1 94.19 62 PRO B C 1
ATOM 5161 O O . PRO B 1 62 ? 28.75 12.664 11.977 1 94.19 62 PRO B O 1
ATOM 5164 N N . ALA B 1 63 ? 30.188 14.148 11.141 1 96.44 63 ALA B N 1
ATOM 5165 C CA . ALA B 1 63 ? 29.766 15.227 12.031 1 96.44 63 ALA B CA 1
ATOM 5166 C C . ALA B 1 63 ? 29.109 16.359 11.25 1 96.44 63 ALA B C 1
ATOM 5168 O O . ALA B 1 63 ? 29.562 16.703 10.156 1 96.44 63 ALA B O 1
ATOM 5169 N N . TYR B 1 64 ? 28.078 16.875 11.797 1 97.44 64 TYR B N 1
ATOM 5170 C CA . TYR B 1 64 ? 27.375 18.031 11.242 1 97.44 64 TYR B CA 1
ATOM 5171 C C . TYR B 1 64 ? 27.703 19.281 12.039 1 97.44 64 TYR B C 1
ATOM 5173 O O . TYR B 1 64 ? 27.625 19.297 13.273 1 97.44 64 TYR B O 1
ATOM 5181 N N . ARG B 1 65 ? 28.125 20.281 11.367 1 97.38 65 ARG B N 1
ATOM 5182 C CA . ARG B 1 65 ? 28.438 21.578 11.969 1 97.38 65 ARG B CA 1
ATOM 5183 C C . ARG B 1 65 ? 27.469 22.641 11.477 1 97.38 65 ARG B C 1
ATOM 5185 O O . ARG B 1 65 ? 27.109 22.672 10.297 1 97.38 65 ARG B O 1
ATOM 5192 N N . PHE B 1 66 ? 27.047 23.516 12.359 1 98.19 66 PHE B N 1
ATOM 5193 C CA . PHE B 1 66 ? 26.062 24.531 11.977 1 98.19 66 PHE B CA 1
ATOM 5194 C C . PHE B 1 66 ? 26.094 25.703 12.945 1 98.19 66 PHE B C 1
ATOM 5196 O O . PHE B 1 66 ? 26.531 25.562 14.094 1 98.19 66 PHE B O 1
ATOM 5203 N N . ALA B 1 67 ? 25.688 26.844 12.477 1 98.19 67 ALA B N 1
ATOM 5204 C CA . ALA B 1 67 ? 25.5 28.016 13.312 1 98.19 67 ALA B CA 1
ATOM 5205 C C . ALA B 1 67 ? 24.078 28.094 13.844 1 98.19 67 ALA B C 1
ATOM 5207 O O . ALA B 1 67 ? 23.125 27.797 13.117 1 98.19 67 ALA B O 1
ATOM 5208 N N . ALA B 1 68 ? 23.953 28.375 15.117 1 97.75 68 ALA B N 1
ATOM 5209 C CA . ALA B 1 68 ? 22.625 28.453 15.711 1 97.75 68 ALA B CA 1
ATOM 5210 C C . ALA B 1 68 ? 22.578 29.453 16.859 1 97.75 68 ALA B C 1
ATOM 5212 O O . ALA B 1 68 ? 23.609 29.734 17.484 1 97.75 68 ALA B O 1
ATOM 5213 N N . ARG B 1 69 ? 21.5 30 17 1 95.88 69 ARG B N 1
ATOM 5214 C CA . ARG B 1 69 ? 21.188 30.797 18.188 1 95.88 69 ARG B CA 1
ATOM 5215 C C . ARG B 1 69 ? 20.156 30.078 19.062 1 95.88 69 ARG B C 1
ATOM 5217 O O . ARG B 1 69 ? 19.109 29.641 18.562 1 95.88 69 ARG B O 1
ATOM 5224 N N . ARG B 1 70 ? 20.469 29.922 20.312 1 95.94 70 ARG B N 1
ATOM 5225 C CA . ARG B 1 70 ? 19.531 29.328 21.25 1 95.94 70 ARG B CA 1
ATOM 5226 C C . ARG B 1 70 ? 18.5 30.359 21.719 1 95.94 70 ARG B C 1
ATOM 5228 O O . ARG B 1 70 ? 18.859 31.469 22.094 1 95.94 70 ARG B O 1
ATOM 5235 N N . MET B 1 71 ? 17.281 29.984 21.672 1 96.75 71 MET B N 1
ATOM 5236 C CA . MET B 1 71 ? 16.188 30.875 22.016 1 96.75 71 MET B CA 1
ATOM 5237 C C . MET B 1 71 ? 15.297 30.25 23.094 1 96.75 71 MET B C 1
ATOM 5239 O O . MET B 1 71 ? 15.523 29.109 23.5 1 96.75 71 MET B O 1
ATOM 5243 N N . PRO B 1 72 ? 14.328 31.047 23.625 1 96.88 72 PRO B N 1
ATOM 5244 C CA . PRO B 1 72 ? 13.406 30.484 24.625 1 96.88 72 PRO B CA 1
ATOM 5245 C C . PRO B 1 72 ? 12.734 29.203 24.141 1 96.88 72 PRO B C 1
ATOM 5247 O O . PRO B 1 72 ? 12.57 29 22.938 1 96.88 72 PRO B O 1
ATOM 5250 N N . LEU B 1 73 ? 12.383 28.312 25.141 1 98.12 73 LEU B N 1
ATOM 5251 C CA . LEU B 1 73 ? 11.719 27.031 24.906 1 98.12 73 LEU B CA 1
ATOM 5252 C C . LEU B 1 73 ? 12.656 26.062 24.203 1 98.12 73 LEU B C 1
ATOM 5254 O O . LEU B 1 73 ? 12.203 25.234 23.391 1 98.12 73 LEU B O 1
ATOM 5258 N N . ARG B 1 74 ? 13.922 26.25 24.406 1 97.38 74 ARG B N 1
ATOM 5259 C CA . ARG B 1 74 ? 14.953 25.375 23.828 1 97.38 74 ARG B CA 1
ATOM 5260 C C . ARG B 1 74 ? 14.852 25.328 22.312 1 97.38 74 ARG B C 1
ATOM 5262 O O . ARG B 1 74 ? 14.992 24.266 21.719 1 97.38 74 ARG B O 1
ATOM 5269 N N . HIS B 1 75 ? 14.445 26.453 21.75 1 98.19 75 HIS B N 1
ATOM 5270 C CA . HIS B 1 75 ? 14.43 26.547 20.281 1 98.19 75 HIS B CA 1
ATOM 5271 C C . HIS B 1 75 ? 15.836 26.797 19.734 1 98.19 75 HIS B C 1
ATOM 5273 O O . HIS B 1 75 ? 16.578 27.641 20.281 1 98.19 75 HIS B O 1
ATOM 5279 N N . TRP B 1 76 ? 16.188 26.047 18.719 1 97.69 76 TRP B N 1
ATOM 5280 C CA . TRP B 1 76 ? 17.453 26.234 18.031 1 97.69 76 TRP B CA 1
ATOM 5281 C C . TRP B 1 76 ? 17.234 26.922 16.688 1 97.69 76 TRP B C 1
ATOM 5283 O O . TRP B 1 76 ? 16.812 26.297 15.711 1 97.69 76 TRP B O 1
ATOM 5293 N N . GLN B 1 77 ? 17.469 28.188 16.672 1 96.56 77 GLN B N 1
ATOM 5294 C CA . GLN B 1 77 ? 17.406 28.891 15.398 1 96.56 77 GLN B CA 1
ATOM 5295 C C . GLN B 1 77 ? 18.656 28.609 14.562 1 96.56 77 GLN B C 1
ATOM 5297 O O . GLN B 1 77 ? 19.688 29.25 14.75 1 96.56 77 GLN B O 1
ATOM 5302 N N . ILE B 1 78 ? 18.469 27.828 13.594 1 96.69 78 ILE B N 1
ATOM 5303 C CA . ILE B 1 78 ? 19.594 27.359 12.789 1 96.69 78 ILE B CA 1
ATOM 5304 C C . ILE B 1 78 ? 19.578 28.047 11.422 1 96.69 78 ILE B C 1
ATOM 5306 O O . ILE B 1 78 ? 18.516 28.141 10.797 1 96.69 78 ILE B O 1
ATOM 5310 N N . ASP B 1 79 ? 20.703 28.547 11.023 1 93.69 79 ASP B N 1
ATOM 5311 C CA . ASP B 1 79 ? 20.875 29 9.648 1 93.69 79 ASP B CA 1
ATOM 5312 C C . ASP B 1 79 ? 21.094 27.812 8.703 1 93.69 79 ASP B C 1
ATOM 5314 O O . ASP B 1 79 ? 22.156 27.203 8.688 1 93.69 79 ASP B O 1
ATOM 5318 N N . PRO B 1 80 ? 20.094 27.562 7.898 1 93.88 80 PRO B N 1
ATOM 5319 C CA . PRO B 1 80 ? 20.234 26.375 7.047 1 93.88 80 PRO B CA 1
ATOM 5320 C C . PRO B 1 80 ? 21.484 26.438 6.16 1 93.88 80 PRO B C 1
ATOM 5322 O O . PRO B 1 80 ? 22.094 25.406 5.879 1 93.88 80 PRO B O 1
ATOM 5325 N N . GLY B 1 81 ? 21.875 27.609 5.699 1 94 81 GLY B N 1
ATOM 5326 C CA . GLY B 1 81 ? 23.031 27.766 4.836 1 94 81 GLY B CA 1
ATOM 5327 C C . GLY B 1 81 ? 24.344 27.453 5.531 1 94 81 GLY B C 1
ATOM 5328 O O . GLY B 1 81 ? 25.359 27.234 4.871 1 94 81 GLY B O 1
ATOM 5329 N N . SER B 1 82 ? 24.312 27.391 6.859 1 96.81 82 SER B N 1
ATOM 5330 C CA . SER B 1 82 ? 25.531 27.172 7.633 1 96.81 82 SER B CA 1
ATOM 5331 C C . SER B 1 82 ? 25.812 25.688 7.797 1 96.81 82 SER B C 1
ATOM 5333 O O . SER B 1 82 ? 26.922 25.297 8.18 1 96.81 82 SER B O 1
ATOM 5335 N N . ILE B 1 83 ? 24.875 24.844 7.559 1 97.69 83 ILE B N 1
ATOM 5336 C CA . ILE B 1 83 ? 25 23.422 7.867 1 97.69 83 ILE B CA 1
ATOM 5337 C C . ILE B 1 83 ? 26.031 22.781 6.93 1 97.69 83 ILE B C 1
ATOM 5339 O O . ILE B 1 83 ? 25.938 22.938 5.707 1 97.69 83 ILE B O 1
ATOM 5343 N N . THR B 1 84 ? 26.953 22.141 7.457 1 97.06 84 THR B N 1
ATOM 5344 C CA . THR B 1 84 ? 27.922 21.359 6.699 1 97.06 84 THR B CA 1
ATOM 5345 C C . THR B 1 84 ? 28.094 19.969 7.297 1 97.06 84 THR B C 1
ATOM 5347 O O . THR B 1 84 ? 27.719 19.734 8.445 1 97.06 84 THR B O 1
ATOM 5350 N N . CYS B 1 85 ? 28.453 19.094 6.547 1 95.81 85 CYS B N 1
ATOM 5351 C CA . CYS B 1 85 ? 28.75 17.719 6.945 1 95.81 85 CYS B CA 1
ATOM 5352 C C . CYS B 1 85 ? 30.125 17.297 6.484 1 95.81 85 CYS B C 1
ATOM 5354 O O . CYS B 1 85 ? 30.5 17.5 5.328 1 95.81 85 CYS B O 1
ATOM 5356 N N . ASP B 1 86 ? 31.062 16.875 7.312 1 91.56 86 ASP B N 1
ATOM 5357 C CA . ASP B 1 86 ? 32.438 16.484 6.949 1 91.56 86 ASP B CA 1
ATOM 5358 C C . ASP B 1 86 ? 32.438 15.352 5.926 1 91.56 86 ASP B C 1
ATOM 5360 O O . ASP B 1 86 ? 33.406 15.164 5.199 1 91.56 86 ASP B O 1
ATOM 5364 N N . GLY B 1 87 ? 31.438 14.695 5.559 1 79.38 87 GLY B N 1
ATOM 5365 C CA . GLY B 1 87 ? 31.297 13.695 4.504 1 79.38 87 GLY B CA 1
ATOM 5366 C C . GLY B 1 87 ? 30.922 14.297 3.164 1 79.38 87 GLY B C 1
ATOM 5367 O O . GLY B 1 87 ? 30.875 13.586 2.154 1 79.38 87 GLY B O 1
ATOM 5368 N N . GLY B 1 88 ? 30.781 15.586 3.145 1 81.94 88 GLY B N 1
ATOM 5369 C CA . GLY B 1 88 ? 30.609 16.406 1.954 1 81.94 88 GLY B CA 1
ATOM 5370 C C . GLY B 1 88 ? 29.156 16.703 1.647 1 81.94 88 GLY B C 1
ATOM 5371 O O . GLY B 1 88 ? 28.734 17.859 1.655 1 81.94 88 GLY B O 1
ATOM 5372 N N . ARG B 1 89 ? 28.25 15.727 1.248 1 87.56 89 ARG B N 1
ATOM 5373 C CA . ARG B 1 89 ? 26.906 16.094 0.794 1 87.56 89 ARG B CA 1
ATOM 5374 C C . ARG B 1 89 ? 25.906 15.977 1.929 1 87.56 89 ARG B C 1
ATOM 5376 O O . ARG B 1 89 ? 25.969 15.047 2.73 1 87.56 89 ARG B O 1
ATOM 5383 N N . LEU B 1 90 ? 24.984 17.031 2.057 1 95.75 90 LEU B N 1
ATOM 5384 C CA . LEU B 1 90 ? 23.891 16.969 3.014 1 95.75 90 LEU B CA 1
ATOM 5385 C C . LEU B 1 90 ? 22.859 15.922 2.582 1 95.75 90 LEU B C 1
ATOM 5387 O O . LEU B 1 90 ? 22.406 15.938 1.438 1 95.75 90 LEU B O 1
ATOM 5391 N N . ASP B 1 91 ? 22.609 15.023 3.445 1 95.94 91 ASP B N 1
ATOM 5392 C CA . ASP B 1 91 ? 21.703 13.906 3.197 1 95.94 91 ASP B CA 1
ATOM 5393 C C . ASP B 1 91 ? 20.875 13.578 4.438 1 95.94 91 ASP B C 1
ATOM 5395 O O . ASP B 1 91 ? 21.375 12.945 5.375 1 95.94 91 ASP B O 1
ATOM 5399 N N . ALA B 1 92 ? 19.625 13.945 4.355 1 97.44 92 ALA B N 1
ATOM 5400 C CA . ALA B 1 92 ? 18.766 13.781 5.527 1 97.44 92 ALA B CA 1
ATOM 5401 C C . ALA B 1 92 ? 18.562 12.305 5.855 1 97.44 92 ALA B C 1
ATOM 5403 O O . ALA B 1 92 ? 18.453 11.938 7.027 1 97.44 92 ALA B O 1
ATOM 5404 N N . VAL B 1 93 ? 18.484 11.461 4.82 1 97.12 93 VAL B N 1
ATOM 5405 C CA . VAL B 1 93 ? 18.344 10.023 5.043 1 97.12 93 VAL B CA 1
ATOM 5406 C C . VAL B 1 93 ? 19.578 9.492 5.766 1 97.12 93 VAL B C 1
ATOM 5408 O O . VAL B 1 93 ? 19.469 8.758 6.746 1 97.12 93 VAL B O 1
ATOM 5411 N N . GLY B 1 94 ? 20.781 9.906 5.285 1 95.94 94 GLY B N 1
ATOM 5412 C CA . GLY B 1 94 ? 22.031 9.531 5.938 1 95.94 94 GLY B CA 1
ATOM 5413 C C . GLY B 1 94 ? 22.141 10.055 7.359 1 95.94 94 GLY B C 1
ATOM 5414 O O . GLY B 1 94 ? 22.688 9.383 8.234 1 95.94 94 GLY B O 1
ATOM 5415 N N . PHE B 1 95 ? 21.609 11.242 7.617 1 97.31 95 PHE B N 1
ATOM 5416 C CA . PHE B 1 95 ? 21.594 11.852 8.938 1 97.31 95 PHE B CA 1
ATOM 5417 C C . PHE B 1 95 ? 20.812 11.008 9.93 1 97.31 95 PHE B C 1
ATOM 5419 O O . PHE B 1 95 ? 21.297 10.695 11.016 1 97.31 95 PHE B O 1
ATOM 5426 N N . VAL B 1 96 ? 19.578 10.555 9.531 1 97.5 96 VAL B N 1
ATOM 5427 C CA . VAL B 1 96 ? 18.734 9.742 10.398 1 97.5 96 VAL B CA 1
ATOM 5428 C C . VAL B 1 96 ? 19.375 8.383 10.625 1 97.5 96 VAL B C 1
ATOM 5430 O O . VAL B 1 96 ? 19.406 7.883 11.75 1 97.5 96 VAL B O 1
ATOM 5433 N N . LEU B 1 97 ? 19.891 7.828 9.555 1 96.31 97 LEU B N 1
ATOM 5434 C CA . LEU B 1 97 ? 20.562 6.531 9.641 1 96.31 97 LEU B CA 1
ATOM 5435 C C . LEU B 1 97 ? 21.734 6.59 10.609 1 96.31 97 LEU B C 1
ATOM 5437 O O . LEU B 1 97 ? 21.938 5.676 11.414 1 96.31 97 LEU B O 1
ATOM 5441 N N . GLY B 1 98 ? 22.5 7.645 10.547 1 96.12 98 GLY B N 1
ATOM 5442 C CA . GLY B 1 98 ? 23.688 7.809 11.383 1 96.12 98 GLY B CA 1
ATOM 5443 C C . GLY B 1 98 ? 23.359 8.031 12.844 1 96.12 98 GLY B C 1
ATOM 5444 O O . GLY B 1 98 ? 24.203 7.828 13.711 1 96.12 98 GLY B O 1
ATOM 5445 N N . LEU B 1 99 ? 22.141 8.477 13.117 1 97.44 99 LEU B N 1
ATOM 5446 C CA . LEU B 1 99 ? 21.734 8.805 14.484 1 97.44 99 LEU B CA 1
ATOM 5447 C C . LEU B 1 99 ? 20.656 7.84 14.969 1 97.44 99 LEU B C 1
ATOM 5449 O O . LEU B 1 99 ? 19.891 8.164 15.891 1 97.44 99 LEU B O 1
ATOM 5453 N N . ARG B 1 100 ? 20.516 6.66 14.359 1 96.31 100 ARG B N 1
ATOM 5454 C CA . ARG B 1 100 ? 19.422 5.742 14.641 1 96.31 100 ARG B CA 1
ATOM 5455 C C . ARG B 1 100 ? 19.406 5.348 16.109 1 96.31 100 ARG B C 1
ATOM 5457 O O . ARG B 1 100 ? 18.328 5.18 16.703 1 96.31 100 ARG B O 1
ATOM 5464 N N . GLU B 1 101 ? 20.547 5.234 16.781 1 96 101 GLU B N 1
ATOM 5465 C CA . GLU B 1 101 ? 20.609 4.887 18.203 1 96 101 GLU B CA 1
ATOM 5466 C C . GLU B 1 101 ? 20.156 6.055 19.078 1 96 101 GLU B C 1
ATOM 5468 O O . GLU B 1 101 ? 19.328 5.879 19.984 1 96 101 GLU B O 1
ATOM 5473 N N . ALA B 1 102 ? 20.656 7.207 18.766 1 96.38 102 ALA B N 1
ATOM 5474 C CA . ALA B 1 102 ? 20.266 8.398 19.516 1 96.38 102 ALA B CA 1
ATOM 5475 C C . ALA B 1 102 ? 18.766 8.648 19.406 1 96.38 102 ALA B C 1
ATOM 5477 O O . ALA B 1 102 ? 18.141 9.117 20.359 1 96.38 102 ALA B O 1
ATOM 5478 N N . LEU B 1 103 ? 18.219 8.336 18.25 1 96.56 103 LEU B N 1
ATOM 5479 C CA . LEU B 1 103 ? 16.812 8.594 17.984 1 96.56 103 LEU B CA 1
ATOM 5480 C C . LEU B 1 103 ? 15.945 7.449 18.5 1 96.56 103 LEU B C 1
ATOM 5482 O O . LEU B 1 103 ? 14.719 7.539 18.484 1 96.56 103 LEU B O 1
ATOM 5486 N N . GLY B 1 104 ? 16.562 6.406 18.922 1 93.62 104 GLY B N 1
ATOM 5487 C CA . GLY B 1 104 ? 15.828 5.266 19.438 1 93.62 104 GLY B CA 1
ATOM 5488 C C . GLY B 1 104 ? 15.102 4.477 18.375 1 93.62 104 GLY B C 1
ATOM 5489 O O . GLY B 1 104 ? 14.039 3.902 18.625 1 93.62 104 GLY B O 1
ATOM 5490 N N . LEU B 1 105 ? 15.594 4.465 17.156 1 93.12 105 LEU B N 1
ATOM 5491 C CA . LEU B 1 105 ? 14.969 3.748 16.047 1 93.12 105 LEU B CA 1
ATOM 5492 C C . LEU B 1 105 ? 15.461 2.309 15.992 1 93.12 105 LEU B C 1
ATOM 5494 O O . LEU B 1 105 ? 16.625 2.061 15.664 1 93.12 105 LEU B O 1
ATOM 5498 N N . GLY B 1 106 ? 14.57 1.393 16.297 1 88.06 106 GLY B N 1
ATOM 5499 C CA . GLY B 1 106 ? 14.898 -0.019 16.188 1 88.06 106 GLY B CA 1
ATOM 5500 C C . GLY B 1 106 ? 14.859 -0.526 14.758 1 88.06 106 GLY B C 1
ATOM 5501 O O . GLY B 1 106 ? 14.445 0.195 13.852 1 88.06 106 GLY B O 1
ATOM 5502 N N . PRO B 1 107 ? 15.273 -1.754 14.578 1 86.25 107 PRO B N 1
ATOM 5503 C CA . PRO B 1 107 ? 15.398 -2.32 13.234 1 86.25 107 PRO B CA 1
ATOM 5504 C C . PRO B 1 107 ? 14.055 -2.424 12.508 1 86.25 107 PRO B C 1
ATOM 5506 O O . PRO B 1 107 ? 14.008 -2.35 11.281 1 86.25 107 PRO B O 1
ATOM 5509 N N . ASP B 1 108 ? 13.023 -2.551 13.25 1 84 108 ASP B N 1
ATOM 5510 C CA . ASP B 1 108 ? 11.711 -2.73 12.648 1 84 108 ASP B CA 1
ATOM 5511 C C . ASP B 1 108 ? 11.133 -1.396 12.18 1 84 108 ASP B C 1
ATOM 5513 O O . ASP B 1 108 ? 10.43 -1.339 11.172 1 84 108 ASP B O 1
ATOM 5517 N N . MET B 1 109 ? 11.547 -0.333 12.883 1 88.44 109 MET B N 1
ATOM 5518 C CA . MET B 1 109 ? 10.945 0.966 12.609 1 88.44 109 MET B CA 1
ATOM 5519 C C . MET B 1 109 ? 11.82 1.785 11.664 1 88.44 109 MET B C 1
ATOM 5521 O O . MET B 1 109 ? 11.312 2.625 10.914 1 88.44 109 MET B O 1
ATOM 5525 N N . LEU B 1 110 ? 13.055 1.496 11.695 1 94.12 110 LEU B N 1
ATOM 5526 C CA . LEU B 1 110 ? 14.031 2.342 11.016 1 94.12 110 LEU B CA 1
ATOM 5527 C C . LEU B 1 110 ? 13.75 2.4 9.516 1 94.12 110 LEU B C 1
ATOM 5529 O O . LEU B 1 110 ? 13.648 3.488 8.945 1 94.12 110 LEU B O 1
ATOM 5533 N N . PRO B 1 111 ? 13.539 1.247 8.812 1 92.56 111 PRO B N 1
ATOM 5534 C CA . PRO B 1 111 ? 13.336 1.346 7.367 1 92.56 111 PRO B CA 1
ATOM 5535 C C . PRO B 1 111 ? 12.055 2.092 7 1 92.56 111 PRO B C 1
ATOM 5537 O O . PRO B 1 111 ? 12.039 2.854 6.031 1 92.56 111 PRO B O 1
ATOM 5540 N N . ALA B 1 112 ? 11.039 1.897 7.766 1 90.75 112 ALA B N 1
ATOM 5541 C CA . ALA B 1 112 ? 9.789 2.605 7.52 1 90.75 112 ALA B CA 1
ATOM 5542 C C . ALA B 1 112 ? 9.961 4.109 7.719 1 90.75 112 ALA B C 1
ATOM 5544 O O . ALA B 1 112 ? 9.383 4.91 6.977 1 90.75 112 ALA B O 1
ATOM 5545 N N . TYR B 1 113 ? 10.68 4.496 8.742 1 94.31 113 TYR B N 1
ATOM 5546 C CA . TYR B 1 113 ? 10.906 5.914 8.984 1 94.31 113 TYR B CA 1
ATOM 5547 C C . TYR B 1 113 ? 11.75 6.531 7.879 1 94.31 113 TYR B C 1
ATOM 5549 O O . TYR B 1 113 ? 11.5 7.656 7.449 1 94.31 113 TYR B O 1
ATOM 5557 N N . LEU B 1 114 ? 12.773 5.805 7.367 1 95.69 114 LEU B N 1
ATOM 5558 C CA . LEU B 1 114 ? 13.586 6.293 6.258 1 95.69 114 LEU B CA 1
ATOM 5559 C C . LEU B 1 114 ? 12.734 6.508 5.012 1 95.69 114 LEU B C 1
ATOM 5561 O O . LEU B 1 114 ? 12.953 7.461 4.262 1 95.69 114 LEU B O 1
ATOM 5565 N N . GLU B 1 115 ? 11.844 5.605 4.816 1 93.69 115 GLU B N 1
ATOM 5566 C CA . GLU B 1 115 ? 10.93 5.762 3.689 1 93.69 115 GLU B CA 1
ATOM 5567 C C . GLU B 1 115 ? 10.094 7.035 3.83 1 93.69 115 GLU B C 1
ATOM 5569 O O . GLU B 1 115 ? 9.867 7.742 2.848 1 93.69 115 GLU B O 1
ATOM 5574 N N . GLU B 1 116 ? 9.68 7.363 5.031 1 94.06 116 GLU B N 1
ATOM 5575 C CA . GLU B 1 116 ? 8.914 8.586 5.273 1 94.06 116 GLU B CA 1
ATOM 5576 C C . GLU B 1 116 ? 9.773 9.828 5.039 1 94.06 116 GLU B C 1
ATOM 5578 O O . GLU B 1 116 ? 9.281 10.836 4.523 1 94.06 116 GLU B O 1
ATOM 5583 N N . ILE B 1 117 ? 11.008 9.711 5.434 1 96.56 117 ILE B N 1
ATOM 5584 C CA . ILE B 1 117 ? 11.93 10.82 5.207 1 96.56 117 ILE B CA 1
ATOM 5585 C C . ILE B 1 117 ? 12.125 11.031 3.707 1 96.56 117 ILE B C 1
ATOM 5587 O O . ILE B 1 117 ? 12.078 12.164 3.223 1 96.56 117 ILE B O 1
ATOM 5591 N N . SER B 1 118 ? 12.266 9.93 3 1 96.69 118 SER B N 1
ATOM 5592 C CA . SER B 1 118 ? 12.414 10.016 1.552 1 96.69 118 SER B CA 1
ATOM 5593 C C . SER B 1 118 ? 11.18 10.633 0.899 1 96.69 118 SER B C 1
ATOM 5595 O O . SER B 1 118 ? 11.305 11.461 -0.006 1 96.69 118 SER B O 1
ATOM 5597 N N . SER B 1 119 ? 10.07 10.211 1.356 1 95.69 119 SER B N 1
ATOM 5598 C CA . SER B 1 119 ? 8.812 10.742 0.826 1 95.69 119 SER B CA 1
ATOM 5599 C C . SER B 1 119 ? 8.664 12.227 1.15 1 95.69 119 SER B C 1
ATOM 5601 O O . SER B 1 119 ? 8.148 13 0.336 1 95.69 119 SER B O 1
ATOM 5603 N N . THR B 1 120 ? 9.062 12.625 2.344 1 96.56 120 THR B N 1
ATOM 5604 C CA . THR B 1 120 ? 9.047 14.031 2.74 1 96.56 120 THR B CA 1
ATOM 5605 C C . THR B 1 120 ? 9.969 14.852 1.849 1 96.56 120 THR B C 1
ATOM 5607 O O . THR B 1 120 ? 9.594 15.938 1.391 1 96.56 120 THR B O 1
ATOM 5610 N N . LEU B 1 121 ? 11.141 14.305 1.581 1 97.25 121 LEU B N 1
ATOM 5611 C CA . LEU B 1 121 ? 12.086 14.984 0.703 1 97.25 121 LEU B CA 1
ATOM 5612 C C . LEU B 1 121 ? 11.531 15.094 -0.713 1 97.25 121 LEU B C 1
ATOM 5614 O O . LEU B 1 121 ? 11.688 16.125 -1.366 1 97.25 121 LEU B O 1
ATOM 5618 N N . SER B 1 122 ? 10.93 14.016 -1.137 1 96.75 122 SER B N 1
ATOM 5619 C CA . SER B 1 122 ? 10.312 14.031 -2.459 1 96.75 122 SER B CA 1
ATOM 5620 C C . SER B 1 122 ? 9.266 15.133 -2.564 1 96.75 122 SER B C 1
ATOM 5622 O O . SER B 1 122 ? 9.242 15.883 -3.541 1 96.75 122 SER B O 1
ATOM 5624 N N . SER B 1 123 ? 8.453 15.242 -1.566 1 95.44 123 SER B N 1
ATOM 5625 C CA . SER B 1 123 ? 7.418 16.266 -1.529 1 95.44 123 SER B CA 1
ATOM 5626 C C . SER B 1 123 ? 8.031 17.672 -1.511 1 95.44 123 SER B C 1
ATOM 5628 O O . SER B 1 123 ? 7.574 18.562 -2.23 1 95.44 123 SER B O 1
ATOM 5630 N N . LEU B 1 124 ? 9.055 17.859 -0.712 1 95.5 124 LEU B N 1
ATOM 5631 C CA . LEU B 1 124 ? 9.727 19.156 -0.62 1 95.5 124 LEU B CA 1
ATOM 5632 C C . LEU B 1 124 ? 10.375 19.516 -1.948 1 95.5 124 LEU B C 1
ATOM 5634 O O . LEU B 1 124 ? 10.281 20.672 -2.389 1 95.5 124 LEU B O 1
ATOM 5638 N N . SER B 1 125 ? 11.031 18.547 -2.529 1 96.5 125 SER B N 1
ATOM 5639 C CA . SER B 1 125 ? 11.648 18.781 -3.828 1 96.5 125 SER B CA 1
ATOM 5640 C C . SER B 1 125 ? 10.617 19.188 -4.867 1 96.5 125 SER B C 1
ATOM 5642 O O . SER B 1 125 ? 10.875 20.078 -5.695 1 96.5 125 SER B O 1
ATOM 5644 N N . PHE B 1 126 ? 9.5 18.594 -4.855 1 96.19 126 PHE B N 1
ATOM 5645 C CA . PHE B 1 126 ? 8.422 18.922 -5.777 1 96.19 126 PHE B CA 1
ATOM 5646 C C . PHE B 1 126 ? 7.957 20.359 -5.562 1 96.19 126 PHE B C 1
ATOM 5648 O O . PHE B 1 126 ? 7.859 21.141 -6.516 1 96.19 126 PHE B O 1
ATOM 5655 N N . LYS B 1 127 ? 7.711 20.719 -4.309 1 95.31 127 LYS B N 1
ATOM 5656 C CA . LYS B 1 127 ? 7.293 22.078 -3.984 1 95.31 127 LYS B CA 1
ATOM 5657 C C . LYS B 1 127 ? 8.312 23.094 -4.484 1 95.31 127 LYS B C 1
ATOM 5659 O O . LYS B 1 127 ? 7.938 24.109 -5.066 1 95.31 127 LYS B O 1
ATOM 5664 N N . LEU B 1 128 ? 9.547 22.812 -4.305 1 94.75 128 LEU B N 1
ATOM 5665 C CA . LEU B 1 128 ? 10.625 23.719 -4.641 1 94.75 128 LEU B CA 1
ATOM 5666 C C . LEU B 1 128 ? 10.836 23.797 -6.148 1 94.75 128 LEU B C 1
ATOM 5668 O O . LEU B 1 128 ? 11.484 24.719 -6.652 1 94.75 128 LEU B O 1
ATOM 5672 N N . SER B 1 129 ? 10.344 22.766 -6.828 1 93.94 129 SER B N 1
ATOM 5673 C CA . SER B 1 129 ? 10.508 22.734 -8.281 1 93.94 129 SER B CA 1
ATOM 5674 C C . SER B 1 129 ? 9.438 23.562 -8.977 1 93.94 129 SER B C 1
ATOM 5676 O O . SER B 1 129 ? 9.57 23.891 -10.156 1 93.94 129 SER B O 1
ATOM 5678 N N . LEU B 1 130 ? 8.391 23.906 -8.305 1 92.06 130 LEU B N 1
ATOM 5679 C CA . LEU B 1 130 ? 7.293 24.703 -8.859 1 92.06 130 LEU B CA 1
ATOM 5680 C C . LEU B 1 130 ? 7.547 26.188 -8.664 1 92.06 130 LEU B C 1
ATOM 5682 O O . LEU B 1 130 ? 8.281 26.594 -7.754 1 92.06 130 LEU B O 1
ATOM 5686 N N . PRO B 1 131 ? 6.934 26.984 -9.578 1 91.19 131 PRO B N 1
ATOM 5687 C CA . PRO B 1 131 ? 6.965 28.422 -9.281 1 91.19 131 PRO B CA 1
ATOM 5688 C C . PRO B 1 131 ? 6.266 28.766 -7.961 1 91.19 131 PRO B C 1
ATOM 5690 O O . PRO B 1 131 ? 5.156 28.297 -7.707 1 91.19 131 PRO B O 1
ATOM 5693 N N . GLN B 1 132 ? 6.934 29.484 -7.082 1 92.25 132 GLN B N 1
ATOM 5694 C CA . GLN B 1 132 ? 6.402 29.859 -5.777 1 92.25 132 GLN B CA 1
ATOM 5695 C C . GLN B 1 132 ? 6.184 31.359 -5.676 1 92.25 132 GLN B C 1
ATOM 5697 O O . GLN B 1 132 ? 7.016 32.156 -6.137 1 92.25 132 GLN B O 1
ATOM 5702 N N . PRO B 1 133 ? 5.066 31.719 -5.109 1 95.88 133 PRO B N 1
ATOM 5703 C CA . PRO B 1 133 ? 4.875 33.156 -4.879 1 95.88 133 PRO B CA 1
ATOM 5704 C C . PRO B 1 133 ? 5.801 33.719 -3.797 1 95.88 133 PRO B C 1
ATOM 5706 O O . PRO B 1 133 ? 6.203 32.969 -2.891 1 95.88 133 PRO B O 1
ATOM 5709 N N . SER B 1 134 ? 6.117 35 -3.914 1 97.19 134 SER B N 1
ATOM 5710 C CA . SER B 1 134 ? 6.844 35.656 -2.84 1 97.19 134 SER B CA 1
ATOM 5711 C C . SER B 1 134 ? 5.953 35.875 -1.624 1 97.19 134 SER B C 1
ATOM 5713 O O . SER B 1 134 ? 4.723 35.844 -1.73 1 97.19 134 SER B O 1
ATOM 5715 N N . ALA B 1 135 ? 6.594 36.094 -0.5 1 97.62 135 ALA B N 1
ATOM 5716 C CA . ALA B 1 135 ? 5.84 36.406 0.708 1 97.62 135 ALA B CA 1
ATOM 5717 C C . ALA B 1 135 ? 4.996 37.656 0.507 1 97.62 135 ALA B C 1
ATOM 5719 O O . ALA B 1 135 ? 3.85 37.719 0.956 1 97.62 135 ALA B O 1
ATOM 5720 N N . ALA B 1 136 ? 5.539 38.656 -0.149 1 97.25 136 ALA B N 1
ATOM 5721 C CA . ALA B 1 136 ? 4.832 39.906 -0.418 1 97.25 136 ALA B CA 1
ATOM 5722 C C . ALA B 1 136 ? 3.607 39.656 -1.295 1 97.25 136 ALA B C 1
ATOM 5724 O O . ALA B 1 136 ? 2.545 40.25 -1.065 1 97.25 136 ALA B O 1
ATOM 5725 N N . ASP B 1 137 ? 3.785 38.781 -2.307 1 97.5 137 ASP B N 1
ATOM 5726 C CA . ASP B 1 137 ? 2.672 38.438 -3.191 1 97.5 137 ASP B CA 1
ATOM 5727 C C . ASP B 1 137 ? 1.567 37.719 -2.436 1 97.5 137 ASP B C 1
ATOM 5729 O O . ASP B 1 137 ? 0.383 37.875 -2.734 1 97.5 137 ASP B O 1
ATOM 5733 N N . LEU B 1 138 ? 1.921 36.906 -1.495 1 97.94 138 LEU B N 1
ATOM 5734 C CA . LEU B 1 138 ? 0.966 36.094 -0.746 1 97.94 138 LEU B CA 1
ATOM 5735 C C . LEU B 1 138 ? 0.082 36.969 0.133 1 97.94 138 LEU B C 1
ATOM 5737 O O . LEU B 1 138 ? -1.048 36.594 0.454 1 97.94 138 LEU B O 1
ATOM 5741 N N . VAL B 1 139 ? 0.574 38.156 0.534 1 97.75 139 VAL B N 1
ATOM 5742 C CA . VAL B 1 139 ? -0.162 39.062 1.414 1 97.75 139 VAL B CA 1
ATOM 5743 C C . VAL B 1 139 ? -1.501 39.406 0.778 1 97.75 139 VAL B C 1
ATOM 5745 O O . VAL B 1 139 ? -2.506 39.562 1.477 1 97.75 139 VAL B O 1
ATOM 5748 N N . THR B 1 140 ? -1.509 39.531 -0.507 1 96.25 140 THR B N 1
ATOM 5749 C CA . THR B 1 140 ? -2.734 39.938 -1.179 1 96.25 140 THR B CA 1
ATOM 5750 C C . THR B 1 140 ? -3.307 38.781 -2.018 1 96.25 140 THR B C 1
ATOM 5752 O O . THR B 1 140 ? -4.23 39 -2.805 1 96.25 140 THR B O 1
ATOM 5755 N N . ALA B 1 141 ? -2.76 37.625 -1.9 1 96.88 141 ALA B N 1
ATOM 5756 C CA . ALA B 1 141 ? -3.227 36.469 -2.672 1 96.88 141 ALA B CA 1
ATOM 5757 C C . ALA B 1 141 ? -4.551 35.938 -2.129 1 96.88 141 ALA B C 1
ATOM 5759 O O . ALA B 1 141 ? -4.938 36.25 -1.003 1 96.88 141 ALA B O 1
ATOM 5760 N N . ASP B 1 142 ? -5.262 35.219 -2.98 1 95.88 142 ASP B N 1
ATOM 5761 C CA . ASP B 1 142 ? -6.508 34.594 -2.525 1 95.88 142 ASP B CA 1
ATOM 5762 C C . ASP B 1 142 ? -6.234 33.438 -1.584 1 95.88 142 ASP B C 1
ATOM 5764 O O . ASP B 1 142 ? -5.113 32.906 -1.528 1 95.88 142 ASP B O 1
ATOM 5768 N N . PHE B 1 143 ? -7.262 33 -0.911 1 97.19 143 PHE B N 1
ATOM 5769 C CA . PHE B 1 143 ? -7.215 32.031 0.174 1 97.19 143 PHE B CA 1
ATOM 5770 C C . PHE B 1 143 ? -6.527 30.75 -0.278 1 97.19 143 PHE B C 1
ATOM 5772 O O . PHE B 1 143 ? -5.582 30.281 0.365 1 97.19 143 PHE B O 1
ATOM 5779 N N . GLN B 1 144 ? -6.918 30.172 -1.403 1 97.19 144 GLN B N 1
ATOM 5780 C CA . GLN B 1 144 ? -6.422 28.859 -1.824 1 97.19 144 GLN B CA 1
ATOM 5781 C C . GLN B 1 144 ? -5.012 28.969 -2.398 1 97.19 144 GLN B C 1
ATOM 5783 O O . GLN B 1 144 ? -4.246 28 -2.359 1 97.19 144 GLN B O 1
ATOM 5788 N N . THR B 1 145 ? -4.652 30.109 -2.93 1 97 145 THR B N 1
ATOM 5789 C CA . THR B 1 145 ? -3.268 30.344 -3.318 1 97 145 THR B CA 1
ATOM 5790 C C . THR B 1 145 ? -2.348 30.281 -2.104 1 97 145 THR B C 1
ATOM 5792 O O . THR B 1 145 ? -1.285 29.656 -2.154 1 97 145 THR B O 1
ATOM 5795 N N . VAL B 1 146 ? -2.746 30.938 -0.996 1 97.19 146 VAL B N 1
ATOM 5796 C CA . VAL B 1 146 ? -1.967 30.875 0.237 1 97.19 146 VAL B CA 1
ATOM 5797 C C . VAL B 1 146 ? -1.887 29.438 0.742 1 97.19 146 VAL B C 1
ATOM 5799 O O . VAL B 1 146 ? -0.813 28.969 1.127 1 97.19 146 VAL B O 1
ATOM 5802 N N . GLU B 1 147 ? -3.008 28.781 0.642 1 95.94 147 GLU B N 1
ATOM 5803 C CA . GLU B 1 147 ? -3.094 27.391 1.099 1 95.94 147 GLU B CA 1
ATOM 5804 C C . GLU B 1 147 ? -2.109 26.5 0.348 1 95.94 147 GLU B C 1
ATOM 5806 O O . GLU B 1 147 ? -1.456 25.641 0.948 1 95.94 147 GLU B O 1
ATOM 5811 N N . ALA B 1 148 ? -1.946 26.656 -0.878 1 95.38 148 ALA B N 1
ATOM 5812 C CA . ALA B 1 148 ? -1.156 25.781 -1.733 1 95.38 148 ALA B CA 1
ATOM 5813 C C . ALA B 1 148 ? 0.326 26.141 -1.668 1 95.38 148 ALA B C 1
ATOM 5815 O O . ALA B 1 148 ? 1.181 25.344 -2.068 1 95.38 148 ALA B O 1
ATOM 5816 N N . ALA B 1 149 ? 0.654 27.297 -1.137 1 95.62 149 ALA B N 1
ATOM 5817 C CA . ALA B 1 149 ? 2.021 27.812 -1.203 1 95.62 149 ALA B CA 1
ATOM 5818 C C . ALA B 1 149 ? 2.846 27.328 -0.015 1 95.62 149 ALA B C 1
ATOM 5820 O O . ALA B 1 149 ? 4.047 27.594 0.066 1 95.62 149 ALA B O 1
ATOM 5821 N N . MET B 1 150 ? 2.24 26.531 0.907 1 93.75 150 MET B N 1
ATOM 5822 C CA . MET B 1 150 ? 2.916 26.094 2.129 1 93.75 150 MET B CA 1
ATOM 5823 C C . MET B 1 150 ? 4.02 25.094 1.815 1 93.75 150 MET B C 1
ATOM 5825 O O . MET B 1 150 ? 3.758 24.047 1.213 1 93.75 150 MET B O 1
ATOM 5829 N N . LEU B 1 151 ? 5.219 25.359 2.262 1 90.5 151 LEU B N 1
ATOM 5830 C CA . LEU B 1 151 ? 6.379 24.547 1.908 1 90.5 151 LEU B CA 1
ATOM 5831 C C . LEU B 1 151 ? 6.754 23.609 3.045 1 90.5 151 LEU B C 1
ATOM 5833 O O . LEU B 1 151 ? 6.996 22.422 2.816 1 90.5 151 LEU B O 1
ATOM 5837 N N . ALA B 1 152 ? 6.711 24.047 4.262 1 86.69 152 ALA B N 1
ATOM 5838 C CA . ALA B 1 152 ? 7.465 23.391 5.336 1 86.69 152 ALA B CA 1
ATOM 5839 C C . ALA B 1 152 ? 6.621 22.328 6.031 1 86.69 152 ALA B C 1
ATOM 5841 O O . ALA B 1 152 ? 7.152 21.469 6.734 1 86.69 152 ALA B O 1
ATOM 5842 N N . GLY B 1 153 ? 5.324 22.328 5.84 1 87.81 153 GLY B N 1
ATOM 5843 C CA . GLY B 1 153 ? 4.492 21.391 6.59 1 87.81 153 GLY B CA 1
ATOM 5844 C C . GLY B 1 153 ? 4.438 21.703 8.078 1 87.81 153 GLY B C 1
ATOM 5845 O O . GLY B 1 153 ? 4.617 22.859 8.477 1 87.81 153 GLY B O 1
ATOM 5846 N N . HIS B 1 154 ? 4.105 20.719 8.875 1 91.62 154 HIS B N 1
ATOM 5847 C CA . HIS B 1 154 ? 4.047 20.906 10.32 1 91.62 154 HIS B CA 1
ATOM 5848 C C . HIS B 1 154 ? 5.391 21.359 10.875 1 91.62 154 HIS B C 1
ATOM 5850 O O . HIS B 1 154 ? 6.426 20.766 10.57 1 91.62 154 HIS B O 1
ATOM 5856 N N . PRO B 1 155 ? 5.406 22.312 11.672 1 94.75 155 PRO B N 1
ATOM 5857 C CA . PRO B 1 155 ? 6.68 22.922 12.07 1 94.75 155 PRO B CA 1
ATOM 5858 C C . PRO B 1 155 ? 7.5 22 12.977 1 94.75 155 PRO B C 1
ATOM 5860 O O . PRO B 1 155 ? 8.734 22.094 13 1 94.75 155 PRO B O 1
ATOM 5863 N N . CYS B 1 156 ? 6.887 21.078 13.656 1 95.88 156 CYS B N 1
ATOM 5864 C CA . CYS B 1 156 ? 7.582 20.297 14.68 1 95.88 156 CYS B CA 1
ATOM 5865 C C . CYS B 1 156 ? 7.996 18.938 14.141 1 95.88 156 CYS B C 1
ATOM 5867 O O . CYS B 1 156 ? 9.102 18.469 14.422 1 95.88 156 CYS B O 1
ATOM 5869 N N . PHE B 1 157 ? 7.152 18.297 13.391 1 94.69 157 PHE B N 1
ATOM 5870 C CA . PHE B 1 157 ? 7.434 16.953 12.898 1 94.69 157 PHE B CA 1
ATOM 5871 C C . PHE B 1 157 ? 8.477 17 11.789 1 94.69 157 PHE B C 1
ATOM 5873 O O . PHE B 1 157 ? 8.344 17.766 10.836 1 94.69 157 PHE B O 1
ATOM 5880 N N . VAL B 1 158 ? 9.43 16.094 11.898 1 96.19 158 VAL B N 1
ATOM 5881 C CA . VAL B 1 158 ? 10.461 16.016 10.867 1 96.19 158 VAL B CA 1
ATOM 5882 C C . VAL B 1 158 ? 9.914 15.297 9.641 1 96.19 158 VAL B C 1
ATOM 5884 O O . VAL B 1 158 ? 9.938 15.844 8.531 1 96.19 158 VAL B O 1
ATOM 5887 N N . ALA B 1 159 ? 9.477 14.078 9.82 1 94.06 159 ALA B N 1
ATOM 5888 C CA . ALA B 1 159 ? 8.719 13.414 8.758 1 94.06 159 ALA B CA 1
ATOM 5889 C C . ALA B 1 159 ? 7.277 13.914 8.711 1 94.06 159 ALA B C 1
ATOM 5891 O O . ALA B 1 159 ? 6.418 13.398 9.43 1 94.06 159 ALA B O 1
ATOM 5892 N N . ASN B 1 160 ? 6.98 14.812 7.828 1 91.94 160 ASN B N 1
ATOM 5893 C CA . ASN B 1 160 ? 5.723 15.523 8.039 1 91.94 160 ASN B CA 1
ATOM 5894 C C . ASN B 1 160 ? 4.883 15.562 6.77 1 91.94 160 ASN B C 1
ATOM 5896 O O . ASN B 1 160 ? 3.689 15.875 6.816 1 91.94 160 ASN B O 1
ATOM 5900 N N . SER B 1 161 ? 5.441 15.258 5.625 1 89.81 161 SER B N 1
ATOM 5901 C CA . SER B 1 161 ? 4.656 15.406 4.406 1 89.81 161 SER B CA 1
ATOM 5902 C C . SER B 1 161 ? 4.816 14.195 3.49 1 89.81 161 SER B C 1
ATOM 5904 O O . SER B 1 161 ? 4.598 14.297 2.281 1 89.81 161 SER B O 1
ATOM 5906 N N . GLY B 1 162 ? 5.273 13.211 4.062 1 89.12 162 GLY B N 1
ATOM 5907 C CA . GLY B 1 162 ? 5.285 11.961 3.316 1 89.12 162 GLY B CA 1
ATOM 5908 C C . GLY B 1 162 ? 3.914 11.32 3.199 1 89.12 162 GLY B C 1
ATOM 5909 O O . GLY B 1 162 ? 3.156 11.281 4.172 1 89.12 162 GLY B O 1
ATOM 5910 N N . ARG B 1 163 ? 3.539 10.969 2.016 1 91.94 163 ARG B N 1
ATOM 5911 C CA . ARG B 1 163 ? 2.266 10.297 1.78 1 91.94 163 ARG B CA 1
ATOM 5912 C C . ARG B 1 163 ? 2.479 8.906 1.203 1 91.94 163 ARG B C 1
ATOM 5914 O O . ARG B 1 163 ? 2.314 8.695 -0.001 1 91.94 163 ARG B O 1
ATOM 5921 N N . ILE B 1 164 ? 2.744 7.98 2.107 1 89.81 164 ILE B N 1
ATOM 5922 C CA . ILE B 1 164 ? 3.029 6.613 1.676 1 89.81 164 ILE B CA 1
ATOM 5923 C C . ILE B 1 164 ? 1.742 5.941 1.203 1 89.81 164 ILE B C 1
ATOM 5925 O O . ILE B 1 164 ? 0.772 5.844 1.959 1 89.81 164 ILE B O 1
ATOM 5929 N N . GLY B 1 165 ? 1.72 5.52 0.026 1 91.5 165 GLY B N 1
ATOM 5930 C CA . GLY B 1 165 ? 0.553 4.996 -0.667 1 91.5 165 GLY B CA 1
ATOM 5931 C C . GLY B 1 165 ? 0.349 5.613 -2.039 1 91.5 165 GLY B C 1
ATOM 5932 O O . GLY B 1 165 ? 0.029 4.91 -3 1 91.5 165 GLY B O 1
ATOM 5933 N N . PHE B 1 166 ? 0.551 7 -2.074 1 94.88 166 PHE B N 1
ATOM 5934 C CA . PHE B 1 166 ? 0.476 7.684 -3.361 1 94.88 166 PHE B CA 1
ATOM 5935 C C . PHE B 1 166 ? 1.655 7.297 -4.246 1 94.88 166 PHE B C 1
ATOM 5937 O O . PHE B 1 166 ? 2.807 7.332 -3.807 1 94.88 166 PHE B O 1
ATOM 5944 N N . GLY B 1 167 ? 1.379 6.879 -5.445 1 95.12 167 GLY B N 1
ATOM 5945 C CA . GLY B 1 167 ? 2.426 6.91 -6.453 1 95.12 167 GLY B CA 1
ATOM 5946 C C . GLY B 1 167 ? 2.801 8.312 -6.883 1 95.12 167 GLY B C 1
ATOM 5947 O O . GLY B 1 167 ? 2.146 9.281 -6.492 1 95.12 167 GLY B O 1
ATOM 5948 N N . ALA B 1 168 ? 3.852 8.445 -7.637 1 95.75 168 ALA B N 1
ATOM 5949 C CA . ALA B 1 168 ? 4.309 9.75 -8.094 1 95.75 168 ALA B CA 1
ATOM 5950 C C . ALA B 1 168 ? 3.207 10.484 -8.852 1 95.75 168 ALA B C 1
ATOM 5952 O O . ALA B 1 168 ? 3.008 11.688 -8.664 1 95.75 168 ALA B O 1
ATOM 5953 N N . HIS B 1 169 ? 2.479 9.75 -9.711 1 95 169 HIS B N 1
ATOM 5954 C CA . HIS B 1 169 ? 1.418 10.344 -10.516 1 95 169 HIS B CA 1
ATOM 5955 C C . HIS B 1 169 ? 0.249 10.797 -9.648 1 95 169 HIS B C 1
ATOM 5957 O O . HIS B 1 169 ? -0.382 11.82 -9.938 1 95 169 HIS B O 1
ATOM 5963 N N . GLU B 1 170 ? 0.009 10.078 -8.609 1 95.94 170 GLU B N 1
ATOM 5964 C CA . GLU B 1 170 ? -1.08 10.414 -7.699 1 95.94 170 GLU B CA 1
ATOM 5965 C C . GLU B 1 170 ? -0.699 11.586 -6.797 1 95.94 170 GLU B C 1
ATOM 5967 O O . GLU B 1 170 ? -1.524 12.453 -6.52 1 95.94 170 GLU B O 1
ATOM 5972 N N . SER B 1 171 ? 0.573 11.609 -6.332 1 94.5 171 SER B N 1
ATOM 5973 C CA . SER B 1 171 ? 1.056 12.75 -5.559 1 94.5 171 SER B CA 1
ATOM 5974 C C . SER B 1 171 ? 0.949 14.039 -6.359 1 94.5 171 SER B C 1
ATOM 5976 O O . SER B 1 171 ? 0.575 15.086 -5.816 1 94.5 171 SER B O 1
ATOM 5978 N N . GLN B 1 172 ? 1.233 13.984 -7.613 1 93.19 172 GLN B N 1
ATOM 5979 C CA . GLN B 1 172 ? 1.202 15.164 -8.477 1 93.19 172 GLN B CA 1
ATOM 5980 C C . GLN B 1 172 ? -0.233 15.602 -8.766 1 93.19 172 GLN B C 1
ATOM 5982 O O . GLN B 1 172 ? -0.476 16.75 -9.125 1 93.19 172 GLN B O 1
ATOM 5987 N N . ALA B 1 173 ? -1.16 14.664 -8.539 1 94.56 173 ALA B N 1
ATOM 5988 C CA . ALA B 1 173 ? -2.559 14.961 -8.844 1 94.56 173 ALA B CA 1
ATOM 5989 C C . ALA B 1 173 ? -3.301 15.438 -7.602 1 94.56 173 ALA B C 1
ATOM 5991 O O . ALA B 1 173 ? -4.191 16.281 -7.691 1 94.56 173 ALA B O 1
ATOM 5992 N N . PHE B 1 174 ? -2.91 14.906 -6.406 1 95.75 174 PHE B N 1
ATOM 5993 C CA . PHE B 1 174 ? -3.836 15.055 -5.289 1 95.75 174 PHE B CA 1
ATOM 5994 C C . PHE B 1 174 ? -3.168 15.773 -4.125 1 95.75 174 PHE B C 1
ATOM 5996 O O . PHE B 1 174 ? -3.834 16.156 -3.16 1 95.75 174 PHE B O 1
ATOM 6003 N N . ALA B 1 175 ? -1.826 15.984 -4.168 1 93.88 175 ALA B N 1
ATOM 6004 C CA . ALA B 1 175 ? -1.15 16.688 -3.08 1 93.88 175 ALA B CA 1
ATOM 6005 C C . ALA B 1 175 ? -1.59 18.141 -3.012 1 93.88 175 ALA B C 1
ATOM 6007 O O . ALA B 1 175 ? -1.84 18.766 -4.043 1 93.88 175 ALA B O 1
ATOM 6008 N N . PRO B 1 176 ? -1.64 18.703 -1.806 1 94.38 176 PRO B N 1
ATOM 6009 C CA . PRO B 1 176 ? -2.053 20.109 -1.639 1 94.38 176 PRO B CA 1
ATOM 6010 C C . PRO B 1 176 ? -1.184 21.078 -2.434 1 94.38 176 PRO B C 1
ATOM 6012 O O . PRO B 1 176 ? -1.698 22.031 -3.025 1 94.38 176 PRO B O 1
ATOM 6015 N N . GLU B 1 177 ? 0.113 20.797 -2.475 1 93.12 177 GLU B N 1
ATOM 6016 C CA . GLU B 1 177 ? 1.056 21.703 -3.127 1 93.12 177 GLU B CA 1
ATOM 6017 C C . GLU B 1 177 ? 0.898 21.656 -4.645 1 93.12 177 GLU B C 1
ATOM 6019 O O . GLU B 1 177 ? 1.383 22.547 -5.348 1 93.12 177 GLU B O 1
ATOM 6024 N N . ALA B 1 178 ? 0.289 20.625 -5.133 1 92.25 178 ALA B N 1
ATOM 6025 C CA . ALA B 1 178 ? 0.037 20.547 -6.57 1 92.25 178 ALA B CA 1
ATOM 6026 C C . ALA B 1 178 ? -1.048 21.531 -6.988 1 92.25 178 ALA B C 1
ATOM 6028 O O . ALA B 1 178 ? -1.069 22 -8.133 1 92.25 178 ALA B O 1
ATOM 6029 N N . ALA B 1 179 ? -1.975 21.844 -6.082 1 94.19 179 ALA B N 1
ATOM 6030 C CA . ALA B 1 179 ? -3.072 22.781 -6.305 1 94.19 179 ALA B CA 1
ATOM 6031 C C . ALA B 1 179 ? -3.83 22.453 -7.586 1 94.19 179 ALA B C 1
ATOM 6033 O O . ALA B 1 179 ? -4.188 23.344 -8.359 1 94.19 179 ALA B O 1
ATOM 6034 N N . ARG B 1 180 ? -4.051 21.156 -7.863 1 94.5 180 ARG B N 1
ATOM 6035 C CA . ARG B 1 180 ? -4.742 20.719 -9.078 1 94.5 180 ARG B CA 1
ATOM 6036 C C . ARG B 1 180 ? -6.234 20.547 -8.82 1 94.5 180 ARG B C 1
ATOM 6038 O O . ARG B 1 180 ? -6.66 20.406 -7.672 1 94.5 180 ARG B O 1
ATOM 6045 N N . ASP B 1 181 ? -6.973 20.578 -9.938 1 96.81 181 ASP B N 1
ATOM 6046 C CA . ASP B 1 181 ? -8.406 20.328 -9.891 1 96.81 181 ASP B CA 1
ATOM 6047 C C . ASP B 1 181 ? -8.695 18.875 -9.531 1 96.81 181 ASP B C 1
ATOM 6049 O O . ASP B 1 181 ? -8.148 17.953 -10.156 1 96.81 181 ASP B O 1
ATOM 6053 N N . VAL B 1 182 ? -9.484 18.672 -8.516 1 97.19 182 VAL B N 1
ATOM 6054 C CA . VAL B 1 182 ? -9.898 17.328 -8.133 1 97.19 182 VAL B CA 1
ATOM 6055 C C . VAL B 1 182 ? -11.422 17.219 -8.234 1 97.19 182 VAL B C 1
ATOM 6057 O O . VAL B 1 182 ? -12.148 18.094 -7.777 1 97.19 182 VAL B O 1
ATOM 6060 N N . ARG B 1 183 ? -11.922 16.281 -8.859 1 97.69 183 ARG B N 1
ATOM 6061 C CA . ARG B 1 183 ? -13.336 15.906 -8.828 1 97.69 183 ARG B CA 1
ATOM 6062 C C . ARG B 1 183 ? -13.562 14.695 -7.93 1 97.69 183 ARG B C 1
ATOM 6064 O O . ARG B 1 183 ? -12.961 13.641 -8.141 1 97.69 183 ARG B O 1
ATOM 6071 N N . LEU B 1 184 ? -14.375 14.805 -6.91 1 98.06 184 LEU B N 1
ATOM 6072 C CA . LEU B 1 184 ? -14.672 13.711 -6 1 98.06 184 LEU B CA 1
ATOM 6073 C C . LEU B 1 184 ? -15.578 12.68 -6.676 1 98.06 184 LEU B C 1
ATOM 6075 O O . LEU B 1 184 ? -16.312 13.008 -7.602 1 98.06 184 LEU B O 1
ATOM 6079 N N . ILE B 1 185 ? -15.453 11.523 -6.25 1 98.19 185 ILE B N 1
ATOM 6080 C CA . ILE B 1 185 ? -16.312 10.445 -6.75 1 98.19 185 ILE B CA 1
ATOM 6081 C C . ILE B 1 185 ? -17.469 10.219 -5.789 1 98.19 185 ILE B C 1
ATOM 6083 O O . ILE B 1 185 ? -17.281 10.172 -4.57 1 98.19 185 ILE B O 1
ATOM 6087 N N . TRP B 1 186 ? -18.609 10.109 -6.328 1 98.62 186 TRP B N 1
ATOM 6088 C CA . TRP B 1 186 ? -19.797 9.898 -5.496 1 98.62 186 TRP B CA 1
ATOM 6089 C C . TRP B 1 186 ? -20.281 8.453 -5.598 1 98.62 186 TRP B C 1
ATOM 6091 O O . TRP B 1 186 ? -20.328 7.887 -6.688 1 98.62 186 TRP B O 1
ATOM 6101 N N . LEU B 1 187 ? -20.594 7.871 -4.473 1 98.62 187 LEU B N 1
ATOM 6102 C CA . LEU B 1 187 ? -21.203 6.551 -4.359 1 98.62 187 LEU B CA 1
ATOM 6103 C C . LEU B 1 187 ? -22.562 6.641 -3.699 1 98.62 187 LEU B C 1
ATOM 6105 O O . LEU B 1 187 ? -22.828 7.57 -2.934 1 98.62 187 LEU B O 1
ATOM 6109 N N . ALA B 1 188 ? -23.438 5.777 -4.051 1 98.81 188 ALA B N 1
ATOM 6110 C CA . ALA B 1 188 ? -24.672 5.531 -3.297 1 98.81 188 ALA B CA 1
ATOM 6111 C C . ALA B 1 188 ? -24.5 4.355 -2.34 1 98.81 188 ALA B C 1
ATOM 6113 O O . ALA B 1 188 ? -24.156 3.248 -2.762 1 98.81 188 ALA B O 1
ATOM 6114 N N . ALA B 1 189 ? -24.641 4.594 -1.086 1 98.62 189 ALA B N 1
ATOM 6115 C CA . ALA B 1 189 ? -24.547 3.57 -0.048 1 98.62 189 ALA B CA 1
ATOM 6116 C C . ALA B 1 189 ? -25.938 3.18 0.465 1 98.62 189 ALA B C 1
ATOM 6118 O O . ALA B 1 189 ? -26.719 4.043 0.859 1 98.62 189 ALA B O 1
ATOM 6119 N N . HIS B 1 190 ? -26.25 1.942 0.451 1 98.5 190 HIS B N 1
ATOM 6120 C CA . HIS B 1 190 ? -27.547 1.493 0.928 1 98.5 190 HIS B CA 1
ATOM 6121 C C . HIS B 1 190 ? -27.766 1.888 2.385 1 98.5 190 HIS B C 1
ATOM 6123 O O . HIS B 1 190 ? -26.875 1.726 3.219 1 98.5 190 HIS B O 1
ATOM 6129 N N . ARG B 1 191 ? -28.938 2.326 2.75 1 97.5 191 ARG B N 1
ATOM 6130 C CA . ARG B 1 191 ? -29.281 2.916 4.043 1 97.5 191 ARG B CA 1
ATOM 6131 C C . ARG B 1 191 ? -29.078 1.909 5.172 1 97.5 191 ARG B C 1
ATOM 6133 O O . ARG B 1 191 ? -28.797 2.291 6.309 1 97.5 191 ARG B O 1
ATOM 6140 N N . SER B 1 192 ? -29.172 0.651 4.809 1 97.19 192 SER B N 1
ATOM 6141 C CA . SER B 1 192 ? -29.016 -0.377 5.832 1 97.19 192 SER B CA 1
ATOM 6142 C C . SER B 1 192 ? -27.562 -0.491 6.281 1 97.19 192 SER B C 1
ATOM 6144 O O . SER B 1 192 ? -27.266 -1.099 7.312 1 97.19 192 SER B O 1
ATOM 6146 N N . HIS B 1 193 ? -26.641 0.112 5.566 1 97 193 HIS B N 1
ATOM 6147 C CA . HIS B 1 193 ? -25.219 -0.016 5.891 1 97 193 HIS B CA 1
ATOM 6148 C C . HIS B 1 193 ? -24.562 1.353 6.047 1 97 193 HIS B C 1
ATOM 6150 O O . HIS B 1 193 ? -23.328 1.462 6.039 1 97 193 HIS B O 1
ATOM 6156 N N . ALA B 1 194 ? -25.297 2.354 6.078 1 97.12 194 ALA B N 1
ATOM 6157 C CA . ALA B 1 194 ? -24.734 3.699 6.16 1 97.12 194 ALA B CA 1
ATOM 6158 C C . ALA B 1 194 ? -25.547 4.57 7.117 1 97.12 194 ALA B C 1
ATOM 6160 O O . ALA B 1 194 ? -26.75 4.379 7.273 1 97.12 194 ALA B O 1
ATOM 6161 N N . ASP B 1 195 ? -24.828 5.461 7.699 1 95.69 195 ASP B N 1
ATOM 6162 C CA . ASP B 1 195 ? -25.469 6.418 8.594 1 95.69 195 ASP B CA 1
ATOM 6163 C C . ASP B 1 195 ? -25.141 7.855 8.188 1 95.69 195 ASP B C 1
ATOM 6165 O O . ASP B 1 195 ? -24 8.164 7.844 1 95.69 195 ASP B O 1
ATOM 6169 N N . PHE B 1 196 ? -26.188 8.617 8.148 1 97 196 PHE B N 1
ATOM 6170 C CA . PHE B 1 196 ? -26.047 10.055 7.93 1 97 196 PHE B CA 1
ATOM 6171 C C . PHE B 1 196 ? -26.453 10.836 9.172 1 97 196 PHE B C 1
ATOM 6173 O O . PHE B 1 196 ? -27.422 10.492 9.844 1 97 196 PHE B O 1
ATOM 6180 N N . SER B 1 197 ? -25.641 11.766 9.555 1 96.25 197 SER B N 1
ATOM 6181 C CA . SER B 1 197 ? -25.953 12.688 10.641 1 96.25 197 SER B CA 1
ATOM 6182 C C . SER B 1 197 ? -25.781 14.141 10.195 1 96.25 197 SER B C 1
ATOM 6184 O O . SER B 1 197 ? -24.953 14.43 9.32 1 96.25 197 SER B O 1
ATOM 6186 N N . SER B 1 198 ? -26.547 15 10.711 1 96.75 198 SER B N 1
ATOM 6187 C CA . SER B 1 198 ? -26.453 16.422 10.375 1 96.75 198 SER B CA 1
ATOM 6188 C C . SER B 1 198 ? -26.781 17.281 11.586 1 96.75 198 SER B C 1
ATOM 6190 O O . SER B 1 198 ? -27.328 16.797 12.578 1 96.75 198 SER B O 1
ATOM 6192 N N . CYS B 1 199 ? -26.391 18.531 11.477 1 96.31 199 CYS B N 1
ATOM 6193 C CA . CYS B 1 199 ? -26.797 19.516 12.461 1 96.31 199 CYS B CA 1
ATOM 6194 C C . CYS B 1 199 ? -28.312 19.672 12.508 1 96.31 199 CYS B C 1
ATOM 6196 O O . CYS B 1 199 ? -29 19.281 11.562 1 96.31 199 CYS B O 1
ATOM 6198 N N . ARG B 1 200 ? -28.797 20.188 13.617 1 94.44 200 ARG B N 1
ATOM 6199 C CA . ARG B 1 200 ? -30.234 20.219 13.93 1 94.44 200 ARG B CA 1
ATOM 6200 C C . ARG B 1 200 ? -31 21.062 12.914 1 94.44 200 ARG B C 1
ATOM 6202 O O . ARG B 1 200 ? -32.188 20.859 12.711 1 94.44 200 ARG B O 1
ATOM 6209 N N . ASP B 1 201 ? -30.391 21.922 12.203 1 93.56 201 ASP B N 1
ATOM 6210 C CA . ASP B 1 201 ? -31.094 22.906 11.383 1 93.56 201 ASP B CA 1
ATOM 6211 C C . ASP B 1 201 ? -31.156 22.453 9.922 1 93.56 201 ASP B C 1
ATOM 6213 O O . ASP B 1 201 ? -31.438 23.266 9.031 1 93.56 201 ASP B O 1
ATOM 6217 N N . THR B 1 202 ? -30.828 21.219 9.641 1 94.5 202 THR B N 1
ATOM 6218 C CA . THR B 1 202 ? -30.906 20.734 8.266 1 94.5 202 THR B CA 1
ATOM 6219 C C . THR B 1 202 ? -31.297 19.25 8.234 1 94.5 202 THR B C 1
ATOM 6221 O O . THR B 1 202 ? -31.328 18.594 9.273 1 94.5 202 THR B O 1
ATOM 6224 N N . THR B 1 203 ? -31.797 18.766 7.078 1 95.94 203 THR B N 1
ATOM 6225 C CA . THR B 1 203 ? -32.125 17.375 6.809 1 95.94 203 THR B CA 1
ATOM 6226 C C . THR B 1 203 ? -31.25 16.828 5.672 1 95.94 203 THR B C 1
ATOM 6228 O O . THR B 1 203 ? -30.594 17.594 4.957 1 95.94 203 THR B O 1
ATOM 6231 N N . TYR B 1 204 ? -31.312 15.555 5.551 1 96.62 204 TYR B N 1
ATOM 6232 C CA . TYR B 1 204 ? -30.547 14.93 4.477 1 96.62 204 TYR B CA 1
ATOM 6233 C C . TYR B 1 204 ? -30.953 15.492 3.119 1 96.62 204 TYR B C 1
ATOM 6235 O O . TYR B 1 204 ? -30.094 15.875 2.32 1 96.62 204 TYR B O 1
ATOM 6243 N N . ALA B 1 205 ? -32.188 15.523 2.881 1 95.69 205 ALA B N 1
ATOM 6244 C CA . ALA B 1 205 ? -32.719 15.953 1.585 1 95.69 205 ALA B CA 1
ATOM 6245 C C . ALA B 1 205 ? -32.344 17.406 1.289 1 95.69 205 ALA B C 1
ATOM 6247 O O . ALA B 1 205 ? -31.859 17.719 0.191 1 95.69 205 ALA B O 1
ATOM 6248 N N . ASP B 1 206 ? -32.531 18.281 2.271 1 96.25 206 ASP B N 1
ATOM 6249 C CA . ASP B 1 206 ? -32.219 19.703 2.09 1 96.25 206 ASP B CA 1
ATOM 6250 C C . ASP B 1 206 ? -30.703 19.906 1.905 1 96.25 206 ASP B C 1
ATOM 6252 O O . ASP B 1 206 ? -30.281 20.719 1.076 1 96.25 206 ASP B O 1
ATOM 6256 N N . PHE B 1 207 ? -30.016 19.188 2.672 1 96.56 207 PHE B N 1
ATOM 6257 C CA . PHE B 1 207 ? -28.578 19.312 2.643 1 96.56 207 PHE B CA 1
ATOM 6258 C C . PHE B 1 207 ? -28.031 18.922 1.271 1 96.56 207 PHE B C 1
ATOM 6260 O O . PHE B 1 207 ? -27.25 19.672 0.676 1 96.56 207 PHE B O 1
ATOM 6267 N N . LEU B 1 208 ? -28.406 17.766 0.763 1 95.94 208 LEU B N 1
ATOM 6268 C CA . LEU B 1 208 ? -27.875 17.266 -0.5 1 95.94 208 LEU B CA 1
ATOM 6269 C C . LEU B 1 208 ? -28.344 18.141 -1.666 1 95.94 208 LEU B C 1
ATOM 6271 O O . LEU B 1 208 ? -27.609 18.297 -2.65 1 95.94 208 LEU B O 1
ATOM 6275 N N . ARG B 1 209 ? -29.531 18.609 -1.589 1 95 209 ARG B N 1
ATOM 6276 C CA . ARG B 1 209 ? -30.016 19.516 -2.617 1 95 209 ARG B CA 1
ATOM 6277 C C . ARG B 1 209 ? -29.141 20.766 -2.695 1 95 209 ARG B C 1
ATOM 6279 O O . ARG B 1 209 ? -28.812 21.234 -3.789 1 95 209 ARG B O 1
ATOM 6286 N N . ALA B 1 210 ? -28.812 21.25 -1.57 1 95.5 210 ALA B N 1
ATOM 6287 C CA . ALA B 1 210 ? -27.984 22.453 -1.52 1 95.5 210 ALA B CA 1
ATOM 6288 C C . ALA B 1 210 ? -26.562 22.156 -2.021 1 95.5 210 ALA B C 1
ATOM 6290 O O . ALA B 1 210 ? -25.953 22.984 -2.684 1 95.5 210 ALA B O 1
ATOM 6291 N N . GLU B 1 211 ? -26.031 20.984 -1.726 1 96.12 211 GLU B N 1
ATOM 6292 C CA . GLU B 1 211 ? -24.641 20.625 -2.012 1 96.12 211 GLU B CA 1
ATOM 6293 C C . GLU B 1 211 ? -24.469 20.203 -3.465 1 96.12 211 GLU B C 1
ATOM 6295 O O . GLU B 1 211 ? -23.422 20.438 -4.066 1 96.12 211 GLU B O 1
ATOM 6300 N N . LEU B 1 212 ? -25.484 19.516 -4.039 1 96.12 212 LEU B N 1
ATOM 6301 C CA . LEU B 1 212 ? -25.297 18.891 -5.344 1 96.12 212 LEU B CA 1
ATOM 6302 C C . LEU B 1 212 ? -26.172 19.578 -6.398 1 96.12 212 LEU B C 1
ATOM 6304 O O . LEU B 1 212 ? -25.891 19.469 -7.594 1 96.12 212 LEU B O 1
ATOM 6308 N N . GLY B 1 213 ? -27.234 20.234 -6.027 1 94.19 213 GLY B N 1
ATOM 6309 C CA . GLY B 1 213 ? -28.156 20.828 -6.992 1 94.19 213 GLY B CA 1
ATOM 6310 C C . GLY B 1 213 ? -28.703 19.828 -7.988 1 94.19 213 GLY B C 1
ATOM 6311 O O . GLY B 1 213 ? -29.188 18.766 -7.602 1 94.19 213 GLY B O 1
ATOM 6312 N N . PRO B 1 214 ? -28.578 20.156 -9.273 1 94.69 214 PRO B N 1
ATOM 6313 C CA . PRO B 1 214 ? -29.141 19.281 -10.312 1 94.69 214 PRO B CA 1
ATOM 6314 C C . PRO B 1 214 ? -28.453 17.922 -10.398 1 94.69 214 PRO B C 1
ATOM 6316 O O . PRO B 1 214 ? -29.031 16.969 -10.914 1 94.69 214 PRO B O 1
ATOM 6319 N N . GLN B 1 215 ? -27.281 17.906 -9.969 1 97 215 GLN B N 1
ATOM 6320 C CA . GLN B 1 215 ? -26.547 16.656 -10.047 1 97 215 GLN B CA 1
ATOM 6321 C C . GLN B 1 215 ? -27.203 15.578 -9.195 1 97 215 GLN B C 1
ATOM 6323 O O . GLN B 1 215 ? -27.078 14.383 -9.484 1 97 215 GLN B O 1
ATOM 6328 N N . ARG B 1 216 ? -27.891 15.992 -8.125 1 96.81 216 ARG B N 1
ATOM 6329 C CA . ARG B 1 216 ? -28.641 15.039 -7.301 1 96.81 216 ARG B CA 1
ATOM 6330 C C . ARG B 1 216 ? -29.672 14.297 -8.133 1 96.81 216 ARG B C 1
ATOM 6332 O O . ARG B 1 216 ? -29.828 13.078 -7.992 1 96.81 216 ARG B O 1
ATOM 6339 N N . GLU B 1 217 ? -30.328 14.992 -9 1 96.56 217 GLU B N 1
ATOM 6340 C CA . GLU B 1 217 ? -31.344 14.383 -9.859 1 96.56 217 GLU B CA 1
ATOM 6341 C C . GLU B 1 217 ? -30.703 13.398 -10.844 1 96.56 217 GLU B C 1
ATOM 6343 O O . GLU B 1 217 ? -31.297 12.352 -11.141 1 96.56 217 GLU B O 1
ATOM 6348 N N . GLN B 1 218 ? -29.641 13.789 -11.305 1 97.38 218 GLN B N 1
ATOM 6349 C CA . GLN B 1 218 ? -28.906 12.891 -12.203 1 97.38 218 GLN B CA 1
ATOM 6350 C C . GLN B 1 218 ? -28.531 11.602 -11.492 1 97.38 218 GLN B C 1
ATOM 6352 O O . GLN B 1 218 ? -28.625 10.516 -12.07 1 97.38 218 GLN B O 1
ATOM 6357 N N . PHE B 1 219 ? -28 11.688 -10.25 1 98.06 219 PHE B N 1
ATOM 6358 C CA . PHE B 1 219 ? -27.641 10.5 -9.484 1 98.06 219 PHE B CA 1
ATOM 6359 C C . PHE B 1 219 ? -28.859 9.625 -9.227 1 98.06 219 PHE B C 1
ATOM 6361 O O . PHE B 1 219 ? -28.781 8.398 -9.297 1 98.06 219 PHE B O 1
ATOM 6368 N N . ASP B 1 220 ? -29.984 10.312 -8.938 1 97.88 220 ASP B N 1
ATOM 6369 C CA . ASP B 1 220 ? -31.234 9.562 -8.766 1 97.88 220 ASP B CA 1
ATOM 6370 C C . ASP B 1 220 ? -31.609 8.82 -10.047 1 97.88 220 ASP B C 1
ATOM 6372 O O . ASP B 1 220 ? -32.031 7.668 -9.992 1 97.88 220 ASP B O 1
ATOM 6376 N N . ALA B 1 221 ? -31.5 9.484 -11.117 1 98.06 221 ALA B N 1
ATOM 6377 C CA . ALA B 1 221 ? -31.812 8.875 -12.406 1 98.06 221 ALA B CA 1
ATOM 6378 C C . ALA B 1 221 ? -30.906 7.684 -12.688 1 98.06 221 ALA B C 1
ATOM 6380 O O . ALA B 1 221 ? -31.344 6.66 -13.211 1 98.06 221 ALA B O 1
ATOM 6381 N N . ASP B 1 222 ? -29.641 7.875 -12.367 1 97.56 222 ASP B N 1
ATOM 6382 C CA . ASP B 1 222 ? -28.672 6.797 -12.555 1 97.56 222 ASP B CA 1
ATOM 6383 C C . ASP B 1 222 ? -29.062 5.559 -11.75 1 97.56 222 ASP B C 1
ATOM 6385 O O . ASP B 1 222 ? -28.953 4.434 -12.234 1 97.56 222 ASP B O 1
ATOM 6389 N N . LEU B 1 223 ? -29.453 5.746 -10.492 1 98.38 223 LEU B N 1
ATOM 6390 C CA . LEU B 1 223 ? -29.906 4.641 -9.656 1 98.38 223 LEU B CA 1
ATOM 6391 C C . LEU B 1 223 ? -31.156 3.982 -10.25 1 98.38 223 LEU B C 1
ATOM 6393 O O . LEU B 1 223 ? -31.234 2.756 -10.328 1 98.38 223 LEU B O 1
ATOM 6397 N N . ARG B 1 224 ? -32.125 4.809 -10.703 1 98.38 224 ARG B N 1
ATOM 6398 C CA . ARG B 1 224 ? -33.344 4.281 -11.297 1 98.38 224 ARG B CA 1
ATOM 6399 C C . ARG B 1 224 ? -33.031 3.484 -12.562 1 98.38 224 ARG B C 1
ATOM 6401 O O . ARG B 1 224 ? -33.656 2.449 -12.812 1 98.38 224 ARG B O 1
ATOM 6408 N N . ASP B 1 225 ? -32.156 3.961 -13.32 1 97.31 225 ASP B N 1
ATOM 6409 C CA . ASP B 1 225 ? -31.766 3.27 -14.547 1 97.31 225 ASP B CA 1
ATOM 6410 C C . ASP B 1 225 ? -31.219 1.881 -14.234 1 97.31 225 ASP B C 1
ATOM 6412 O O . ASP B 1 225 ? -31.297 0.974 -15.07 1 97.31 225 ASP B O 1
ATOM 6416 N N . ARG B 1 226 ? -30.672 1.708 -13.047 1 95.56 226 ARG B N 1
ATOM 6417 C CA . ARG B 1 226 ? -30.156 0.419 -12.617 1 95.56 226 ARG B CA 1
ATOM 6418 C C . ARG B 1 226 ? -31.219 -0.412 -11.93 1 95.56 226 ARG B C 1
ATOM 6420 O O . ARG B 1 226 ? -30.953 -1.511 -11.438 1 95.56 226 ARG B O 1
ATOM 6427 N N . GLY B 1 227 ? -32.406 0.136 -11.852 1 97.44 227 GLY B N 1
ATOM 6428 C CA . GLY B 1 227 ? -33.531 -0.554 -11.219 1 97.44 227 GLY B CA 1
ATOM 6429 C C . GLY B 1 227 ? -33.5 -0.423 -9.703 1 97.44 227 GLY B C 1
ATOM 6430 O O . GLY B 1 227 ? -34.125 -1.225 -9.008 1 97.44 227 GLY B O 1
ATOM 6431 N N . LEU B 1 228 ? -32.719 0.539 -9.219 1 98.44 228 LEU B N 1
ATOM 6432 C CA . LEU B 1 228 ? -32.625 0.754 -7.777 1 98.44 228 LEU B CA 1
ATOM 6433 C C . LEU B 1 228 ? -33.469 1.966 -7.352 1 98.44 228 LEU B C 1
ATOM 6435 O O . LEU B 1 228 ? -33.562 2.936 -8.102 1 98.44 228 LEU B O 1
ATOM 6439 N N . ASP B 1 229 ? -34.062 1.967 -6.172 1 98.56 229 ASP B N 1
ATOM 6440 C CA . ASP B 1 229 ? -34.812 3.088 -5.617 1 98.56 229 ASP B CA 1
ATOM 6441 C C . ASP B 1 229 ? -33.875 4.086 -4.93 1 98.56 229 ASP B C 1
ATOM 6443 O O . ASP B 1 229 ? -33.25 3.773 -3.902 1 98.56 229 ASP B O 1
ATOM 6447 N N . PRO B 1 230 ? -33.844 5.27 -5.41 1 98.19 230 PRO B N 1
ATOM 6448 C CA . PRO B 1 230 ? -32.938 6.262 -4.797 1 98.19 230 PRO B CA 1
ATOM 6449 C C . PRO B 1 230 ? -33.219 6.461 -3.309 1 98.19 230 PRO B C 1
ATOM 6451 O O . PRO B 1 230 ? -32.312 6.773 -2.543 1 98.19 230 PRO B O 1
ATOM 6454 N N . ASP B 1 231 ? -34.406 6.258 -2.84 1 97.69 231 ASP B N 1
ATOM 6455 C CA . ASP B 1 231 ? -34.781 6.473 -1.445 1 97.69 231 ASP B CA 1
ATOM 6456 C C . ASP B 1 231 ? -34.156 5.426 -0.538 1 97.69 231 ASP B C 1
ATOM 6458 O O . ASP B 1 231 ? -34.125 5.59 0.685 1 97.69 231 ASP B O 1
ATOM 6462 N N . ASP B 1 232 ? -33.625 4.367 -1.113 1 98.44 232 ASP B N 1
ATOM 6463 C CA . ASP B 1 232 ? -33 3.314 -0.334 1 98.44 232 ASP B CA 1
ATOM 6464 C C . ASP B 1 232 ? -31.516 3.607 -0.138 1 98.44 232 ASP B C 1
ATOM 6466 O O . ASP B 1 232 ? -30.797 2.822 0.49 1 98.44 232 ASP B O 1
ATOM 6470 N N . TYR B 1 233 ? -31.047 4.73 -0.658 1 98.62 233 TYR B N 1
ATOM 6471 C CA . TYR B 1 233 ? -29.609 4.973 -0.651 1 98.62 233 TYR B CA 1
ATOM 6472 C C . TYR B 1 233 ? -29.297 6.348 -0.07 1 98.62 233 TYR B C 1
ATOM 6474 O O . TYR B 1 233 ? -30.125 7.25 -0.109 1 98.62 233 TYR B O 1
ATOM 6482 N N . LEU B 1 234 ? -28.109 6.465 0.506 1 98.38 234 LEU B N 1
ATOM 6483 C CA . LEU B 1 234 ? -27.469 7.719 0.887 1 98.38 234 LEU B CA 1
ATOM 6484 C C . LEU B 1 234 ? -26.25 7.992 0.013 1 98.38 234 LEU B C 1
ATOM 6486 O O . LEU B 1 234 ? -25.516 7.07 -0.336 1 98.38 234 LEU B O 1
ATOM 6490 N N . LEU B 1 235 ? -26.047 9.234 -0.365 1 98.62 235 LEU B N 1
ATOM 6491 C CA . LEU B 1 235 ? -24.938 9.602 -1.227 1 98.62 235 LEU B CA 1
ATOM 6492 C C . LEU B 1 235 ? -23.703 9.945 -0.4 1 98.62 235 LEU B C 1
ATOM 6494 O O . LEU B 1 235 ? -23.797 10.656 0.602 1 98.62 235 LEU B O 1
ATOM 6498 N N . ILE B 1 236 ? -22.531 9.406 -0.761 1 98.31 236 ILE B N 1
ATOM 6499 C CA . ILE B 1 236 ? -21.297 9.625 -0.021 1 98.31 236 ILE B CA 1
ATOM 6500 C C . ILE B 1 236 ? -20.172 9.977 -0.991 1 98.31 236 ILE B C 1
ATOM 6502 O O . ILE B 1 236 ? -19.906 9.234 -1.943 1 98.31 236 ILE B O 1
ATOM 6506 N N . PRO B 1 237 ? -19.5 11.117 -0.838 1 98.5 237 PRO B N 1
ATOM 6507 C CA . PRO B 1 237 ? -18.328 11.453 -1.648 1 98.5 237 PRO B CA 1
ATOM 6508 C C . PRO B 1 237 ? -17.078 10.719 -1.195 1 98.5 237 PRO B C 1
ATOM 6510 O O . PRO B 1 237 ? -16.891 10.469 -0.001 1 98.5 237 PRO B O 1
ATOM 6513 N N . VAL B 1 238 ? -16.25 10.391 -2.141 1 98.12 238 VAL B N 1
ATOM 6514 C CA . VAL B 1 238 ? -15.047 9.609 -1.866 1 98.12 238 VAL B CA 1
ATOM 6515 C C . VAL B 1 238 ? -13.852 10.203 -2.613 1 98.12 238 VAL B C 1
ATOM 6517 O O . VAL B 1 238 ? -14 10.711 -3.727 1 98.12 238 VAL B O 1
ATOM 6520 N N . HIS B 1 239 ? -12.672 10.203 -1.965 1 97.75 239 HIS B N 1
ATOM 6521 C CA . HIS B 1 239 ? -11.43 10.555 -2.645 1 97.75 239 HIS B CA 1
ATOM 6522 C C . HIS B 1 239 ? -11.188 9.648 -3.848 1 97.75 239 HIS B C 1
ATOM 6524 O O . HIS B 1 239 ? -11.328 8.43 -3.748 1 97.75 239 HIS B O 1
ATOM 6530 N N . PRO B 1 240 ? -10.781 10.242 -5.027 1 97.56 240 PRO B N 1
ATOM 6531 C CA . PRO B 1 240 ? -10.547 9.398 -6.199 1 97.56 240 PRO B CA 1
ATOM 6532 C C . PRO B 1 240 ? -9.531 8.289 -5.93 1 97.56 240 PRO B C 1
ATOM 6534 O O . PRO B 1 240 ? -9.75 7.141 -6.332 1 97.56 240 PRO B O 1
ATOM 6537 N N . TRP B 1 241 ? -8.422 8.586 -5.266 1 97 241 TRP B N 1
ATOM 6538 C CA . TRP B 1 241 ? -7.422 7.574 -4.945 1 97 241 TRP B CA 1
ATOM 6539 C C . TRP B 1 241 ? -8.039 6.445 -4.125 1 97 241 TRP B C 1
ATOM 6541 O O . TRP B 1 241 ? -7.77 5.27 -4.379 1 97 241 TRP B O 1
ATOM 6551 N N . GLN B 1 242 ? -8.812 6.793 -3.104 1 97.56 242 GLN B N 1
ATOM 6552 C CA . GLN B 1 242 ? -9.445 5.82 -2.219 1 97.56 242 GLN B CA 1
ATOM 6553 C C . GLN B 1 242 ? -10.352 4.871 -3 1 97.56 242 GLN B C 1
ATOM 6555 O O . GLN B 1 242 ? -10.391 3.672 -2.727 1 97.56 242 GLN B O 1
ATOM 6560 N N . TRP B 1 243 ? -11.102 5.438 -3.918 1 97.94 243 TRP B N 1
ATOM 6561 C CA . TRP B 1 243 ? -12.008 4.629 -4.727 1 97.94 243 TRP B CA 1
ATOM 6562 C C . TRP B 1 243 ? -11.227 3.646 -5.594 1 97.94 243 TRP B C 1
ATOM 6564 O O . TRP B 1 243 ? -11.477 2.439 -5.547 1 97.94 243 TRP B O 1
ATOM 6574 N N . TRP B 1 244 ? -10.281 4.109 -6.316 1 97.12 244 TRP B N 1
ATOM 6575 C CA . TRP B 1 244 ? -9.625 3.32 -7.359 1 97.12 244 TRP B CA 1
ATOM 6576 C C . TRP B 1 244 ? -8.641 2.33 -6.75 1 97.12 244 TRP B C 1
ATOM 6578 O O . TRP B 1 244 ? -8.406 1.254 -7.309 1 97.12 244 TRP B O 1
ATOM 6588 N N . ASN B 1 245 ? -8.094 2.637 -5.574 1 96.5 245 ASN B N 1
ATOM 6589 C CA . ASN B 1 245 ? -7 1.824 -5.051 1 96.5 245 ASN B CA 1
ATOM 6590 C C . ASN B 1 245 ? -7.461 0.94 -3.896 1 96.5 245 ASN B C 1
ATOM 6592 O O . ASN B 1 245 ? -6.809 -0.053 -3.57 1 96.5 245 ASN B O 1
ATOM 6596 N N . ARG B 1 246 ? -8.578 1.284 -3.238 1 96.5 246 ARG B N 1
ATOM 6597 C CA . ARG B 1 246 ? -8.922 0.553 -2.023 1 96.5 246 ARG B CA 1
ATOM 6598 C C . ARG B 1 246 ? -10.352 0.035 -2.082 1 96.5 246 ARG B C 1
ATOM 6600 O O . ARG B 1 246 ? -10.578 -1.171 -2.203 1 96.5 246 ARG B O 1
ATOM 6607 N N . LEU B 1 247 ? -11.352 0.905 -2.201 1 97.75 247 LEU B N 1
ATOM 6608 C CA . LEU B 1 247 ? -12.75 0.539 -2.018 1 97.75 247 LEU B CA 1
ATOM 6609 C C . LEU B 1 247 ? -13.219 -0.395 -3.129 1 97.75 247 LEU B C 1
ATOM 6611 O O . LEU B 1 247 ? -13.93 -1.363 -2.871 1 97.75 247 LEU B O 1
ATOM 6615 N N . SER B 1 248 ? -12.82 -0.112 -4.336 1 97.62 248 SER B N 1
ATOM 6616 C CA . SER B 1 248 ? -13.297 -0.87 -5.488 1 97.62 248 SER B CA 1
ATOM 6617 C C . SER B 1 248 ? -12.852 -2.328 -5.41 1 97.62 248 SER B C 1
ATOM 6619 O O . SER B 1 248 ? -13.406 -3.188 -6.102 1 97.62 248 SER B O 1
ATOM 6621 N N . ILE B 1 249 ? -11.891 -2.643 -4.543 1 96.5 249 ILE B N 1
ATOM 6622 C CA . ILE B 1 249 ? -11.391 -4.008 -4.441 1 96.5 249 ILE B CA 1
ATOM 6623 C C . ILE B 1 249 ? -11.75 -4.594 -3.08 1 96.5 249 ILE B C 1
ATOM 6625 O O . ILE B 1 249 ? -12.398 -5.641 -3.002 1 96.5 249 ILE B O 1
ATOM 6629 N N . THR B 1 250 ? -11.438 -3.867 -2.033 1 96.25 250 THR B N 1
ATOM 6630 C CA . THR B 1 250 ? -11.648 -4.352 -0.672 1 96.25 250 THR B CA 1
ATOM 6631 C C . THR B 1 250 ? -13.133 -4.512 -0.375 1 96.25 250 THR B C 1
ATOM 6633 O O . THR B 1 250 ? -13.531 -5.41 0.371 1 96.25 250 THR B O 1
ATOM 6636 N N . PHE B 1 251 ? -13.953 -3.656 -0.986 1 97.38 251 PHE B N 1
ATOM 6637 C CA . PHE B 1 251 ? -15.391 -3.715 -0.767 1 97.38 251 PHE B CA 1
ATOM 6638 C C . PHE B 1 251 ? -16.094 -4.32 -1.974 1 97.38 251 PHE B C 1
ATOM 6640 O O . PHE B 1 251 ? -17.219 -3.934 -2.299 1 97.38 251 PHE B O 1
ATOM 6647 N N . ALA B 1 252 ? -15.461 -5.215 -2.668 1 97.19 252 ALA B N 1
ATOM 6648 C CA . ALA B 1 252 ? -15.984 -5.82 -3.889 1 97.19 252 ALA B CA 1
ATOM 6649 C C . ALA B 1 252 ? -17.359 -6.434 -3.648 1 97.19 252 ALA B C 1
ATOM 6651 O O . ALA B 1 252 ? -18.266 -6.281 -4.473 1 97.19 252 ALA B O 1
ATOM 6652 N N . ALA B 1 253 ? -17.562 -7.141 -2.57 1 96.69 253 ALA B N 1
ATOM 6653 C CA . ALA B 1 253 ? -18.844 -7.781 -2.268 1 96.69 253 ALA B CA 1
ATOM 6654 C C . ALA B 1 253 ? -19.969 -6.75 -2.131 1 96.69 253 ALA B C 1
ATOM 6656 O O . ALA B 1 253 ? -21.078 -6.965 -2.617 1 96.69 253 ALA B O 1
ATOM 6657 N N . ASP B 1 254 ? -19.656 -5.641 -1.463 1 97 254 ASP B N 1
ATOM 6658 C CA . ASP B 1 254 ? -20.641 -4.57 -1.275 1 97 254 ASP B CA 1
ATOM 6659 C C . ASP B 1 254 ? -21.047 -3.963 -2.613 1 97 254 ASP B C 1
ATOM 6661 O O . ASP B 1 254 ? -22.219 -3.631 -2.816 1 97 254 ASP B O 1
ATOM 6665 N N . ILE B 1 255 ? -20.109 -3.814 -3.475 1 97.69 255 ILE B N 1
ATOM 6666 C CA . ILE B 1 255 ? -20.375 -3.238 -4.789 1 97.69 255 ILE B CA 1
ATOM 6667 C C . ILE B 1 255 ? -21.172 -4.227 -5.637 1 97.69 255 ILE B C 1
ATOM 6669 O O . ILE B 1 255 ? -22.172 -3.857 -6.25 1 97.69 255 ILE B O 1
ATOM 6673 N N . ALA B 1 256 ? -20.75 -5.488 -5.617 1 96.56 256 ALA B N 1
ATOM 6674 C CA . ALA B 1 256 ? -21.422 -6.52 -6.41 1 96.56 256 ALA B CA 1
ATOM 6675 C C . ALA B 1 256 ? -22.859 -6.699 -5.973 1 96.56 256 ALA B C 1
ATOM 6677 O O . ALA B 1 256 ? -23.719 -7.066 -6.781 1 96.56 256 ALA B O 1
ATOM 6678 N N . GLN B 1 257 ? -23.188 -6.414 -4.754 1 95.19 257 GLN B N 1
ATOM 6679 C CA . GLN B 1 257 ? -24.516 -6.617 -4.199 1 95.19 257 GLN B CA 1
ATOM 6680 C C . GLN B 1 257 ? -25.297 -5.309 -4.164 1 95.19 257 GLN B C 1
ATOM 6682 O O . GLN B 1 257 ? -26.328 -5.215 -3.486 1 95.19 257 GLN B O 1
ATOM 6687 N N . ASP B 1 258 ? -24.844 -4.25 -4.707 1 96.94 258 ASP B N 1
ATOM 6688 C CA . ASP B 1 258 ? -25.469 -2.943 -4.848 1 96.94 258 ASP B CA 1
ATOM 6689 C C . ASP B 1 258 ? -25.688 -2.287 -3.486 1 96.94 258 ASP B C 1
ATOM 6691 O O . ASP B 1 258 ? -26.609 -1.483 -3.316 1 96.94 258 ASP B O 1
ATOM 6695 N N . ARG B 1 259 ? -24.906 -2.748 -2.488 1 97.5 259 ARG B N 1
ATOM 6696 C CA . ARG B 1 259 ? -24.875 -2 -1.235 1 97.5 259 ARG B CA 1
ATOM 6697 C C . ARG B 1 259 ? -24.125 -0.688 -1.396 1 97.5 259 ARG B C 1
ATOM 6699 O O . ARG B 1 259 ? -24.406 0.292 -0.708 1 97.5 259 ARG B O 1
ATOM 6706 N N . LEU B 1 260 ? -23.109 -0.729 -2.232 1 98.06 260 LEU B N 1
ATOM 6707 C CA . LEU B 1 260 ? -22.359 0.439 -2.707 1 98.06 260 LEU B CA 1
ATOM 6708 C C . LEU B 1 260 ? -22.453 0.553 -4.227 1 98.06 260 LEU B C 1
ATOM 6710 O O . LEU B 1 260 ? -22.109 -0.392 -4.941 1 98.06 260 LEU B O 1
ATOM 6714 N N . VAL B 1 261 ? -22.906 1.67 -4.73 1 98.31 261 VAL B N 1
ATOM 6715 C CA . VAL B 1 261 ? -23.094 1.866 -6.164 1 98.31 261 VAL B CA 1
ATOM 6716 C C . VAL B 1 261 ? -22.312 3.088 -6.629 1 98.31 261 VAL B C 1
ATOM 6718 O O . VAL B 1 261 ? -22.547 4.203 -6.16 1 98.31 261 VAL B O 1
ATOM 6721 N N . PRO B 1 262 ? -21.312 2.857 -7.52 1 98.06 262 PRO B N 1
ATOM 6722 C CA . PRO B 1 262 ? -20.641 4.043 -8.047 1 98.06 262 PRO B CA 1
ATOM 6723 C C . PRO B 1 262 ? -21.531 4.887 -8.945 1 98.06 262 PRO B C 1
ATOM 6725 O O . PRO B 1 262 ? -22.219 4.352 -9.812 1 98.06 262 PRO B O 1
ATOM 6728 N N . LEU B 1 263 ? -21.656 6.062 -8.859 1 97.69 263 LEU B N 1
ATOM 6729 C CA . LEU B 1 263 ? -22.516 6.949 -9.641 1 97.69 263 LEU B CA 1
ATOM 6730 C C . LEU B 1 263 ? -21.688 7.773 -10.625 1 97.69 263 LEU B C 1
ATOM 6732 O O . LEU B 1 263 ? -21.984 7.801 -11.82 1 97.69 263 LEU B O 1
ATOM 6736 N N . GLY B 1 264 ? -20.688 8.656 -10.133 1 95.81 264 GLY B N 1
ATOM 6737 C CA . GLY B 1 264 ? -19.859 9.484 -11 1 95.81 264 GLY B CA 1
ATOM 6738 C C . GLY B 1 264 ? -19.047 10.508 -10.242 1 95.81 264 GLY B C 1
ATOM 6739 O O . GLY B 1 264 ? -18.984 10.477 -9.016 1 95.81 264 GLY B O 1
ATOM 6740 N N . GLU B 1 265 ? -18.406 11.352 -11.062 1 97.19 265 GLU B N 1
ATOM 6741 C CA . GLU B 1 265 ? -17.594 12.43 -10.508 1 97.19 265 GLU B CA 1
ATOM 6742 C C . GLU B 1 265 ? -18.453 13.656 -10.188 1 97.19 265 GLU B C 1
ATOM 6744 O O . GLU B 1 265 ? -19.5 13.867 -10.812 1 97.19 265 GLU B O 1
ATOM 6749 N N . SER B 1 266 ? -18 14.367 -9.234 1 97.38 266 SER B N 1
ATOM 6750 C CA . SER B 1 266 ? -18.656 15.641 -8.945 1 97.38 266 SER B CA 1
ATOM 6751 C C . SER B 1 266 ? -18.578 16.594 -10.141 1 97.38 266 SER B C 1
ATOM 6753 O O . SER B 1 266 ? -17.594 16.594 -10.875 1 97.38 266 SER B O 1
ATOM 6755 N N . ARG B 1 267 ? -19.609 17.391 -10.328 1 96.75 267 ARG B N 1
ATOM 6756 C CA . ARG B 1 267 ? -19.562 18.469 -11.312 1 96.75 267 ARG B CA 1
ATOM 6757 C C . ARG B 1 267 ? -18.641 19.578 -10.852 1 96.75 267 ARG B C 1
ATOM 6759 O O . ARG B 1 267 ? -17.891 20.156 -11.656 1 96.75 267 ARG B O 1
ATOM 6766 N N . ASP B 1 268 ? -18.719 19.906 -9.539 1 97.44 268 ASP B N 1
ATOM 6767 C CA . ASP B 1 268 ? -17.844 20.906 -8.961 1 97.44 268 ASP B CA 1
ATOM 6768 C C . ASP B 1 268 ? -16.391 20.406 -8.93 1 97.44 268 ASP B C 1
ATOM 6770 O O . ASP B 1 268 ? -16.141 19.203 -8.852 1 97.44 268 ASP B O 1
ATOM 6774 N N . VAL B 1 269 ? -15.516 21.391 -9 1 97.38 269 VAL B N 1
ATOM 6775 C CA . VAL B 1 269 ? -14.086 21.141 -8.883 1 97.38 269 VAL B CA 1
ATOM 6776 C C . VAL B 1 269 ? -13.609 21.562 -7.492 1 97.38 269 VAL B C 1
ATOM 6778 O O . VAL B 1 269 ? -14.039 22.578 -6.965 1 97.38 269 VAL B O 1
ATOM 6781 N N . TYR B 1 270 ? -12.773 20.672 -6.941 1 98 270 TYR B N 1
ATOM 6782 C CA . TYR B 1 270 ? -12.281 20.906 -5.594 1 98 270 TYR B CA 1
ATOM 6783 C C . TYR B 1 270 ? -10.758 21.031 -5.582 1 98 270 TYR B C 1
ATOM 6785 O O . TYR B 1 270 ? -10.094 20.672 -6.555 1 98 270 TYR B O 1
ATOM 6793 N N . GLN B 1 271 ? -10.219 21.609 -4.551 1 97.81 271 GLN B N 1
ATOM 6794 C CA . GLN B 1 271 ? -8.781 21.688 -4.285 1 97.81 271 GLN B CA 1
ATOM 6795 C C . GLN B 1 271 ? -8.445 21.094 -2.916 1 97.81 271 GLN B C 1
ATOM 6797 O O . GLN B 1 271 ? -9.094 21.422 -1.919 1 97.81 271 GLN B O 1
ATOM 6802 N N . ALA B 1 272 ? -7.426 20.219 -2.945 1 97 272 ALA B N 1
ATOM 6803 C CA . ALA B 1 272 ? -6.992 19.625 -1.688 1 97 272 ALA B CA 1
ATOM 6804 C C . ALA B 1 272 ? -6.391 20.672 -0.756 1 97 272 ALA B C 1
ATOM 6806 O O . ALA B 1 272 ? -5.645 21.547 -1.197 1 97 272 ALA B O 1
ATOM 6807 N N . GLN B 1 273 ? -6.773 20.578 0.561 1 96.5 273 GLN B N 1
ATOM 6808 C CA . GLN B 1 273 ? -6.16 21.406 1.596 1 96.5 273 GLN B CA 1
ATOM 6809 C C . GLN B 1 273 ? -4.922 20.734 2.174 1 96.5 273 GLN B C 1
ATOM 6811 O O . GLN B 1 273 ? -4.574 19.609 1.778 1 96.5 273 GLN B O 1
ATOM 6816 N N . GLN B 1 274 ? -4.227 21.312 3.104 1 93 274 GLN B N 1
ATOM 6817 C CA . GLN B 1 274 ? -2.955 20.844 3.635 1 93 274 GLN B CA 1
ATOM 6818 C C . GLN B 1 274 ? -3.105 19.469 4.281 1 93 274 GLN B C 1
ATOM 6820 O O . GLN B 1 274 ? -2.139 18.703 4.363 1 93 274 GLN B O 1
ATOM 6825 N N . SER B 1 275 ? -4.305 19.094 4.625 1 90.38 275 SER B N 1
ATOM 6826 C CA . SER B 1 275 ? -4.535 17.797 5.242 1 90.38 275 SER B CA 1
ATOM 6827 C C . SER B 1 275 ? -4.633 16.703 4.195 1 90.38 275 SER B C 1
ATOM 6829 O O . SER B 1 275 ? -4.676 15.516 4.535 1 90.38 275 SER B O 1
ATOM 6831 N N . VAL B 1 276 ? -4.695 16.953 2.928 1 92.31 276 VAL B N 1
ATOM 6832 C CA . VAL B 1 276 ? -4.707 16.047 1.787 1 92.31 276 VAL B CA 1
ATOM 6833 C C . VAL B 1 276 ? -6.117 15.492 1.58 1 92.31 276 VAL B C 1
ATOM 6835 O O . VAL B 1 276 ? -6.551 15.289 0.443 1 92.31 276 VAL B O 1
ATOM 6838 N N . ARG B 1 277 ? -6.879 15.32 2.646 1 95.06 277 ARG B N 1
ATOM 6839 C CA . ARG B 1 277 ? -8.148 14.617 2.521 1 95.06 277 ARG B CA 1
ATOM 6840 C C . ARG B 1 277 ? -9.32 15.562 2.75 1 95.06 277 ARG B C 1
ATOM 6842 O O . ARG B 1 277 ? -10.461 15.117 2.914 1 95.06 277 ARG B O 1
ATOM 6849 N N . THR B 1 278 ? -9.094 16.844 2.939 1 97.19 278 THR B N 1
ATOM 6850 C CA . THR B 1 278 ? -10.117 17.891 2.961 1 97.19 278 THR B CA 1
ATOM 6851 C C . THR B 1 278 ? -10.055 18.719 1.689 1 97.19 278 THR B C 1
ATOM 6853 O O . THR B 1 278 ? -8.969 19.094 1.236 1 97.19 278 THR B O 1
ATOM 6856 N N . PHE B 1 279 ? -11.266 19.078 1.128 1 98.31 279 PHE B N 1
ATOM 6857 C CA . PHE B 1 279 ? -11.32 19.719 -0.182 1 98.31 279 PHE B CA 1
ATOM 6858 C C . PHE B 1 279 ? -12.125 21.016 -0.124 1 98.31 279 PHE B C 1
ATOM 6860 O O . PHE B 1 279 ? -13.242 21.031 0.397 1 98.31 279 PHE B O 1
ATOM 6867 N N . PHE B 1 280 ? -11.555 22.062 -0.624 1 98.5 280 PHE B N 1
ATOM 6868 C CA . PHE B 1 280 ? -12.242 23.328 -0.822 1 98.5 280 PHE B CA 1
ATOM 6869 C C . PHE B 1 280 ? -12.93 23.375 -2.182 1 98.5 280 PHE B C 1
ATOM 6871 O O . PHE B 1 280 ? -12.32 23.031 -3.199 1 98.5 280 PHE B O 1
ATOM 6878 N N . ASN B 1 281 ? -14.227 23.703 -2.229 1 98.5 281 ASN B N 1
ATOM 6879 C CA . ASN B 1 281 ? -14.969 23.812 -3.482 1 98.5 281 ASN B CA 1
ATOM 6880 C C . ASN B 1 281 ? -14.562 25.062 -4.262 1 98.5 281 ASN B C 1
ATOM 6882 O O . ASN B 1 281 ? -14.977 26.172 -3.924 1 98.5 281 ASN B O 1
ATOM 6886 N N . ARG B 1 282 ? -13.828 24.906 -5.309 1 97.62 282 ARG B N 1
ATOM 6887 C CA . ARG B 1 282 ? -13.352 26.047 -6.094 1 97.62 282 ARG B CA 1
ATOM 6888 C C . ARG B 1 282 ? -14.453 26.594 -6.996 1 97.62 282 ARG B C 1
ATOM 6890 O O . ARG B 1 282 ? -14.453 27.781 -7.328 1 97.62 282 ARG B O 1
ATOM 6897 N N . THR B 1 283 ? -15.359 25.688 -7.426 1 97.56 283 THR B N 1
ATOM 6898 C CA . THR B 1 283 ? -16.453 26.094 -8.305 1 97.56 283 THR B CA 1
ATOM 6899 C C . THR B 1 283 ? -17.484 26.906 -7.539 1 97.56 283 THR B C 1
ATOM 6901 O O . THR B 1 283 ? -17.953 27.938 -8.023 1 97.56 283 THR B O 1
ATOM 6904 N N . ARG B 1 284 ? -17.875 26.422 -6.441 1 97.69 284 ARG B N 1
ATOM 6905 C CA . ARG B 1 284 ? -18.844 27.062 -5.547 1 97.69 284 ARG B CA 1
ATOM 6906 C C . ARG B 1 284 ? -18.234 27.281 -4.164 1 97.69 284 ARG B C 1
ATOM 6908 O O . ARG B 1 284 ? -18.469 26.484 -3.248 1 97.69 284 ARG B O 1
ATOM 6915 N N . GLN B 1 285 ? -17.625 28.422 -4.035 1 97.38 285 GLN B N 1
ATOM 6916 C CA . GLN B 1 285 ? -16.844 28.688 -2.832 1 97.38 285 GLN B CA 1
ATOM 6917 C C . GLN B 1 285 ? -17.75 28.906 -1.623 1 97.38 285 GLN B C 1
ATOM 6919 O O . GLN B 1 285 ? -17.281 28.875 -0.481 1 97.38 285 GLN B O 1
ATOM 6924 N N . ASP B 1 286 ? -19.016 29.109 -1.836 1 96.75 286 ASP B N 1
ATOM 6925 C CA . ASP B 1 286 ? -19.984 29.281 -0.76 1 96.75 286 ASP B CA 1
ATOM 6926 C C . ASP B 1 286 ? -20.422 27.938 -0.192 1 96.75 286 ASP B C 1
ATOM 6928 O O . ASP B 1 286 ? -21.031 27.875 0.88 1 96.75 286 ASP B O 1
ATOM 6932 N N . ARG B 1 287 ? -20.188 26.859 -0.897 1 97.44 287 ARG B N 1
ATOM 6933 C CA . ARG B 1 287 ? -20.562 25.516 -0.445 1 97.44 287 ARG B CA 1
ATOM 6934 C C . ARG B 1 287 ? -19.516 24.953 0.516 1 97.44 287 ARG B C 1
ATOM 6936 O O . ARG B 1 287 ? -18.531 25.609 0.824 1 97.44 287 ARG B O 1
ATOM 6943 N N . HIS B 1 288 ? -19.828 23.812 1.046 1 98.31 288 HIS B N 1
ATOM 6944 C CA . HIS B 1 288 ? -19.062 23.234 2.148 1 98.31 288 HIS B CA 1
ATOM 6945 C C . HIS B 1 288 ? -17.75 22.641 1.657 1 98.31 288 HIS B C 1
ATOM 6947 O O . HIS B 1 288 ? -17.656 22.203 0.507 1 98.31 288 HIS B O 1
ATOM 6953 N N . TYR B 1 289 ? -16.688 22.656 2.592 1 98.19 289 TYR B N 1
ATOM 6954 C CA . TYR B 1 289 ? -15.586 21.719 2.443 1 98.19 289 TYR B CA 1
ATOM 6955 C C . TYR B 1 289 ? -16.094 20.281 2.49 1 98.19 289 TYR B C 1
ATOM 6957 O O . TYR B 1 289 ? -17.078 19.984 3.162 1 98.19 289 TYR B O 1
ATOM 6965 N N . VAL B 1 290 ? -15.375 19.438 1.786 1 98.44 290 VAL B N 1
ATOM 6966 C CA . VAL B 1 290 ? -15.648 18 1.896 1 98.44 290 VAL B CA 1
ATOM 6967 C C . VAL B 1 290 ? -14.406 17.281 2.416 1 98.44 290 VAL B C 1
ATOM 6969 O O . VAL B 1 290 ? -13.32 17.422 1.857 1 98.44 290 VAL B O 1
ATOM 6972 N N . LYS B 1 291 ? -14.508 16.625 3.496 1 97.38 291 LYS B N 1
ATOM 6973 C CA . LYS B 1 291 ? -13.453 15.773 4.047 1 97.38 291 LYS B CA 1
ATOM 6974 C C . LYS B 1 291 ? -13.766 14.297 3.84 1 97.38 291 LYS B C 1
ATOM 6976 O O . LYS B 1 291 ? -14.875 13.844 4.141 1 97.38 291 LYS B O 1
ATOM 6981 N N . THR B 1 292 ? -12.836 13.555 3.305 1 97.5 292 THR B N 1
ATOM 6982 C CA . THR B 1 292 ? -13.039 12.133 3.014 1 97.5 292 THR B CA 1
ATOM 6983 C C . THR B 1 292 ? -11.93 11.289 3.637 1 97.5 292 THR B C 1
ATOM 6985 O O . THR B 1 292 ? -10.938 11.828 4.133 1 97.5 292 THR B O 1
ATOM 6988 N N . ALA B 1 293 ? -12.18 9.984 3.676 1 95.88 293 ALA B N 1
ATOM 6989 C CA . ALA B 1 293 ? -11.141 9.055 4.098 1 95.88 293 ALA B CA 1
ATOM 6990 C C . ALA B 1 293 ? -10.164 8.773 2.957 1 95.88 293 ALA B C 1
ATOM 6992 O O . ALA B 1 293 ? -10.562 8.703 1.793 1 95.88 293 ALA B O 1
ATOM 6993 N N . VAL B 1 294 ? -8.938 8.664 3.254 1 95.5 294 VAL B N 1
ATOM 6994 C CA . VAL B 1 294 ? -7.91 8.203 2.32 1 95.5 294 VAL B CA 1
ATOM 6995 C C . VAL B 1 294 ? -6.938 7.273 3.035 1 95.5 294 VAL B C 1
ATOM 6997 O O . VAL B 1 294 ? -6.355 7.641 4.059 1 95.5 294 VAL B O 1
ATOM 7000 N N . SER B 1 295 ? -6.727 6.039 2.602 1 93.62 295 SER B N 1
ATOM 7001 C CA . SER B 1 295 ? -5.918 5.016 3.258 1 93.62 295 SER B CA 1
ATOM 7002 C C . SER B 1 295 ? -4.441 5.18 2.922 1 93.62 295 SER B C 1
ATOM 7004 O O . SER B 1 295 ? -3.777 4.223 2.52 1 93.62 295 SER B O 1
ATOM 7006 N N . VAL B 1 296 ? -3.891 6.344 3.059 1 91.75 296 VAL B N 1
ATOM 7007 C CA . VAL B 1 296 ? -2.479 6.664 2.885 1 91.75 296 VAL B CA 1
ATOM 7008 C C . VAL B 1 296 ? -1.846 6.969 4.242 1 91.75 296 VAL B C 1
ATOM 7010 O O . VAL B 1 296 ? -2.51 7.496 5.137 1 91.75 296 VAL B O 1
ATOM 7013 N N . VAL B 1 297 ? -0.59 6.613 4.355 1 84.06 297 VAL B N 1
ATOM 7014 C CA . VAL B 1 297 ? 0.119 6.875 5.602 1 84.06 297 VAL B CA 1
ATOM 7015 C C . VAL B 1 297 ? 0.8 8.242 5.539 1 84.06 297 VAL B C 1
ATOM 7017 O O . VAL B 1 297 ? 1.605 8.492 4.641 1 84.06 297 VAL B O 1
ATOM 7020 N N . ASN B 1 298 ? 0.413 9.008 6.402 1 80.56 298 ASN B N 1
ATOM 7021 C CA . ASN B 1 298 ? 0.998 10.328 6.609 1 80.56 298 ASN B CA 1
ATOM 7022 C C . ASN B 1 298 ? 1.278 10.594 8.086 1 80.56 298 ASN B C 1
ATOM 7024 O O . ASN B 1 298 ? 0.371 10.523 8.914 1 80.56 298 ASN B O 1
ATOM 7028 N N . MET B 1 299 ? 2.531 10.867 8.367 1 70.56 299 MET B N 1
ATOM 7029 C CA . MET B 1 299 ? 2.992 11.141 9.727 1 70.56 299 MET B CA 1
ATOM 7030 C C . MET B 1 299 ? 2.689 9.961 10.648 1 70.56 299 MET B C 1
ATOM 7032 O O . MET B 1 299 ? 2.23 10.156 11.773 1 70.56 299 MET B O 1
ATOM 7036 N N . GLY B 1 300 ? 2.758 8.758 10.055 1 66 300 GLY B N 1
ATOM 7037 C CA . GLY B 1 300 ? 2.625 7.551 10.852 1 66 300 GLY B CA 1
ATOM 7038 C C . GLY B 1 300 ? 1.185 7.125 11.055 1 66 300 GLY B C 1
ATOM 7039 O O . GLY B 1 300 ? 0.904 6.223 11.852 1 66 300 GLY B O 1
ATOM 7040 N N . PHE B 1 301 ? 0.252 7.805 10.312 1 68.88 301 PHE B N 1
ATOM 7041 C CA . PHE B 1 301 ? -1.161 7.48 10.461 1 68.88 301 PHE B CA 1
ATOM 7042 C C . PHE B 1 301 ? -1.797 7.191 9.109 1 68.88 301 PHE B C 1
ATOM 7044 O O . PHE B 1 301 ? -1.495 7.867 8.117 1 68.88 301 PHE B O 1
ATOM 7051 N N . VAL B 1 302 ? -2.609 6.062 9.227 1 68.75 302 VAL B N 1
ATOM 7052 C CA . VAL B 1 302 ? -3.535 5.93 8.102 1 68.75 302 VAL B CA 1
ATOM 7053 C C . VAL B 1 302 ? -4.648 6.965 8.227 1 68.75 302 VAL B C 1
ATOM 7055 O O . VAL B 1 302 ? -5.246 7.121 9.297 1 68.75 302 VAL B O 1
ATOM 7058 N N . ARG B 1 303 ? -4.934 7.652 7.168 1 76.25 303 ARG B N 1
ATOM 7059 C CA . ARG B 1 303 ? -5.848 8.789 7.211 1 76.25 303 ARG B CA 1
ATOM 7060 C C . ARG B 1 303 ? -7.277 8.352 6.914 1 76.25 303 ARG B C 1
ATOM 7062 O O . ARG B 1 303 ? -7.953 8.945 6.07 1 76.25 303 ARG B O 1
ATOM 7069 N N . GLY B 1 304 ? -7.781 7.395 7.75 1 81.88 304 GLY B N 1
ATOM 7070 C CA . GLY B 1 304 ? -9.156 6.926 7.676 1 81.88 304 GLY B CA 1
ATOM 7071 C C . GLY B 1 304 ? -10.125 7.789 8.461 1 81.88 304 GLY B C 1
ATOM 7072 O O . GLY B 1 304 ? -9.734 8.812 9.031 1 81.88 304 GLY B O 1
ATOM 7073 N N . LEU B 1 305 ? -11.391 7.566 8.234 1 83.31 305 LEU B N 1
ATOM 7074 C CA . LEU B 1 305 ? -12.469 8.188 8.992 1 83.31 305 LEU B CA 1
ATOM 7075 C C . LEU B 1 305 ? -13.461 7.133 9.492 1 83.31 305 LEU B C 1
ATOM 7077 O O . LEU B 1 305 ? -14.008 6.367 8.695 1 83.31 305 LEU B O 1
ATOM 7081 N N . SER B 1 306 ? -13.672 7.109 10.781 1 79.62 306 SER B N 1
ATOM 7082 C CA . SER B 1 306 ? -14.562 6.109 11.359 1 79.62 306 SER B CA 1
ATOM 7083 C C . SER B 1 306 ? -16.031 6.543 11.258 1 79.62 306 SER B C 1
ATOM 7085 O O . SER B 1 306 ? -16.375 7.656 11.648 1 79.62 306 SER B O 1
ATOM 7087 N N . ALA B 1 307 ? -16.797 5.676 10.797 1 80.81 307 ALA B N 1
ATOM 7088 C CA . ALA B 1 307 ? -18.219 5.953 10.695 1 80.81 307 ALA B CA 1
ATOM 7089 C C . ALA B 1 307 ? -18.828 6.203 12.062 1 80.81 307 ALA B C 1
ATOM 7091 O O . ALA B 1 307 ? -19.578 7.172 12.258 1 80.81 307 ALA B O 1
ATOM 7092 N N . ALA B 1 308 ? -18.484 5.387 12.984 1 77.81 308 ALA B N 1
ATOM 7093 C CA . ALA B 1 308 ? -19.016 5.512 14.336 1 77.81 308 ALA B CA 1
ATOM 7094 C C . ALA B 1 308 ? -18.562 6.816 14.984 1 77.81 308 ALA B C 1
ATOM 7096 O O . ALA B 1 308 ? -19.359 7.484 15.664 1 77.81 308 ALA B O 1
ATOM 7097 N N . TYR B 1 309 ? -17.406 7.148 14.664 1 74.75 309 TYR B N 1
ATOM 7098 C CA . TYR B 1 309 ? -16.828 8.359 15.234 1 74.75 309 TYR B CA 1
ATOM 7099 C C . TYR B 1 309 ? -17.469 9.602 14.641 1 74.75 309 TYR B C 1
ATOM 7101 O O . TYR B 1 309 ? -17.719 10.578 15.344 1 74.75 309 TYR B O 1
ATOM 7109 N N . MET B 1 310 ? -17.859 9.516 13.398 1 84.06 310 MET B N 1
ATOM 7110 C CA . MET B 1 310 ? -18.359 10.68 12.672 1 84.06 310 MET B CA 1
ATOM 7111 C C . MET B 1 310 ? -19.828 10.938 13 1 84.06 310 MET B C 1
ATOM 7113 O O . MET B 1 310 ? -20.312 12.047 12.797 1 84.06 310 MET B O 1
ATOM 7117 N N . ALA B 1 311 ? -20.438 10.008 13.586 1 87.19 311 ALA B N 1
ATOM 7118 C CA . ALA B 1 311 ? -21.875 10.109 13.82 1 87.19 311 ALA B CA 1
ATOM 7119 C C . ALA B 1 311 ? -22.203 11.234 14.797 1 87.19 311 ALA B C 1
ATOM 7121 O O . ALA B 1 311 ? -23.234 11.898 14.664 1 87.19 311 ALA B O 1
ATOM 7122 N N . ALA B 1 312 ? -21.359 11.516 15.695 1 91 312 ALA B N 1
ATOM 7123 C CA . ALA B 1 312 ? -21.609 12.5 16.75 1 91 312 ALA B CA 1
ATOM 7124 C C . ALA B 1 312 ? -21.109 13.883 16.328 1 91 312 ALA B C 1
ATOM 7126 O O . ALA B 1 312 ? -21.391 14.875 17 1 91 312 ALA B O 1
ATOM 7127 N N . THR B 1 313 ? -20.484 13.945 15.242 1 93.88 313 THR B N 1
ATOM 7128 C CA . THR B 1 313 ? -19.75 15.133 14.828 1 93.88 313 THR B CA 1
ATOM 7129 C C . THR B 1 313 ? -20.688 16.344 14.727 1 93.88 313 THR B C 1
ATOM 7131 O O . THR B 1 313 ? -20.422 17.375 15.32 1 93.88 313 THR B O 1
ATOM 7134 N N . PRO B 1 314 ? -21.906 16.25 14.102 1 95.69 314 PRO B N 1
ATOM 7135 C CA . PRO B 1 314 ? -22.766 17.422 13.977 1 95.69 314 PRO B CA 1
ATOM 7136 C C . PRO B 1 314 ? -23.297 17.922 15.32 1 95.69 314 PRO B C 1
ATOM 7138 O O . PRO B 1 314 ? -23.391 19.125 15.547 1 95.69 314 PRO B O 1
ATOM 7141 N N . ALA B 1 315 ? -23.547 17 16.203 1 95.69 315 ALA B N 1
ATOM 7142 C CA . ALA B 1 315 ? -24.062 17.375 17.516 1 95.69 315 ALA B CA 1
ATOM 7143 C C . ALA B 1 315 ? -23.031 18.156 18.312 1 95.69 315 ALA B C 1
ATOM 7145 O O . ALA B 1 315 ? -23.359 19.094 19.031 1 95.69 315 ALA B O 1
ATOM 7146 N N . ILE B 1 316 ? -21.844 17.75 18.203 1 96.75 316 ILE B N 1
ATOM 7147 C CA . ILE B 1 316 ? -20.75 18.438 18.875 1 96.75 316 ILE B CA 1
ATOM 7148 C C . ILE B 1 316 ? -20.625 19.859 18.328 1 96.75 316 ILE B C 1
ATOM 7150 O O . ILE B 1 316 ? -20.422 20.812 19.078 1 96.75 316 ILE B O 1
ATOM 7154 N N . ASN B 1 317 ? -20.766 19.969 17.047 1 97.44 317 ASN B N 1
ATOM 7155 C CA . ASN B 1 317 ? -20.672 21.281 16.406 1 97.44 317 ASN B CA 1
ATOM 7156 C C . ASN B 1 317 ? -21.828 22.188 16.812 1 97.44 317 ASN B C 1
ATOM 7158 O O . ASN B 1 317 ? -21.656 23.391 17 1 97.44 317 ASN B O 1
ATOM 7162 N N . ASP B 1 318 ? -23.047 21.641 16.938 1 97.25 318 ASP B N 1
ATOM 7163 C CA . ASP B 1 318 ? -24.188 22.391 17.422 1 97.25 318 ASP B CA 1
ATOM 7164 C C . ASP B 1 318 ? -23.922 22.938 18.828 1 97.25 318 ASP B C 1
ATOM 7166 O O . ASP B 1 318 ? -24.203 24.109 19.125 1 97.25 318 ASP B O 1
ATOM 7170 N N . TRP B 1 319 ? -23.406 22.078 19.641 1 97.31 319 TRP B N 1
ATOM 7171 C CA . TRP B 1 319 ? -23.094 22.469 21.016 1 97.31 319 TRP B CA 1
ATOM 7172 C C . TRP B 1 319 ? -22.078 23.609 21.031 1 97.31 319 TRP B C 1
ATOM 7174 O O . TRP B 1 319 ? -22.266 24.609 21.75 1 97.31 319 TRP B O 1
ATOM 7184 N N . LEU B 1 320 ? -21.047 23.484 20.281 1 97.31 320 LEU B N 1
ATOM 7185 C CA . LEU B 1 320 ? -20.016 24.5 20.234 1 97.31 320 LEU B CA 1
ATOM 7186 C C . LEU B 1 320 ? -20.562 25.812 19.688 1 97.31 320 LEU B C 1
ATOM 7188 O O . LEU B 1 320 ? -20.203 26.891 20.188 1 97.31 320 LEU B O 1
ATOM 7192 N N . ALA B 1 321 ? -21.344 25.703 18.656 1 96.88 321 ALA B N 1
ATOM 7193 C CA . ALA B 1 321 ? -21.938 26.906 18.078 1 96.88 321 ALA B CA 1
ATOM 7194 C C . ALA B 1 321 ? -22.781 27.641 19.125 1 96.88 321 ALA B C 1
ATOM 7196 O O . ALA B 1 321 ? -22.734 28.875 19.219 1 96.88 321 ALA B O 1
ATOM 7197 N N . ASP B 1 322 ? -23.594 26.891 19.844 1 97.19 322 ASP B N 1
ATOM 7198 C CA . ASP B 1 322 ? -24.422 27.469 20.906 1 97.19 322 ASP B CA 1
ATOM 7199 C C . ASP B 1 322 ? -23.562 28.125 21.984 1 97.19 322 ASP B C 1
ATOM 7201 O O . ASP B 1 322 ? -23.875 29.203 22.469 1 97.19 322 ASP B O 1
ATOM 7205 N N . LEU B 1 323 ? -22.531 27.391 22.328 1 97.06 323 LEU B N 1
ATOM 7206 C CA . LEU B 1 323 ? -21.625 27.906 23.359 1 97.06 323 LEU B CA 1
ATOM 7207 C C . LEU B 1 323 ? -21.016 29.234 22.922 1 97.06 323 LEU B C 1
ATOM 7209 O O . LEU B 1 323 ? -21.016 30.188 23.703 1 97.06 323 LEU B O 1
ATOM 7213 N N . PHE B 1 324 ? -20.469 29.359 21.75 1 97.38 324 PHE B N 1
ATOM 7214 C CA . PHE B 1 324 ? -19.828 30.562 21.25 1 97.38 324 PHE B CA 1
ATOM 7215 C C . PHE B 1 324 ? -20.828 31.703 21.109 1 97.38 324 PHE B C 1
ATOM 7217 O O . PHE B 1 324 ? -20.5 32.875 21.375 1 97.38 324 PHE B O 1
ATOM 7224 N N . ALA B 1 325 ? -22.016 31.375 20.734 1 96.56 325 ALA B N 1
ATOM 7225 C CA . ALA B 1 325 ? -23.062 32.375 20.562 1 96.56 325 ALA B CA 1
ATOM 7226 C C . ALA B 1 325 ? -23.531 32.938 21.906 1 96.56 325 ALA B C 1
ATOM 7228 O O . ALA B 1 325 ? -23.922 34.094 22 1 96.56 325 ALA B O 1
ATOM 7229 N N . SER B 1 326 ? -23.469 32.156 22.906 1 97.06 326 SER B N 1
ATOM 7230 C CA . SER B 1 326 ? -24.078 32.531 24.188 1 97.06 326 SER B CA 1
ATOM 7231 C C . SER B 1 326 ? -23.047 33.219 25.094 1 97.06 326 SER B C 1
ATOM 7233 O O . SER B 1 326 ? -23.422 33.906 26.031 1 97.06 326 SER B O 1
ATOM 7235 N N . ASP B 1 327 ? -21.828 33 24.844 1 97.69 327 ASP B N 1
ATOM 7236 C CA . ASP B 1 327 ? -20.781 33.531 25.719 1 97.69 327 ASP B CA 1
ATOM 7237 C C . ASP B 1 327 ? -20.359 34.938 25.266 1 97.69 327 ASP B C 1
ATOM 7239 O O . ASP B 1 327 ? -19.797 35.094 24.188 1 97.69 327 ASP B O 1
ATOM 7243 N N . ALA B 1 328 ? -20.516 35.844 26.078 1 97.5 328 ALA B N 1
ATOM 7244 C CA . ALA B 1 328 ? -20.25 37.25 25.734 1 97.5 328 ALA B CA 1
ATOM 7245 C C . ALA B 1 328 ? -18.766 37.469 25.453 1 97.5 328 ALA B C 1
ATOM 7247 O O . ALA B 1 328 ? -18.422 38.25 24.562 1 97.5 328 ALA B O 1
ATOM 7248 N N . THR B 1 329 ? -17.938 36.844 26.203 1 97.19 329 THR B N 1
ATOM 7249 C CA . THR B 1 329 ? -16.5 37.031 26.016 1 97.19 329 THR B CA 1
ATOM 7250 C C . THR B 1 329 ? -16.062 36.469 24.672 1 97.19 329 THR B C 1
ATOM 7252 O O . THR B 1 329 ? -15.305 37.094 23.938 1 97.19 329 THR B O 1
ATOM 7255 N N . LEU B 1 330 ? -16.516 35.219 24.359 1 97.56 330 LEU B N 1
ATOM 7256 C CA . LEU B 1 330 ? -16.188 34.625 23.078 1 97.56 330 LEU B CA 1
ATOM 7257 C C . LEU B 1 330 ? -16.719 35.469 21.922 1 97.56 330 LEU B C 1
ATOM 7259 O O . LEU B 1 330 ? -16.016 35.688 20.938 1 97.56 330 LEU B O 1
ATOM 7263 N N . ARG B 1 331 ? -17.891 35.969 22.047 1 97.25 331 ARG B N 1
ATOM 7264 C CA . ARG B 1 331 ? -18.469 36.844 21.016 1 97.25 331 ARG B CA 1
ATOM 7265 C C . ARG B 1 331 ? -17.625 38.094 20.844 1 97.25 331 ARG B C 1
ATOM 7267 O O . ARG B 1 331 ? -17.406 38.562 19.719 1 97.25 331 ARG B O 1
ATOM 7274 N N . ALA B 1 332 ? -17.156 38.594 21.922 1 96.62 332 ALA B N 1
ATOM 7275 C CA . ALA B 1 332 ? -16.406 39.875 21.891 1 96.62 332 ALA B CA 1
ATOM 7276 C C . ALA B 1 332 ? -15.07 39.688 21.172 1 96.62 332 ALA B C 1
ATOM 7278 O O . ALA B 1 332 ? -14.562 40.625 20.562 1 96.62 332 ALA B O 1
ATOM 7279 N N . THR B 1 333 ? -14.484 38.531 21.234 1 95.31 333 THR B N 1
ATOM 7280 C CA . THR B 1 333 ? -13.227 38.281 20.547 1 95.31 333 THR B CA 1
ATOM 7281 C C . THR B 1 333 ? -13.422 38.281 19.047 1 95.31 333 THR B C 1
ATOM 7283 O O . THR B 1 333 ? -12.477 38.5 18.281 1 95.31 333 THR B O 1
ATOM 7286 N N . GLY B 1 334 ? -14.625 37.969 18.609 1 95.81 334 GLY B N 1
ATOM 7287 C CA . GLY B 1 334 ? -14.93 37.875 17.188 1 95.81 334 GLY B CA 1
ATOM 7288 C C . GLY B 1 334 ? -14.562 36.531 16.609 1 95.81 334 GLY B C 1
ATOM 7289 O O . GLY B 1 334 ? -14.742 36.281 15.406 1 95.81 334 GLY B O 1
ATOM 7290 N N . ALA B 1 335 ? -14.016 35.594 17.391 1 97.19 335 ALA B N 1
ATOM 7291 C CA . ALA B 1 335 ? -13.664 34.25 16.906 1 97.19 335 ALA B CA 1
ATOM 7292 C C . ALA B 1 335 ? -14.891 33.531 16.344 1 97.19 335 ALA B C 1
ATOM 7294 O O . ALA B 1 335 ? -15.984 33.625 16.906 1 97.19 335 ALA B O 1
ATOM 7295 N N . LEU B 1 336 ? -14.695 32.906 15.219 1 96.75 336 LEU B N 1
ATOM 7296 C CA . LEU B 1 336 ? -15.781 32.188 14.555 1 96.75 336 LEU B CA 1
ATOM 7297 C C . LEU B 1 336 ? -15.469 30.688 14.445 1 96.75 336 LEU B C 1
ATOM 7299 O O . LEU B 1 336 ? -14.32 30.281 14.602 1 96.75 336 LEU B O 1
ATOM 7303 N N . LEU B 1 337 ? -16.469 29.938 14.312 1 97.31 337 LEU B N 1
ATOM 7304 C CA . LEU B 1 337 ? -16.375 28.5 14.039 1 97.31 337 LEU B CA 1
ATOM 7305 C C . LEU B 1 337 ? -16.969 28.172 12.672 1 97.31 337 LEU B C 1
ATOM 7307 O O . LEU B 1 337 ? -17.969 28.766 12.258 1 97.31 337 LEU B O 1
ATOM 7311 N N . ILE B 1 338 ? -16.297 27.375 11.945 1 97.81 338 ILE B N 1
ATOM 7312 C CA . ILE B 1 338 ? -16.984 26.75 10.82 1 97.81 338 ILE B CA 1
ATOM 7313 C C . ILE B 1 338 ? -17.312 25.297 11.164 1 97.81 338 ILE B C 1
ATOM 7315 O O . ILE B 1 338 ? -16.406 24.484 11.383 1 97.81 338 ILE B O 1
ATOM 7319 N N . ARG B 1 339 ? -18.609 25.016 11.148 1 97.44 339 ARG B N 1
ATOM 7320 C CA . ARG B 1 339 ? -19.172 23.797 11.695 1 97.44 339 ARG B CA 1
ATOM 7321 C C . ARG B 1 339 ? -19.078 22.656 10.688 1 97.44 339 ARG B C 1
ATOM 7323 O O . ARG B 1 339 ? -19.266 22.875 9.484 1 97.44 339 ARG B O 1
ATOM 7330 N N . GLU B 1 340 ? -18.75 21.469 11.211 1 97.5 340 GLU B N 1
ATOM 7331 C CA . GLU B 1 340 ? -19.062 20.25 10.461 1 97.5 340 GLU B CA 1
ATOM 7332 C C . GLU B 1 340 ? -20.562 19.984 10.469 1 97.5 340 GLU B C 1
ATOM 7334 O O . GLU B 1 340 ? -21.109 19.438 11.438 1 97.5 340 GLU B O 1
ATOM 7339 N N . ARG B 1 341 ? -21.188 20.234 9.328 1 97.12 341 ARG B N 1
ATOM 7340 C CA . ARG B 1 341 ? -22.641 20.328 9.25 1 97.12 341 ARG B CA 1
ATOM 7341 C C . ARG B 1 341 ? -23.266 18.953 9.078 1 97.12 341 ARG B C 1
ATOM 7343 O O . ARG B 1 341 ? -24.422 18.75 9.461 1 97.12 341 ARG B O 1
ATOM 7350 N N . ALA B 1 342 ? -22.547 18.141 8.484 1 97.69 342 ALA B N 1
ATOM 7351 C CA . ALA B 1 342 ? -23.062 16.797 8.195 1 97.69 342 ALA B CA 1
ATOM 7352 C C . ALA B 1 342 ? -21.922 15.781 8.086 1 97.69 342 ALA B C 1
ATOM 7354 O O . ALA B 1 342 ? -20.781 16.156 7.836 1 97.69 342 ALA B O 1
ATOM 7355 N N . ALA B 1 343 ? -22.219 14.562 8.352 1 97.06 343 ALA B N 1
ATOM 7356 C CA . ALA B 1 343 ? -21.281 13.445 8.227 1 97.06 343 ALA B CA 1
ATOM 7357 C C . ALA B 1 343 ? -22 12.18 7.762 1 97.06 343 ALA B C 1
ATOM 7359 O O . ALA B 1 343 ? -23.203 12.023 7.992 1 97.06 343 ALA B O 1
ATOM 7360 N N . ILE B 1 344 ? -21.328 11.43 7.086 1 97.44 344 ILE B N 1
ATOM 7361 C CA . ILE B 1 344 ? -21.844 10.141 6.633 1 97.44 344 ILE B CA 1
ATOM 7362 C C . ILE B 1 344 ? -20.781 9.062 6.797 1 97.44 344 ILE B C 1
ATOM 7364 O O . ILE B 1 344 ? -19.578 9.336 6.652 1 97.44 344 ILE B O 1
ATOM 7368 N N . GLY B 1 345 ? -21.172 7.887 7.191 1 96.75 345 GLY B N 1
ATOM 7369 C CA . GLY B 1 345 ? -20.266 6.746 7.328 1 96.75 345 GLY B CA 1
ATOM 7370 C C . GLY B 1 345 ? -20.875 5.453 6.797 1 96.75 345 GLY B C 1
ATOM 7371 O O . GLY B 1 345 ? -22.078 5.254 6.859 1 96.75 345 GLY B O 1
ATOM 7372 N N . TYR B 1 346 ? -20.047 4.625 6.223 1 97.31 346 TYR B N 1
ATOM 7373 C CA . TYR B 1 346 ? -20.422 3.307 5.723 1 97.31 346 TYR B CA 1
ATOM 7374 C C . TYR B 1 346 ? -19.922 2.207 6.652 1 97.31 346 TYR B C 1
ATOM 7376 O O . TYR B 1 346 ? -18.797 2.281 7.164 1 97.31 346 TYR B O 1
ATOM 7384 N N . HIS B 1 347 ? -20.734 1.238 6.895 1 95.62 347 HIS B N 1
ATOM 7385 C CA . HIS B 1 347 ? -20.422 0.118 7.77 1 95.62 347 HIS B CA 1
ATOM 7386 C C . HIS B 1 347 ? -20.125 -1.146 6.965 1 95.62 347 HIS B C 1
ATOM 7388 O O . HIS B 1 347 ? -21.062 -1.877 6.602 1 95.62 347 HIS B O 1
ATOM 7394 N N . PRO B 1 348 ? -18.844 -1.369 6.707 1 93.69 348 PRO B N 1
ATOM 7395 C CA . PRO B 1 348 ? -18.531 -2.641 6.051 1 93.69 348 PRO B CA 1
ATOM 7396 C C . PRO B 1 348 ? -18.688 -3.84 6.98 1 93.69 348 PRO B C 1
ATOM 7398 O O . PRO B 1 348 ? -17.766 -4.199 7.707 1 93.69 348 PRO B O 1
ATOM 7401 N N . GLU B 1 349 ? -19.734 -4.512 6.902 1 93.62 349 GLU B N 1
ATOM 7402 C CA . GLU B 1 349 ? -20.203 -5.496 7.875 1 93.62 349 GLU B CA 1
ATOM 7403 C C . GLU B 1 349 ? -19.141 -6.57 8.125 1 93.62 349 GLU B C 1
ATOM 7405 O O . GLU B 1 349 ? -18.844 -6.91 9.273 1 93.62 349 GLU B O 1
ATOM 7410 N N . ALA B 1 350 ? -18.578 -7.109 7.094 1 93.44 350 ALA B N 1
ATOM 7411 C CA . ALA B 1 350 ? -17.609 -8.195 7.234 1 93.44 350 ALA B CA 1
ATOM 7412 C C . ALA B 1 350 ? -16.375 -7.746 8.016 1 93.44 350 ALA B C 1
ATOM 7414 O O . ALA B 1 350 ? -15.883 -8.469 8.875 1 93.44 350 ALA B O 1
ATOM 7415 N N . TYR B 1 351 ? -15.898 -6.566 7.77 1 94.19 351 TYR B N 1
ATOM 7416 C CA . TYR B 1 351 ? -14.695 -6.07 8.414 1 94.19 351 TYR B CA 1
ATOM 7417 C C . TYR B 1 351 ? -14.992 -5.582 9.828 1 94.19 351 TYR B C 1
ATOM 7419 O O . TYR B 1 351 ? -14.141 -5.676 10.719 1 94.19 351 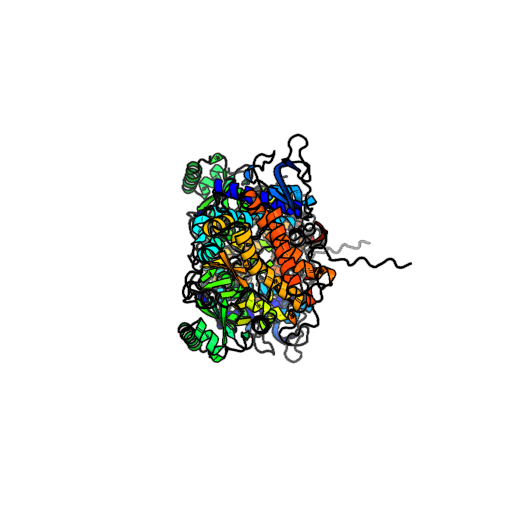TYR B O 1
ATOM 7427 N N . GLU B 1 352 ? -16.188 -5.047 10.039 1 94.25 352 GLU B N 1
ATOM 7428 C CA . GLU B 1 352 ? -16.578 -4.715 11.406 1 94.25 352 GLU B CA 1
ATOM 7429 C C . GLU B 1 352 ? -16.656 -5.965 12.281 1 94.25 352 GLU B C 1
ATOM 7431 O O . GLU B 1 352 ? -16.281 -5.938 13.453 1 94.25 352 GLU B O 1
ATOM 7436 N N . ALA B 1 353 ? -17.141 -7.035 11.68 1 93.88 353 ALA B N 1
ATOM 7437 C CA . ALA B 1 353 ? -17.234 -8.297 12.406 1 93.88 353 ALA B CA 1
ATOM 7438 C C . ALA B 1 353 ? -15.836 -8.883 12.656 1 93.88 353 ALA B C 1
ATOM 7440 O O . ALA B 1 353 ? -15.617 -9.555 13.664 1 93.88 353 ALA B O 1
ATOM 7441 N N . ALA B 1 354 ? -14.914 -8.578 11.797 1 94.62 354 ALA B N 1
ATOM 7442 C CA . ALA B 1 354 ? -13.602 -9.219 11.82 1 94.62 354 ALA B CA 1
ATOM 7443 C C . ALA B 1 354 ? -12.617 -8.43 12.68 1 94.62 354 ALA B C 1
ATOM 7445 O O . ALA B 1 354 ? -11.539 -8.93 13.016 1 94.62 354 ALA B O 1
ATOM 7446 N N . THR B 1 355 ? -12.93 -7.23 13.07 1 93.38 355 THR B N 1
ATOM 7447 C CA . THR B 1 355 ? -11.922 -6.371 13.688 1 93.38 355 THR B CA 1
ATOM 7448 C C . THR B 1 355 ? -12.508 -5.637 14.891 1 93.38 355 THR B C 1
ATOM 7450 O O . THR B 1 355 ? -13.727 -5.465 14.992 1 93.38 355 THR B O 1
ATOM 7453 N N . PRO B 1 356 ? -11.594 -5.27 15.812 1 89 356 PRO B N 1
ATOM 7454 C CA . PRO B 1 356 ? -12.055 -4.426 16.922 1 89 356 PRO B CA 1
ATOM 7455 C C . PRO B 1 356 ? -12.281 -2.975 16.5 1 89 356 PRO B C 1
ATOM 7457 O O . PRO B 1 356 ? -11.922 -2.588 15.383 1 89 356 PRO B O 1
ATOM 7460 N N . ALA B 1 357 ? -12.805 -2.264 17.453 1 83.88 357 ALA B N 1
ATOM 7461 C CA . ALA B 1 357 ? -12.977 -0.83 17.219 1 83.88 357 ALA B CA 1
ATOM 7462 C C . ALA B 1 357 ? -11.625 -0.15 17 1 83.88 357 ALA B C 1
ATOM 7464 O O . ALA B 1 357 ? -10.633 -0.483 17.656 1 83.88 357 ALA B O 1
ATOM 7465 N N . GLY B 1 358 ? -11.609 0.754 16.062 1 82.12 358 GLY B N 1
ATOM 7466 C CA . GLY B 1 358 ? -10.383 1.486 15.797 1 82.12 358 GLY B CA 1
ATOM 7467 C C . GLY B 1 358 ? -9.586 0.922 14.641 1 82.12 358 GLY B C 1
ATOM 7468 O O . GLY B 1 358 ? -8.703 1.592 14.102 1 82.12 358 GLY B O 1
ATOM 7469 N N . SER B 1 359 ? -9.922 -0.283 14.227 1 88.31 359 SER B N 1
ATOM 7470 C CA . SER B 1 359 ? -9.211 -0.894 13.102 1 88.31 359 SER B CA 1
ATOM 7471 C C . SER B 1 359 ? -9.273 -0.01 11.859 1 88.31 359 SER B C 1
ATOM 7473 O O . SER B 1 359 ? -10.312 0.59 11.57 1 88.31 359 SER B O 1
ATOM 7475 N N . PRO B 1 360 ? -8.164 0.068 11.125 1 88.69 360 PRO B N 1
ATOM 7476 C CA . PRO B 1 360 ? -8.172 0.836 9.875 1 88.69 360 PRO B CA 1
ATOM 7477 C C . PRO B 1 360 ? -9.219 0.332 8.883 1 88.69 360 PRO B C 1
ATOM 7479 O O . PRO B 1 360 ? -9.719 1.106 8.062 1 88.69 360 PRO B O 1
ATOM 7482 N N . TYR B 1 361 ? -9.633 -0.911 8.969 1 91.25 361 TYR B N 1
ATOM 7483 C CA . TYR B 1 361 ? -10.586 -1.491 8.023 1 91.25 361 TYR B CA 1
ATOM 7484 C C . TYR B 1 361 ? -11.984 -0.924 8.25 1 91.25 361 TYR B C 1
ATOM 7486 O O . TYR B 1 361 ? -12.859 -1.05 7.383 1 91.25 361 TYR B O 1
ATOM 7494 N N . ARG B 1 362 ? -12.156 -0.276 9.383 1 91.88 362 ARG B N 1
ATOM 7495 C CA . ARG B 1 362 ? -13.445 0.319 9.703 1 91.88 362 ARG B CA 1
ATOM 7496 C C . ARG B 1 362 ? -13.477 1.799 9.344 1 91.88 362 ARG B C 1
ATOM 7498 O O . ARG B 1 362 ? -14.508 2.459 9.484 1 91.88 362 ARG B O 1
ATOM 7505 N N . LYS B 1 363 ? -12.344 2.273 8.812 1 93.25 363 LYS B N 1
ATOM 7506 C CA . LYS B 1 363 ? -12.195 3.713 8.617 1 93.25 363 LYS B CA 1
ATOM 7507 C C . LYS B 1 363 ? -11.977 4.051 7.145 1 93.25 363 LYS B C 1
ATOM 7509 O O . LYS B 1 363 ? -11.523 5.148 6.812 1 93.25 363 LYS B O 1
ATOM 7514 N N . MET B 1 364 ? -12.398 3.174 6.277 1 95.12 364 MET B N 1
ATOM 7515 C CA . MET B 1 364 ? -12.031 3.316 4.871 1 95.12 364 MET B CA 1
ATOM 7516 C C . MET B 1 364 ? -13.055 4.16 4.121 1 95.12 364 MET B C 1
ATOM 7518 O O . MET B 1 364 ? -12.766 4.68 3.041 1 95.12 364 MET B O 1
ATOM 7522 N N . LEU B 1 365 ? -14.297 4.312 4.723 1 97.38 365 LEU B N 1
ATOM 7523 C CA . LEU B 1 365 ? -15.32 4.996 3.943 1 97.38 365 LEU B CA 1
ATOM 7524 C C . LEU B 1 365 ? -16.219 5.828 4.844 1 97.38 365 LEU B C 1
ATOM 7526 O O . LEU B 1 365 ? -17.172 5.309 5.426 1 97.38 365 LEU B O 1
ATOM 7530 N N . ALA B 1 366 ? -15.961 7.043 4.887 1 97.19 366 ALA B N 1
ATOM 7531 C CA . ALA B 1 366 ? -16.734 8.078 5.57 1 97.19 366 ALA B CA 1
ATOM 7532 C C . ALA B 1 366 ? -16.422 9.461 5.004 1 97.19 366 ALA B C 1
ATOM 7534 O O . ALA B 1 366 ? -15.43 9.633 4.293 1 97.19 366 ALA B O 1
ATOM 7535 N N . ALA B 1 367 ? -17.297 10.391 5.207 1 97.56 367 ALA B N 1
ATOM 7536 C CA . ALA B 1 367 ? -17.094 11.773 4.77 1 97.56 367 ALA B CA 1
ATOM 7537 C C . ALA B 1 367 ? -17.797 12.75 5.703 1 97.56 367 ALA B C 1
ATOM 7539 O O . ALA B 1 367 ? -18.703 12.367 6.449 1 97.56 367 ALA B O 1
ATOM 7540 N N . LEU B 1 368 ? -17.344 13.93 5.727 1 97.31 368 LEU B N 1
ATOM 7541 C CA . LEU B 1 368 ? -18.047 15 6.434 1 97.31 368 LEU B CA 1
ATOM 7542 C C . LEU B 1 368 ? -17.984 16.297 5.648 1 97.31 368 LEU B C 1
ATOM 7544 O O . LEU B 1 368 ? -17.109 16.484 4.793 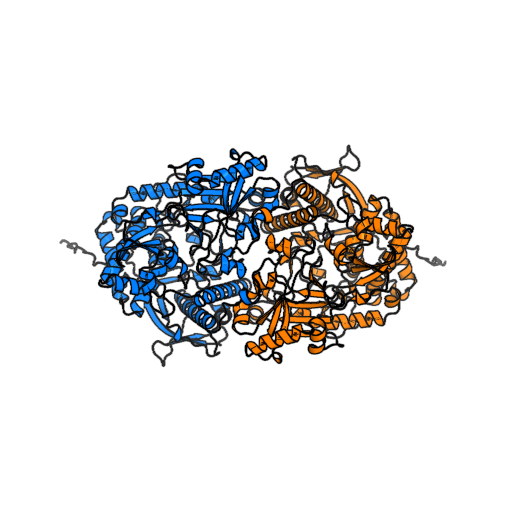1 97.31 368 LEU B O 1
ATOM 7548 N N . TRP B 1 369 ? -18.984 17.141 5.812 1 98.12 369 TRP B N 1
ATOM 7549 C CA . TRP B 1 369 ? -19.078 18.469 5.191 1 98.12 369 TRP B CA 1
ATOM 7550 C C . TRP B 1 369 ? -18.906 19.562 6.227 1 98.12 369 TRP B C 1
ATOM 7552 O O . TRP B 1 369 ? -19.609 19.594 7.23 1 98.12 369 TRP B O 1
ATOM 7562 N N . ARG B 1 370 ? -17.938 20.422 5.973 1 98.06 370 ARG B N 1
ATOM 7563 C CA . ARG B 1 370 ? -17.641 21.547 6.848 1 98.06 370 ARG B CA 1
ATOM 7564 C C . ARG B 1 370 ? -17.953 22.875 6.16 1 98.06 370 ARG B C 1
ATOM 7566 O O . ARG B 1 370 ? -17.656 23.062 4.98 1 98.06 370 ARG B O 1
ATOM 7573 N N . GLU B 1 371 ? -18.547 23.797 6.867 1 98.06 371 GLU B N 1
ATOM 7574 C CA . GLU B 1 371 ? -18.891 25.109 6.312 1 98.06 371 GLU B CA 1
ATOM 7575 C C . GLU B 1 371 ? -17.688 25.781 5.676 1 98.06 371 GLU B C 1
ATOM 7577 O O . GLU B 1 371 ? -16.562 25.625 6.156 1 98.06 371 GLU B O 1
ATOM 7582 N N . SER B 1 372 ? -17.938 26.5 4.586 1 98.25 372 SER B N 1
ATOM 7583 C CA . SER B 1 372 ? -16.922 27.359 4 1 98.25 372 SER B CA 1
ATOM 7584 C C . SER B 1 372 ? -16.797 28.656 4.789 1 98.25 372 SER B C 1
ATOM 7586 O O . SER B 1 372 ? -17.781 29.219 5.25 1 98.25 372 SER B O 1
ATOM 7588 N N . PRO B 1 373 ? -15.594 29.172 4.926 1 98.12 373 PRO B N 1
ATOM 7589 C CA . PRO B 1 373 ? -15.43 30.453 5.602 1 98.12 373 PRO B CA 1
ATOM 7590 C C . PRO B 1 373 ? -15.773 31.641 4.699 1 98.12 373 PRO B C 1
ATOM 7592 O O . PRO B 1 373 ? -15.922 32.75 5.18 1 98.12 373 PRO B O 1
ATOM 7595 N N . VAL B 1 374 ? -15.945 31.406 3.465 1 97.62 374 VAL B N 1
ATOM 7596 C CA . VAL B 1 374 ? -16.031 32.469 2.477 1 97.62 374 VAL B CA 1
ATOM 7597 C C . VAL B 1 374 ? -17.281 33.312 2.717 1 97.62 374 VAL B C 1
ATOM 7599 O O . VAL B 1 374 ? -17.234 34.531 2.699 1 97.62 374 VAL B O 1
ATOM 7602 N N . PRO B 1 375 ? -18.438 32.656 2.984 1 96.44 375 PRO B N 1
ATOM 7603 C CA . PRO B 1 375 ? -19.656 33.438 3.203 1 96.44 375 PRO B CA 1
ATOM 7604 C C . PRO B 1 375 ? -19.578 34.312 4.461 1 96.44 375 PRO B C 1
ATOM 7606 O O . PRO B 1 375 ? -20.391 35.219 4.637 1 96.44 375 PRO B O 1
ATOM 7609 N N . LEU B 1 376 ? -18.672 34.031 5.367 1 94.81 376 LEU B N 1
ATOM 7610 C CA . LEU B 1 376 ? -18.547 34.75 6.629 1 94.81 376 LEU B CA 1
ATOM 7611 C C . LEU B 1 376 ? -17.734 36.031 6.445 1 94.81 376 LEU B C 1
ATOM 7613 O O . LEU B 1 376 ? -17.641 36.844 7.363 1 94.81 376 LEU B O 1
ATOM 7617 N N . LEU B 1 377 ? -17.203 36.188 5.328 1 94.38 377 LEU B N 1
ATOM 7618 C CA . LEU B 1 377 ? -16.219 37.25 5.113 1 94.38 377 LEU B CA 1
ATOM 7619 C C . LEU B 1 377 ? -16.906 38.562 4.723 1 94.38 377 LEU B C 1
ATOM 7621 O O . LEU B 1 377 ? -17.766 38.562 3.842 1 94.38 377 LEU B O 1
ATOM 7625 N N . GLU B 1 378 ? -16.547 39.625 5.391 1 93.56 378 GLU B N 1
ATOM 7626 C CA . GLU B 1 378 ? -16.922 40.969 4.969 1 93.56 378 GLU B CA 1
ATOM 7627 C C . GLU B 1 378 ? -16.109 41.406 3.748 1 93.56 378 GLU B C 1
ATOM 7629 O O . GLU B 1 378 ? -15.031 40.875 3.488 1 93.56 378 GLU B O 1
ATOM 7634 N N . PRO B 1 379 ? -16.641 42.469 3.1 1 92.38 379 PRO B N 1
ATOM 7635 C CA . PRO B 1 379 ? -15.875 43 1.962 1 92.38 379 PRO B CA 1
ATOM 7636 C C . PRO B 1 379 ? -14.484 43.469 2.357 1 92.38 379 PRO B C 1
ATOM 7638 O O . PRO B 1 379 ? -14.289 43.969 3.461 1 92.38 379 PRO B O 1
ATOM 7641 N N . ASP B 1 380 ? -13.445 43.312 1.612 1 92.62 380 ASP B N 1
ATOM 7642 C CA . ASP B 1 380 ? -12.07 43.812 1.744 1 92.62 380 ASP B CA 1
ATOM 7643 C C . ASP B 1 380 ? -11.281 42.938 2.732 1 92.62 380 ASP B C 1
ATOM 7645 O O . ASP B 1 380 ? -10.141 43.281 3.07 1 92.62 380 ASP B O 1
ATOM 7649 N N . ARG B 1 381 ? -11.938 41.938 3.365 1 96.31 381 ARG B N 1
ATOM 7650 C CA . ARG B 1 381 ? -11.203 40.969 4.191 1 96.31 381 ARG B CA 1
ATOM 7651 C C . ARG B 1 381 ? -10.688 39.812 3.354 1 96.31 381 ARG B C 1
ATOM 7653 O O . ARG B 1 381 ? -11.273 39.469 2.322 1 96.31 381 ARG B O 1
ATOM 7660 N N . ARG B 1 382 ? -9.625 39.281 3.809 1 96.38 382 ARG B N 1
ATOM 7661 C CA . ARG B 1 382 ? -9.008 38.125 3.158 1 96.38 382 ARG B CA 1
ATOM 7662 C C . ARG B 1 382 ? -8.781 37 4.152 1 96.38 382 ARG B C 1
ATOM 7664 O O . ARG B 1 382 ? -8.719 37.219 5.363 1 96.38 382 ARG B O 1
ATOM 7671 N N . LEU B 1 383 ? -8.734 35.812 3.592 1 98.06 383 LEU B N 1
ATOM 7672 C CA . LEU B 1 383 ? -8.5 34.625 4.418 1 98.06 383 LEU B CA 1
ATOM 7673 C C . LEU B 1 383 ? -7.098 34.062 4.191 1 98.06 383 LEU B C 1
ATOM 7675 O O . LEU B 1 383 ? -6.574 34.125 3.076 1 98.06 383 LEU B O 1
ATOM 7679 N N . ALA B 1 384 ? -6.492 33.531 5.227 1 98.12 384 ALA B N 1
ATOM 7680 C CA . ALA B 1 384 ? -5.23 32.812 5.152 1 98.12 384 ALA B CA 1
ATOM 7681 C C . ALA B 1 384 ? -5.152 31.734 6.238 1 98.12 384 ALA B C 1
ATOM 7683 O O . ALA B 1 384 ? -5.602 31.953 7.367 1 98.12 384 ALA B O 1
ATOM 7684 N N . THR B 1 385 ? -4.637 30.547 5.859 1 97.81 385 THR B N 1
ATOM 7685 C CA . THR B 1 385 ? -4.332 29.578 6.91 1 97.81 385 THR B CA 1
ATOM 7686 C C . THR B 1 385 ? -3.322 30.156 7.898 1 97.81 385 THR B C 1
ATOM 7688 O O . THR B 1 385 ? -2.383 30.844 7.5 1 97.81 385 THR B O 1
ATOM 7691 N N . MET B 1 386 ? -3.475 29.922 9.18 1 98.25 386 MET B N 1
ATOM 7692 C CA . MET B 1 386 ? -2.516 30.422 10.164 1 98.25 386 MET B CA 1
ATOM 7693 C C . MET B 1 386 ? -1.146 29.781 9.953 1 98.25 386 MET B C 1
ATOM 7695 O O . MET B 1 386 ? -0.121 30.375 10.289 1 98.25 386 MET B O 1
ATOM 7699 N N . ALA B 1 387 ? -1.133 28.578 9.383 1 97.25 387 ALA B N 1
ATOM 7700 C CA . ALA B 1 387 ? 0.131 27.922 9.07 1 97.25 387 ALA B CA 1
ATOM 7701 C C . ALA B 1 387 ? 1.041 28.828 8.25 1 97.25 387 ALA B C 1
ATOM 7703 O O . ALA B 1 387 ? 2.268 28.734 8.344 1 97.25 387 ALA B O 1
ATOM 7704 N N . ALA B 1 388 ? 0.489 29.719 7.512 1 97.88 388 ALA B N 1
ATOM 7705 C CA . ALA B 1 388 ? 1.244 30.578 6.613 1 97.88 388 ALA B CA 1
ATOM 7706 C C . ALA B 1 388 ? 2.107 31.562 7.398 1 97.88 388 ALA B C 1
ATOM 7708 O O . ALA B 1 388 ? 3.092 32.094 6.875 1 97.88 388 ALA B O 1
ATOM 7709 N N . LEU B 1 389 ? 1.737 31.812 8.648 1 98.44 389 LEU B N 1
ATOM 7710 C CA . LEU B 1 389 ? 2.521 32.75 9.453 1 98.44 389 LEU B CA 1
ATOM 7711 C C . LEU B 1 389 ? 3.949 32.25 9.633 1 98.44 389 LEU B C 1
ATOM 7713 O O . LEU B 1 389 ? 4.863 33.031 9.883 1 98.44 389 LEU B O 1
ATOM 7717 N N . LEU B 1 390 ? 4.121 30.922 9.43 1 97.81 390 LEU B N 1
ATOM 7718 C CA . LEU B 1 390 ? 5.453 30.344 9.594 1 97.81 390 LEU B CA 1
ATOM 7719 C C . LEU B 1 390 ? 6.109 30.109 8.234 1 97.81 390 LEU B C 1
ATOM 7721 O O . LEU B 1 390 ? 7.219 29.578 8.164 1 97.81 390 LEU B O 1
ATOM 7725 N N . HIS B 1 391 ? 5.477 30.5 7.191 1 97.12 391 HIS B N 1
ATOM 7726 C CA . HIS B 1 391 ? 5.961 30.25 5.836 1 97.12 391 HIS B CA 1
ATOM 7727 C C . HIS B 1 391 ? 7.066 31.234 5.461 1 97.12 391 HIS B C 1
ATOM 7729 O O . HIS B 1 391 ? 6.977 32.406 5.766 1 97.12 391 HIS B O 1
ATOM 7735 N N . ARG B 1 392 ? 8.094 30.719 4.887 1 95.5 392 ARG B N 1
ATOM 7736 C CA . ARG B 1 392 ? 9.133 31.5 4.211 1 95.5 392 ARG B CA 1
ATOM 7737 C C . ARG B 1 392 ? 9.156 31.188 2.717 1 95.5 392 ARG B C 1
ATOM 7739 O O . ARG B 1 392 ? 9.148 30.031 2.314 1 95.5 392 ARG B O 1
ATOM 7746 N N . ASP B 1 393 ? 9.133 32.219 1.956 1 94.12 393 ASP B N 1
ATOM 7747 C CA . ASP B 1 393 ? 9.203 31.984 0.515 1 94.12 393 ASP B CA 1
ATOM 7748 C C . ASP B 1 393 ? 10.609 31.562 0.091 1 94.12 393 ASP B C 1
ATOM 7750 O O . ASP B 1 393 ? 11.508 31.453 0.927 1 94.12 393 ASP B O 1
ATOM 7754 N N . PRO B 1 394 ? 10.844 31.219 -1.13 1 86.12 394 PRO B N 1
ATOM 7755 C CA . PRO B 1 394 ? 12.141 30.688 -1.575 1 86.12 394 PRO B CA 1
ATOM 7756 C C . PRO B 1 394 ? 13.281 31.672 -1.375 1 86.12 394 PRO B C 1
ATOM 7758 O O . PRO B 1 394 ? 14.445 31.281 -1.286 1 86.12 394 PRO B O 1
ATOM 7761 N N 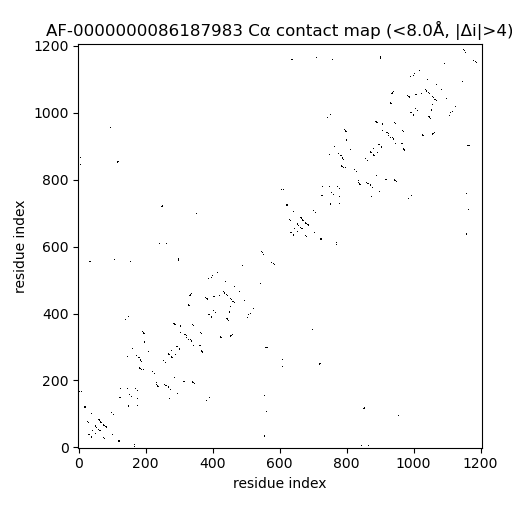. ASP B 1 395 ? 13 32.938 -1.289 1 88.38 395 ASP B N 1
ATOM 7762 C CA . ASP B 1 395 ? 14.023 33.969 -1.074 1 88.38 395 ASP B CA 1
ATOM 7763 C C . ASP B 1 395 ? 14.273 34.188 0.416 1 88.38 395 ASP B C 1
ATOM 7765 O O . ASP B 1 395 ? 15.086 35.031 0.796 1 88.38 395 ASP B O 1
ATOM 7769 N N . GLY B 1 396 ? 13.516 33.469 1.255 1 90.69 396 GLY B N 1
ATOM 7770 C CA . GLY B 1 396 ? 13.75 33.5 2.691 1 90.69 396 GLY B CA 1
ATOM 7771 C C . GLY B 1 396 ? 12.891 34.531 3.412 1 90.69 396 GLY B C 1
ATOM 7772 O O . GLY B 1 396 ? 12.977 34.656 4.633 1 90.69 396 GLY B O 1
ATOM 7773 N N . GLN B 1 397 ? 12.078 35.219 2.666 1 95.56 397 GLN B N 1
ATOM 7774 C CA . GLN B 1 397 ? 11.195 36.219 3.295 1 95.56 397 GLN B CA 1
ATOM 7775 C C . GLN B 1 397 ? 9.992 35.531 3.934 1 95.56 397 GLN B C 1
ATOM 7777 O O . GLN B 1 397 ? 9.438 34.594 3.377 1 95.56 397 GLN B O 1
ATOM 7782 N N . SER B 1 398 ? 9.711 35.969 5.148 1 97.38 398 SER B N 1
ATOM 7783 C CA . SER B 1 398 ? 8.617 35.312 5.852 1 97.38 398 SER B CA 1
ATOM 7784 C C . SER B 1 398 ? 7.289 36.031 5.57 1 97.38 398 SER B C 1
ATOM 7786 O O . SER B 1 398 ? 7.254 37.219 5.328 1 97.38 398 SER B O 1
ATOM 7788 N N . TYR B 1 399 ? 6.23 35.344 5.453 1 98.06 399 TYR B N 1
ATOM 7789 C CA . TYR B 1 399 ? 4.875 35.844 5.25 1 98.06 399 TYR B CA 1
ATOM 7790 C C . TYR B 1 399 ? 4.457 36.75 6.395 1 98.06 399 TYR B C 1
ATOM 7792 O O . TYR B 1 399 ? 3.885 37.844 6.168 1 98.06 399 TYR B O 1
ATOM 7800 N N . ALA B 1 400 ? 4.738 36.375 7.676 1 98.62 400 ALA B N 1
ATOM 7801 C CA . ALA B 1 400 ? 4.383 37.156 8.852 1 98.62 400 ALA B CA 1
ATOM 7802 C C . ALA B 1 400 ? 5.016 38.562 8.781 1 98.62 400 ALA B C 1
ATOM 7804 O O . ALA B 1 400 ? 4.352 39.562 9.047 1 98.62 400 ALA B O 1
ATOM 7805 N N . ALA B 1 401 ? 6.277 38.562 8.422 1 98.56 401 ALA B N 1
ATOM 7806 C CA . ALA B 1 401 ? 6.953 39.844 8.289 1 98.56 401 ALA B CA 1
ATOM 7807 C C . ALA B 1 401 ? 6.312 40.688 7.195 1 98.56 401 ALA B C 1
ATOM 7809 O O . ALA B 1 401 ? 6.16 41.906 7.344 1 98.56 401 ALA B O 1
ATOM 7810 N N . ALA B 1 402 ? 6 40.031 6.105 1 98.62 402 ALA B N 1
ATOM 7811 C CA . ALA B 1 402 ? 5.359 40.719 4.996 1 98.62 402 ALA B CA 1
ATOM 7812 C C . ALA B 1 402 ? 4 41.281 5.41 1 98.62 402 ALA B C 1
ATOM 7814 O O . ALA B 1 402 ? 3.627 42.375 5.008 1 98.62 402 ALA B O 1
ATOM 7815 N N . LEU B 1 403 ? 3.25 40.531 6.18 1 98.62 403 LEU B N 1
ATOM 7816 C CA . LEU B 1 403 ? 1.963 41 6.691 1 98.62 403 LEU B CA 1
ATOM 7817 C C . LEU B 1 403 ? 2.141 42.219 7.574 1 98.62 403 LEU B C 1
ATOM 7819 O O . LEU B 1 403 ? 1.384 43.188 7.457 1 98.62 403 LEU B O 1
ATOM 7823 N N . ILE B 1 404 ? 3.098 42.188 8.477 1 98.62 404 ILE B N 1
ATOM 7824 C CA . ILE B 1 404 ? 3.363 43.312 9.398 1 98.62 404 ILE B CA 1
ATOM 7825 C C . ILE B 1 404 ? 3.748 44.562 8.609 1 98.62 404 ILE B C 1
ATOM 7827 O O . ILE B 1 404 ? 3.262 45.656 8.898 1 98.62 404 ILE B O 1
ATOM 7831 N N . ALA B 1 405 ? 4.586 44.344 7.629 1 98.31 405 ALA B N 1
ATOM 7832 C CA . ALA B 1 405 ? 4.992 45.469 6.781 1 98.31 405 ALA B CA 1
ATOM 7833 C C . ALA B 1 405 ? 3.791 46.062 6.051 1 98.31 405 ALA B C 1
ATOM 7835 O O . ALA B 1 405 ? 3.67 47.281 5.941 1 98.31 405 ALA B O 1
ATOM 7836 N N . HIS B 1 406 ? 2.992 45.25 5.562 1 98 406 HIS B N 1
ATOM 7837 C CA . HIS B 1 406 ? 1.81 45.688 4.832 1 98 406 HIS B CA 1
ATOM 7838 C C . HIS B 1 406 ? 0.841 46.438 5.75 1 98 406 HIS B C 1
ATOM 7840 O O . HIS B 1 406 ? 0.203 47.406 5.332 1 98 406 HIS B O 1
ATOM 7846 N N . ALA B 1 407 ? 0.689 45.906 6.922 1 97.81 407 ALA B N 1
ATOM 7847 C CA . ALA B 1 407 ? -0.199 46.531 7.891 1 97.81 407 ALA B CA 1
ATOM 7848 C C . ALA B 1 407 ? 0.288 47.938 8.242 1 97.81 407 ALA B C 1
ATOM 7850 O O . ALA B 1 407 ? -0.513 48.812 8.57 1 97.81 407 ALA B O 1
ATOM 7851 N N . GLY B 1 408 ? 1.553 48.188 8.273 1 97.75 408 GLY B N 1
ATOM 7852 C CA . GLY B 1 408 ? 2.127 49.5 8.516 1 97.75 408 GLY B CA 1
ATOM 7853 C C . GLY B 1 408 ? 2.057 49.906 9.969 1 97.75 408 GLY B C 1
ATOM 7854 O O . GLY B 1 408 ? 2.021 51.094 10.273 1 97.75 408 GLY B O 1
ATOM 7855 N N . VAL B 1 409 ? 1.979 49.031 10.867 1 98.06 409 VAL B N 1
ATOM 7856 C CA . VAL B 1 409 ? 1.954 49.312 12.297 1 98.06 409 VAL B CA 1
ATOM 7857 C C . VAL B 1 409 ? 3.178 48.688 12.969 1 98.06 409 VAL B C 1
ATOM 7859 O O . VAL B 1 409 ? 3.922 47.938 12.336 1 98.06 409 VAL B O 1
ATOM 7862 N N . ALA B 1 410 ? 3.355 49.094 14.219 1 98.12 410 ALA B N 1
ATOM 7863 C CA . ALA B 1 410 ? 4.453 48.5 14.977 1 98.12 410 ALA B CA 1
ATOM 7864 C C . ALA B 1 410 ? 4.25 47 15.141 1 98.12 410 ALA B C 1
ATOM 7866 O O . ALA B 1 410 ? 3.127 46.531 15.328 1 98.12 410 ALA B O 1
ATOM 7867 N N . PRO B 1 411 ? 5.34 46.219 15.031 1 98.56 411 PRO B N 1
ATOM 7868 C CA . PRO B 1 411 ? 5.23 44.781 15.133 1 98.56 411 PRO B CA 1
ATOM 7869 C C . PRO B 1 411 ? 4.484 44.344 16.391 1 98.56 411 PRO B C 1
ATOM 7871 O O . PRO B 1 411 ? 3.705 43.375 16.344 1 98.56 411 PRO B O 1
ATOM 7874 N N . THR B 1 412 ? 4.699 44.969 17.516 1 98.5 412 THR B N 1
ATOM 7875 C CA . THR B 1 412 ? 4.023 44.594 18.766 1 98.5 412 THR B CA 1
ATOM 7876 C C . THR B 1 412 ? 2.525 44.875 18.656 1 98.5 412 THR B C 1
ATOM 7878 O O . THR B 1 412 ? 1.721 44.125 19.234 1 98.5 412 THR B O 1
ATOM 7881 N N . THR B 1 413 ? 2.166 45.969 17.953 1 98.38 413 THR B N 1
ATOM 7882 C CA . THR B 1 413 ? 0.758 46.281 17.734 1 98.38 413 THR B CA 1
ATOM 7883 C C . THR B 1 413 ? 0.105 45.188 16.875 1 98.38 413 THR B C 1
ATOM 7885 O O . THR B 1 413 ? -1.005 44.75 17.172 1 98.38 413 THR B O 1
ATOM 7888 N N . TRP B 1 414 ? 0.775 44.781 15.805 1 98.69 414 TRP B N 1
ATOM 7889 C CA . TRP B 1 414 ? 0.289 43.688 14.953 1 98.69 414 TRP B CA 1
ATOM 7890 C C . TRP B 1 414 ? 0.134 42.406 15.75 1 98.69 414 TRP B C 1
ATOM 7892 O O . TRP B 1 414 ? -0.892 41.719 15.648 1 98.69 414 TRP B O 1
ATOM 7902 N N . LEU B 1 415 ? 1.197 42.094 16.547 1 98.81 415 LEU B N 1
ATOM 7903 C CA . LEU B 1 415 ? 1.176 40.875 17.359 1 98.81 415 LEU B CA 1
ATOM 7904 C C . LEU B 1 415 ? 0.012 40.906 18.344 1 98.81 415 LEU B C 1
ATOM 7906 O O . LEU B 1 415 ? -0.656 39.875 18.547 1 98.81 415 LEU B O 1
ATOM 7910 N N . ARG B 1 416 ? -0.221 42.031 18.984 1 98.31 416 ARG B N 1
ATOM 7911 C CA . ARG B 1 416 ? -1.319 42.156 19.938 1 98.31 416 ARG B CA 1
ATOM 7912 C C . ARG B 1 416 ? -2.66 41.875 19.266 1 98.31 416 ARG B C 1
ATOM 7914 O O . ARG B 1 416 ? -3.486 41.156 19.812 1 98.31 416 ARG B O 1
ATOM 7921 N N . SER B 1 417 ? -2.836 42.438 18.078 1 97.81 417 SER B N 1
ATOM 7922 C CA . SER B 1 417 ? -4.074 42.188 17.359 1 97.81 417 SER B CA 1
ATOM 7923 C C . SER B 1 417 ? -4.246 40.688 17.047 1 97.81 417 SER B C 1
ATOM 7925 O O . SER B 1 417 ? -5.348 40.156 17.172 1 97.81 417 SER B O 1
ATOM 7927 N N . TYR B 1 418 ? -3.201 40.062 16.641 1 98.56 418 TYR B N 1
ATOM 7928 C CA . TYR B 1 418 ? -3.209 38.625 16.359 1 98.56 418 TYR B CA 1
ATOM 7929 C C . TYR B 1 418 ? -3.523 37.844 17.625 1 98.56 418 TYR B C 1
ATOM 7931 O O . TYR B 1 418 ? -4.348 36.906 17.594 1 98.56 418 TYR B O 1
ATOM 7939 N N . LEU B 1 419 ? -2.875 38.094 18.734 1 98.69 419 LEU B N 1
ATOM 7940 C CA . LEU B 1 419 ? -3.047 37.375 19.984 1 98.69 419 LEU B CA 1
ATOM 7941 C C . LEU B 1 419 ? -4.457 37.562 20.531 1 98.69 419 LEU B C 1
ATOM 7943 O O . LEU B 1 419 ? -5.051 36.625 21.062 1 98.69 419 LEU B O 1
ATOM 7947 N N . ASP B 1 420 ? -4.988 38.75 20.422 1 97.88 420 ASP B N 1
ATOM 7948 C CA . ASP B 1 420 ? -6.363 39 20.844 1 97.88 420 ASP B CA 1
ATOM 7949 C C . ASP B 1 420 ? -7.348 38.156 20.031 1 97.88 420 ASP B C 1
ATOM 7951 O O . ASP B 1 420 ? -8.336 37.656 20.578 1 97.88 420 ASP B O 1
ATOM 7955 N N . ALA B 1 421 ? -7.039 38.031 18.781 1 97.94 421 ALA B N 1
ATOM 7956 C CA . ALA B 1 421 ? -7.914 37.312 17.875 1 97.94 421 ALA B CA 1
ATOM 7957 C C . ALA B 1 421 ? -7.777 35.781 18.109 1 97.94 421 ALA B C 1
ATOM 7959 O O . ALA B 1 421 ? -8.758 35.062 18 1 97.94 421 ALA B O 1
ATOM 7960 N N . TYR B 1 422 ? -6.59 35.344 18.391 1 98.31 422 TYR B N 1
ATOM 7961 C CA . TYR B 1 422 ? -6.273 33.906 18.375 1 98.31 422 TYR B CA 1
ATOM 7962 C C . TYR B 1 422 ? -6.168 33.375 19.797 1 98.31 422 TYR B C 1
ATOM 7964 O O . TYR B 1 422 ? -6.914 32.469 20.188 1 98.31 422 TYR B O 1
ATOM 7972 N N . LEU B 1 423 ? -5.363 33.906 20.672 1 98.5 423 LEU B N 1
ATOM 7973 C CA . LEU B 1 423 ? -5.031 33.375 21.984 1 98.5 423 LEU B CA 1
ATOM 7974 C C . LEU B 1 423 ? -6.172 33.594 22.969 1 98.5 423 LEU B C 1
ATOM 7976 O O . LEU B 1 423 ? -6.5 32.688 23.75 1 98.5 423 LEU B O 1
ATOM 7980 N N . GLN B 1 424 ? -6.793 34.781 22.984 1 98 424 GLN B N 1
ATOM 7981 C CA . GLN B 1 424 ? -7.793 35.156 23.969 1 98 424 GLN B CA 1
ATOM 7982 C C . GLN B 1 424 ? -8.969 34.156 23.953 1 98 424 GLN B C 1
ATOM 7984 O O . GLN B 1 424 ? -9.406 33.688 25 1 98 424 GLN B O 1
ATOM 7989 N N . PRO B 1 425 ? -9.516 33.875 22.75 1 98.19 425 PRO B N 1
ATOM 7990 C CA . PRO B 1 425 ? -10.617 32.906 22.766 1 98.19 425 PRO B CA 1
ATOM 7991 C C . PRO B 1 425 ? -10.188 31.531 23.266 1 98.19 425 PRO B C 1
ATOM 7993 O O . PRO B 1 425 ? -10.977 30.828 23.891 1 98.19 425 PRO B O 1
ATOM 7996 N N . LEU B 1 426 ? -8.984 31.094 22.984 1 98.38 426 LEU B N 1
ATOM 7997 C CA . LEU B 1 426 ? -8.492 29.812 23.484 1 98.38 426 LEU B CA 1
ATOM 7998 C C . LEU B 1 426 ? -8.367 29.828 25 1 98.38 426 LEU B C 1
ATOM 8000 O O . LEU B 1 426 ? -8.719 28.844 25.656 1 98.38 426 LEU B O 1
ATOM 8004 N N . LEU B 1 427 ? -7.863 30.938 25.531 1 98 427 LEU B N 1
ATOM 8005 C CA . LEU B 1 427 ? -7.773 31.078 26.984 1 98 427 LEU B CA 1
ATOM 8006 C C . LEU B 1 427 ? -9.148 30.984 27.625 1 98 427 LEU B C 1
ATOM 8008 O O . LEU B 1 427 ? -9.344 30.234 28.578 1 98 427 LEU B O 1
ATOM 8012 N N . HIS B 1 428 ? -10.062 31.766 27.094 1 98.12 428 HIS B N 1
ATOM 8013 C CA . HIS B 1 428 ? -11.391 31.812 27.688 1 98.12 428 HIS B CA 1
ATOM 8014 C C . HIS B 1 428 ? -12.062 30.438 27.641 1 98.12 428 HIS B C 1
ATOM 8016 O O . HIS B 1 428 ? -12.695 30.016 28.625 1 98.12 428 HIS B O 1
ATOM 8022 N N . ALA B 1 429 ? -11.969 29.781 26.5 1 97.94 429 ALA B N 1
ATOM 8023 C CA . ALA B 1 429 ? -12.531 28.438 26.375 1 97.94 429 ALA B CA 1
ATOM 8024 C C . ALA B 1 429 ? -11.945 27.5 27.438 1 97.94 429 ALA B C 1
ATOM 8026 O O . ALA B 1 429 ? -12.68 26.719 28.062 1 97.94 429 ALA B O 1
ATOM 8027 N N . LEU B 1 430 ? -10.656 27.531 27.609 1 97.44 430 LEU B N 1
ATOM 8028 C CA . LEU B 1 430 ? -10 26.672 28.594 1 97.44 430 LEU B CA 1
ATOM 8029 C C . LEU B 1 430 ? -10.406 27.062 30.016 1 97.44 430 LEU B C 1
ATOM 8031 O O . LEU B 1 430 ? -10.844 26.219 30.797 1 97.44 430 LEU B O 1
ATOM 8035 N N . TYR B 1 431 ? -10.305 28.391 30.375 1 97 431 TYR B N 1
ATOM 8036 C CA . TYR B 1 431 ? -10.531 28.859 31.734 1 97 431 TYR B CA 1
ATOM 8037 C C . TYR B 1 431 ? -11.984 28.672 32.156 1 97 431 TYR B C 1
ATOM 8039 O O . TYR B 1 431 ? -12.258 28.203 33.25 1 97 431 TYR B O 1
ATOM 8047 N N . ARG B 1 432 ? -12.859 29.031 31.266 1 97.19 432 ARG B N 1
ATOM 8048 C CA . ARG B 1 432 ? -14.266 29.062 31.641 1 97.19 432 ARG B CA 1
ATOM 8049 C C . ARG B 1 432 ? -14.883 27.672 31.531 1 97.19 432 ARG B C 1
ATOM 8051 O O . ARG B 1 432 ? -15.719 27.281 32.344 1 97.19 432 ARG B O 1
ATOM 8058 N N . TYR B 1 433 ? -14.461 26.875 30.547 1 96.88 433 TYR B N 1
ATOM 8059 C CA . TYR B 1 433 ? -15.227 25.672 30.234 1 96.88 433 TYR B CA 1
ATOM 8060 C C . TYR B 1 433 ? -14.344 24.438 30.297 1 96.88 433 TYR B C 1
ATOM 8062 O O . TYR B 1 433 ? -14.836 23.312 30.188 1 96.88 433 TYR B O 1
ATOM 8070 N N . GLY B 1 434 ? -13.086 24.531 30.531 1 96.69 434 GLY B N 1
ATOM 8071 C CA . GLY B 1 434 ? -12.203 23.391 30.391 1 96.69 434 GLY B CA 1
ATOM 8072 C C . GLY B 1 434 ? -12.188 22.828 28.984 1 96.69 434 GLY B C 1
ATOM 8073 O O . GLY B 1 434 ? -11.969 21.625 28.797 1 96.69 434 GLY B O 1
ATOM 8074 N N . LEU B 1 435 ? -12.531 23.594 28.031 1 97.38 435 LEU B N 1
ATOM 8075 C CA . LEU B 1 435 ? -12.562 23.234 26.609 1 97.38 435 LEU B CA 1
ATOM 8076 C C . LEU B 1 435 ? -11.234 23.578 25.938 1 97.38 435 LEU B C 1
ATOM 8078 O O . LEU B 1 435 ? -10.82 24.75 25.938 1 97.38 435 LEU B O 1
ATOM 8082 N N . ALA B 1 436 ? -10.562 22.578 25.5 1 96.94 436 ALA B N 1
ATOM 8083 C CA . ALA B 1 436 ? -9.305 22.781 24.781 1 96.94 436 ALA B CA 1
ATOM 8084 C C . ALA B 1 436 ? -9.469 22.453 23.297 1 96.94 436 ALA B C 1
ATOM 8086 O O . ALA B 1 436 ? -10.062 21.438 22.953 1 96.94 436 ALA B O 1
ATOM 8087 N N . PHE B 1 437 ? -9.031 23.344 22.422 1 95.69 437 PHE B N 1
ATOM 8088 C CA . PHE B 1 437 ? -8.914 23.094 21 1 95.69 437 PHE B CA 1
ATOM 8089 C C . PHE B 1 437 ? -7.52 22.578 20.641 1 95.69 437 PHE B C 1
ATOM 8091 O O . PHE B 1 437 ? -6.625 22.562 21.5 1 95.69 437 PHE B O 1
ATOM 8098 N N . MET B 1 438 ? -7.328 21.984 19.5 1 90.12 438 MET B N 1
ATOM 8099 C CA . MET B 1 438 ? -6.039 21.656 18.906 1 90.12 438 MET B CA 1
ATOM 8100 C C . MET B 1 438 ? -5.73 22.594 17.734 1 90.12 438 MET B C 1
ATOM 8102 O O . MET B 1 438 ? -5.762 22.172 16.578 1 90.12 438 MET B O 1
ATOM 8106 N N . PRO B 1 439 ? -5.27 23.719 18.172 1 88.19 439 PRO B N 1
ATOM 8107 C CA . PRO B 1 439 ? -5.25 24.812 17.188 1 88.19 439 PRO B CA 1
ATOM 8108 C C . PRO B 1 439 ? -3.967 24.828 16.359 1 88.19 439 PRO B C 1
ATOM 8110 O O . PRO B 1 439 ? -3.312 25.875 16.266 1 88.19 439 PRO B O 1
ATOM 8113 N N . HIS B 1 440 ? -3.648 23.703 15.742 1 88.06 440 HIS B N 1
ATOM 8114 C CA . HIS B 1 440 ? -2.551 23.688 14.781 1 88.06 440 HIS B CA 1
ATOM 8115 C C . HIS B 1 440 ? -2.752 24.734 13.703 1 88.06 440 HIS B C 1
ATOM 8117 O O . HIS B 1 440 ? -3.875 25.188 13.469 1 88.06 440 HIS B O 1
ATOM 8123 N N . GLY B 1 441 ? -1.685 25.109 13.148 1 91.94 441 GLY B N 1
ATOM 8124 C CA . GLY B 1 441 ? -1.737 26.172 12.148 1 91.94 441 GLY B CA 1
ATOM 8125 C C . GLY B 1 441 ? -2.74 25.906 11.047 1 91.94 441 GLY B C 1
ATOM 8126 O O . GLY B 1 441 ? -3.428 26.812 10.586 1 91.94 441 GLY B O 1
ATOM 8127 N N . GLU B 1 442 ? -2.922 24.703 10.695 1 92.88 442 GLU B N 1
ATOM 8128 C CA . GLU B 1 442 ? -3.803 24.375 9.578 1 92.88 442 GLU B CA 1
ATOM 8129 C C . GLU B 1 442 ? -5.262 24.328 10.023 1 92.88 442 GLU B C 1
ATOM 8131 O O . GLU B 1 442 ? -6.172 24.359 9.188 1 92.88 442 GLU B O 1
ATOM 8136 N N . ASN B 1 443 ? -5.512 24.344 11.297 1 96.12 443 ASN B N 1
ATOM 8137 C CA . ASN B 1 443 ? -6.875 24.281 11.805 1 96.12 443 ASN B CA 1
ATOM 8138 C C . ASN B 1 443 ? -7.41 25.656 12.164 1 96.12 443 ASN B C 1
ATOM 8140 O O . ASN B 1 443 ? -8.5 25.781 12.734 1 96.12 443 ASN B O 1
ATOM 8144 N N . VAL B 1 444 ? -6.656 26.672 11.891 1 98 444 VAL B N 1
ATOM 8145 C CA . VAL B 1 444 ? -7.055 28.047 12.156 1 98 444 VAL B CA 1
ATOM 8146 C C . VAL B 1 444 ? -6.941 28.875 10.875 1 98 444 VAL B C 1
ATOM 8148 O O . VAL B 1 444 ? -5.926 28.812 10.18 1 98 444 VAL B O 1
ATOM 8151 N N . ILE B 1 445 ? -7.988 29.547 10.562 1 98.44 445 ILE B N 1
ATOM 8152 C CA . ILE B 1 445 ? -8 30.469 9.43 1 98.44 445 ILE B CA 1
ATOM 8153 C C . ILE B 1 445 ? -7.977 31.906 9.922 1 98.44 445 ILE B C 1
ATOM 8155 O O . ILE B 1 445 ? -8.766 32.281 10.797 1 98.44 445 ILE B O 1
ATOM 8159 N N . LEU B 1 446 ? -7.086 32.719 9.43 1 98.5 446 LEU B N 1
ATOM 8160 C CA . LEU B 1 446 ? -7.008 34.125 9.75 1 98.5 446 LEU B CA 1
ATOM 8161 C C . LEU B 1 446 ? -7.926 34.969 8.844 1 98.5 446 LEU B C 1
ATOM 8163 O O . LEU B 1 446 ? -8.023 34.688 7.648 1 98.5 446 LEU B O 1
ATOM 8167 N N . VAL B 1 447 ? -8.641 35.812 9.445 1 98.44 447 VAL B N 1
ATOM 8168 C CA . VAL B 1 447 ? -9.312 36.875 8.703 1 98.44 447 VAL B CA 1
ATOM 8169 C C . VAL B 1 447 ? -8.469 38.156 8.742 1 98.44 447 VAL B C 1
ATOM 8171 O O . VAL B 1 447 ? -8.305 38.75 9.797 1 98.44 447 VAL B O 1
ATOM 8174 N N . LEU B 1 448 ? -8 38.5 7.586 1 98.25 448 LEU B N 1
ATOM 8175 C CA . LEU B 1 448 ? -7.051 39.625 7.48 1 98.25 448 LEU B CA 1
ATOM 8176 C C . LEU B 1 448 ? -7.727 40.875 6.926 1 98.25 448 LEU B C 1
ATOM 8178 O O . LEU B 1 448 ? -8.57 40.781 6.027 1 98.25 448 LEU B O 1
ATOM 8182 N N . HIS B 1 449 ? -7.441 41.969 7.484 1 97.19 449 HIS B N 1
ATOM 8183 C CA . HIS B 1 449 ? -7.824 43.312 6.988 1 97.19 449 HIS B CA 1
ATOM 8184 C C . HIS B 1 449 ? -6.613 44.219 6.891 1 97.19 449 HIS B C 1
ATOM 8186 O O . HIS B 1 449 ? -6.062 44.656 7.914 1 97.19 449 HIS B O 1
ATOM 8192 N N . GLN B 1 450 ? -6.164 44.594 5.715 1 95.62 450 GLN B N 1
ATOM 8193 C CA . GLN B 1 450 ? -5 45.438 5.445 1 95.62 450 GLN B CA 1
ATOM 8194 C C . GLN B 1 450 ? -3.77 44.906 6.188 1 95.62 450 GLN B C 1
ATOM 8196 O O . GLN B 1 450 ? -3.064 45.688 6.84 1 95.62 450 GLN B O 1
ATOM 8201 N N . GLY B 1 451 ? -3.666 43.594 6.223 1 96.19 451 GLY B N 1
ATOM 8202 C CA . GLY B 1 451 ? -2.48 43 6.789 1 96.19 451 GLY B CA 1
ATOM 8203 C C . GLY B 1 451 ? -2.629 42.656 8.258 1 96.19 451 GLY B C 1
ATOM 8204 O O . GLY B 1 451 ? -1.84 41.875 8.805 1 96.19 451 GLY B O 1
ATOM 8205 N N . ASN B 1 452 ? -3.607 43.219 8.906 1 97.38 452 ASN B N 1
ATOM 8206 C CA . ASN B 1 452 ? -3.852 42.938 10.312 1 97.38 452 ASN B CA 1
ATOM 8207 C C . ASN B 1 452 ? -4.754 41.719 10.492 1 97.38 452 ASN B C 1
ATOM 8209 O O . ASN B 1 452 ? -5.648 41.469 9.68 1 97.38 452 ASN B O 1
ATOM 8213 N N . VAL B 1 453 ? -4.504 40.969 11.547 1 98.25 453 VAL B N 1
ATOM 8214 C CA . VAL B 1 453 ? -5.422 39.906 11.898 1 98.25 453 VAL B CA 1
ATOM 8215 C C . VAL B 1 453 ? -6.617 40.469 12.664 1 98.25 453 VAL B C 1
ATOM 8217 O O . VAL B 1 453 ? -6.457 41 13.75 1 98.25 453 VAL B O 1
ATOM 8220 N N . GLU B 1 454 ? -7.742 40.375 12.117 1 97.56 454 GLU B N 1
ATOM 8221 C CA . GLU B 1 454 ? -8.945 40.938 12.734 1 97.56 454 GLU B CA 1
ATOM 8222 C C . GLU B 1 454 ? -9.625 39.875 13.625 1 97.56 454 GLU B C 1
ATOM 8224 O O . GLU B 1 454 ? -10.07 40.188 14.727 1 97.56 454 GLU B O 1
ATOM 8229 N N . ARG B 1 455 ? -9.742 38.719 13.219 1 97.25 455 ARG B N 1
ATOM 8230 C CA . ARG B 1 455 ? -10.297 37.594 13.953 1 97.25 455 ARG B CA 1
ATOM 8231 C C . ARG B 1 455 ? -9.828 36.281 13.367 1 97.25 455 ARG B C 1
ATOM 8233 O O . ARG B 1 455 ? -9.055 36.25 12.406 1 97.25 455 ARG B O 1
ATOM 8240 N N . VAL B 1 456 ? -10.188 35.188 14.016 1 98.25 456 VAL B N 1
ATOM 8241 C CA . VAL B 1 456 ? -9.805 33.844 13.523 1 98.25 456 VAL B CA 1
ATOM 8242 C C . VAL B 1 456 ? -11.055 32.969 13.383 1 98.25 456 VAL B C 1
ATOM 8244 O O . VAL B 1 456 ? -12.086 33.25 14 1 98.25 456 VAL B O 1
ATOM 8247 N N . ILE B 1 457 ? -10.961 32.031 12.484 1 98.31 457 ILE B N 1
ATOM 8248 C CA . ILE B 1 457 ? -11.961 30.969 12.305 1 98.31 457 ILE B CA 1
ATOM 8249 C C . ILE B 1 457 ? -11.375 29.625 12.695 1 98.31 457 ILE B C 1
ATOM 8251 O O . ILE B 1 457 ? -10.352 29.203 12.148 1 98.31 457 ILE B O 1
ATOM 8255 N N . LEU B 1 458 ? -12.008 28.969 13.695 1 98.06 458 LEU B N 1
ATOM 8256 C CA . LEU B 1 458 ? -11.578 27.641 14.125 1 98.06 458 LEU B CA 1
ATOM 8257 C C . LEU B 1 458 ? -12.32 26.547 13.344 1 98.06 458 LEU B C 1
ATOM 8259 O O . LEU B 1 458 ? -13.516 26.688 13.07 1 98.06 458 LEU B O 1
ATOM 8263 N N . LYS B 1 459 ? -11.547 25.578 12.93 1 96.62 459 LYS B N 1
ATOM 8264 C CA . LYS B 1 459 ? -12.133 24.469 12.172 1 96.62 459 LYS B CA 1
ATOM 8265 C C . LYS B 1 459 ? -11.617 23.125 12.688 1 96.62 459 LYS B C 1
ATOM 8267 O O . LYS B 1 459 ? -10.75 23.078 13.562 1 96.62 459 LYS B O 1
ATOM 8272 N N . ASP B 1 460 ? -12.188 22 12.086 1 93.75 460 ASP B N 1
ATOM 8273 C CA . ASP B 1 460 ? -11.906 20.625 12.516 1 93.75 460 ASP B CA 1
ATOM 8274 C C . ASP B 1 460 ? -12.234 20.453 14 1 93.75 460 ASP B C 1
ATOM 8276 O O . ASP B 1 460 ? -11.398 19.969 14.773 1 93.75 460 ASP B O 1
ATOM 8280 N N . LEU B 1 461 ? -13.398 20.781 14.352 1 92.94 461 LEU B N 1
ATOM 8281 C CA . LEU B 1 461 ? -13.82 20.984 15.734 1 92.94 461 LEU B CA 1
ATOM 8282 C C . LEU B 1 461 ? -14.078 19.656 16.422 1 92.94 461 LEU B C 1
ATOM 8284 O O . LEU B 1 461 ? -13.414 19.328 17.422 1 92.94 461 LEU B O 1
ATOM 8288 N N . ALA B 1 462 ? -14.898 18.828 15.875 1 89.56 462 ALA B N 1
ATOM 8289 C CA . ALA B 1 462 ? -15.336 17.625 16.562 1 89.56 462 ALA B CA 1
ATOM 8290 C C . ALA B 1 462 ? -14.164 16.672 16.828 1 89.56 462 ALA B C 1
ATOM 8292 O O . ALA B 1 462 ? -14.148 15.969 17.844 1 89.56 462 ALA B O 1
ATOM 8293 N N . GLU B 1 463 ? -13.203 16.719 15.945 1 85.62 463 GLU B N 1
ATOM 8294 C CA . GLU B 1 463 ? -12.086 15.781 16.062 1 85.62 463 GLU B CA 1
ATOM 8295 C C . GLU B 1 463 ? -10.93 16.406 16.859 1 85.62 463 GLU B C 1
ATOM 8297 O O . GLU B 1 463 ? -10.031 15.688 17.312 1 85.62 463 GLU B O 1
ATOM 8302 N N . GLU B 1 464 ? -10.961 17.672 17.094 1 90.06 464 GLU B N 1
ATOM 8303 C CA . GLU B 1 464 ? -9.773 18.344 17.594 1 90.06 464 GLU B CA 1
ATOM 8304 C C . GLU B 1 464 ? -10.102 19.203 18.812 1 90.06 464 GLU B C 1
ATOM 8306 O O . GLU B 1 464 ? -9.617 20.328 18.938 1 90.06 464 GLU B O 1
ATOM 8311 N N . ILE B 1 465 ? -11.047 18.672 19.672 1 94.19 465 ILE B N 1
ATOM 8312 C CA . ILE B 1 465 ? -11.297 19.359 20.938 1 94.19 465 ILE B CA 1
ATOM 8313 C C . ILE B 1 465 ? -11.375 18.328 22.062 1 94.19 465 ILE B C 1
ATOM 8315 O O . ILE B 1 465 ? -11.516 17.125 21.812 1 94.19 465 ILE B O 1
ATOM 8319 N N . VAL B 1 466 ? -11.281 18.797 23.266 1 95.12 466 VAL B N 1
ATOM 8320 C CA . VAL B 1 466 ? -11.477 18 24.469 1 95.12 466 VAL B CA 1
ATOM 8321 C C . VAL B 1 466 ? -12.086 18.859 25.578 1 95.12 466 VAL B C 1
ATOM 8323 O O . VAL B 1 466 ? -11.734 20.031 25.719 1 95.12 466 VAL B O 1
ATOM 8326 N N . VAL B 1 467 ? -13.047 18.344 26.203 1 96.62 467 VAL B N 1
ATOM 8327 C CA . VAL B 1 467 ? -13.617 18.969 27.391 1 96.62 467 VAL B CA 1
ATOM 8328 C C . VAL B 1 467 ? -13.086 18.281 28.641 1 96.62 467 VAL B C 1
ATOM 8330 O O . VAL B 1 467 ? -13.383 17.109 28.891 1 96.62 467 VAL B O 1
ATOM 8333 N N . MET B 1 468 ? -12.398 19.062 29.453 1 95.62 468 MET B N 1
ATOM 8334 C CA . MET B 1 468 ? -11.641 18.438 30.531 1 95.62 468 MET B CA 1
ATOM 8335 C C . MET B 1 468 ? -12.281 18.734 31.891 1 95.62 468 MET B C 1
ATOM 8337 O O . MET B 1 468 ? -11.906 18.125 32.906 1 95.62 468 MET B O 1
ATOM 8341 N N . ARG B 1 469 ? -13.227 19.625 31.969 1 92.31 469 ARG B N 1
ATOM 8342 C CA . ARG B 1 469 ? -13.906 19.938 33.219 1 92.31 469 ARG B CA 1
ATOM 8343 C C . ARG B 1 469 ? -15.227 19.188 33.344 1 92.31 469 ARG B C 1
ATOM 8345 O O . ARG B 1 469 ? -16.047 19.234 32.438 1 92.31 469 ARG B O 1
ATOM 8352 N N . PRO B 1 470 ? -15.445 18.594 34.469 1 90.81 470 PRO B N 1
ATOM 8353 C CA . PRO B 1 470 ? -16.672 17.797 34.625 1 90.81 470 PRO B CA 1
ATOM 8354 C C . PRO B 1 470 ? -17.922 18.672 34.719 1 90.81 470 PRO B C 1
ATOM 8356 O O . PRO B 1 470 ? -19.016 18.203 34.406 1 90.81 470 PRO B O 1
ATOM 8359 N N . ASP B 1 471 ? -17.766 19.859 35.125 1 91.94 471 ASP B N 1
ATOM 8360 C CA . ASP B 1 471 ? -18.922 20.719 35.344 1 91.94 471 ASP B CA 1
ATOM 8361 C C . ASP B 1 471 ? -19.406 21.375 34.062 1 91.94 471 ASP B C 1
ATOM 8363 O O . ASP B 1 471 ? -20.438 22.031 34.062 1 91.94 471 ASP B O 1
ATOM 8367 N N . THR B 1 472 ? -18.656 21.219 33.062 1 95 472 THR B N 1
ATOM 8368 C CA . THR B 1 472 ? -19.125 21.703 31.766 1 95 472 THR B CA 1
ATOM 8369 C C . THR B 1 472 ? -20.203 20.781 31.188 1 95 472 THR B C 1
ATOM 8371 O O . THR B 1 472 ? -19.938 19.594 30.953 1 95 472 THR B O 1
ATOM 8374 N N . HIS B 1 473 ? -21.344 21.344 30.984 1 94 473 HIS B N 1
ATOM 8375 C CA . HIS B 1 473 ? -22.469 20.531 30.516 1 94 473 HIS B CA 1
ATOM 8376 C C . HIS B 1 473 ? -22.359 20.234 29.031 1 94 473 HIS B C 1
ATOM 8378 O O . HIS B 1 473 ? -22.188 21.141 28.219 1 94 473 HIS B O 1
ATOM 8384 N N . LEU B 1 474 ? -22.406 18.984 28.719 1 95.12 474 LEU B N 1
ATOM 8385 C CA . LEU B 1 474 ? -22.438 18.484 27.344 1 95.12 474 LEU B CA 1
ATOM 8386 C C . LEU B 1 474 ? -23.719 17.703 27.078 1 95.12 474 LEU B C 1
ATOM 8388 O O . LEU B 1 474 ? -24.203 16.969 27.938 1 95.12 474 LEU B O 1
ATOM 8392 N N . PRO B 1 475 ? -24.281 17.969 25.922 1 93.25 475 PRO B N 1
ATOM 8393 C CA . PRO B 1 475 ? -25.344 17.031 25.562 1 93.25 475 PRO B CA 1
ATOM 8394 C C . PRO B 1 475 ? -24.859 15.594 25.453 1 93.25 475 PRO B C 1
ATOM 8396 O O . PRO B 1 475 ? -23.672 15.359 25.219 1 93.25 475 PRO B O 1
ATOM 8399 N N . THR B 1 476 ? -25.781 14.656 25.531 1 93.25 476 THR B N 1
ATOM 8400 C CA . THR B 1 476 ? -25.453 13.227 25.547 1 93.25 476 THR B CA 1
ATOM 8401 C C . THR B 1 476 ? -24.672 12.844 24.297 1 93.25 476 THR B C 1
ATOM 8403 O O . THR B 1 476 ? -23.703 12.094 24.375 1 93.25 476 THR B O 1
ATOM 8406 N N . GLU B 1 477 ? -25 13.375 23.188 1 91.56 477 GLU B N 1
ATOM 8407 C CA . GLU B 1 477 ? -24.406 13.008 21.891 1 91.56 477 GLU B CA 1
ATOM 8408 C C . GLU B 1 477 ? -22.984 13.547 21.781 1 91.56 477 GLU B C 1
ATOM 8410 O O . GLU B 1 477 ? -22.203 13.062 20.953 1 91.56 477 GLU B O 1
ATOM 8415 N N . ALA B 1 478 ? -22.641 14.484 22.609 1 92.62 478 ALA B N 1
ATOM 8416 C CA . ALA B 1 478 ? -21.344 15.141 22.5 1 92.62 478 ALA B CA 1
ATOM 8417 C C . ALA B 1 478 ? -20.375 14.648 23.578 1 92.62 478 ALA B C 1
ATOM 8419 O O . ALA B 1 478 ? -19.234 15.117 23.672 1 92.62 478 ALA B O 1
ATOM 8420 N N . GLU B 1 479 ? -20.766 13.648 24.312 1 92.88 479 GLU B N 1
ATOM 8421 C CA . GLU B 1 479 ? -20 13.211 25.484 1 92.88 479 GLU B CA 1
ATOM 8422 C C . GLU B 1 479 ? -18.672 12.602 25.062 1 92.88 479 GLU B C 1
ATOM 8424 O O . GLU B 1 479 ? -17.75 12.5 25.891 1 92.88 479 GLU B O 1
ATOM 8429 N N . ARG B 1 480 ? -18.531 12.281 23.859 1 88.69 480 ARG B N 1
ATOM 8430 C CA . ARG B 1 480 ? -17.312 11.625 23.406 1 88.69 480 ARG B CA 1
ATOM 8431 C C . ARG B 1 480 ? -16.109 12.562 23.547 1 88.69 480 ARG B C 1
ATOM 8433 O O . ARG B 1 480 ? -14.969 12.109 23.594 1 88.69 480 ARG B O 1
ATOM 8440 N N . VAL B 1 481 ? -16.344 13.922 23.578 1 92.94 481 VAL B N 1
ATOM 8441 C CA . VAL B 1 481 ? -15.227 14.859 23.609 1 92.94 481 VAL B CA 1
ATOM 8442 C C . VAL B 1 481 ? -14.805 15.109 25.062 1 92.94 481 VAL B C 1
ATOM 8444 O O . VAL B 1 481 ? -13.891 15.898 25.312 1 92.94 481 VAL B O 1
ATOM 8447 N N . ARG B 1 482 ? -15.453 14.414 25.984 1 94.44 482 ARG B N 1
ATOM 8448 C CA . ARG B 1 482 ? -15.062 14.508 27.391 1 94.44 482 ARG B CA 1
ATOM 8449 C C . ARG B 1 482 ? -13.859 13.617 27.688 1 94.44 482 ARG B C 1
ATOM 8451 O O . ARG B 1 482 ? -13.797 12.477 27.219 1 94.44 482 ARG B O 1
ATOM 8458 N N . ALA B 1 483 ? -12.906 14.156 28.312 1 91.25 483 ALA B N 1
ATOM 8459 C CA . ALA B 1 483 ? -11.742 13.375 28.734 1 91.25 483 ALA B CA 1
ATOM 8460 C C . ALA B 1 483 ? -11.32 13.734 30.156 1 91.25 483 ALA B C 1
ATOM 8462 O O . ALA B 1 483 ? -11.43 14.891 30.562 1 91.25 483 ALA B O 1
ATOM 8463 N N . GLN B 1 484 ? -10.844 12.75 30.844 1 90.25 484 GLN B N 1
ATOM 8464 C CA . GLN B 1 484 ? -10.258 12.984 32.156 1 90.25 484 GLN B CA 1
ATOM 8465 C C . GLN B 1 484 ? -8.766 13.289 32.031 1 90.25 484 GLN B C 1
ATOM 8467 O O . GLN B 1 484 ? -7.961 12.406 31.75 1 90.25 484 GLN B O 1
ATOM 8472 N N . VAL B 1 485 ? -8.484 14.516 32.219 1 90.75 485 VAL B N 1
ATOM 8473 C CA . VAL B 1 485 ? -7.098 14.969 32.188 1 90.75 485 VAL B CA 1
ATOM 8474 C C . VAL B 1 485 ? -6.691 15.523 33.531 1 90.75 485 VAL B C 1
ATOM 8476 O O . VAL B 1 485 ? -7.395 16.359 34.125 1 90.75 485 VAL B O 1
ATOM 8479 N N . PRO B 1 486 ? -5.559 15.016 34.062 1 89.44 486 PRO B N 1
ATOM 8480 C CA . PRO B 1 486 ? -5.082 15.578 35.312 1 89.44 486 PRO B CA 1
ATOM 8481 C C . PRO B 1 486 ? -4.953 17.109 35.281 1 89.44 486 PRO B C 1
ATOM 8483 O O . PRO B 1 486 ? -4.535 17.656 34.25 1 89.44 486 PRO B O 1
ATOM 8486 N N . SER B 1 487 ? -5.289 17.719 36.406 1 87.81 487 SER B N 1
ATOM 8487 C CA . SER B 1 487 ? -5.363 19.172 36.469 1 87.81 487 SER B CA 1
ATOM 8488 C C . SER B 1 487 ? -4.027 19.812 36.094 1 87.81 487 SER B C 1
ATOM 8490 O O . SER B 1 487 ? -3.996 20.875 35.469 1 87.81 487 SER B O 1
ATOM 8492 N N . ASP B 1 488 ? -2.977 19.109 36.469 1 87.44 488 ASP B N 1
ATOM 8493 C CA . ASP B 1 488 ? -1.65 19.672 36.25 1 87.44 488 ASP B CA 1
ATOM 8494 C C . ASP B 1 488 ? -1.233 19.562 34.781 1 87.44 488 ASP B C 1
ATOM 8496 O O . ASP B 1 488 ? -0.271 20.188 34.344 1 87.44 488 ASP B O 1
ATOM 8500 N N . LEU B 1 489 ? -2.041 18.859 33.969 1 91.88 489 LEU B N 1
ATOM 8501 C CA . LEU B 1 489 ? -1.69 18.656 32.562 1 91.88 489 LEU B CA 1
ATOM 8502 C C . LEU B 1 489 ? -2.633 19.438 31.672 1 91.88 489 LEU B C 1
ATOM 8504 O O . LEU B 1 489 ? -2.371 19.578 30.469 1 91.88 489 LEU B O 1
ATOM 8508 N N . GLN B 1 490 ? -3.643 19.984 32.219 1 94 490 GLN B N 1
ATOM 8509 C CA . GLN B 1 490 ? -4.676 20.625 31.391 1 94 490 GLN B CA 1
ATOM 8510 C C . GLN B 1 490 ? -4.137 21.875 30.703 1 94 490 GLN B C 1
ATOM 8512 O O . GLN B 1 490 ? -4.477 22.125 29.547 1 94 490 GLN B O 1
ATOM 8517 N N . ALA B 1 491 ? -3.189 22.578 31.359 1 95.19 491 ALA B N 1
ATOM 8518 C CA . ALA B 1 491 ? -2.639 23.812 30.812 1 95.19 491 ALA B CA 1
ATOM 8519 C C . ALA B 1 491 ? -1.715 23.516 29.625 1 95.19 491 ALA B C 1
ATOM 8521 O O . ALA B 1 491 ? -1.362 24.422 28.859 1 95.19 491 ALA B O 1
ATOM 8522 N N . LEU B 1 492 ? -1.349 22.25 29.406 1 95.12 492 LEU B N 1
ATOM 8523 C CA . LEU B 1 492 ? -0.498 21.875 28.281 1 95.12 492 LEU B CA 1
ATOM 8524 C C . LEU B 1 492 ? -1.2 22.141 26.953 1 95.12 492 LEU B C 1
ATOM 8526 O O . LEU B 1 492 ? -0.546 22.281 25.922 1 95.12 492 LEU B O 1
ATOM 8530 N N . SER B 1 493 ? -2.535 22.25 27.016 1 95.44 493 SER B N 1
ATOM 8531 C CA . SER B 1 493 ? -3.275 22.609 25.812 1 95.44 493 SER B CA 1
ATOM 8532 C C . SER B 1 493 ? -2.885 24 25.312 1 95.44 493 SER B C 1
ATOM 8534 O O . SER B 1 493 ? -3.021 24.297 24.125 1 95.44 493 SER B O 1
ATOM 8536 N N . ILE B 1 494 ? -2.352 24.844 26.203 1 97.44 494 ILE B N 1
ATOM 8537 C CA . ILE B 1 494 ? -1.836 26.141 25.828 1 97.44 494 ILE B CA 1
ATOM 8538 C C . ILE B 1 494 ? -0.313 26.094 25.734 1 97.44 494 ILE B C 1
ATOM 8540 O O . ILE B 1 494 ? 0.264 26.484 24.703 1 97.44 494 ILE B O 1
ATOM 8544 N N . PHE B 1 495 ? 0.335 25.516 26.734 1 97.38 495 PHE B N 1
ATOM 8545 C CA . PHE B 1 495 ? 1.791 25.5 26.812 1 97.38 495 PHE B CA 1
ATOM 8546 C C . PHE B 1 495 ? 2.383 24.734 25.641 1 97.38 495 PHE B C 1
ATOM 8548 O O . PHE B 1 495 ? 3.322 25.203 25 1 97.38 495 PHE B O 1
ATOM 8555 N N . THR B 1 496 ? 1.833 23.578 25.328 1 95.94 496 THR B N 1
ATOM 8556 C CA . THR B 1 496 ? 2.375 22.75 24.266 1 95.94 496 THR B CA 1
ATOM 8557 C C . THR B 1 496 ? 1.808 23.172 22.906 1 95.94 496 THR B C 1
ATOM 8559 O O . THR B 1 496 ? 2.557 23.531 22 1 95.94 496 THR B O 1
ATOM 8562 N N . ASP B 1 497 ? 0.51 23.234 22.766 1 95.5 497 ASP B N 1
ATOM 8563 C CA . ASP B 1 497 ? -0.139 23.359 21.469 1 95.5 497 ASP B CA 1
ATOM 8564 C C . ASP B 1 497 ? 0.006 24.766 20.906 1 95.5 497 ASP B C 1
ATOM 8566 O O . ASP B 1 497 ? 0.056 24.969 19.703 1 95.5 497 ASP B O 1
ATOM 8570 N N . VAL B 1 498 ? 0.083 25.781 21.797 1 97.94 498 VAL B N 1
ATOM 8571 C CA . VAL B 1 498 ? 0.134 27.172 21.344 1 97.94 498 VAL B CA 1
ATOM 8572 C C . VAL B 1 498 ? 1.555 27.703 21.484 1 97.94 498 VAL B C 1
ATOM 8574 O O . VAL B 1 498 ? 2.168 28.141 20.516 1 97.94 498 VAL B O 1
ATOM 8577 N N . PHE B 1 499 ? 2.123 27.609 22.703 1 98.19 499 PHE B N 1
ATOM 8578 C CA . PHE B 1 499 ? 3.434 28.188 22.953 1 98.19 499 PHE B CA 1
ATOM 8579 C C . PHE B 1 499 ? 4.531 27.391 22.25 1 98.19 499 PHE B C 1
ATOM 8581 O O . PHE B 1 499 ? 5.211 27.922 21.375 1 98.19 499 PHE B O 1
ATOM 8588 N N . ASP B 1 500 ? 4.617 26.172 22.578 1 97.81 500 ASP B N 1
ATOM 8589 C CA . ASP B 1 500 ? 5.758 25.375 22.141 1 97.81 500 ASP B CA 1
ATOM 8590 C C . ASP B 1 500 ? 5.641 24.984 20.672 1 97.81 500 ASP B C 1
ATOM 8592 O O . ASP B 1 500 ? 6.637 24.984 19.938 1 97.81 500 ASP B O 1
ATOM 8596 N N . CYS B 1 501 ? 4.453 24.688 20.219 1 97.06 501 CYS B N 1
ATOM 8597 C CA . CYS B 1 501 ? 4.316 24.109 18.891 1 97.06 501 CYS B CA 1
ATOM 8598 C C . CYS B 1 501 ? 4.07 25.172 17.828 1 97.06 501 CYS B C 1
ATOM 8600 O O . CYS B 1 501 ? 4.191 24.922 16.641 1 97.06 501 CYS B O 1
ATOM 8602 N N . PHE B 1 502 ? 3.82 26.438 18.219 1 98 502 PHE B N 1
ATOM 8603 C CA . PHE B 1 502 ? 3.568 27.438 17.188 1 98 502 PHE B CA 1
ATOM 8604 C C . PHE B 1 502 ? 4.293 28.734 17.516 1 98 502 PHE B C 1
ATOM 8606 O O . PHE B 1 502 ? 5.07 29.234 16.703 1 98 502 PHE B O 1
ATOM 8613 N N . PHE B 1 503 ? 4.027 29.344 18.734 1 98.62 503 PHE B N 1
ATOM 8614 C CA . PHE B 1 503 ? 4.633 30.625 19.094 1 98.62 503 PHE B CA 1
ATOM 8615 C C . PHE B 1 503 ? 6.152 30.516 19.141 1 98.62 503 PHE B C 1
ATOM 8617 O O . PHE B 1 503 ? 6.859 31.469 18.797 1 98.62 503 PHE B O 1
ATOM 8624 N N . ARG B 1 504 ? 6.668 29.375 19.594 1 98.56 504 ARG B N 1
ATOM 8625 C CA . ARG B 1 504 ? 8.102 29.125 19.594 1 98.56 504 ARG B CA 1
ATOM 8626 C C . ARG B 1 504 ? 8.711 29.422 18.219 1 98.56 504 ARG B C 1
ATOM 8628 O O . ARG B 1 504 ? 9.711 30.125 18.109 1 98.56 504 ARG B O 1
ATOM 8635 N N . HIS B 1 505 ? 8.07 28.984 17.203 1 98.12 505 HIS B N 1
ATOM 8636 C CA . HIS B 1 505 ? 8.555 29.141 15.836 1 98.12 505 HIS B CA 1
ATOM 8637 C C . HIS B 1 505 ? 8.312 30.547 15.312 1 98.12 505 HIS B C 1
ATOM 8639 O O . HIS B 1 505 ? 9.156 31.109 14.609 1 98.12 505 HIS B O 1
ATOM 8645 N N . LEU B 1 506 ? 7.148 31.094 15.602 1 98.56 506 LEU B N 1
ATOM 8646 C CA . LEU B 1 506 ? 6.824 32.438 15.125 1 98.56 506 LEU B CA 1
ATOM 8647 C C . LEU B 1 506 ? 7.742 33.469 15.766 1 98.56 506 LEU B C 1
ATOM 8649 O O . LEU B 1 506 ? 8.219 34.406 15.086 1 98.56 506 LEU B O 1
ATOM 8653 N N . ALA B 1 507 ? 7.961 33.375 17.094 1 98.5 507 ALA B N 1
ATOM 8654 C CA . ALA B 1 507 ? 8.859 34.281 17.797 1 98.5 507 ALA B CA 1
ATOM 8655 C C . ALA B 1 507 ? 10.266 34.219 17.203 1 98.5 507 ALA B C 1
ATOM 8657 O O . ALA B 1 507 ? 10.906 35.25 17 1 98.5 507 ALA B O 1
ATOM 8658 N N . ALA B 1 508 ? 10.711 33.031 16.969 1 97.44 508 ALA B N 1
ATOM 8659 C CA . ALA B 1 508 ? 12.039 32.812 16.391 1 97.44 508 ALA B CA 1
ATOM 8660 C C . ALA B 1 508 ? 12.117 33.438 14.992 1 97.44 508 ALA B C 1
ATOM 8662 O O . ALA B 1 508 ? 13.125 34.062 14.648 1 97.44 508 ALA B O 1
ATOM 8663 N N . LEU B 1 509 ? 11.109 33.219 14.219 1 97.25 509 LEU B N 1
ATOM 8664 C CA . LEU B 1 509 ? 11.055 33.719 12.844 1 97.25 509 LEU B CA 1
ATOM 8665 C C . LEU B 1 509 ? 11.117 35.25 12.812 1 97.25 509 LEU B C 1
ATOM 8667 O O . LEU B 1 509 ? 11.93 35.812 12.094 1 97.25 509 LEU B O 1
ATOM 8671 N N . LEU B 1 510 ? 10.305 35.938 13.602 1 98.31 510 LEU B N 1
ATOM 8672 C CA . LEU B 1 510 ? 10.25 37.375 13.617 1 98.31 510 LEU B CA 1
ATOM 8673 C C . LEU B 1 510 ? 11.539 37.969 14.188 1 98.31 510 LEU B C 1
ATOM 8675 O O . LEU B 1 510 ? 12 39.031 13.742 1 98.31 510 LEU B O 1
ATOM 8679 N N . ASN B 1 511 ? 12.055 37.281 15.203 1 97.25 511 ASN B N 1
ATOM 8680 C CA . ASN B 1 511 ? 13.336 37.719 15.766 1 97.25 511 ASN B CA 1
ATOM 8681 C C . ASN B 1 511 ? 14.453 37.625 14.727 1 97.25 511 ASN B C 1
ATOM 8683 O O . ASN B 1 511 ? 15.234 38.562 14.586 1 97.25 511 ASN B O 1
ATOM 8687 N N . ALA B 1 512 ? 14.547 36.562 14.016 1 94.75 512 ALA B N 1
ATOM 8688 C CA . ALA B 1 512 ? 15.578 36.344 13.008 1 94.75 512 ALA B CA 1
ATOM 8689 C C . ALA B 1 512 ? 15.484 37.375 11.891 1 94.75 512 ALA B C 1
ATOM 8691 O O . ALA B 1 512 ? 16.5 37.781 11.328 1 94.75 512 ALA B O 1
ATOM 8692 N N . ASP B 1 513 ? 14.273 37.812 11.609 1 96.25 513 ASP B N 1
ATOM 8693 C CA . ASP B 1 513 ? 14.055 38.75 10.531 1 96.25 513 ASP B CA 1
ATOM 8694 C C . ASP B 1 513 ? 14.273 40.188 11.016 1 96.25 513 ASP B C 1
ATOM 8696 O O . ASP B 1 513 ? 14.188 41.125 10.227 1 96.25 513 ASP B O 1
ATOM 8700 N N . GLY B 1 514 ? 14.578 40.344 12.227 1 96.75 514 GLY B N 1
ATOM 8701 C CA . GLY B 1 514 ? 14.773 41.688 12.789 1 96.75 514 GLY B CA 1
ATOM 8702 C C . GLY B 1 514 ? 13.492 42.469 12.906 1 96.75 514 GLY B C 1
ATOM 8703 O O . GLY B 1 514 ? 13.523 43.719 12.945 1 96.75 514 GLY B O 1
ATOM 8704 N N . VAL B 1 515 ? 12.398 41.781 12.906 1 98.31 515 VAL B N 1
ATOM 8705 C CA . VAL B 1 515 ? 11.102 42.438 12.922 1 98.31 515 VAL B CA 1
ATOM 8706 C C . VAL B 1 515 ? 10.648 42.656 14.367 1 98.31 515 VAL B C 1
ATOM 8708 O O . VAL B 1 515 ? 10.102 43.719 14.695 1 98.31 515 VAL B O 1
ATOM 8711 N N . LEU B 1 516 ? 10.797 41.688 15.227 1 98.56 516 LEU B N 1
ATOM 8712 C CA . LEU B 1 516 ? 10.359 41.719 16.625 1 98.56 516 LEU B CA 1
ATOM 8713 C C . LEU B 1 516 ? 11.25 40.844 17.484 1 98.56 516 LEU B C 1
ATOM 8715 O O . LEU B 1 516 ? 11.305 39.625 17.312 1 98.56 516 LEU B O 1
ATOM 8719 N N . PRO B 1 517 ? 11.992 41.438 18.453 1 97.88 517 PRO B N 1
ATOM 8720 C CA . PRO B 1 517 ? 12.773 40.625 19.375 1 97.88 517 PRO B CA 1
ATOM 8721 C C . PRO B 1 517 ? 11.914 39.656 20.188 1 97.88 517 PRO B C 1
ATOM 8723 O O . PRO B 1 517 ? 10.789 40 20.562 1 97.88 517 PRO B O 1
ATOM 8726 N N . TRP B 1 518 ? 12.461 38.469 20.516 1 97.31 518 TRP B N 1
ATOM 8727 C CA . TRP B 1 518 ? 11.664 37.438 21.172 1 97.31 518 TRP B CA 1
ATOM 8728 C C . TRP B 1 518 ? 11.188 37.906 22.547 1 97.31 518 TRP B C 1
ATOM 8730 O O . TRP B 1 518 ? 10.109 37.5 23 1 97.31 518 TRP B O 1
ATOM 8740 N N . ASP B 1 519 ? 11.984 38.719 23.219 1 97.12 519 ASP B N 1
ATOM 8741 C CA . ASP B 1 519 ? 11.57 39.219 24.531 1 97.12 519 ASP B CA 1
ATOM 8742 C C . ASP B 1 519 ? 10.297 40.062 24.422 1 97.12 519 ASP B C 1
ATOM 8744 O O . ASP B 1 519 ? 9.398 39.906 25.25 1 97.12 519 ASP B O 1
ATOM 8748 N N . ASP B 1 520 ? 10.266 40.906 23.406 1 98.25 520 ASP B N 1
ATOM 8749 C CA . ASP B 1 520 ? 9.062 41.719 23.188 1 98.25 520 ASP B CA 1
ATOM 8750 C C . ASP B 1 520 ? 7.883 40.812 22.781 1 98.25 520 ASP B C 1
ATOM 8752 O O . ASP B 1 520 ? 6.742 41.125 23.156 1 98.25 520 ASP B O 1
ATOM 8756 N N . PHE B 1 521 ? 8.188 39.812 21.984 1 98.62 521 PHE B N 1
ATOM 8757 C CA . PHE B 1 521 ? 7.148 38.844 21.594 1 98.62 521 PHE B CA 1
ATOM 8758 C C . PHE B 1 521 ? 6.492 38.25 22.828 1 98.62 521 PHE B C 1
ATOM 8760 O O . PHE B 1 521 ? 5.273 38.312 23 1 98.62 521 PHE B O 1
ATOM 8767 N N . TRP B 1 522 ? 7.25 37.688 23.75 1 98.56 522 TRP B N 1
ATOM 8768 C CA . TRP B 1 522 ? 6.738 36.969 24.906 1 98.56 522 TRP B CA 1
ATOM 8769 C C . TRP B 1 522 ? 6.152 37.938 25.922 1 98.56 522 TRP B C 1
ATOM 8771 O O . TRP B 1 522 ? 5.184 37.594 26.625 1 98.56 522 TRP B O 1
ATOM 8781 N N . ARG B 1 523 ? 6.707 39.125 25.984 1 98.19 523 ARG B N 1
ATOM 8782 C CA . ARG B 1 523 ? 6.094 40.156 26.828 1 98.19 523 ARG B CA 1
ATOM 8783 C C . ARG B 1 523 ? 4.68 40.5 26.344 1 98.19 523 ARG B C 1
ATOM 8785 O O . ARG B 1 523 ? 3.77 40.656 27.156 1 98.19 523 ARG B O 1
ATOM 8792 N N . THR B 1 524 ? 4.574 40.625 25.062 1 98.56 524 THR B N 1
ATOM 8793 C CA . THR B 1 524 ? 3.252 40.906 24.5 1 98.56 524 THR B CA 1
ATOM 8794 C C . THR B 1 524 ? 2.289 39.75 24.797 1 98.56 524 THR B C 1
ATOM 8796 O O . THR B 1 524 ? 1.12 39.969 25.125 1 98.56 524 THR B O 1
ATOM 8799 N N . VAL B 1 525 ? 2.758 38.469 24.688 1 98.75 525 VAL B N 1
ATOM 8800 C CA . VAL B 1 525 ? 1.94 37.312 25.031 1 98.75 525 VAL B CA 1
ATOM 8801 C C . VAL B 1 525 ? 1.539 37.406 26.516 1 98.75 525 VAL B C 1
ATOM 8803 O O . VAL B 1 525 ? 0.376 37.188 26.859 1 98.75 525 VAL B O 1
ATOM 8806 N N . ALA B 1 526 ? 2.473 37.719 27.359 1 98.31 526 ALA B N 1
ATOM 8807 C CA . ALA B 1 526 ? 2.223 37.844 28.797 1 98.31 526 ALA B CA 1
ATOM 8808 C C . ALA B 1 526 ? 1.17 38.906 29.078 1 98.31 526 ALA B C 1
ATOM 8810 O O . ALA B 1 526 ? 0.306 38.719 29.938 1 98.31 526 ALA B O 1
ATOM 8811 N N . ASP B 1 527 ? 1.287 39.969 28.391 1 98 527 ASP B N 1
ATOM 8812 C CA . ASP B 1 527 ? 0.33 41.062 28.562 1 98 527 ASP B CA 1
ATOM 8813 C C . ASP B 1 527 ? -1.089 40.594 28.234 1 98 527 ASP B C 1
ATOM 8815 O O . ASP B 1 527 ? -2.039 40.969 28.938 1 98 527 ASP B O 1
ATOM 8819 N N . VAL B 1 528 ? -1.226 39.875 27.188 1 97.88 528 VAL B N 1
ATOM 8820 C CA . VAL B 1 528 ? -2.539 39.406 26.781 1 97.88 528 VAL B CA 1
ATOM 8821 C C . VAL B 1 528 ? -3.102 38.438 27.828 1 97.88 528 VAL B C 1
ATOM 8823 O O . VAL B 1 528 ? -4.289 38.5 28.156 1 97.88 528 VAL B O 1
ATOM 8826 N N . VAL B 1 529 ? -2.27 37.562 28.328 1 97.81 529 VAL B N 1
ATOM 8827 C CA . VAL B 1 529 ? -2.693 36.625 29.359 1 97.81 529 VAL B CA 1
ATOM 8828 C C . VAL B 1 529 ? -3.094 37.406 30.609 1 97.81 529 VAL B C 1
ATOM 8830 O O . VAL B 1 529 ? -4.137 37.125 31.219 1 97.81 529 VAL B O 1
ATOM 8833 N N . ALA B 1 530 ? -2.301 38.344 31.016 1 96.94 530 ALA B N 1
ATOM 8834 C CA . ALA B 1 530 ? -2.568 39.156 32.188 1 96.94 530 ALA B CA 1
ATOM 8835 C C . ALA B 1 530 ? -3.857 39.938 32.031 1 96.94 530 ALA B C 1
ATOM 8837 O O . ALA B 1 530 ? -4.656 40.062 32.969 1 96.94 530 ALA B O 1
ATOM 8838 N N . ASP B 1 531 ? -3.979 40.594 30.938 1 97.19 531 ASP B N 1
ATOM 8839 C CA . ASP B 1 531 ? -5.184 41.344 30.656 1 97.19 531 ASP B CA 1
ATOM 8840 C C . ASP B 1 531 ? -6.43 40.469 30.734 1 97.19 531 ASP B C 1
ATOM 8842 O O . ASP B 1 531 ? -7.457 40.906 31.281 1 97.19 531 ASP B O 1
ATOM 8846 N N . TYR B 1 532 ? -6.371 39.312 30.156 1 97.25 532 TYR B N 1
ATOM 8847 C CA . TYR B 1 532 ? -7.496 38.406 30.219 1 97.25 532 TYR B CA 1
ATOM 8848 C C . TYR B 1 532 ? -7.824 38.031 31.672 1 97.25 532 TYR B C 1
ATOM 8850 O O . TYR B 1 532 ? -8.992 38.031 32.062 1 97.25 532 TYR B O 1
ATOM 8858 N N . GLN B 1 533 ? -6.797 37.719 32.438 1 96.19 533 GLN B N 1
ATOM 8859 C CA . GLN B 1 533 ? -7 37.344 33.844 1 96.19 533 GLN B CA 1
ATOM 8860 C C . GLN B 1 533 ? -7.586 38.5 34.625 1 96.19 533 GLN B C 1
ATOM 8862 O O . GLN B 1 533 ? -8.438 38.312 35.5 1 96.19 533 GLN B O 1
ATOM 8867 N N . ALA B 1 534 ? -7.148 39.656 34.344 1 96.06 534 ALA B N 1
ATOM 8868 C CA . ALA B 1 534 ? -7.668 40.844 35 1 96.06 534 ALA B CA 1
ATOM 8869 C C . ALA B 1 534 ? -9.133 41.062 34.656 1 96.06 534 ALA B C 1
ATOM 8871 O O . ALA B 1 534 ? -9.914 41.531 35.5 1 96.06 534 ALA B O 1
ATOM 8872 N N . ALA B 1 535 ? -9.461 40.781 33.469 1 96.75 535 ALA B N 1
ATOM 8873 C CA . ALA B 1 535 ? -10.828 40.969 33 1 96.75 535 ALA B CA 1
ATOM 8874 C C . ALA B 1 535 ? -11.75 39.906 33.531 1 96.75 535 ALA B C 1
ATOM 8876 O O . ALA B 1 535 ? -12.977 40.062 33.562 1 96.75 535 ALA B O 1
ATOM 8877 N N . HIS B 1 536 ? -11.164 38.781 33.969 1 96.88 536 HIS B N 1
ATOM 8878 C CA . HIS B 1 536 ? -11.938 37.688 34.5 1 96.88 536 HIS B CA 1
ATOM 8879 C C . HIS B 1 536 ? -11.367 37.188 35.844 1 96.88 536 HIS B C 1
ATOM 8881 O O . HIS B 1 536 ? -10.969 36.031 35.969 1 96.88 536 HIS B O 1
ATOM 8887 N N . PRO B 1 537 ? -11.414 37.938 36.875 1 95.25 537 PRO B N 1
ATOM 8888 C CA . PRO B 1 537 ? -10.781 37.594 38.125 1 95.25 537 PRO B CA 1
ATOM 8889 C C . PRO B 1 537 ? -11.383 36.312 38.75 1 95.25 537 PRO B C 1
ATOM 8891 O O . PRO B 1 537 ? -10.688 35.594 39.469 1 95.25 537 PRO B O 1
ATOM 8894 N N . GLU B 1 538 ? -12.578 36.031 38.438 1 94.94 538 GLU B N 1
ATOM 8895 C CA . GLU B 1 538 ? -13.273 34.875 39 1 94.94 538 GLU B CA 1
ATOM 8896 C C . GLU B 1 538 ? -12.695 33.562 38.438 1 94.94 538 GLU B C 1
ATOM 8898 O O . GLU B 1 538 ? -12.898 32.5 39 1 94.94 538 GLU B O 1
ATOM 8903 N N . LEU B 1 539 ? -11.922 33.656 37.344 1 94 539 LEU B N 1
ATOM 8904 C CA . LEU B 1 539 ? -11.367 32.5 36.688 1 94 539 LEU B CA 1
ATOM 8905 C C . LEU B 1 539 ? -9.852 32.438 36.844 1 94 539 LEU B C 1
ATOM 8907 O O . LEU B 1 539 ? -9.211 31.438 36.531 1 94 539 LEU B O 1
ATOM 8911 N N . ALA B 1 540 ? -9.281 33.375 37.375 1 85.75 540 ALA B N 1
ATOM 8912 C CA . ALA B 1 540 ? -7.852 33.656 37.281 1 85.75 540 ALA B CA 1
ATOM 8913 C C . ALA B 1 540 ? -7.035 32.562 37.969 1 85.75 540 ALA B C 1
ATOM 8915 O O . ALA B 1 540 ? -5.91 32.281 37.562 1 85.75 540 ALA B O 1
ATOM 8916 N N . ASP B 1 541 ? -7.586 31.875 38.969 1 84.94 541 ASP B N 1
ATOM 8917 C CA . ASP B 1 541 ? -6.809 30.922 39.75 1 84.94 541 ASP B CA 1
ATOM 8918 C C . ASP B 1 541 ? -6.941 29.5 39.219 1 84.94 541 ASP B C 1
ATOM 8920 O O . ASP B 1 541 ? -6.379 28.562 39.75 1 84.94 541 ASP B O 1
ATOM 8924 N N . ARG B 1 542 ? -7.512 29.375 38.094 1 90.06 542 ARG B N 1
ATOM 8925 C CA . ARG B 1 542 ? -7.766 28.031 37.562 1 90.06 542 ARG B CA 1
ATOM 8926 C C . ARG B 1 542 ? -6.5 27.438 36.969 1 90.06 542 ARG B C 1
ATOM 8928 O O . ARG B 1 542 ? -6.27 26.219 37.094 1 90.06 542 ARG B O 1
ATOM 8935 N N . TYR B 1 543 ? -5.734 28.234 36.219 1 94.19 543 TYR B N 1
ATOM 8936 C CA . TYR B 1 543 ? -4.484 27.781 35.594 1 94.19 543 TYR B CA 1
ATOM 8937 C C . TYR B 1 543 ? -3.385 28.828 35.812 1 94.19 543 TYR B C 1
ATOM 8939 O O . TYR B 1 543 ? -3.637 30.031 35.719 1 94.19 543 TYR B O 1
ATOM 8947 N N . ASP B 1 544 ? -2.229 28.344 36.094 1 94.25 544 ASP B N 1
ATOM 8948 C CA . ASP B 1 544 ? -1.078 29.234 36.25 1 94.25 544 ASP B CA 1
ATOM 8949 C C . ASP B 1 544 ? -0.274 29.281 34.938 1 94.25 544 ASP B C 1
ATOM 8951 O O . ASP B 1 544 ? 0.72 28.562 34.781 1 94.25 544 ASP B O 1
ATOM 8955 N N . LEU B 1 545 ? -0.581 30.219 34.062 1 96.81 545 LEU B N 1
ATOM 8956 C CA . LEU B 1 545 ? 0.106 30.328 32.781 1 96.81 545 LEU B CA 1
ATOM 8957 C C . LEU B 1 545 ? 1.432 31.062 32.938 1 96.81 545 LEU B C 1
ATOM 8959 O O . LEU B 1 545 ? 2.201 31.188 31.984 1 96.81 545 LEU B O 1
ATOM 8963 N N . PHE B 1 546 ? 1.775 31.5 34.125 1 97.12 546 PHE B N 1
ATOM 8964 C CA . PHE B 1 546 ? 3.045 32.156 34.406 1 97.12 546 PHE B CA 1
ATOM 8965 C C . PHE B 1 546 ? 3.959 31.266 35.219 1 97.12 546 PHE B C 1
ATOM 8967 O O . PHE B 1 546 ? 4.93 31.734 35.812 1 97.12 546 PHE B O 1
ATOM 8974 N N . ALA B 1 547 ? 3.59 29.953 35.312 1 96.12 547 ALA B N 1
ATOM 8975 C CA . ALA B 1 547 ? 4.461 29 36 1 96.12 547 ALA B CA 1
ATOM 8976 C C . ALA B 1 547 ? 5.891 29.078 35.469 1 96.12 547 ALA B C 1
ATOM 8978 O O . ALA B 1 547 ? 6.105 29.391 34.281 1 96.12 547 ALA B O 1
ATOM 8979 N N . ALA B 1 548 ? 6.871 28.766 36.281 1 97.25 548 ALA B N 1
ATOM 8980 C CA . ALA B 1 548 ? 8.281 28.875 35.906 1 97.25 548 ALA B CA 1
ATOM 8981 C C . ALA B 1 548 ? 8.633 27.906 34.781 1 97.25 548 ALA B C 1
ATOM 8983 O O . ALA B 1 548 ? 9.422 28.234 33.875 1 97.25 548 ALA B O 1
ATOM 8984 N N . GLN B 1 549 ? 8.102 26.688 34.906 1 97.75 549 GLN B N 1
ATOM 8985 C CA . GLN B 1 549 ? 8.367 25.625 33.938 1 97.75 549 GLN B CA 1
ATOM 8986 C C . GLN B 1 549 ? 7.098 24.844 33.594 1 97.75 549 GLN B C 1
ATOM 8988 O O . GLN B 1 549 ? 6.094 24.953 34.312 1 97.75 549 GLN B O 1
ATOM 8993 N N . PHE B 1 550 ? 7.066 24.188 32.594 1 97 550 PHE B N 1
ATOM 8994 C CA . PHE B 1 550 ? 6.027 23.234 32.219 1 97 550 PHE B CA 1
ATOM 8995 C C . PHE B 1 550 ? 6.621 22.016 31.516 1 97 550 PHE B C 1
ATOM 8997 O O . PHE B 1 550 ? 7.723 22.094 30.984 1 97 550 PHE B O 1
ATOM 9004 N N . PRO B 1 551 ? 5.934 20.875 31.531 1 96.12 551 PRO B N 1
ATOM 9005 C CA . PRO B 1 551 ? 6.461 19.656 30.938 1 96.12 551 PRO B CA 1
ATOM 9006 C C . PRO B 1 551 ? 6.656 19.781 29.422 1 96.12 551 PRO B C 1
ATOM 9008 O O . PRO B 1 551 ? 5.832 20.391 28.734 1 96.12 551 PRO B O 1
ATOM 9011 N N . LEU B 1 552 ? 7.73 19.219 28.906 1 96.94 552 LEU B N 1
ATOM 9012 C CA . LEU B 1 552 ? 8 19.172 27.469 1 96.94 552 LEU B CA 1
ATOM 9013 C C . LEU B 1 552 ? 7.312 17.969 26.844 1 96.94 552 LEU B C 1
ATOM 9015 O O . LEU B 1 552 ? 7.629 16.812 27.156 1 96.94 552 LEU B O 1
ATOM 9019 N N . SER B 1 553 ? 6.34 18.25 26.016 1 94.38 553 SER B N 1
ATOM 9020 C CA . SER B 1 553 ? 5.719 17.219 25.203 1 94.38 553 SER B CA 1
ATOM 9021 C C . SER B 1 553 ? 6.508 16.984 23.906 1 94.38 553 SER B C 1
ATOM 9023 O O . SER B 1 553 ? 6.73 17.906 23.141 1 94.38 553 SER B O 1
ATOM 9025 N N . CYS B 1 554 ? 6.938 15.75 23.656 1 94.5 554 CYS B N 1
ATOM 9026 C CA . CYS B 1 554 ? 7.832 15.43 22.562 1 94.5 554 CYS B CA 1
ATOM 9027 C C . CYS B 1 554 ? 7.066 14.773 21.406 1 94.5 554 CYS B C 1
ATOM 9029 O O . CYS B 1 554 ? 6.777 13.578 21.469 1 94.5 554 CYS B O 1
ATOM 9031 N N . LEU B 1 555 ? 6.883 15.5 20.359 1 92.25 555 LEU B N 1
ATOM 9032 C CA . LEU B 1 555 ? 6.074 15.047 19.219 1 92.25 555 LEU B CA 1
ATOM 9033 C C . LEU B 1 555 ? 6.848 14.047 18.375 1 92.25 555 LEU B C 1
ATOM 9035 O O . LEU B 1 555 ? 6.293 13.039 17.938 1 92.25 555 LEU B O 1
ATOM 9039 N N . ASN B 1 556 ? 8.109 14.281 18.141 1 94.31 556 ASN B N 1
ATOM 9040 C CA . ASN B 1 556 ? 8.898 13.375 17.312 1 94.31 556 ASN B CA 1
ATOM 9041 C C . ASN B 1 556 ? 9.172 12.055 18.031 1 94.31 556 ASN B C 1
ATOM 9043 O O . ASN B 1 556 ? 9.242 11.008 17.391 1 94.31 556 ASN B O 1
ATOM 9047 N N . ARG B 1 557 ? 9.32 12.141 19.344 1 92.19 557 ARG B N 1
ATOM 9048 C CA . ARG B 1 557 ? 9.492 10.898 20.094 1 92.19 557 ARG B CA 1
ATOM 9049 C C . ARG B 1 557 ? 8.273 9.992 19.938 1 92.19 557 ARG B C 1
ATOM 9051 O O . ARG B 1 557 ? 8.406 8.766 19.906 1 92.19 557 ARG B O 1
ATOM 9058 N N . LEU B 1 558 ? 7.176 10.617 19.859 1 87.88 558 LEU B N 1
ATOM 9059 C CA . LEU B 1 558 ? 5.949 9.875 19.609 1 87.88 558 LEU B CA 1
ATOM 9060 C C . LEU B 1 558 ? 5.98 9.219 18.234 1 87.88 558 LEU B C 1
ATOM 9062 O O . LEU B 1 558 ? 5.613 8.047 18.094 1 87.88 558 LEU B O 1
ATOM 9066 N N . GLN B 1 559 ? 6.379 9.875 17.219 1 87.06 559 GLN B N 1
ATOM 9067 C CA . GLN B 1 559 ? 6.453 9.375 15.844 1 87.06 559 GLN B CA 1
ATOM 9068 C C . GLN B 1 559 ? 7.512 8.281 15.711 1 87.06 559 GLN B C 1
ATOM 9070 O O . GLN B 1 559 ? 7.312 7.305 14.992 1 87.06 559 GLN B O 1
ATOM 9075 N N . LEU B 1 560 ? 8.609 8.43 16.438 1 89.25 560 LEU B N 1
ATOM 9076 C CA . LEU B 1 560 ? 9.742 7.523 16.328 1 89.25 560 LEU B CA 1
ATOM 9077 C C . LEU B 1 560 ? 9.461 6.215 17.062 1 89.25 560 LEU B C 1
ATOM 9079 O O . LEU B 1 560 ? 10.039 5.18 16.719 1 89.25 560 LEU B O 1
ATOM 9083 N N . ARG B 1 561 ? 8.609 6.23 18.062 1 79.94 561 ARG B N 1
ATOM 9084 C CA . ARG B 1 561 ? 8.281 5.035 18.828 1 79.94 561 ARG B CA 1
ATOM 9085 C C . ARG B 1 561 ? 7.422 4.074 18.016 1 79.94 561 ARG B C 1
ATOM 9087 O O . ARG B 1 561 ? 7.645 2.863 18.047 1 79.94 561 ARG B O 1
ATOM 9094 N N . ASP B 1 562 ? 6.453 4.59 17.406 1 71.38 562 ASP B N 1
ATOM 9095 C CA . ASP B 1 562 ? 5.586 3.793 16.547 1 71.38 562 ASP B CA 1
ATOM 9096 C C . ASP B 1 562 ? 5.148 4.59 15.32 1 71.38 562 ASP B C 1
ATOM 9098 O O . ASP B 1 562 ? 4.152 5.312 15.367 1 71.38 562 ASP B O 1
ATOM 9102 N N . ASN B 1 563 ? 5.848 4.375 14.359 1 58.47 563 ASN B N 1
ATOM 9103 C CA . ASN B 1 563 ? 5.582 5.172 13.164 1 58.47 563 ASN B CA 1
ATOM 9104 C C . ASN B 1 563 ? 4.48 4.551 12.305 1 58.47 563 ASN B C 1
ATOM 9106 O O . ASN B 1 563 ? 4.172 5.055 11.227 1 58.47 563 ASN B O 1
ATOM 9110 N N . ARG B 1 564 ? 3.883 3.531 12.781 1 58.47 564 ARG B N 1
ATOM 9111 C CA . ARG B 1 564 ? 2.77 2.932 12.047 1 58.47 564 ARG B CA 1
ATOM 9112 C C . ARG B 1 564 ? 1.435 3.301 12.688 1 58.47 564 ARG B C 1
ATOM 9114 O O . ARG B 1 564 ? 0.422 3.422 11.992 1 58.47 564 ARG B O 1
ATOM 9121 N N . GLN B 1 565 ? 1.416 3.465 14.008 1 51.16 565 GLN B N 1
ATOM 9122 C CA . GLN B 1 565 ? 0.248 3.932 14.75 1 51.16 565 GLN B CA 1
ATOM 9123 C C . GLN B 1 565 ? 0.66 4.777 15.953 1 51.16 565 GLN B C 1
ATOM 9125 O O . GLN B 1 565 ? 0.817 4.254 17.062 1 51.16 565 GLN B O 1
ATOM 9130 N N . MET B 1 566 ? 0.783 6.074 15.703 1 45 566 MET B N 1
ATOM 9131 C CA . MET B 1 566 ? 1.403 6.953 16.688 1 45 566 MET B CA 1
ATOM 9132 C C . MET B 1 566 ? 0.506 7.125 17.906 1 45 566 MET B C 1
ATOM 9134 O O . MET B 1 566 ? 0.98 7.078 19.047 1 45 566 MET B O 1
ATOM 9138 N N . VAL B 1 567 ? -0.819 7.492 17.703 1 48.81 567 VAL B N 1
ATOM 9139 C CA . VAL B 1 567 ? -1.646 7.918 18.812 1 48.81 567 VAL B CA 1
ATOM 9140 C C . VAL B 1 567 ? -3 7.215 18.766 1 48.81 567 VAL B C 1
ATOM 9142 O O . VAL B 1 567 ? -3.514 6.93 17.672 1 48.81 567 VAL B O 1
ATOM 9145 N N . ASP B 1 568 ? -3.373 6.703 19.938 1 49.5 568 ASP B N 1
ATOM 9146 C CA . ASP B 1 568 ? -4.773 6.34 20.109 1 49.5 568 ASP B CA 1
ATOM 9147 C C . ASP B 1 568 ? -5.629 7.57 20.422 1 49.5 568 ASP B C 1
ATOM 9149 O O . ASP B 1 568 ? -5.539 8.141 21.5 1 49.5 568 ASP B O 1
ATOM 9153 N N . LEU B 1 569 ? -6.363 8.055 19.484 1 49.56 569 LEU B N 1
ATOM 9154 C CA . LEU B 1 569 ? -7.16 9.266 19.641 1 49.56 569 LEU B CA 1
ATOM 9155 C C . LEU B 1 569 ? -8.109 9.133 20.828 1 49.56 569 LEU B C 1
ATOM 9157 O O . LEU B 1 569 ? -8.578 10.133 21.375 1 49.56 569 LEU B O 1
ATOM 9161 N N . ALA B 1 570 ? -8.32 7.906 21.297 1 48.69 570 ALA B N 1
ATOM 9162 C CA . ALA B 1 570 ? -9.242 7.641 22.406 1 48.69 570 ALA B CA 1
ATOM 9163 C C . ALA B 1 570 ? -8.57 7.879 23.75 1 48.69 570 ALA B C 1
ATOM 9165 O O . ALA B 1 570 ? -9.25 7.984 24.781 1 48.69 570 ALA B O 1
ATOM 9166 N N . ASP B 1 571 ? -7.266 8.039 23.734 1 58.38 571 ASP B N 1
ATOM 9167 C CA . ASP B 1 571 ? -6.547 8.352 24.969 1 58.38 571 ASP B CA 1
ATOM 9168 C C . ASP B 1 571 ? -5.512 9.445 24.734 1 58.38 571 ASP B C 1
ATOM 9170 O O . ASP B 1 571 ? -4.305 9.188 24.766 1 58.38 571 ASP B O 1
ATOM 9174 N N . PRO B 1 572 ? -6.027 10.625 24.734 1 54.41 572 PRO B N 1
ATOM 9175 C CA . PRO B 1 572 ? -5.129 11.734 24.391 1 54.41 572 PRO B CA 1
ATOM 9176 C C . PRO B 1 572 ? -3.98 11.898 25.375 1 54.41 572 PRO B C 1
ATOM 9178 O O . PRO B 1 572 ? -2.863 12.242 24.984 1 54.41 572 PRO B O 1
ATOM 9181 N N . ALA B 1 573 ? -4.207 11.672 26.609 1 52 573 ALA B N 1
ATOM 9182 C CA . ALA B 1 573 ? -3.154 11.844 27.609 1 52 573 ALA B CA 1
ATOM 9183 C C . ALA B 1 573 ? -2.141 10.703 27.547 1 52 573 ALA B C 1
ATOM 9185 O O . ALA B 1 573 ? -0.938 10.93 27.703 1 52 573 ALA B O 1
ATOM 9186 N N . GLY B 1 574 ? -2.613 9.586 27.359 1 56.09 574 GLY B N 1
ATOM 9187 C CA . GLY B 1 574 ? -1.748 8.422 27.297 1 56.09 574 GLY B CA 1
ATOM 9188 C C . GLY B 1 574 ? -0.841 8.414 26.078 1 56.09 574 GLY B C 1
ATOM 9189 O O . GLY B 1 574 ? 0.185 7.73 26.062 1 56.09 574 GLY B O 1
ATOM 9190 N N . ALA B 1 575 ? -1.159 9.352 25.312 1 64.94 575 ALA B N 1
ATOM 9191 C CA . ALA B 1 575 ? -0.415 9.336 24.062 1 64.94 575 ALA B CA 1
ATOM 9192 C C . ALA B 1 575 ? 0.75 10.32 24.109 1 64.94 575 ALA B C 1
ATOM 9194 O O . ALA B 1 575 ? 1.634 10.281 23.25 1 64.94 575 ALA B O 1
ATOM 9195 N N . LEU B 1 576 ? 0.812 11.07 25.219 1 73.94 576 LEU B N 1
ATOM 9196 C CA . LEU B 1 576 ? 1.849 12.094 25.266 1 73.94 576 LEU B CA 1
ATOM 9197 C C . LEU B 1 576 ? 3.191 11.492 25.672 1 73.94 576 LEU B C 1
ATOM 9199 O O . LEU B 1 576 ? 3.244 10.594 26.516 1 73.94 576 LEU B O 1
ATOM 9203 N N . GLN B 1 577 ? 4.238 11.883 25.031 1 83.62 577 GLN B N 1
ATOM 9204 C CA . GLN B 1 577 ? 5.609 11.602 25.453 1 83.62 577 GLN B CA 1
ATOM 9205 C C . GLN B 1 577 ? 6.246 12.82 26.109 1 83.62 577 GLN B C 1
ATOM 9207 O O . GLN B 1 577 ? 6.613 13.781 25.438 1 83.62 577 GLN B O 1
ATOM 9212 N N . LEU B 1 578 ? 6.219 12.766 27.422 1 90.31 578 LEU B N 1
ATOM 9213 C CA . LEU B 1 578 ? 6.766 13.883 28.188 1 90.31 578 LEU B CA 1
ATOM 9214 C C . LEU B 1 578 ? 8.195 13.594 28.625 1 90.31 578 LEU B C 1
ATOM 9216 O O . LEU B 1 578 ? 8.484 12.5 29.109 1 90.31 578 LEU B O 1
ATOM 9220 N N . LEU B 1 579 ? 9.078 14.508 28.328 1 93 579 LEU B N 1
ATOM 9221 C CA . LEU B 1 579 ? 10.469 14.352 28.75 1 93 579 LEU B CA 1
ATOM 9222 C C . LEU B 1 579 ? 11.039 15.68 29.25 1 93 579 LEU B C 1
ATOM 9224 O O . LEU B 1 579 ? 11.406 16.547 28.453 1 93 579 LEU B O 1
ATOM 9228 N N . GLY B 1 580 ? 11.141 15.758 30.562 1 94.31 580 GLY B N 1
ATOM 9229 C CA . GLY B 1 580 ? 11.68 16.969 31.156 1 94.31 580 GLY B CA 1
ATOM 9230 C C . GLY B 1 580 ? 10.711 18.141 31.109 1 94.31 580 GLY B C 1
ATOM 9231 O O . GLY B 1 580 ? 9.5 17.938 31.047 1 94.31 580 GLY B O 1
ATOM 9232 N N . THR B 1 581 ? 11.297 19.375 31.312 1 97.06 581 THR B N 1
ATOM 9233 C CA . THR B 1 581 ? 10.5 20.594 31.328 1 97.06 581 THR B CA 1
ATOM 9234 C C . THR B 1 581 ? 11.141 21.672 30.469 1 97.06 581 THR B C 1
ATOM 9236 O O . THR B 1 581 ? 12.289 21.531 30.047 1 97.06 581 THR B O 1
ATOM 9239 N N . LEU B 1 582 ? 10.406 22.578 30.125 1 97.94 582 LEU B N 1
ATOM 9240 C CA . LEU B 1 582 ? 10.852 23.797 29.469 1 97.94 582 LEU B CA 1
ATOM 9241 C C . LEU B 1 582 ? 10.68 25 30.391 1 97.94 582 LEU B C 1
ATOM 9243 O O . LEU B 1 582 ? 9.711 25.078 31.156 1 97.94 582 LEU B O 1
ATOM 9247 N N . ASP B 1 583 ? 11.641 25.906 30.359 1 98.06 583 ASP B N 1
ATOM 9248 C CA . ASP B 1 583 ? 11.445 27.203 31.016 1 98.06 583 ASP B CA 1
ATOM 9249 C C . ASP B 1 583 ? 10.328 28 30.344 1 98.06 583 ASP B C 1
ATOM 9251 O O . ASP B 1 583 ? 10.312 28.141 29.109 1 98.06 583 ASP B O 1
ATOM 9255 N N . ASN B 1 584 ? 9.398 28.438 31.109 1 98.19 584 ASN B N 1
ATOM 9256 C CA . ASN B 1 584 ? 8.281 29.234 30.594 1 98.19 584 ASN B CA 1
ATOM 9257 C C . ASN B 1 584 ? 8.711 30.656 30.297 1 98.19 584 ASN B C 1
ATOM 9259 O O . ASN B 1 584 ? 9.078 31.406 31.219 1 98.19 584 ASN B O 1
ATOM 9263 N N . PRO B 1 585 ? 8.586 31.078 29.078 1 97.81 585 PRO B N 1
ATOM 9264 C CA . PRO B 1 585 ? 9.023 32.438 28.734 1 97.81 585 PRO B CA 1
ATOM 9265 C C . PRO B 1 585 ? 8.148 33.5 29.375 1 97.81 585 PRO B C 1
ATOM 9267 O O . PRO B 1 585 ? 8.555 34.656 29.469 1 97.81 585 PRO B O 1
ATOM 9270 N N . LEU B 1 586 ? 6.957 33.188 29.766 1 97.88 586 LEU B N 1
ATOM 9271 C CA . LEU B 1 586 ? 6.059 34.188 30.359 1 97.88 586 LEU B CA 1
ATOM 9272 C C . LEU B 1 586 ? 6.434 34.469 31.812 1 97.88 586 LEU B C 1
ATOM 9274 O O . LEU B 1 586 ? 5.992 35.438 32.406 1 97.88 586 LEU B O 1
ATOM 9278 N N . ALA B 1 587 ? 7.125 33.531 32.438 1 96.75 587 ALA B N 1
ATOM 9279 C CA . ALA B 1 587 ? 7.395 33.594 33.875 1 96.75 587 ALA B CA 1
ATOM 9280 C C . ALA B 1 587 ? 8.039 34.938 34.25 1 96.75 587 ALA B C 1
ATOM 9282 O O . ALA B 1 587 ? 7.723 35.5 35.281 1 96.75 587 ALA B O 1
ATOM 9283 N N . ALA B 1 588 ? 8.938 35.375 33.438 1 93.88 588 ALA B N 1
ATOM 9284 C CA . ALA B 1 588 ? 9.688 36.594 33.719 1 93.88 588 ALA B CA 1
ATOM 9285 C C . ALA B 1 588 ? 8.797 37.844 33.625 1 93.88 588 ALA B C 1
ATOM 9287 O O . ALA B 1 588 ? 9.156 38.906 34.094 1 93.88 588 ALA B O 1
ATOM 9288 N N . HIS B 1 589 ? 7.645 37.688 33.094 1 94.56 589 HIS B N 1
ATOM 9289 C CA . HIS B 1 589 ? 6.758 38.812 32.844 1 94.56 589 HIS B CA 1
ATOM 9290 C C . HIS B 1 589 ? 5.484 38.719 33.688 1 94.56 589 HIS B C 1
ATOM 9292 O O . HIS B 1 589 ? 4.488 39.375 33.375 1 94.56 589 HIS B O 1
ATOM 9298 N N . ALA B 1 590 ? 5.484 37.938 34.625 1 92.81 590 ALA B N 1
ATOM 9299 C CA . ALA B 1 590 ? 4.328 37.781 35.531 1 92.81 590 ALA B CA 1
ATOM 9300 C C . ALA B 1 590 ? 3.943 39.094 36.188 1 92.81 590 ALA B C 1
ATOM 9302 O O . ALA B 1 590 ? 4.812 39.875 36.594 1 92.81 590 ALA B O 1
ATOM 9303 N N . PRO B 1 591 ? 2.656 39.344 36.281 1 88.31 591 PRO B N 1
ATOM 9304 C CA . PRO B 1 591 ? 2.256 40.562 37 1 88.31 591 PRO B CA 1
ATOM 9305 C C . PRO B 1 591 ? 2.637 40.531 38.469 1 88.31 591 PRO B C 1
ATOM 9307 O O . PRO B 1 591 ? 2.645 39.469 39.094 1 88.31 591 PRO B O 1
ATOM 9310 N N . VAL B 1 592 ? 3.131 41.562 39.094 1 77.12 592 VAL B N 1
ATOM 9311 C CA . VAL B 1 592 ? 3.531 41.688 40.469 1 77.12 592 VAL B CA 1
ATOM 9312 C C . VAL B 1 592 ? 2.312 41.531 41.375 1 77.12 592 VAL B C 1
ATOM 9314 O O . VAL B 1 592 ? 1.281 42.156 41.156 1 77.12 592 VAL B O 1
ATOM 9317 N N . SER B 1 593 ? 2.115 40.375 42.031 1 58.78 593 SER B N 1
ATOM 9318 C CA . SER B 1 593 ? 1.044 40.188 43 1 58.78 593 SER B CA 1
ATOM 9319 C C . SER B 1 593 ? 1.021 41.344 44.031 1 58.78 593 SER B C 1
ATOM 9321 O O . SER B 1 593 ? 2.066 41.75 44.531 1 58.78 593 SER B O 1
ATOM 9323 N N . ALA B 1 594 ? -0.103 42.094 44.25 1 48.88 594 ALA B N 1
ATOM 9324 C CA . ALA B 1 594 ? -0.301 43 45.375 1 48.88 594 ALA B CA 1
ATOM 9325 C C . ALA B 1 594 ? -0.248 42.25 46.688 1 48.88 594 ALA B C 1
ATOM 9327 O O . ALA B 1 594 ? -1.221 41.625 47.094 1 48.88 594 ALA B O 1
ATOM 9328 N N . VAL B 1 595 ? 0.678 41.5 47.219 1 46.62 595 VAL B N 1
ATOM 9329 C CA . VAL B 1 595 ? 0.698 40.938 48.562 1 46.62 595 VAL B CA 1
ATOM 9330 C C . VAL B 1 595 ? 0.652 42.062 49.594 1 46.62 595 VAL B C 1
ATOM 9332 O O . VAL B 1 595 ? 1.458 43 49.5 1 46.62 595 VAL B O 1
ATOM 9335 N N . SER B 1 596 ? -0.62 42.188 50.156 1 39.66 596 SER B N 1
ATOM 9336 C CA . SER B 1 596 ? -0.792 42.938 51.375 1 39.66 596 SER B CA 1
ATOM 9337 C C . SER B 1 596 ? 0.15 42.438 52.469 1 39.66 596 SER B C 1
ATOM 9339 O O . SER B 1 596 ? 0.302 41.25 52.656 1 39.66 596 SER B O 1
ATOM 9341 N N . PRO B 1 597 ? 1.035 43.219 53.031 1 35.59 597 PRO B N 1
ATOM 9342 C CA . PRO B 1 597 ? 1.893 42.906 54.188 1 35.59 597 PRO B CA 1
ATOM 9343 C C . PRO B 1 597 ? 1.1 42.406 55.406 1 35.59 597 PRO B C 1
ATOM 9345 O O . PRO B 1 597 ? 0.115 43.062 55.781 1 35.59 597 PRO B O 1
ATOM 9348 N N . VAL B 1 598 ? 0.821 41.125 55.562 1 39.75 598 VAL B N 1
ATOM 9349 C CA . VAL B 1 598 ? 0.306 40.656 56.844 1 39.75 598 VAL B CA 1
ATOM 9350 C C . VAL B 1 598 ? 1.16 41.25 57.969 1 39.75 598 VAL B C 1
ATOM 9352 O O . VAL B 1 598 ? 2.389 41.156 57.938 1 39.75 598 VAL B O 1
ATOM 9355 N N . SER B 1 599 ? 0.6 42.188 58.781 1 25.81 599 SER B N 1
ATOM 9356 C CA . SER B 1 599 ? 1.049 42.75 60.031 1 25.81 599 SER B CA 1
ATOM 9357 C C . SER B 1 599 ? 1.499 41.656 61 1 25.81 599 SER B C 1
ATOM 9359 O O . SER B 1 599 ? 0.75 40.719 61.281 1 25.81 599 SER B O 1
ATOM 9361 N N . ALA B 1 600 ? 2.703 41.062 60.875 1 38.88 600 ALA B N 1
ATOM 9362 C CA . ALA B 1 600 ? 3.291 40.469 62.062 1 38.88 600 ALA B CA 1
ATOM 9363 C C . ALA B 1 600 ? 2.943 41.25 63.312 1 38.88 600 ALA B C 1
ATOM 9365 O O . ALA B 1 600 ? 3.402 42.375 63.5 1 38.88 600 ALA B O 1
ATOM 9366 N N . GLY B 1 601 ? 1.605 41.281 63.688 1 22.64 601 GLY B N 1
ATOM 9367 C CA . GLY B 1 601 ? 1.248 41.688 65.062 1 22.64 601 GLY B CA 1
ATOM 9368 C C . GLY B 1 601 ? 2.219 41.188 66.125 1 22.64 601 GLY B C 1
ATOM 9369 O O . GLY B 1 601 ? 2.83 40.125 65.938 1 22.64 601 GLY B O 1
ATOM 9370 N N . ARG B 1 602 ? 2.504 42.062 67.188 1 25.39 602 ARG B N 1
ATOM 9371 C CA . ARG B 1 602 ? 2.965 41.844 68.562 1 25.39 602 ARG B CA 1
ATOM 9372 C C . ARG B 1 602 ? 2.125 40.781 69.25 1 25.39 602 ARG B C 1
ATOM 9374 O O . ARG B 1 602 ? 0.896 40.781 69.188 1 25.39 602 ARG B O 1
#

Organism: NCBI:txid1656884

Nearest PDB structures (foldseek):
  7tgk-assembly1_D  TM=9.862E-01  e=5.023E-80  Streptomyces griseoflavus
  6nl2-assembly1_B  TM=9.859E-01  e=7.880E-79  Streptomyces coelicolor
  6p63-assembly2_B  TM=9.865E-01  e=1.568E-78  Streptomyces coelicolor
  6xrc-assembly1_B  TM=9.858E-01  e=1.172E-77  Streptomyces coelicolor
  7tgn-assembly1_B  TM=9.688E-01  e=6.730E-75  Streptomyces violaceus

Radius of gyration: 34.14 Å; Cα contacts (8 Å, |Δi|>4): 2394; chains: 2; bounding box: 72×128×105 Å

pLDDT: mean 93.14, std 10.55, range [22.19, 98.81]

InterPro domains:
  IPR007310 Aerobactin siderophore biosynthesis, IucA/IucC, N-terminal [PF04183] (142-391)
  IPR022770 Aerobactin siderophore biosynthesis IucA/IucC-like, C-terminal [PF06276] (413-567)
  IPR037455 Aerobactin siderophore biosynthesis, IucA/IucC-like [PTHR34384] (18-588)